Protein AF-A0A7V8DC88-F1 (afdb_monomer_lite)

Secondary structure (DSSP, 8-state):
---------GGG-TT--HHHHHHHHTT-SEEEEE-EEEEETTEEEEEPPPEEETTEEEEEEBS-GGGBSS-EEEEEHHHHHHHHHH-TT-SEEEES-SSTTBSS----EEEEHHHHHHHHHHHT-SS--S-HHHHHHHHHHTT-HHHHHHHHHHHHHHH-GGG--THHHHHHHHTT-HHHHHHHHTT--SHHHHHHHHHHHHHTT-HHHHHHHHHTS-TTSTTHHHHHHHHHHHHHHTT-S--HHHHHHHTTSTTHHHHHHHHHHHHHHHSTT-HHHHHHHHHHHHHHHTSHHHHHHHHHHHHHHHHHHT-HHHHHHHHHHHHHHS--HHHHHHHHHHHHHTT-HHHHHHHHHHHTTT-HHHHHHHHHTS-HHHHHH-PPPP--PPP----PPPPPPPPPP--------------SS------TT-PPP-------------------------------------------PPP---PPPPP----STHHHHHHHHTS-GGGGGG-TTTHHHHHHHHHHHHHHSS---SSHHHHHHHHHHHHHHHHSTT--HHHHHHHHHHHHHHHHHHHHHHH--EEPPPTTS-GGG--EE-TTSS-EE-HHHHHHHHHHH-S-PPTTHHHHHHHHHHHHHH-------HHHHHHTT-PPPHHHHHHHHHHHHHHHHHHHHSTTTTT--SSHHHHHHHHHHHHHH--TTSPPPHHHHHHHHHHHHHHHHHHHHHH--EEEE--S-GGG-EEE-TTS-EE-HHHHHHHHHHH---HHHHHHHHHHHHHHHTT-

pLDDT: mean 80.73, std 23.42, range [22.28, 98.38]

Structure (mmCIF, N/CA/C/O backbone):
data_AF-A0A7V8DC88-F1
#
_entry.id   AF-A0A7V8DC88-F1
#
loop_
_atom_site.group_PDB
_atom_site.id
_atom_site.type_symbol
_atom_site.label_atom_id
_atom_site.label_alt_id
_atom_site.label_comp_id
_atom_site.label_asym_id
_atom_site.label_entity_id
_atom_site.label_seq_id
_atom_site.pdbx_PDB_ins_code
_atom_site.Cartn_x
_atom_site.Cartn_y
_atom_site.Cartn_z
_atom_site.occupancy
_atom_site.B_iso_or_equiv
_atom_site.auth_seq_id
_atom_site.auth_comp_id
_atom_site.auth_asym_id
_atom_site.auth_atom_id
_atom_site.pdbx_PDB_model_num
ATOM 1 N N . MET A 1 1 ? 27.966 -2.471 45.618 1.00 31.70 1 MET A N 1
ATOM 2 C CA . MET A 1 1 ? 27.245 -1.307 45.066 1.00 31.70 1 MET A CA 1
ATOM 3 C C . MET A 1 1 ? 27.473 -1.321 43.570 1.00 31.70 1 MET A C 1
ATOM 5 O O . MET A 1 1 ? 28.496 -0.843 43.103 1.00 31.70 1 MET A O 1
ATOM 9 N N . SER A 1 2 ? 26.599 -2.028 42.861 1.00 25.81 2 SER A N 1
ATOM 10 C CA . SER A 1 2 ? 26.642 -2.151 41.404 1.00 25.81 2 SER A CA 1
ATOM 11 C C . SER A 1 2 ? 26.138 -0.844 40.793 1.00 25.81 2 SER A C 1
ATOM 13 O O . SER A 1 2 ? 25.212 -0.263 41.366 1.00 25.81 2 SER A O 1
ATOM 15 N N . PRO A 1 3 ? 26.730 -0.350 39.694 1.00 32.50 3 PRO A N 1
ATOM 16 C CA . PRO A 1 3 ? 26.262 0.873 39.068 1.00 32.50 3 PRO A CA 1
ATOM 17 C C . PRO A 1 3 ? 24.805 0.669 38.649 1.00 32.50 3 PRO A C 1
ATOM 19 O O . PRO A 1 3 ? 24.464 -0.322 38.001 1.00 32.50 3 PRO A O 1
ATOM 22 N N . SER A 1 4 ? 23.957 1.584 39.111 1.00 29.98 4 SER A N 1
ATOM 23 C CA . SER A 1 4 ? 22.578 1.768 38.678 1.00 29.98 4 SER A CA 1
ATOM 24 C C . SER A 1 4 ? 22.509 1.654 37.161 1.00 29.98 4 SER A C 1
ATOM 26 O O . SER A 1 4 ? 23.287 2.311 36.466 1.00 29.98 4 SER A O 1
ATOM 28 N N . GLY A 1 5 ? 21.622 0.777 36.685 1.00 30.30 5 GLY A N 1
ATOM 29 C CA . GLY A 1 5 ? 21.411 0.512 35.270 1.00 30.30 5 GLY A CA 1
ATOM 30 C C . GLY A 1 5 ? 21.296 1.811 34.489 1.00 30.30 5 GLY A C 1
ATOM 31 O O . GLY A 1 5 ? 20.655 2.755 34.946 1.00 30.30 5 GLY A O 1
ATOM 32 N N . ASN A 1 6 ? 21.967 1.851 33.340 1.00 29.62 6 ASN A N 1
ATOM 33 C CA . ASN A 1 6 ? 21.784 2.903 32.356 1.00 29.62 6 ASN A CA 1
ATOM 34 C C . ASN A 1 6 ? 20.280 3.130 32.182 1.00 29.62 6 ASN A C 1
ATOM 36 O O . ASN A 1 6 ? 19.579 2.199 31.785 1.00 29.62 6 ASN A O 1
ATOM 40 N N . ASP A 1 7 ? 19.814 4.337 32.508 1.00 36.19 7 ASP A N 1
ATOM 41 C CA . ASP A 1 7 ? 18.478 4.824 32.176 1.00 36.19 7 ASP A CA 1
ATOM 42 C C . ASP A 1 7 ? 18.307 4.694 30.662 1.00 36.19 7 ASP A C 1
ATOM 44 O O . ASP A 1 7 ? 18.749 5.527 29.867 1.00 36.19 7 ASP A O 1
ATOM 48 N N . PHE A 1 8 ? 17.739 3.564 30.259 1.00 41.44 8 PHE A N 1
ATOM 49 C CA . PHE A 1 8 ? 17.483 3.220 28.881 1.00 41.44 8 PHE A CA 1
ATOM 50 C C . PHE A 1 8 ? 16.179 3.895 28.498 1.00 41.44 8 PHE A C 1
ATOM 52 O O . PHE A 1 8 ? 15.099 3.501 28.935 1.00 41.44 8 PHE A O 1
ATOM 59 N N . ASN A 1 9 ? 16.294 4.968 27.726 1.00 40.16 9 ASN A N 1
ATOM 60 C CA . ASN A 1 9 ? 15.169 5.822 27.441 1.00 40.16 9 ASN A CA 1
ATOM 61 C C . ASN A 1 9 ? 15.094 6.081 25.923 1.00 40.16 9 ASN A C 1
ATOM 63 O O . ASN A 1 9 ? 15.682 7.031 25.413 1.00 40.16 9 ASN A O 1
ATOM 67 N N . ILE A 1 10 ? 14.310 5.260 25.205 1.00 41.12 10 ILE A N 1
ATOM 68 C CA . ILE A 1 10 ? 13.852 5.545 23.827 1.00 41.12 10 ILE A CA 1
ATOM 69 C C . ILE A 1 10 ? 12.979 6.824 23.745 1.00 41.12 10 ILE A C 1
ATOM 71 O O . ILE A 1 10 ? 12.503 7.195 22.684 1.00 41.12 10 ILE A O 1
ATOM 75 N N . PHE A 1 11 ? 12.755 7.508 24.870 1.00 43.53 11 PHE A N 1
ATOM 76 C CA . PHE A 1 11 ? 11.831 8.620 25.128 1.00 43.53 11 PHE A CA 1
ATOM 77 C C . PHE A 1 11 ? 12.477 9.995 24.935 1.00 43.53 11 PHE A C 1
ATOM 79 O O . PHE A 1 11 ? 11.865 11.014 25.240 1.00 43.53 11 PHE A O 1
ATOM 86 N N . LYS A 1 12 ? 13.669 10.042 24.321 1.00 41.47 12 LYS A N 1
ATOM 87 C CA . LYS A 1 12 ? 14.279 11.264 23.761 1.00 41.47 12 LYS A CA 1
ATOM 88 C C . LYS A 1 12 ? 14.233 11.335 22.225 1.00 41.47 12 LYS A C 1
ATOM 90 O O . LYS A 1 12 ? 14.845 12.220 21.642 1.00 41.47 12 LYS A O 1
ATOM 95 N N . LEU A 1 13 ? 13.531 10.406 21.575 1.00 46.09 13 LEU A N 1
ATOM 96 C CA . LEU A 1 13 ? 13.720 10.052 20.164 1.00 46.09 13 LEU A CA 1
ATOM 97 C C . LEU A 1 13 ? 12.579 10.482 19.224 1.00 46.09 13 LEU A C 1
ATOM 99 O O . LEU A 1 13 ? 12.416 9.892 18.159 1.00 46.09 13 LEU A O 1
ATOM 103 N N . SER A 1 14 ? 11.830 11.546 19.535 1.00 42.53 14 SER A N 1
ATOM 104 C CA . SER A 1 14 ? 10.851 12.118 18.585 1.00 42.53 14 SER A CA 1
ATOM 105 C C . SER A 1 14 ? 11.486 12.625 17.272 1.00 42.53 14 SER A C 1
ATOM 107 O O . SER A 1 14 ? 10.772 12.971 16.335 1.00 42.53 14 SER A O 1
ATOM 109 N N . SER A 1 15 ? 12.823 12.624 17.188 1.00 53.56 15 SER A N 1
ATOM 110 C CA . SER A 1 15 ? 13.642 12.923 16.009 1.00 53.56 15 SER A CA 1
ATOM 111 C C . SER A 1 15 ? 14.766 11.898 15.766 1.00 53.56 15 SER A C 1
ATOM 113 O O . SER A 1 15 ? 15.804 12.260 15.211 1.00 53.56 15 SER A O 1
ATOM 115 N N . ALA A 1 16 ? 14.632 10.661 16.250 1.00 61.78 16 ALA A N 1
ATOM 116 C CA . ALA A 1 16 ? 15.738 9.709 16.206 1.00 61.78 16 ALA A CA 1
ATOM 117 C C . ALA A 1 16 ? 16.031 9.153 14.826 1.00 61.78 16 ALA A C 1
ATOM 119 O O . ALA A 1 16 ? 15.135 8.799 14.057 1.00 61.78 16 ALA A O 1
ATOM 120 N N . SER A 1 17 ? 17.321 9.013 14.562 1.00 82.06 17 SER A N 1
ATOM 121 C CA . SER A 1 17 ? 17.819 8.288 13.404 1.00 82.06 17 SER A CA 1
ATOM 122 C C . SER A 1 17 ? 17.504 6.792 13.513 1.00 82.06 17 SER A C 1
ATOM 124 O O . SER A 1 17 ? 17.359 6.233 14.604 1.00 82.06 17 SER A O 1
ATOM 126 N N . LEU A 1 18 ? 17.437 6.110 12.367 1.00 85.38 18 LEU A N 1
ATOM 127 C CA . LEU A 1 18 ? 17.249 4.658 12.334 1.00 85.38 18 LEU A CA 1
ATOM 128 C C . LEU A 1 18 ? 18.377 3.917 13.075 1.00 85.38 18 LEU A C 1
ATOM 130 O O . LEU A 1 18 ? 18.113 2.910 13.723 1.00 85.38 18 LEU A O 1
ATOM 134 N N . ASP A 1 19 ? 19.604 4.441 13.044 1.00 87.00 19 ASP A N 1
ATOM 135 C CA . ASP A 1 19 ? 20.760 3.891 13.764 1.00 87.00 19 ASP A CA 1
ATOM 136 C C . ASP A 1 19 ? 20.584 3.921 15.290 1.00 87.00 19 ASP A C 1
ATOM 138 O O . ASP A 1 19 ? 20.932 2.955 15.980 1.00 87.00 19 ASP A O 1
ATOM 142 N N . GLU A 1 20 ? 20.007 4.998 15.831 1.00 86.19 20 GLU A N 1
ATOM 143 C CA . GLU A 1 20 ? 19.671 5.091 17.256 1.00 86.19 20 GLU A CA 1
ATOM 144 C C . GLU A 1 20 ? 18.595 4.065 17.623 1.00 86.19 20 GLU A C 1
ATOM 146 O O . GLU A 1 20 ? 18.761 3.327 18.597 1.00 86.19 20 GLU A O 1
ATOM 151 N N . ILE A 1 21 ? 17.546 3.948 16.800 1.00 88.19 21 ILE A N 1
ATOM 152 C CA . ILE A 1 21 ? 16.479 2.955 16.987 1.00 88.19 21 ILE A CA 1
ATOM 153 C C . ILE A 1 21 ? 17.058 1.537 16.958 1.00 88.19 21 ILE A C 1
ATOM 155 O O . ILE A 1 21 ? 16.805 0.760 17.875 1.00 88.19 21 ILE A O 1
ATOM 159 N N . MET A 1 22 ? 17.862 1.188 15.948 1.00 91.38 22 MET A N 1
ATOM 160 C CA . MET A 1 22 ? 18.492 -0.132 15.841 1.00 91.38 22 MET A CA 1
ATOM 161 C C . MET A 1 22 ? 19.349 -0.436 17.070 1.00 91.38 22 MET A C 1
ATOM 163 O O . MET A 1 22 ? 19.208 -1.502 17.671 1.00 91.38 22 MET A O 1
ATOM 167 N N . SER A 1 23 ? 20.181 0.515 17.500 1.00 89.25 23 SER A N 1
ATOM 168 C CA . SER A 1 23 ? 21.060 0.354 18.664 1.00 89.25 23 SER A CA 1
ATOM 169 C C . SER A 1 23 ? 20.289 0.033 19.946 1.00 89.25 23 SER A C 1
ATOM 171 O O . SER A 1 23 ? 20.749 -0.789 20.745 1.00 89.25 23 SER A O 1
ATOM 173 N N . CYS A 1 24 ? 19.093 0.602 20.116 1.00 87.62 24 CYS A N 1
ATOM 174 C CA . CYS A 1 24 ? 18.208 0.293 21.236 1.00 87.62 24 CYS A CA 1
ATOM 175 C C . CYS A 1 24 ? 17.823 -1.195 21.295 1.00 87.62 24 CYS A C 1
ATOM 177 O O . CYS A 1 24 ? 17.783 -1.766 22.385 1.00 87.62 24 CYS A O 1
ATOM 179 N N . PHE A 1 25 ? 17.632 -1.868 20.155 1.00 91.00 25 PHE A N 1
ATOM 180 C CA . PHE A 1 25 ? 17.215 -3.274 20.138 1.00 91.00 25 PHE A CA 1
ATOM 181 C C . PHE A 1 25 ? 18.249 -4.254 20.711 1.00 91.00 25 PHE A C 1
ATOM 183 O O . PHE A 1 25 ? 17.868 -5.352 21.110 1.00 91.00 25 PHE A O 1
ATOM 190 N N . ARG A 1 26 ? 19.530 -3.870 20.851 1.00 89.44 26 ARG A N 1
ATOM 191 C CA . ARG A 1 26 ? 20.527 -4.701 21.563 1.00 89.44 26 ARG A CA 1
ATOM 192 C C . ARG A 1 26 ? 20.244 -4.821 23.060 1.00 89.44 26 ARG A C 1
ATOM 194 O O . ARG A 1 26 ? 20.725 -5.758 23.689 1.00 89.44 26 ARG A O 1
ATOM 201 N N . GLY A 1 27 ? 19.512 -3.862 23.628 1.00 87.44 27 GLY A N 1
ATOM 202 C CA . GLY A 1 27 ? 19.158 -3.841 25.045 1.00 87.44 27 GLY A CA 1
ATOM 203 C C . GLY A 1 27 ? 17.980 -4.747 25.405 1.00 87.44 27 GLY A C 1
ATOM 204 O O . GLY A 1 27 ? 17.777 -5.020 26.586 1.00 87.44 27 GLY A O 1
ATOM 205 N N . PHE A 1 28 ? 17.212 -5.226 24.421 1.00 89.25 28 PHE A N 1
ATOM 206 C CA . PHE A 1 28 ? 16.017 -6.029 24.669 1.00 89.25 28 PHE A CA 1
ATOM 207 C C . PHE A 1 28 ? 16.328 -7.524 24.611 1.00 89.25 28 PHE A C 1
ATOM 209 O O . PHE A 1 28 ? 16.793 -8.040 23.598 1.00 89.25 28 PHE A O 1
ATOM 216 N N . SER A 1 29 ? 16.008 -8.249 25.683 1.00 90.56 29 SER A N 1
ATOM 217 C CA . SER A 1 29 ? 15.997 -9.718 25.667 1.00 90.56 29 SER A CA 1
ATOM 218 C C . SER A 1 29 ? 14.734 -10.275 25.010 1.00 90.56 29 SER A C 1
ATOM 220 O O . SER A 1 29 ? 14.766 -11.332 24.382 1.00 90.56 29 SER A O 1
ATOM 222 N N . SER A 1 30 ? 13.616 -9.565 25.153 1.00 94.12 30 SER A N 1
ATOM 223 C CA . SER A 1 30 ? 12.290 -10.005 24.733 1.00 94.12 30 SER A CA 1
ATOM 224 C C . SER A 1 30 ? 11.387 -8.821 24.406 1.00 94.12 30 SER A C 1
ATOM 226 O O . SER A 1 30 ? 11.588 -7.726 24.924 1.00 94.12 30 SER A O 1
ATOM 228 N N . LEU A 1 31 ? 10.379 -9.064 23.573 1.00 95.06 31 LEU A N 1
ATOM 229 C CA . LEU A 1 31 ? 9.285 -8.145 23.274 1.00 95.06 31 LEU A CA 1
ATOM 230 C C . LEU A 1 31 ? 7.972 -8.758 23.759 1.00 95.06 31 LEU A C 1
ATOM 232 O O . LEU A 1 31 ? 7.800 -9.978 23.728 1.00 95.06 31 LEU A O 1
ATOM 236 N N . SER A 1 32 ? 7.069 -7.903 24.219 1.00 94.81 32 SER A N 1
ATOM 237 C CA . SER A 1 32 ? 5.779 -8.284 24.785 1.00 94.81 32 SER A CA 1
ATOM 238 C C . SER A 1 32 ? 4.652 -7.845 23.860 1.00 94.81 32 SER A C 1
ATOM 240 O O . SER A 1 32 ? 4.670 -6.735 23.336 1.00 94.81 32 SER A O 1
ATOM 242 N N . PHE A 1 33 ? 3.652 -8.694 23.667 1.00 94.56 33 PHE A N 1
ATOM 243 C CA . PHE A 1 33 ? 2.486 -8.394 22.841 1.00 94.56 33 PHE A CA 1
ATOM 244 C C . PHE A 1 33 ? 1.240 -8.390 23.716 1.00 94.56 33 PHE A C 1
ATOM 246 O O . PHE A 1 33 ? 1.012 -9.393 24.391 1.00 94.56 33 PHE A O 1
ATOM 253 N N . PRO A 1 34 ? 0.434 -7.316 23.738 1.00 93.19 34 PRO A N 1
ATOM 254 C CA . PRO A 1 34 ? -0.776 -7.280 24.547 1.00 93.19 34 PRO A CA 1
ATOM 255 C C . PRO A 1 34 ? -1.800 -8.262 23.975 1.00 93.19 34 PRO A C 1
ATOM 257 O O . PRO A 1 34 ? -2.225 -8.137 22.825 1.00 93.19 34 PRO A O 1
ATOM 260 N N . VAL A 1 35 ? -2.189 -9.248 24.779 1.00 94.25 35 VAL A N 1
ATOM 261 C CA . VAL A 1 35 ? -3.088 -10.323 24.357 1.00 94.25 35 VAL A CA 1
ATOM 262 C C . VAL A 1 35 ? -4.452 -10.148 25.008 1.00 94.25 35 VAL A C 1
ATOM 264 O O . VAL A 1 35 ? -4.572 -9.898 26.203 1.00 94.25 35 VAL A O 1
ATOM 267 N N . SER A 1 36 ? -5.502 -10.336 24.217 1.00 93.00 36 SER A N 1
ATOM 268 C CA . SER A 1 36 ? -6.867 -10.521 24.695 1.00 93.00 36 SER A CA 1
ATOM 269 C C . SER A 1 36 ? -7.307 -11.963 24.460 1.00 93.00 36 SER A C 1
ATOM 271 O O . SER A 1 36 ? -7.042 -12.545 23.403 1.00 93.00 36 SER A O 1
ATOM 273 N N . GLU A 1 37 ? -7.958 -12.554 25.459 1.00 94.25 37 GLU A N 1
ATOM 274 C CA . GLU A 1 37 ? -8.509 -13.901 25.339 1.00 94.25 37 GLU A CA 1
ATOM 275 C C . GLU A 1 37 ? -9.789 -13.860 24.498 1.00 94.25 37 GLU A C 1
ATOM 277 O O . GLU A 1 37 ? -10.764 -13.193 24.851 1.00 94.25 37 GLU A O 1
ATOM 282 N N . LYS A 1 38 ? -9.800 -14.609 23.396 1.00 94.12 38 LYS A N 1
ATOM 283 C CA . LYS A 1 38 ? -10.982 -14.858 22.573 1.00 94.12 38 LYS A CA 1
ATOM 284 C C . LYS A 1 38 ? -11.303 -16.347 22.619 1.00 94.12 38 LYS A C 1
ATOM 286 O O . LYS A 1 38 ? -10.454 -17.178 22.317 1.00 94.12 38 LYS A O 1
ATOM 291 N N . LYS A 1 39 ? -12.531 -16.706 22.994 1.00 93.44 39 LYS A N 1
ATOM 292 C CA . LYS A 1 39 ? -12.956 -18.113 23.029 1.00 93.44 39 LYS A CA 1
ATOM 293 C C . LYS A 1 39 ? -13.503 -18.547 21.674 1.00 93.44 39 LYS A C 1
ATOM 295 O O . LYS A 1 39 ? -14.431 -17.927 21.165 1.00 93.44 39 LYS A O 1
ATOM 300 N N . SER A 1 40 ? -12.986 -19.652 21.147 1.00 92.50 40 SER A N 1
ATOM 301 C CA . SER A 1 40 ? -13.525 -20.348 19.976 1.00 92.50 40 SER A CA 1
ATOM 302 C C . SER A 1 40 ? -13.913 -21.765 20.379 1.00 92.50 40 SER A C 1
ATOM 304 O O . SER A 1 40 ? -13.070 -22.533 20.833 1.00 92.50 40 SER A O 1
ATOM 306 N N . ARG A 1 41 ? -15.212 -22.091 20.313 1.00 92.25 41 ARG A N 1
ATOM 307 C CA . ARG A 1 41 ? -15.773 -23.383 20.773 1.00 92.25 41 ARG A CA 1
ATOM 308 C C . ARG A 1 41 ? -15.302 -23.805 22.180 1.00 92.25 41 ARG A C 1
ATOM 310 O O . ARG A 1 41 ? -15.084 -24.976 22.454 1.00 92.25 41 ARG A O 1
ATOM 317 N N . GLY A 1 42 ? -15.128 -22.836 23.080 1.00 89.25 42 GLY A N 1
ATOM 318 C CA . GLY A 1 42 ? -14.659 -23.069 24.452 1.00 89.25 42 GLY A CA 1
ATOM 319 C C . GLY A 1 42 ? -13.137 -23.142 24.622 1.00 89.25 42 GLY A C 1
ATOM 320 O O . GLY A 1 42 ? -12.672 -23.020 25.753 1.00 89.25 42 GLY A O 1
ATOM 321 N N . PHE A 1 43 ? -12.361 -23.246 23.539 1.00 93.94 43 PHE A N 1
ATOM 322 C CA . PHE A 1 43 ? -10.903 -23.127 23.569 1.00 93.94 43 PHE A CA 1
ATOM 323 C C . PHE A 1 43 ? -10.485 -21.652 23.615 1.00 93.94 43 PHE A C 1
ATOM 325 O O . PHE A 1 43 ? -10.993 -20.832 22.847 1.00 93.94 43 PHE A O 1
ATOM 332 N N . ALA A 1 44 ? -9.575 -21.303 24.522 1.00 93.94 44 ALA A N 1
ATOM 333 C CA . ALA A 1 44 ? -9.077 -19.941 24.687 1.00 93.94 44 ALA A CA 1
ATOM 334 C C . ALA A 1 44 ? -7.936 -19.655 23.697 1.00 93.94 44 ALA A C 1
ATOM 336 O O . ALA A 1 44 ? -6.893 -20.303 23.747 1.00 93.94 44 ALA A O 1
ATOM 337 N N . LEU A 1 45 ? -8.128 -18.674 22.815 1.00 95.44 45 LEU A N 1
ATOM 338 C CA . LEU A 1 45 ? -7.119 -18.177 21.883 1.00 95.44 45 LEU A CA 1
ATOM 339 C C . LEU A 1 45 ? -6.606 -16.813 22.345 1.00 95.44 45 LEU A C 1
ATOM 341 O O . LEU A 1 45 ? -7.387 -15.907 22.643 1.00 95.44 45 LEU A O 1
ATOM 345 N N . GLY A 1 46 ? -5.284 -16.659 22.383 1.00 95.00 46 GLY A N 1
ATOM 346 C CA . GLY A 1 46 ? -4.643 -15.383 22.666 1.00 95.00 46 GLY A CA 1
ATOM 347 C C . GLY A 1 46 ? -4.544 -14.552 21.394 1.00 95.00 46 GLY A C 1
ATOM 348 O O . GLY A 1 46 ? -3.764 -14.888 20.507 1.00 95.00 46 GLY A O 1
ATOM 349 N N . THR A 1 47 ? -5.324 -13.480 21.295 1.00 94.25 47 THR A N 1
ATOM 350 C CA . THR A 1 47 ? -5.356 -12.604 20.116 1.00 94.25 47 THR A CA 1
ATOM 351 C C . THR A 1 47 ? -4.762 -11.239 20.433 1.00 94.25 47 THR A C 1
ATOM 353 O O . THR A 1 47 ? -5.066 -10.655 21.476 1.00 94.25 47 THR A O 1
ATOM 356 N N . VAL A 1 48 ? -3.927 -10.718 19.537 1.00 93.50 48 VAL A N 1
ATOM 357 C CA . VAL A 1 48 ? -3.412 -9.348 19.625 1.00 93.50 48 VAL A CA 1
ATOM 358 C C . VAL A 1 48 ? -4.329 -8.458 18.796 1.00 93.50 48 VAL A C 1
ATOM 360 O O . VAL A 1 48 ? -4.508 -8.685 17.601 1.00 93.50 48 VAL A O 1
ATOM 363 N N . GLN A 1 49 ? -4.947 -7.463 19.430 1.00 89.19 49 GLN A N 1
ATOM 364 C CA . GLN A 1 49 ? -5.795 -6.512 18.714 1.00 89.19 49 GLN A CA 1
ATOM 365 C C . GLN A 1 49 ? -4.925 -5.436 18.074 1.00 89.19 49 GLN A C 1
ATOM 367 O O . GLN A 1 49 ? -4.112 -4.815 18.756 1.00 89.19 49 GLN A O 1
ATOM 372 N N . ALA A 1 50 ? -5.099 -5.215 16.771 1.00 89.75 50 ALA A N 1
ATOM 373 C CA . ALA A 1 50 ? -4.436 -4.118 16.081 1.00 89.75 50 ALA A CA 1
ATOM 374 C C . ALA A 1 50 ? -4.873 -2.770 16.676 1.00 89.75 50 ALA A C 1
ATOM 376 O O . ALA A 1 50 ? -6.030 -2.590 17.062 1.00 89.75 50 ALA A O 1
ATOM 377 N N . VAL A 1 51 ? -3.942 -1.824 16.734 1.00 90.50 51 VAL A N 1
ATOM 378 C CA . VAL A 1 51 ? -4.211 -0.430 17.094 1.00 90.50 51 VAL A CA 1
ATOM 379 C C . VAL A 1 51 ? -4.248 0.414 15.833 1.00 90.50 51 VAL A C 1
ATOM 381 O O . VAL A 1 51 ? -3.436 0.222 14.935 1.00 90.50 51 VAL A O 1
ATOM 384 N N . GLU A 1 52 ? -5.177 1.357 15.751 1.00 88.94 52 GLU A N 1
ATOM 385 C CA . GLU A 1 52 ? -5.255 2.270 14.612 1.00 88.94 52 GLU A CA 1
ATOM 386 C C . GLU A 1 52 ? -4.300 3.452 14.819 1.00 88.94 52 GLU A C 1
ATOM 388 O O . GLU A 1 52 ? -4.307 4.082 15.885 1.00 88.94 52 GLU A O 1
ATOM 393 N N . ARG A 1 53 ? -3.461 3.736 13.815 1.00 85.94 53 ARG A N 1
ATOM 394 C CA . ARG A 1 53 ? -2.563 4.901 13.770 1.00 85.94 53 ARG A CA 1
ATOM 395 C C . ARG A 1 53 ? -2.522 5.473 12.368 1.00 85.94 53 ARG A C 1
ATOM 397 O O . ARG A 1 53 ? -2.159 4.769 11.431 1.00 85.94 53 ARG A O 1
ATOM 404 N N . ASP A 1 54 ? -2.859 6.753 12.250 1.00 81.25 54 ASP A N 1
ATOM 405 C CA . ASP A 1 54 ? -2.948 7.461 10.967 1.00 81.25 54 ASP A CA 1
ATOM 406 C C . ASP A 1 54 ? -3.922 6.794 9.973 1.00 81.25 54 ASP A C 1
ATOM 408 O O . ASP A 1 54 ? -3.705 6.837 8.770 1.00 81.25 54 ASP A O 1
ATOM 412 N N . GLY A 1 55 ? -4.978 6.141 10.475 1.00 81.38 55 GLY A N 1
ATOM 413 C CA . GLY A 1 55 ? -5.928 5.371 9.660 1.00 81.38 55 GLY A CA 1
ATOM 414 C C . GLY A 1 55 ? -5.455 3.962 9.278 1.00 81.38 55 GLY A C 1
ATOM 415 O O . GLY A 1 55 ? -6.242 3.189 8.737 1.00 81.38 55 GLY A O 1
ATOM 416 N N . ASP A 1 56 ? -4.212 3.589 9.604 1.00 79.81 56 ASP A N 1
ATOM 417 C CA . ASP A 1 56 ? -3.676 2.256 9.329 1.00 79.81 56 ASP A CA 1
ATOM 418 C C . ASP A 1 56 ? -3.800 1.327 10.548 1.00 79.81 56 ASP A C 1
ATOM 420 O O . ASP A 1 56 ? -3.413 1.709 11.664 1.00 79.81 56 ASP A O 1
ATOM 424 N N . PRO A 1 57 ? -4.226 0.063 10.362 1.00 86.19 57 PRO A N 1
ATOM 425 C CA . PRO A 1 57 ? -4.091 -0.951 11.395 1.00 86.19 57 PRO A CA 1
ATOM 426 C C . PRO A 1 57 ? -2.606 -1.259 11.626 1.00 86.19 57 PRO A C 1
ATOM 428 O O . PRO A 1 57 ? -1.860 -1.608 10.710 1.00 86.19 57 PRO A O 1
ATOM 431 N N . CYS A 1 58 ? -2.178 -1.142 12.876 1.00 89.56 58 CYS A N 1
ATOM 432 C CA . CYS A 1 58 ? -0.810 -1.373 13.306 1.00 89.56 58 CYS A CA 1
ATOM 433 C C . CYS A 1 58 ? -0.754 -2.455 14.384 1.00 89.56 58 CYS A C 1
ATOM 435 O O . CYS A 1 58 ? -1.608 -2.530 15.268 1.00 89.56 58 CYS A O 1
ATOM 437 N N . PHE A 1 59 ? 0.290 -3.278 14.348 1.00 93.12 59 PHE A N 1
ATOM 438 C CA . PHE A 1 59 ? 0.491 -4.330 15.336 1.00 93.12 59 PHE A CA 1
ATOM 439 C C . PHE A 1 59 ? 1.144 -3.752 16.605 1.00 93.12 59 PHE A C 1
ATOM 441 O O . PHE A 1 59 ? 2.264 -3.243 16.511 1.00 93.12 59 PHE A O 1
ATOM 448 N N . PRO A 1 60 ? 0.491 -3.786 17.782 1.00 93.75 60 PRO A N 1
ATOM 449 C CA . PRO A 1 60 ? 1.063 -3.215 18.996 1.00 93.75 60 PRO A CA 1
ATOM 450 C C . PRO A 1 60 ? 2.161 -4.112 19.574 1.00 93.75 60 PRO A C 1
ATOM 452 O O . PRO A 1 60 ? 2.005 -5.329 19.687 1.00 93.75 60 PRO A O 1
ATOM 455 N N . VAL A 1 61 ? 3.260 -3.495 19.997 1.00 94.06 61 VAL A N 1
ATOM 456 C CA . VAL A 1 61 ? 4.413 -4.155 20.617 1.00 94.06 61 VAL A CA 1
ATOM 457 C C . VAL A 1 61 ? 4.806 -3.380 21.863 1.00 94.06 61 VAL A C 1
ATOM 459 O O . VAL A 1 61 ? 4.808 -2.157 21.857 1.00 94.06 61 VAL A O 1
ATOM 462 N N . ILE A 1 62 ? 5.155 -4.070 22.940 1.00 92.62 62 ILE A N 1
ATOM 463 C CA . ILE A 1 62 ? 5.562 -3.475 24.210 1.00 92.62 62 ILE A CA 1
ATOM 464 C C . ILE A 1 62 ? 6.998 -3.911 24.508 1.00 92.62 62 ILE A C 1
ATOM 466 O O . ILE A 1 62 ? 7.318 -5.101 24.491 1.00 92.62 62 ILE A O 1
ATOM 470 N N . THR A 1 63 ? 7.884 -2.951 24.769 1.00 90.00 63 THR A N 1
ATOM 471 C CA . THR A 1 63 ? 9.316 -3.230 24.979 1.00 90.00 63 THR A CA 1
ATOM 472 C C . THR A 1 63 ? 9.644 -3.725 26.388 1.00 90.00 63 THR A C 1
ATOM 474 O O . THR A 1 63 ? 10.675 -4.361 26.576 1.00 90.00 63 THR A O 1
ATOM 477 N N . ASP A 1 64 ? 8.790 -3.441 27.378 1.00 85.38 64 ASP A N 1
ATOM 478 C CA . ASP A 1 64 ? 8.907 -3.943 28.756 1.00 85.38 64 ASP A CA 1
ATOM 479 C C . ASP A 1 64 ? 7.533 -4.419 29.256 1.00 85.38 64 ASP A C 1
ATOM 481 O O . ASP A 1 64 ? 6.568 -3.663 29.294 1.00 85.38 64 ASP A O 1
ATOM 485 N N . GLU A 1 65 ? 7.420 -5.677 29.671 1.00 83.25 65 GLU A N 1
ATOM 486 C CA . GLU A 1 65 ? 6.162 -6.238 30.177 1.00 83.25 65 GLU A CA 1
ATOM 487 C C . GLU A 1 65 ? 5.602 -5.450 31.378 1.00 83.25 65 GLU A C 1
ATOM 489 O O . GLU A 1 65 ? 4.388 -5.369 31.571 1.00 83.25 65 GLU A O 1
ATOM 494 N N . LYS A 1 66 ? 6.464 -4.795 32.171 1.00 86.00 66 LYS A N 1
ATOM 495 C CA . LYS A 1 66 ? 6.046 -4.021 33.353 1.00 86.00 66 LYS A CA 1
ATOM 496 C C . LYS A 1 66 ? 5.140 -2.845 33.006 1.00 86.00 66 LYS A C 1
ATOM 498 O O . LYS A 1 66 ? 4.254 -2.514 33.801 1.00 86.00 66 LYS A O 1
ATOM 503 N N . ILE A 1 67 ? 5.343 -2.240 31.835 1.00 86.31 67 ILE A N 1
ATOM 504 C CA . ILE A 1 67 ? 4.536 -1.107 31.375 1.00 86.31 67 ILE A CA 1
ATOM 505 C C . ILE A 1 67 ? 3.227 -1.558 30.720 1.00 86.31 67 ILE A C 1
ATOM 507 O O . ILE A 1 67 ? 2.351 -0.727 30.509 1.00 86.31 67 ILE A O 1
ATOM 511 N N . ALA A 1 68 ? 3.028 -2.850 30.449 1.00 87.19 68 ALA A N 1
ATOM 512 C CA . ALA A 1 68 ? 1.783 -3.337 29.869 1.00 87.19 68 ALA A CA 1
ATOM 513 C C . ALA A 1 68 ? 0.604 -3.223 30.845 1.00 87.19 68 ALA A C 1
ATOM 515 O O . ALA A 1 68 ? 0.720 -3.534 32.036 1.00 87.19 68 ALA A O 1
ATOM 516 N N . ALA A 1 69 ? -0.557 -2.798 30.344 1.00 87.31 69 ALA A N 1
ATOM 517 C CA . ALA A 1 69 ? -1.784 -2.680 31.133 1.00 87.31 69 ALA A CA 1
ATOM 518 C C . ALA A 1 69 ? -2.504 -4.022 31.360 1.00 87.31 69 ALA A C 1
ATOM 520 O O . ALA A 1 69 ? -3.272 -4.146 32.313 1.00 87.31 69 ALA A O 1
ATOM 521 N N . GLY A 1 70 ? -2.238 -5.025 30.519 1.00 86.62 70 GLY A N 1
ATOM 522 C CA . GLY A 1 70 ? -2.906 -6.327 30.528 1.00 86.62 70 GLY A CA 1
ATOM 523 C C . GLY A 1 70 ? -1.947 -7.508 30.337 1.00 86.62 70 GLY A C 1
ATOM 524 O O . GLY A 1 70 ? -0.728 -7.315 30.331 1.00 86.62 70 GLY A O 1
ATOM 525 N N . PRO A 1 71 ? -2.482 -8.736 30.198 1.00 91.38 71 PRO A N 1
ATOM 526 C CA . PRO A 1 71 ? -1.667 -9.920 29.962 1.00 91.38 71 PRO A CA 1
ATOM 527 C C . PRO A 1 71 ? -0.924 -9.801 28.631 1.00 91.38 71 PRO A C 1
ATOM 529 O O . PRO A 1 71 ? -1.465 -9.305 27.640 1.00 91.38 71 PRO A O 1
ATOM 532 N N . CYS A 1 72 ? 0.324 -10.262 28.621 1.00 92.62 72 CYS A N 1
ATOM 533 C CA . CYS A 1 72 ? 1.184 -10.197 27.451 1.00 92.62 72 CYS A CA 1
ATOM 534 C C . CYS A 1 72 ? 1.732 -11.566 27.066 1.00 92.62 72 CYS A C 1
ATOM 536 O O . CYS A 1 72 ? 1.970 -12.426 27.912 1.00 92.62 72 CYS A O 1
ATOM 538 N N . LEU A 1 73 ? 1.968 -11.738 25.768 1.00 94.06 73 LEU A N 1
ATOM 539 C CA . LEU A 1 73 ? 2.805 -12.799 25.233 1.00 94.06 73 LEU A CA 1
ATOM 540 C C . LEU A 1 73 ? 4.230 -12.263 25.093 1.00 94.06 73 LEU A C 1
ATOM 542 O O . LEU A 1 73 ? 4.464 -11.360 24.293 1.00 94.06 73 LEU A O 1
ATOM 546 N N . THR A 1 74 ? 5.167 -12.818 25.858 1.00 94.38 74 THR A N 1
ATOM 547 C CA . THR A 1 74 ? 6.574 -12.394 25.859 1.00 94.38 74 THR A CA 1
ATOM 548 C C . THR A 1 74 ? 7.417 -13.361 25.031 1.00 94.38 74 THR A C 1
ATOM 550 O O . THR A 1 74 ? 7.425 -14.565 25.284 1.00 94.38 74 THR A O 1
ATOM 553 N N . ILE A 1 75 ? 8.127 -12.841 24.028 1.00 94.56 75 ILE A N 1
ATOM 554 C CA . ILE A 1 75 ? 8.895 -13.624 23.047 1.00 94.56 75 ILE A CA 1
ATOM 555 C C . ILE A 1 75 ? 10.310 -13.040 22.929 1.00 94.56 75 ILE A C 1
ATOM 557 O O . ILE A 1 75 ? 10.449 -11.815 22.977 1.00 94.56 75 ILE A O 1
ATOM 561 N N . PRO A 1 76 ? 11.371 -13.856 22.757 1.00 95.62 76 PRO A N 1
ATOM 562 C CA . PRO A 1 76 ? 12.711 -13.352 22.465 1.00 95.62 76 PRO A CA 1
ATOM 563 C C . PRO A 1 76 ? 12.721 -12.357 21.299 1.00 95.62 76 PRO A C 1
ATOM 565 O O . PRO A 1 76 ? 12.018 -12.544 20.308 1.00 95.62 76 PRO A O 1
ATOM 568 N N . VAL A 1 77 ? 13.530 -11.299 21.403 1.00 94.44 77 VAL A N 1
ATOM 569 C CA . VAL A 1 77 ? 13.468 -10.144 20.484 1.00 94.44 77 VAL A CA 1
ATOM 570 C C . VAL A 1 77 ? 13.574 -10.530 19.001 1.00 94.44 77 VAL A C 1
ATOM 572 O O . VAL A 1 77 ? 12.800 -10.032 18.187 1.00 94.44 77 VAL A O 1
ATOM 575 N N . LYS A 1 78 ? 14.481 -11.449 18.641 1.00 94.00 78 LYS A N 1
ATOM 576 C CA . LYS A 1 78 ? 14.667 -11.888 17.247 1.00 94.00 78 LYS A CA 1
ATOM 577 C C . LYS A 1 78 ? 13.447 -12.636 16.722 1.00 94.00 78 LYS A C 1
ATOM 579 O O . LYS A 1 78 ? 12.943 -12.308 15.651 1.00 94.00 78 LYS A O 1
ATOM 584 N N . ASP A 1 79 ? 12.941 -13.584 17.502 1.00 93.81 79 ASP A N 1
ATOM 585 C CA . ASP A 1 79 ? 11.778 -14.391 17.130 1.00 93.81 79 ASP A CA 1
ATOM 586 C C . ASP A 1 79 ? 10.524 -13.516 17.007 1.00 93.81 79 ASP A C 1
ATOM 588 O O . ASP A 1 79 ? 9.740 -13.669 16.073 1.00 93.81 79 ASP A O 1
ATOM 592 N N . ALA A 1 80 ? 10.368 -12.552 17.918 1.00 94.62 80 ALA A N 1
ATOM 593 C CA . ALA A 1 80 ? 9.282 -11.581 17.916 1.00 94.62 80 ALA A CA 1
ATOM 594 C C . ALA A 1 80 ? 9.298 -10.697 16.661 1.00 94.62 80 ALA A C 1
ATOM 596 O O . ALA A 1 80 ? 8.282 -10.573 15.980 1.00 94.62 80 ALA A O 1
ATOM 597 N N . LEU A 1 81 ? 10.452 -10.108 16.331 1.00 95.00 81 LEU A N 1
ATOM 598 C CA . LEU A 1 81 ? 10.612 -9.266 15.142 1.00 95.00 81 LEU A CA 1
ATOM 599 C C . LEU A 1 81 ? 10.442 -10.064 13.845 1.00 95.00 81 LEU A C 1
ATOM 601 O O . LEU A 1 81 ? 9.843 -9.560 12.898 1.00 95.00 81 LEU A O 1
ATOM 605 N N . SER A 1 82 ? 10.921 -11.310 13.810 1.00 94.50 82 SER A N 1
ATOM 606 C CA . SER A 1 82 ? 10.752 -12.200 12.660 1.00 94.50 82 SER A CA 1
ATOM 607 C C . SER A 1 82 ? 9.273 -12.532 12.437 1.00 94.50 82 SER A C 1
ATOM 609 O O . SER A 1 82 ? 8.750 -12.337 11.342 1.00 94.50 82 SER A O 1
ATOM 611 N N . ARG A 1 83 ? 8.540 -12.914 13.492 1.00 93.94 83 ARG A N 1
ATOM 612 C CA . ARG A 1 83 ? 7.086 -13.149 13.415 1.00 93.94 83 ARG A CA 1
ATOM 613 C C . ARG A 1 83 ? 6.311 -11.900 12.999 1.00 93.94 83 ARG A C 1
ATOM 615 O O . ARG A 1 83 ? 5.420 -11.997 12.161 1.00 93.94 83 ARG A O 1
ATOM 622 N N . LEU A 1 84 ? 6.680 -10.731 13.526 1.00 93.56 84 LEU A N 1
ATOM 623 C CA . LEU A 1 84 ? 6.104 -9.446 13.121 1.00 93.56 84 LEU A CA 1
ATOM 624 C C . LEU A 1 84 ? 6.326 -9.154 11.636 1.00 93.56 84 LEU A C 1
ATOM 626 O O . LEU A 1 84 ? 5.389 -8.754 10.953 1.00 93.56 84 LEU A O 1
ATOM 630 N N . PHE A 1 85 ? 7.538 -9.374 11.124 1.00 94.38 85 PHE A N 1
ATOM 631 C CA . PHE A 1 85 ? 7.860 -9.126 9.720 1.00 94.38 85 PHE A CA 1
ATOM 632 C C . PHE A 1 85 ? 6.959 -9.934 8.770 1.00 94.38 85 PHE A C 1
ATOM 634 O O . PHE A 1 85 ? 6.484 -9.398 7.766 1.00 94.38 85 PHE A O 1
ATOM 641 N N . TYR A 1 86 ? 6.676 -11.195 9.113 1.00 91.56 86 TYR A N 1
ATOM 642 C CA . TYR A 1 86 ? 5.852 -12.099 8.303 1.00 91.56 86 TYR A CA 1
ATOM 643 C C . TYR A 1 86 ? 4.350 -12.075 8.633 1.00 91.56 86 TYR A C 1
ATOM 645 O O . TYR A 1 86 ? 3.568 -12.745 7.953 1.00 91.56 86 TYR A O 1
ATOM 653 N N . ALA A 1 87 ? 3.912 -11.314 9.639 1.00 88.75 87 ALA A N 1
ATOM 654 C CA . ALA A 1 87 ? 2.500 -11.229 9.996 1.00 88.75 87 ALA A CA 1
ATOM 655 C C . ALA A 1 87 ? 1.704 -10.444 8.923 1.00 88.75 87 ALA A C 1
ATOM 657 O O . ALA A 1 87 ? 2.059 -9.302 8.602 1.00 88.75 87 ALA A O 1
ATOM 658 N N . PRO A 1 88 ? 0.603 -11.001 8.372 1.00 76.50 88 PRO A N 1
ATOM 659 C CA . PRO A 1 88 ? -0.215 -10.333 7.355 1.00 76.50 88 PRO A CA 1
ATOM 660 C C . PRO A 1 88 ? -0.772 -8.984 7.819 1.00 76.50 88 PRO A C 1
ATOM 662 O O . PRO A 1 88 ? -0.759 -8.025 7.054 1.00 76.50 88 PRO A O 1
ATOM 665 N N . ALA A 1 89 ? -1.194 -8.905 9.085 1.00 69.88 89 ALA A N 1
ATOM 666 C CA . ALA A 1 89 ? -1.764 -7.705 9.694 1.00 69.88 89 ALA A CA 1
ATOM 667 C C . ALA A 1 89 ? -0.718 -6.631 10.062 1.00 69.88 89 ALA A C 1
ATOM 669 O O . ALA A 1 89 ? -1.081 -5.495 10.347 1.00 69.88 89 ALA A O 1
ATOM 670 N N . ALA A 1 90 ? 0.577 -6.964 10.056 1.00 62.91 90 ALA A N 1
ATOM 671 C CA . ALA A 1 90 ? 1.656 -6.065 10.460 1.00 62.91 90 ALA A CA 1
ATOM 672 C C . ALA A 1 90 ? 2.248 -5.313 9.258 1.00 62.91 90 ALA A C 1
ATOM 674 O O . ALA A 1 90 ? 3.453 -5.368 9.004 1.00 62.91 90 ALA A O 1
ATOM 675 N N . GLY A 1 91 ? 1.406 -4.604 8.496 1.00 74.31 91 GLY A N 1
ATOM 676 C CA . GLY A 1 91 ? 1.915 -3.610 7.540 1.00 74.31 91 GLY A CA 1
ATOM 677 C C . GLY A 1 91 ? 2.834 -2.607 8.250 1.00 74.31 91 GLY A C 1
ATOM 678 O O . GLY A 1 91 ? 3.913 -2.280 7.756 1.00 74.31 91 GLY A O 1
ATOM 679 N N . ASN A 1 92 ? 2.443 -2.241 9.475 1.00 87.94 92 ASN A N 1
ATOM 680 C CA . ASN A 1 92 ? 3.220 -1.463 10.427 1.00 87.94 92 ASN A CA 1
ATOM 681 C C . ASN A 1 92 ? 3.149 -2.103 11.825 1.00 87.94 92 ASN A C 1
ATOM 683 O O . ASN A 1 92 ? 2.117 -2.651 12.218 1.00 87.94 92 ASN A O 1
ATOM 687 N N . ALA A 1 93 ? 4.229 -1.992 12.594 1.00 92.31 93 ALA A N 1
ATOM 688 C CA . ALA A 1 93 ? 4.282 -2.308 14.016 1.00 92.31 93 ALA A CA 1
ATOM 689 C C . ALA A 1 93 ? 4.473 -1.019 14.817 1.00 92.31 93 ALA A C 1
ATOM 691 O O . ALA A 1 93 ? 5.252 -0.148 14.428 1.00 92.31 93 ALA A O 1
ATOM 692 N N . VAL A 1 94 ? 3.771 -0.895 15.936 1.00 92.25 94 VAL A N 1
ATOM 693 C CA . VAL A 1 94 ? 3.826 0.283 16.802 1.00 92.25 94 VAL A CA 1
ATOM 694 C C . VAL A 1 94 ? 4.322 -0.142 18.174 1.00 92.25 94 VAL A C 1
ATOM 696 O O . VAL A 1 94 ? 3.689 -0.947 18.854 1.00 92.25 94 VAL A O 1
ATOM 699 N N . PHE A 1 95 ? 5.473 0.392 18.566 1.00 92.06 95 PHE A N 1
ATOM 700 C CA . PHE A 1 95 ? 6.142 0.087 19.822 1.00 92.06 95 PHE A CA 1
ATOM 701 C C . PHE A 1 95 ? 5.712 1.077 20.901 1.00 92.06 95 PHE A C 1
ATOM 703 O O . PHE A 1 95 ? 5.785 2.285 20.691 1.00 92.06 95 PHE A O 1
ATOM 710 N N . ASN A 1 96 ? 5.302 0.535 22.048 1.00 90.56 96 ASN A N 1
ATOM 711 C CA . ASN A 1 96 ? 4.755 1.232 23.209 1.00 90.56 96 ASN A CA 1
ATOM 712 C C . ASN A 1 96 ? 3.621 2.200 22.830 1.00 90.56 96 ASN A C 1
ATOM 714 O O . ASN A 1 96 ? 3.738 3.396 23.090 1.00 90.56 96 ASN A O 1
ATOM 718 N N . PRO A 1 97 ? 2.540 1.698 22.198 1.00 88.88 97 PRO A N 1
ATOM 719 C CA . PRO A 1 97 ? 1.468 2.546 21.697 1.00 88.88 97 PRO A CA 1
ATOM 720 C C . PRO A 1 97 ? 0.837 3.384 22.810 1.00 88.88 97 PRO A C 1
ATOM 722 O O . PRO A 1 97 ? 0.501 2.855 23.873 1.00 88.88 97 PRO A O 1
ATOM 725 N N . GLU A 1 98 ? 0.594 4.667 22.546 1.00 84.00 98 GLU A N 1
ATOM 726 C CA . GLU A 1 98 ? -0.167 5.504 23.474 1.00 84.00 98 GLU A CA 1
ATOM 727 C C . GLU A 1 98 ? -1.604 4.968 23.631 1.00 84.00 98 GLU A C 1
ATOM 729 O O . GLU A 1 98 ? -2.265 4.580 22.660 1.00 84.00 98 GLU A O 1
ATOM 734 N N . GLY A 1 99 ? -2.116 4.949 24.865 1.00 83.69 99 GLY A N 1
ATOM 735 C CA . GLY A 1 99 ? -3.499 4.568 25.158 1.00 83.69 99 GLY A CA 1
ATOM 736 C C . GLY A 1 99 ? -3.631 3.403 26.146 1.00 83.69 99 GLY A C 1
ATOM 737 O O . GLY A 1 99 ? -2.740 3.178 26.961 1.00 83.69 99 GLY A O 1
ATOM 738 N N . PRO A 1 100 ? -4.755 2.661 26.120 1.00 85.38 100 PRO A N 1
ATOM 739 C CA . PRO A 1 100 ? -5.146 1.761 27.210 1.00 85.38 100 PRO A CA 1
ATOM 740 C C . PRO A 1 100 ? -4.290 0.494 27.326 1.00 85.38 100 PRO A C 1
ATOM 742 O O . PRO A 1 100 ? -4.456 -0.258 28.281 1.00 85.38 100 PRO A O 1
ATOM 745 N N . LEU A 1 101 ? -3.405 0.229 26.360 1.00 85.38 101 LEU A N 1
ATOM 746 C CA . LEU A 1 101 ? -2.542 -0.955 26.353 1.00 85.38 101 LEU A CA 1
ATOM 747 C C . LEU A 1 101 ? -1.298 -0.790 27.236 1.00 85.38 101 LEU A C 1
ATOM 749 O O . LEU A 1 101 ? -0.680 -1.790 27.607 1.00 85.38 101 LEU A O 1
ATOM 753 N N . VAL A 1 102 ? -0.951 0.446 27.604 1.00 86.12 102 VAL A N 1
ATOM 754 C CA . VAL A 1 102 ? 0.243 0.774 28.388 1.00 86.12 102 VAL A CA 1
ATOM 755 C C . VAL A 1 102 ? -0.175 1.554 29.642 1.00 86.12 102 VAL A C 1
ATOM 757 O O . VAL A 1 102 ? -1.003 2.457 29.576 1.00 86.12 102 VAL A O 1
ATOM 760 N N . LYS A 1 103 ? 0.365 1.187 30.810 1.00 84.56 103 LYS A N 1
ATOM 761 C CA . LYS A 1 103 ? 0.072 1.824 32.110 1.00 84.56 103 LYS A CA 1
ATOM 762 C C . LYS A 1 103 ? 0.642 3.234 32.209 1.00 84.56 103 LYS A C 1
ATOM 764 O O . LYS A 1 103 ? 0.043 4.098 32.843 1.00 84.56 103 LYS A O 1
ATOM 769 N N . GLU A 1 104 ? 1.808 3.437 31.611 1.00 77.25 104 GLU A N 1
ATOM 770 C CA . GLU A 1 104 ? 2.540 4.697 31.622 1.00 77.25 104 GLU A CA 1
ATOM 771 C C . GLU A 1 104 ? 2.748 5.145 30.171 1.00 77.25 104 GLU A C 1
ATOM 773 O O . GLU A 1 104 ? 3.356 4.402 29.399 1.00 77.25 104 GLU A O 1
ATOM 778 N N . PRO A 1 105 ? 2.225 6.315 29.760 1.00 62.69 105 PRO A N 1
ATOM 779 C CA . PRO A 1 105 ? 2.381 6.784 28.390 1.00 62.69 105 PRO A CA 1
ATOM 780 C C . PRO A 1 105 ? 3.867 6.995 28.070 1.00 62.69 105 PRO A C 1
ATOM 782 O O . PRO A 1 105 ? 4.576 7.705 28.785 1.00 62.69 105 PRO A O 1
ATOM 785 N N . GLY A 1 106 ? 4.324 6.355 26.994 1.00 65.19 106 GLY A N 1
ATOM 786 C CA . GLY A 1 106 ? 5.675 6.461 26.453 1.00 65.19 106 GLY A CA 1
ATOM 787 C C . GLY A 1 106 ? 5.666 6.935 24.992 1.00 65.19 106 GLY A C 1
ATOM 788 O O . GLY A 1 106 ? 4.606 6.995 24.379 1.00 65.19 106 GLY A O 1
ATOM 789 N N . PRO A 1 107 ? 6.837 7.278 24.431 1.00 68.25 107 PRO A N 1
ATOM 790 C CA . PRO A 1 107 ? 7.031 7.656 23.045 1.00 68.25 107 PRO A CA 1
ATOM 791 C C . PRO A 1 107 ? 6.663 6.468 22.167 1.00 68.25 107 PRO A C 1
ATOM 793 O O . PRO A 1 107 ? 7.170 5.351 22.306 1.00 68.25 107 PRO A O 1
ATOM 796 N N . GLU A 1 108 ? 5.793 6.737 21.225 1.00 83.94 108 GLU A N 1
ATOM 797 C CA . GLU A 1 108 ? 5.394 5.742 20.263 1.00 83.94 108 GLU A CA 1
ATOM 798 C C . GLU A 1 108 ? 6.408 5.685 19.111 1.00 83.94 108 GLU A C 1
ATOM 800 O O . GLU A 1 108 ? 6.816 6.721 18.581 1.00 83.94 108 GLU A O 1
ATOM 805 N N . VAL A 1 109 ? 6.823 4.481 18.704 1.00 87.50 109 VAL A N 1
ATOM 806 C CA . VAL A 1 109 ? 7.678 4.290 17.517 1.00 87.50 109 VAL A CA 1
ATOM 807 C C . VAL A 1 109 ? 6.973 3.385 16.514 1.00 87.50 109 VAL A C 1
ATOM 809 O O . VAL A 1 109 ? 6.731 2.211 16.791 1.00 87.50 109 VAL A O 1
ATOM 812 N N . LYS A 1 110 ? 6.682 3.921 15.324 1.00 90.19 110 LYS A N 1
ATOM 813 C CA . LYS A 1 110 ? 6.082 3.182 14.202 1.00 90.19 110 LYS A CA 1
ATOM 814 C C . LYS A 1 110 ? 7.175 2.654 13.270 1.00 90.19 110 LYS A C 1
ATOM 816 O O . LYS A 1 110 ? 7.945 3.424 12.691 1.00 90.19 110 LYS A O 1
ATOM 821 N N . LEU A 1 111 ? 7.237 1.335 13.114 1.00 91.50 111 LEU A N 1
ATOM 822 C CA . LEU A 1 111 ? 8.177 0.635 12.242 1.00 91.50 111 LEU A CA 1
ATOM 823 C C . LEU A 1 111 ? 7.424 -0.123 11.149 1.00 91.50 111 LEU A C 1
ATOM 825 O O . LEU A 1 111 ? 6.568 -0.956 11.431 1.00 91.50 111 LEU A O 1
ATOM 829 N N . ASP A 1 112 ? 7.778 0.150 9.898 1.00 90.94 112 ASP A N 1
ATOM 830 C CA . ASP A 1 112 ? 7.324 -0.627 8.745 1.00 90.94 112 ASP A CA 1
ATOM 831 C C . ASP A 1 112 ? 8.162 -1.910 8.577 1.00 90.94 112 ASP A C 1
ATOM 833 O O . ASP A 1 112 ? 9.196 -2.107 9.230 1.00 90.94 112 ASP A O 1
ATOM 837 N N . ARG A 1 113 ? 7.742 -2.792 7.662 1.00 91.38 113 ARG A N 1
ATOM 838 C CA . ARG A 1 113 ? 8.456 -4.048 7.369 1.00 91.38 113 ARG A CA 1
ATOM 839 C C . ARG A 1 113 ? 9.915 -3.849 6.950 1.00 91.38 113 ARG A C 1
ATOM 841 O O . ARG A 1 113 ? 10.753 -4.682 7.293 1.00 91.38 113 ARG A O 1
ATOM 848 N N . MET A 1 114 ? 10.242 -2.763 6.246 1.00 91.50 114 MET A N 1
ATOM 849 C CA . MET A 1 114 ? 11.624 -2.485 5.848 1.00 91.50 114 MET A CA 1
ATOM 850 C C . MET A 1 114 ? 12.487 -2.236 7.085 1.00 91.50 114 MET A C 1
ATOM 852 O O . MET A 1 114 ? 13.514 -2.889 7.264 1.00 91.50 114 MET A O 1
ATOM 856 N N . LYS A 1 115 ? 12.038 -1.348 7.977 1.00 93.75 115 LYS A N 1
ATOM 857 C CA . LYS A 1 115 ? 12.737 -1.042 9.231 1.00 93.75 115 LYS A CA 1
ATOM 858 C C . LYS A 1 115 ? 12.855 -2.274 10.126 1.00 93.75 115 LYS A C 1
ATOM 860 O O . LYS A 1 115 ? 13.930 -2.515 10.669 1.00 93.75 115 LYS A O 1
ATOM 865 N N . LEU A 1 116 ? 11.803 -3.093 10.228 1.00 94.75 116 LEU A N 1
ATOM 866 C CA . LEU A 1 116 ? 11.852 -4.366 10.959 1.00 94.75 116 LEU A CA 1
ATOM 867 C C . LEU A 1 116 ? 12.925 -5.308 10.392 1.00 94.75 116 LEU A C 1
ATOM 869 O O . LEU A 1 116 ? 13.715 -5.866 11.154 1.00 94.75 116 LEU A O 1
ATOM 873 N N . SER A 1 117 ? 13.011 -5.440 9.064 1.00 95.75 117 SER A N 1
ATOM 874 C CA . SER A 1 117 ? 14.058 -6.247 8.430 1.00 95.75 117 SER A CA 1
ATOM 875 C C . SER A 1 117 ? 15.463 -5.704 8.685 1.00 95.75 117 SER A C 1
ATOM 877 O O . SER A 1 117 ? 16.388 -6.503 8.827 1.00 95.75 117 SER A O 1
ATOM 879 N N . LEU A 1 118 ? 15.650 -4.382 8.696 1.00 96.19 118 LEU A N 1
ATOM 880 C CA . LEU A 1 118 ? 16.951 -3.772 8.974 1.00 96.19 118 LEU A CA 1
ATOM 881 C C . LEU A 1 118 ? 17.381 -4.036 10.420 1.00 96.19 118 LEU A C 1
ATOM 883 O O . LEU A 1 118 ? 18.528 -4.408 10.654 1.00 96.19 118 LEU A O 1
ATOM 887 N N . ILE A 1 119 ? 16.450 -3.945 11.374 1.00 96.06 119 ILE A N 1
ATOM 888 C CA . ILE A 1 119 ? 16.708 -4.273 12.782 1.00 96.06 119 ILE A CA 1
ATOM 889 C C . ILE A 1 119 ? 17.059 -5.757 12.942 1.00 96.06 119 ILE A C 1
ATOM 891 O O . ILE A 1 119 ? 18.028 -6.074 13.629 1.00 96.06 119 ILE A O 1
ATOM 895 N N . LEU A 1 120 ? 16.330 -6.671 12.289 1.00 96.00 120 LEU A N 1
ATOM 896 C CA . LEU A 1 120 ? 16.667 -8.101 12.285 1.00 96.00 120 LEU A CA 1
ATOM 897 C C . LEU A 1 120 ? 18.100 -8.332 11.783 1.00 96.00 120 LEU A C 1
ATOM 899 O O . LEU A 1 120 ? 18.909 -8.943 12.482 1.00 96.00 120 LEU A O 1
ATOM 903 N N . GLY A 1 121 ? 18.448 -7.757 10.629 1.00 96.94 121 GLY A N 1
ATOM 904 C CA . GLY A 1 121 ? 19.790 -7.876 10.061 1.00 96.94 121 GLY A CA 1
ATOM 905 C C . GLY A 1 121 ? 20.893 -7.260 10.920 1.00 96.94 121 GLY A C 1
ATOM 906 O O . GLY A 1 121 ? 21.994 -7.808 11.012 1.00 96.94 121 GLY A O 1
ATOM 907 N N . PHE A 1 122 ? 20.593 -6.154 11.599 1.00 96.88 122 PHE A N 1
ATOM 908 C CA . PHE A 1 122 ? 21.484 -5.534 12.573 1.00 96.88 122 PHE A CA 1
ATOM 909 C C . PHE A 1 122 ? 21.741 -6.450 13.778 1.00 96.88 122 PHE A C 1
ATOM 911 O O . PHE A 1 122 ? 22.886 -6.596 14.210 1.00 96.88 122 PHE A O 1
ATOM 918 N N . LEU A 1 123 ? 20.707 -7.115 14.303 1.00 95.69 123 LEU A N 1
ATOM 919 C CA . LEU A 1 123 ? 20.848 -8.074 15.404 1.00 95.69 123 LEU A CA 1
ATOM 920 C C . LEU A 1 123 ? 21.593 -9.355 14.982 1.00 95.69 123 LEU A C 1
ATOM 922 O O . LEU A 1 123 ? 22.180 -10.035 15.828 1.00 95.69 123 LEU A O 1
ATOM 926 N N . ASP A 1 124 ? 21.597 -9.687 13.691 1.00 94.94 124 ASP A N 1
ATOM 927 C CA . ASP A 1 124 ? 22.410 -10.762 13.098 1.00 94.94 124 ASP A CA 1
ATOM 928 C C . ASP A 1 124 ? 23.843 -10.324 12.752 1.00 94.94 124 ASP A C 1
ATOM 930 O O . ASP A 1 124 ? 24.697 -11.157 12.439 1.00 94.94 124 ASP A O 1
ATOM 934 N N . THR A 1 125 ? 24.137 -9.027 12.877 1.00 95.44 125 THR A N 1
ATOM 935 C CA . THR A 1 125 ? 25.450 -8.428 12.608 1.00 95.44 125 THR A CA 1
ATOM 936 C C . THR A 1 125 ? 26.006 -7.773 13.881 1.00 95.44 125 THR A C 1
ATOM 938 O O . THR A 1 125 ? 26.064 -6.545 13.994 1.00 95.44 125 THR A O 1
ATOM 941 N N . PRO A 1 126 ? 26.429 -8.567 14.888 1.00 87.94 126 PRO A N 1
ATOM 942 C CA . PRO A 1 126 ? 26.877 -8.029 16.176 1.00 87.94 126 PRO A CA 1
ATOM 943 C C . PRO A 1 126 ? 28.092 -7.102 16.030 1.00 87.94 126 PRO A C 1
ATOM 945 O O . PRO A 1 126 ? 28.194 -6.090 16.732 1.00 87.94 126 PRO A O 1
ATOM 948 N N . GLN A 1 127 ? 28.979 -7.425 15.087 1.00 90.06 127 GLN A N 1
ATOM 949 C CA . GLN A 1 127 ? 30.119 -6.613 14.682 1.00 90.06 127 GLN A CA 1
ATOM 950 C C . GLN A 1 127 ? 30.030 -6.345 13.186 1.00 90.06 127 GLN A C 1
ATOM 952 O O . GLN A 1 127 ? 29.795 -7.261 12.398 1.00 90.06 127 GLN A O 1
ATOM 957 N N . GLU A 1 128 ? 30.206 -5.084 12.809 1.00 89.56 128 GLU A N 1
ATOM 958 C CA . GLU A 1 128 ? 30.183 -4.692 11.408 1.00 89.56 128 GLU A CA 1
ATOM 959 C C . GLU A 1 128 ? 31.447 -5.219 10.700 1.00 89.56 128 GLU A C 1
ATOM 961 O O . GLU A 1 128 ? 32.556 -5.024 11.212 1.00 89.56 128 GLU A O 1
ATOM 966 N N . PRO A 1 129 ? 31.310 -5.916 9.560 1.00 93.75 129 PRO A N 1
ATOM 967 C CA . PRO A 1 129 ? 32.452 -6.471 8.849 1.00 93.75 129 PRO A CA 1
ATOM 968 C C . PRO A 1 129 ? 33.277 -5.369 8.176 1.00 93.75 129 PRO A C 1
ATOM 970 O O . PRO A 1 129 ? 32.742 -4.361 7.721 1.00 93.75 129 PRO A O 1
ATOM 973 N N . ALA A 1 130 ? 34.592 -5.592 8.076 1.00 91.50 130 ALA A N 1
ATOM 974 C CA . ALA A 1 130 ? 35.511 -4.644 7.444 1.00 91.50 130 ALA A CA 1
ATOM 975 C C . ALA A 1 130 ? 35.241 -4.470 5.937 1.00 91.50 130 ALA A C 1
ATOM 977 O O . ALA A 1 130 ? 35.330 -3.358 5.425 1.00 91.50 130 ALA A O 1
ATOM 978 N N . ASP A 1 131 ? 34.893 -5.559 5.242 1.00 93.62 131 ASP A N 1
ATOM 979 C CA . ASP A 1 131 ? 34.456 -5.542 3.842 1.00 93.62 131 ASP A CA 1
ATOM 980 C C . ASP A 1 131 ? 32.940 -5.763 3.774 1.00 93.62 131 ASP A C 1
ATOM 982 O O . ASP A 1 131 ? 32.448 -6.895 3.824 1.00 93.62 131 ASP A O 1
ATOM 986 N N . LEU A 1 132 ? 32.197 -4.656 3.696 1.00 92.31 132 LEU A N 1
ATOM 987 C CA . LEU A 1 132 ? 30.738 -4.676 3.638 1.00 92.31 132 LEU A CA 1
ATOM 988 C C . LEU A 1 132 ? 30.215 -5.338 2.359 1.00 92.31 132 LEU A C 1
ATOM 990 O O . LEU A 1 132 ? 29.232 -6.071 2.427 1.00 92.31 132 LEU A O 1
ATOM 994 N N . HIS A 1 133 ? 30.853 -5.108 1.205 1.00 91.19 133 HIS A N 1
ATOM 995 C CA . HIS A 1 133 ? 30.381 -5.627 -0.085 1.00 91.19 133 HIS A CA 1
ATOM 996 C C . HIS A 1 133 ? 30.486 -7.148 -0.133 1.00 91.19 133 HIS A C 1
ATOM 998 O O . HIS A 1 133 ? 29.511 -7.824 -0.471 1.00 91.19 133 HIS A O 1
ATOM 1004 N N . ALA A 1 134 ? 31.641 -7.695 0.259 1.00 92.44 134 ALA A N 1
ATOM 1005 C CA . ALA A 1 134 ? 31.835 -9.140 0.317 1.00 92.44 134 ALA A CA 1
ATOM 1006 C C . ALA A 1 134 ? 30.906 -9.793 1.351 1.00 92.44 134 ALA A C 1
ATOM 1008 O O . ALA A 1 134 ? 30.308 -10.833 1.073 1.00 92.44 134 ALA A O 1
ATOM 1009 N N . ALA A 1 135 ? 30.732 -9.166 2.519 1.00 95.06 135 ALA A N 1
ATOM 1010 C CA . ALA A 1 135 ? 29.841 -9.680 3.553 1.00 95.06 135 ALA A CA 1
ATOM 1011 C C . ALA A 1 135 ? 28.363 -9.647 3.131 1.00 95.06 135 ALA A C 1
ATOM 1013 O O . ALA A 1 135 ? 27.644 -10.612 3.382 1.00 95.06 135 ALA A O 1
ATOM 1014 N N . ALA A 1 136 ? 27.910 -8.579 2.467 1.00 93.62 136 ALA A N 1
ATOM 1015 C CA . ALA A 1 136 ? 26.540 -8.460 1.972 1.00 93.62 136 ALA A CA 1
ATOM 1016 C C . ALA A 1 136 ? 26.243 -9.506 0.888 1.00 93.62 136 ALA A C 1
ATOM 1018 O O . ALA A 1 136 ? 25.218 -10.187 0.945 1.00 93.62 136 ALA A O 1
ATOM 1019 N N . ALA A 1 137 ? 27.165 -9.684 -0.065 1.00 91.00 137 ALA A N 1
ATOM 1020 C CA . ALA A 1 137 ? 27.054 -10.711 -1.097 1.00 91.00 137 ALA A CA 1
ATOM 1021 C C . ALA A 1 137 ? 27.077 -12.130 -0.502 1.00 91.00 137 ALA A C 1
ATOM 1023 O O . ALA A 1 137 ? 26.281 -12.973 -0.908 1.00 91.00 137 ALA A O 1
ATOM 1024 N N . GLY A 1 138 ? 27.939 -12.381 0.489 1.00 92.56 138 GLY A N 1
ATOM 1025 C CA . GLY A 1 138 ? 28.004 -13.658 1.201 1.00 92.56 138 GLY A CA 1
ATOM 1026 C C . GLY A 1 138 ? 26.735 -13.965 2.000 1.00 92.56 138 GLY A C 1
ATOM 1027 O O . GLY A 1 138 ? 26.235 -15.083 1.935 1.00 92.56 138 GLY A O 1
ATOM 1028 N N . ALA A 1 139 ? 26.172 -12.973 2.698 1.00 94.00 139 ALA A N 1
ATOM 1029 C CA . ALA A 1 139 ? 24.910 -13.118 3.426 1.00 94.00 139 ALA A CA 1
ATOM 1030 C C . ALA A 1 139 ? 23.747 -13.435 2.476 1.00 94.00 139 ALA A C 1
ATOM 1032 O O . ALA A 1 139 ? 22.972 -14.353 2.729 1.00 94.00 139 ALA A O 1
ATOM 1033 N N . LEU A 1 140 ? 23.668 -12.733 1.341 1.00 90.69 140 LEU A N 1
ATOM 1034 C CA . LEU A 1 140 ? 22.699 -13.038 0.290 1.00 90.69 140 LEU A CA 1
ATOM 1035 C C . LEU A 1 140 ? 22.879 -14.471 -0.238 1.00 90.69 140 LEU A C 1
ATOM 1037 O O . LEU A 1 140 ? 21.897 -15.194 -0.375 1.00 90.69 140 LEU A O 1
ATOM 1041 N N . ALA A 1 141 ? 24.119 -14.900 -0.491 1.00 87.94 141 ALA A N 1
ATOM 1042 C CA . ALA A 1 141 ? 24.407 -16.247 -0.980 1.00 87.94 141 ALA A CA 1
ATOM 1043 C C . ALA A 1 141 ? 24.029 -17.355 0.018 1.00 87.94 141 ALA A C 1
ATOM 1045 O O . ALA A 1 141 ? 23.633 -18.451 -0.377 1.00 87.94 141 ALA A O 1
ATOM 1046 N N . ALA A 1 142 ? 24.126 -17.055 1.313 1.00 90.00 142 ALA A N 1
ATOM 1047 C CA . ALA A 1 142 ? 23.742 -17.948 2.397 1.00 90.00 142 ALA A CA 1
ATOM 1048 C C . ALA A 1 142 ? 22.226 -17.969 2.680 1.00 90.00 142 ALA A C 1
ATOM 1050 O O . ALA A 1 142 ? 21.793 -18.742 3.531 1.00 90.00 142 ALA A O 1
ATOM 1051 N N . GLY A 1 143 ? 21.420 -17.142 2.003 1.00 88.25 143 GLY A N 1
ATOM 1052 C CA . GLY A 1 143 ? 19.990 -16.986 2.303 1.00 88.25 143 GLY A CA 1
ATOM 1053 C C . GLY A 1 143 ? 19.706 -16.164 3.569 1.00 88.25 143 GLY A C 1
ATOM 1054 O O . GLY A 1 143 ? 18.583 -16.141 4.064 1.00 88.25 143 GLY A O 1
ATOM 1055 N N . GLU A 1 144 ? 20.704 -15.457 4.109 1.00 93.94 144 GLU A N 1
ATOM 1056 C CA . GLU A 1 144 ? 20.578 -14.594 5.290 1.00 93.94 144 GLU A CA 1
ATOM 1057 C C . GLU A 1 144 ? 20.027 -13.212 4.880 1.00 93.94 144 GLU A C 1
ATOM 1059 O O . GLU A 1 144 ? 20.693 -12.181 5.010 1.00 93.94 144 GLU A O 1
ATOM 1064 N N . PHE A 1 145 ? 18.809 -13.174 4.329 1.00 94.44 145 PHE A N 1
ATOM 1065 C CA . PHE A 1 145 ? 18.288 -11.995 3.622 1.00 94.44 145 PHE A CA 1
ATOM 1066 C C . PHE A 1 145 ? 18.139 -10.743 4.499 1.00 94.44 145 PHE A C 1
ATOM 1068 O O . PHE A 1 145 ? 18.467 -9.646 4.048 1.00 94.44 145 PHE A O 1
ATOM 1075 N N . HIS A 1 146 ? 17.716 -10.873 5.762 1.00 95.94 146 HIS A N 1
ATOM 1076 C CA . HIS A 1 146 ? 17.631 -9.725 6.676 1.00 95.94 146 HIS A CA 1
ATOM 1077 C C . HIS A 1 146 ? 19.012 -9.115 6.951 1.00 95.94 146 HIS A C 1
ATOM 1079 O O . HIS A 1 146 ? 19.184 -7.897 6.887 1.00 95.94 146 HIS A O 1
ATOM 1085 N N . LYS A 1 147 ? 20.022 -9.960 7.184 1.00 96.75 147 LYS A N 1
ATOM 1086 C CA . LYS A 1 147 ? 21.418 -9.545 7.365 1.00 96.75 147 LYS A CA 1
ATOM 1087 C C . LYS A 1 147 ? 21.981 -8.897 6.105 1.00 96.75 147 LYS A C 1
ATOM 1089 O O . LYS A 1 147 ? 22.607 -7.844 6.192 1.00 96.75 147 LYS A O 1
ATOM 1094 N N . ALA A 1 148 ? 21.715 -9.480 4.937 1.00 95.75 148 ALA A N 1
ATOM 1095 C CA . ALA A 1 148 ? 22.093 -8.888 3.659 1.00 95.75 148 ALA A CA 1
ATOM 1096 C C . ALA A 1 148 ? 21.453 -7.501 3.477 1.00 95.75 148 ALA A C 1
ATOM 1098 O O . ALA A 1 148 ? 22.146 -6.567 3.081 1.00 95.75 148 ALA A O 1
ATOM 1099 N N . ASN A 1 149 ? 20.171 -7.342 3.831 1.00 96.12 149 ASN A N 1
ATOM 1100 C CA . ASN A 1 149 ? 19.451 -6.067 3.749 1.00 96.12 149 ASN A CA 1
ATOM 1101 C C . ASN A 1 149 ? 20.136 -4.998 4.607 1.00 96.12 149 ASN A C 1
ATOM 1103 O O . ASN A 1 149 ? 20.486 -3.933 4.106 1.00 96.12 149 ASN A O 1
ATOM 1107 N N . TYR A 1 150 ? 20.430 -5.321 5.869 1.00 96.88 15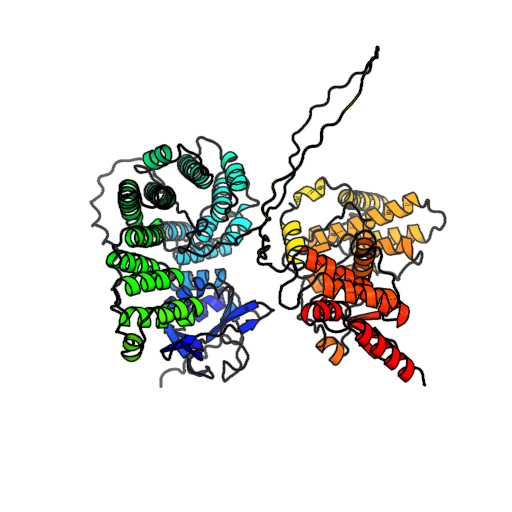0 TYR A N 1
ATOM 1108 C CA . TYR A 1 150 ? 21.171 -4.425 6.756 1.00 96.88 150 TYR A CA 1
ATOM 1109 C C . TYR A 1 150 ? 22.551 -4.050 6.191 1.00 96.88 150 TYR A C 1
ATOM 1111 O O . TYR A 1 150 ? 22.896 -2.872 6.143 1.00 96.88 150 TYR A O 1
ATOM 1119 N N . LEU A 1 151 ? 23.339 -5.013 5.706 1.00 95.88 151 LEU A 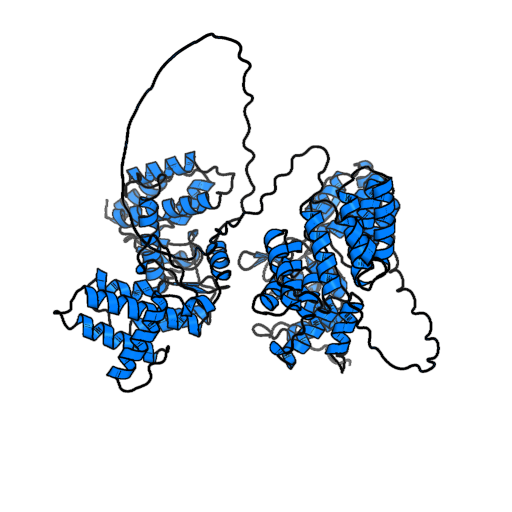N 1
ATOM 1120 C CA . LEU A 1 151 ? 24.673 -4.727 5.167 1.00 95.88 151 LEU A CA 1
ATOM 1121 C C . LEU A 1 151 ? 24.620 -3.858 3.900 1.00 95.88 151 LEU A C 1
ATOM 1123 O O . LEU A 1 151 ? 25.413 -2.926 3.772 1.00 95.88 151 LEU A O 1
ATOM 1127 N N . PHE A 1 152 ? 23.666 -4.097 2.995 1.00 94.44 152 PHE A N 1
ATOM 1128 C CA . PHE A 1 152 ? 23.465 -3.232 1.830 1.00 94.44 152 PHE A CA 1
ATOM 1129 C C . PHE A 1 152 ? 22.958 -1.841 2.204 1.00 94.44 152 PHE A C 1
ATOM 1131 O O . PHE A 1 152 ? 23.388 -0.864 1.594 1.00 94.44 152 PHE A O 1
ATOM 1138 N N . TYR A 1 153 ? 22.112 -1.727 3.227 1.00 93.00 153 TYR A N 1
ATOM 1139 C CA . TYR A 1 153 ? 21.726 -0.437 3.791 1.00 93.00 153 TYR A CA 1
ATOM 1140 C C . TYR A 1 153 ? 22.947 0.342 4.306 1.00 93.00 153 TYR A C 1
ATOM 1142 O O . TYR A 1 153 ? 23.090 1.523 4.004 1.00 93.00 153 TYR A O 1
ATOM 1150 N N . ARG A 1 154 ? 23.896 -0.320 4.982 1.00 93.38 154 ARG A N 1
ATOM 1151 C CA . ARG A 1 154 ? 25.147 0.317 5.439 1.00 93.38 154 ARG A CA 1
ATOM 1152 C C . ARG A 1 154 ? 26.051 0.762 4.292 1.00 93.38 154 ARG A C 1
ATOM 1154 O O . ARG A 1 154 ? 26.665 1.824 4.380 1.00 93.38 154 ARG A O 1
ATOM 1161 N N . ILE A 1 155 ? 26.126 -0.021 3.214 1.00 91.44 155 ILE A N 1
ATOM 1162 C CA . ILE A 1 155 ? 26.821 0.386 1.982 1.00 91.44 155 ILE A CA 1
ATOM 1163 C C . ILE A 1 155 ? 26.147 1.631 1.404 1.00 91.44 155 ILE A C 1
ATOM 1165 O O . ILE A 1 155 ? 26.823 2.612 1.108 1.00 91.44 155 ILE A O 1
ATOM 1169 N N . PHE A 1 156 ? 24.818 1.613 1.296 1.00 88.50 156 PHE A N 1
ATOM 1170 C CA . PHE A 1 156 ? 24.035 2.729 0.778 1.00 88.50 156 PHE A CA 1
ATOM 1171 C C . PHE A 1 156 ? 24.247 4.020 1.579 1.00 88.50 156 PHE A C 1
ATOM 1173 O O . PHE A 1 156 ? 24.490 5.064 0.979 1.00 88.50 156 PHE A O 1
ATOM 1180 N N . GLU A 1 157 ? 24.218 3.956 2.912 1.00 87.88 157 GLU A N 1
ATOM 1181 C CA . GLU A 1 157 ? 24.458 5.127 3.764 1.00 87.88 157 GLU A CA 1
ATOM 1182 C C . GLU A 1 157 ? 25.867 5.713 3.601 1.00 87.88 157 GLU A C 1
ATOM 1184 O O . GLU A 1 157 ? 26.036 6.931 3.647 1.00 87.88 157 GLU A O 1
ATOM 1189 N N . ARG A 1 158 ? 26.889 4.867 3.421 1.00 88.62 158 ARG A N 1
ATOM 1190 C CA . ARG A 1 158 ? 28.295 5.304 3.354 1.00 88.62 158 ARG A CA 1
ATOM 1191 C C . ARG A 1 158 ? 28.725 5.770 1.979 1.00 88.62 158 ARG A C 1
ATOM 1193 O O . ARG A 1 158 ? 29.489 6.723 1.856 1.00 88.62 158 ARG A O 1
ATOM 1200 N N . GLU A 1 159 ? 28.301 5.039 0.962 1.00 86.69 159 GLU A N 1
ATOM 1201 C CA . GLU A 1 159 ? 28.814 5.168 -0.397 1.00 86.69 159 GLU A CA 1
ATOM 1202 C C . GLU A 1 159 ? 27.812 5.849 -1.341 1.00 86.69 159 GLU A C 1
ATOM 1204 O O . GLU A 1 159 ? 28.188 6.256 -2.442 1.00 86.69 159 GLU A O 1
ATOM 1209 N N . GLY A 1 160 ? 26.560 6.020 -0.905 1.00 78.06 160 GLY A N 1
ATOM 1210 C CA . GLY A 1 160 ? 25.487 6.644 -1.672 1.00 78.06 160 GLY A CA 1
ATOM 1211 C C . GLY A 1 160 ? 24.803 5.705 -2.672 1.00 78.06 160 GLY A C 1
ATOM 1212 O O . GLY A 1 160 ? 25.204 4.559 -2.889 1.00 78.06 160 GLY A O 1
ATOM 1213 N N . GLN A 1 161 ? 23.739 6.211 -3.307 1.00 72.50 161 GLN A N 1
ATOM 1214 C CA . GLN A 1 161 ? 22.883 5.432 -4.211 1.00 72.50 161 GLN A CA 1
ATOM 1215 C C . GLN A 1 161 ? 23.628 4.862 -5.422 1.00 72.50 161 GLN A C 1
ATOM 1217 O O . GLN A 1 161 ? 23.371 3.731 -5.827 1.00 72.50 161 GLN A O 1
ATOM 1222 N N . ASP A 1 162 ? 24.587 5.612 -5.959 1.00 69.50 162 ASP A N 1
ATOM 1223 C CA . ASP A 1 162 ? 25.321 5.258 -7.180 1.00 69.50 162 ASP A CA 1
ATOM 1224 C C . ASP A 1 162 ? 26.229 4.030 -7.005 1.00 69.50 162 ASP A C 1
ATOM 1226 O O . ASP A 1 162 ? 26.709 3.450 -7.981 1.00 69.50 162 ASP A O 1
ATOM 1230 N N . LYS A 1 163 ? 26.487 3.639 -5.753 1.00 69.25 163 LYS A N 1
ATOM 1231 C CA . LYS A 1 163 ? 27.290 2.468 -5.382 1.00 69.25 163 LYS A CA 1
ATOM 1232 C C . LYS A 1 163 ? 26.437 1.273 -4.974 1.00 69.25 163 LYS A C 1
ATOM 1234 O O . LYS A 1 163 ? 26.980 0.193 -4.735 1.00 69.25 163 LYS A O 1
ATOM 1239 N N . ILE A 1 164 ? 25.109 1.425 -4.964 1.00 67.38 164 ILE A N 1
ATOM 1240 C CA . ILE A 1 164 ? 24.203 0.297 -4.804 1.00 67.38 164 ILE A CA 1
ATOM 1241 C C . ILE A 1 164 ? 24.360 -0.626 -6.010 1.00 67.38 164 ILE A C 1
ATOM 1243 O O . ILE A 1 164 ? 24.013 -0.298 -7.143 1.00 67.38 164 ILE A O 1
ATOM 1247 N N . THR A 1 165 ? 24.874 -1.822 -5.752 1.00 68.94 165 THR A N 1
ATOM 1248 C CA . THR A 1 165 ? 24.941 -2.878 -6.759 1.00 68.94 165 THR A CA 1
ATOM 1249 C C . THR A 1 165 ? 23.534 -3.379 -7.104 1.00 68.94 165 THR A C 1
ATOM 1251 O O . THR A 1 165 ? 22.608 -3.305 -6.294 1.00 68.94 165 THR A O 1
ATOM 1254 N N . ALA A 1 166 ? 23.372 -4.006 -8.274 1.00 73.25 166 ALA A N 1
ATOM 1255 C CA . ALA A 1 166 ? 22.126 -4.684 -8.656 1.00 73.25 166 ALA A CA 1
ATOM 1256 C C . ALA A 1 166 ? 21.696 -5.818 -7.689 1.00 73.25 166 ALA A C 1
ATOM 1258 O O . ALA A 1 166 ? 20.626 -6.405 -7.865 1.00 73.25 166 ALA A O 1
ATOM 1259 N N . LEU A 1 167 ? 22.516 -6.133 -6.677 1.00 83.69 167 LEU A N 1
ATOM 1260 C CA . LEU A 1 167 ? 22.248 -7.139 -5.654 1.00 83.69 167 LEU A CA 1
ATOM 1261 C C . LEU A 1 167 ? 21.333 -6.632 -4.534 1.00 83.69 167 LEU A C 1
ATOM 1263 O O . LEU A 1 167 ? 20.606 -7.439 -3.962 1.00 83.69 167 LEU A O 1
ATOM 1267 N N . TYR A 1 168 ? 21.314 -5.330 -4.228 1.00 90.62 168 TYR A N 1
ATOM 1268 C CA . TYR A 1 168 ? 20.468 -4.843 -3.134 1.00 90.62 168 TYR A CA 1
ATOM 1269 C C . TYR A 1 168 ? 18.965 -4.943 -3.458 1.00 90.62 168 TYR A C 1
ATOM 1271 O O . TYR A 1 168 ? 18.242 -5.558 -2.673 1.00 90.62 168 TYR A O 1
ATOM 1279 N N . PRO A 1 169 ? 18.471 -4.486 -4.631 1.00 90.88 169 PRO A N 1
ATOM 1280 C CA . PRO A 1 169 ? 17.065 -4.688 -4.999 1.00 90.88 169 PRO A CA 1
ATOM 1281 C C . PRO A 1 169 ? 16.654 -6.161 -4.977 1.00 90.88 169 PRO A C 1
ATOM 1283 O O . PRO A 1 169 ? 15.525 -6.497 -4.644 1.00 90.88 169 PRO A O 1
ATOM 1286 N N . ARG A 1 170 ? 17.598 -7.050 -5.278 1.00 88.25 170 ARG A N 1
ATOM 1287 C CA . ARG A 1 170 ? 17.396 -8.491 -5.247 1.00 88.25 170 ARG A CA 1
ATOM 1288 C C . ARG A 1 170 ? 17.214 -9.025 -3.818 1.00 88.25 170 ARG A C 1
ATOM 1290 O O . ARG A 1 170 ? 16.334 -9.848 -3.617 1.00 88.25 170 ARG A O 1
ATOM 1297 N N . VAL A 1 171 ? 17.945 -8.525 -2.821 1.00 93.12 171 VAL A N 1
ATOM 1298 C CA . VAL A 1 171 ? 17.650 -8.842 -1.407 1.00 93.12 171 VAL A CA 1
ATOM 1299 C C . VAL A 1 171 ? 16.229 -8.419 -1.035 1.00 93.12 171 VAL A C 1
ATOM 1301 O O . VAL A 1 171 ? 15.512 -9.163 -0.372 1.00 93.12 171 VAL A O 1
ATOM 1304 N N . LEU A 1 172 ? 15.801 -7.238 -1.488 1.00 92.94 172 LEU A N 1
ATOM 1305 C CA . LEU A 1 172 ? 14.450 -6.748 -1.225 1.00 92.94 172 LEU A CA 1
ATOM 1306 C C . LEU A 1 172 ? 13.378 -7.625 -1.883 1.00 92.94 172 LEU A C 1
ATOM 1308 O O . LEU A 1 172 ? 12.341 -7.862 -1.270 1.00 92.94 172 LEU A O 1
ATOM 1312 N N . MET A 1 173 ? 13.637 -8.143 -3.086 1.00 91.38 173 MET A N 1
ATOM 1313 C CA . MET A 1 173 ? 12.759 -9.108 -3.757 1.00 91.38 173 MET A CA 1
ATOM 1314 C C . MET A 1 173 ? 12.616 -10.403 -2.941 1.00 91.38 173 MET A C 1
ATOM 1316 O O . MET A 1 173 ? 11.493 -10.845 -2.727 1.00 91.38 173 MET A O 1
ATOM 1320 N N . GLU A 1 174 ? 13.708 -10.960 -2.401 1.00 89.75 174 GLU A N 1
ATOM 1321 C CA . GLU A 1 174 ? 13.630 -12.169 -1.553 1.00 89.75 174 GLU A CA 1
ATOM 1322 C C . GLU A 1 174 ? 12.883 -11.940 -0.235 1.00 89.75 174 GLU A C 1
ATOM 1324 O O . GLU A 1 174 ? 12.230 -12.838 0.288 1.00 89.75 174 GLU A O 1
ATOM 1329 N N . LEU A 1 175 ? 12.924 -10.713 0.283 1.00 91.44 175 LEU A N 1
ATOM 1330 C CA . LEU A 1 175 ? 12.158 -10.288 1.455 1.00 91.44 175 LEU A CA 1
ATOM 1331 C C . LEU A 1 175 ? 10.692 -9.932 1.134 1.00 91.44 175 LEU A C 1
ATOM 1333 O O . LEU A 1 175 ? 9.980 -9.422 2.002 1.00 91.44 175 LEU A O 1
ATOM 1337 N N . GLY A 1 176 ? 10.242 -10.123 -0.110 1.00 89.31 176 GLY A N 1
ATOM 1338 C CA . GLY A 1 176 ? 8.897 -9.758 -0.564 1.00 89.31 176 GLY A CA 1
ATOM 1339 C C . GLY A 1 176 ? 8.642 -8.244 -0.644 1.00 89.31 176 GLY A C 1
ATOM 1340 O O . GLY A 1 176 ? 7.508 -7.812 -0.847 1.00 89.31 176 GLY A O 1
ATOM 1341 N N . GLN A 1 177 ? 9.680 -7.411 -0.513 1.00 89.44 177 GLN A N 1
ATOM 1342 C CA . GLN A 1 177 ? 9.628 -5.943 -0.585 1.00 89.44 177 GLN A CA 1
ATOM 1343 C C . GLN A 1 177 ? 9.718 -5.457 -2.045 1.00 89.44 177 GLN A C 1
ATOM 1345 O O . GLN A 1 177 ? 10.547 -4.616 -2.410 1.00 89.44 177 GLN A O 1
ATOM 1350 N N . HIS A 1 178 ? 8.855 -6.007 -2.907 1.00 89.94 178 HIS A N 1
ATOM 1351 C CA . HIS A 1 178 ? 8.850 -5.763 -4.354 1.00 89.94 178 HIS A CA 1
ATOM 1352 C C . HIS A 1 178 ? 8.685 -4.282 -4.714 1.00 89.94 178 HIS A C 1
ATOM 1354 O O . HIS A 1 178 ? 9.318 -3.799 -5.651 1.00 89.94 178 HIS A O 1
ATOM 1360 N N . ARG A 1 179 ? 7.883 -3.534 -3.943 1.00 87.56 179 ARG A N 1
ATOM 1361 C CA . ARG A 1 179 ? 7.650 -2.099 -4.165 1.00 87.56 179 ARG A CA 1
ATOM 1362 C C . ARG A 1 179 ? 8.937 -1.287 -4.009 1.00 87.56 179 ARG A C 1
ATOM 1364 O O . ARG A 1 179 ? 9.244 -0.437 -4.841 1.00 87.56 179 ARG A O 1
ATOM 1371 N N . GLN A 1 180 ? 9.705 -1.553 -2.959 1.00 87.56 180 GLN A N 1
ATOM 1372 C CA . GLN A 1 180 ? 10.963 -0.866 -2.683 1.00 87.56 180 GLN A CA 1
ATOM 1373 C C . GLN A 1 180 ? 12.030 -1.270 -3.702 1.00 87.56 180 GLN A C 1
ATOM 1375 O O . GLN A 1 180 ? 12.707 -0.398 -4.244 1.00 87.56 180 GLN A O 1
ATOM 1380 N N . ALA A 1 181 ? 12.104 -2.559 -4.052 1.00 90.88 181 ALA A N 1
ATOM 1381 C CA . ALA A 1 181 ? 12.964 -3.033 -5.135 1.00 90.88 181 ALA A CA 1
ATOM 1382 C C . ALA A 1 181 ? 12.640 -2.335 -6.469 1.00 90.88 181 ALA A C 1
ATOM 1384 O O . ALA A 1 181 ? 13.543 -1.854 -7.152 1.00 90.88 181 ALA A O 1
ATOM 1385 N N . TYR A 1 182 ? 11.355 -2.206 -6.815 1.00 91.69 182 TYR A N 1
ATOM 1386 C CA . TYR A 1 182 ? 10.902 -1.513 -8.021 1.00 91.69 182 TYR A CA 1
ATOM 1387 C C . TYR A 1 182 ? 11.353 -0.053 -8.041 1.00 91.69 182 TYR A C 1
ATOM 1389 O O . TYR A 1 182 ? 11.925 0.399 -9.032 1.00 91.69 182 TYR A O 1
ATOM 1397 N N . PHE A 1 183 ? 11.158 0.685 -6.943 1.00 87.19 183 PHE A N 1
ATOM 1398 C CA . PHE A 1 183 ? 11.566 2.089 -6.877 1.00 87.19 183 PHE A CA 1
ATOM 1399 C C . PHE A 1 183 ? 13.068 2.293 -7.064 1.00 87.19 183 PHE A C 1
ATOM 1401 O O . PHE A 1 183 ? 13.463 3.309 -7.628 1.00 87.19 183 PHE A O 1
ATOM 1408 N N . MET A 1 184 ? 13.889 1.328 -6.651 1.00 86.94 184 MET A N 1
ATOM 1409 C CA . MET A 1 184 ? 15.333 1.370 -6.875 1.00 86.94 184 MET A CA 1
ATOM 1410 C C . MET A 1 184 ? 15.731 1.066 -8.323 1.00 86.94 184 MET A C 1
ATOM 1412 O O . MET A 1 184 ? 16.782 1.511 -8.773 1.00 86.94 184 MET A O 1
ATOM 1416 N N . LEU A 1 185 ? 14.920 0.288 -9.043 1.00 89.00 185 LEU A N 1
ATOM 1417 C CA . LEU A 1 185 ? 15.258 -0.239 -10.365 1.00 89.00 185 LEU A CA 1
ATOM 1418 C C . LEU A 1 185 ? 14.622 0.531 -11.525 1.00 89.00 185 LEU A C 1
ATOM 1420 O O . LEU A 1 185 ? 15.190 0.543 -12.613 1.00 89.00 185 LEU A O 1
ATOM 1424 N N . LYS A 1 186 ? 13.453 1.151 -11.323 1.00 89.69 186 LYS A N 1
ATOM 1425 C CA . LYS A 1 186 ? 12.606 1.702 -12.401 1.00 89.69 186 LYS A CA 1
ATOM 1426 C C . LYS A 1 186 ? 13.298 2.745 -13.289 1.00 89.69 186 LYS A C 1
ATOM 1428 O O . LYS A 1 186 ? 12.954 2.871 -14.464 1.00 89.69 186 LYS A O 1
ATOM 1433 N N . ASP A 1 187 ? 14.267 3.467 -12.731 1.00 85.38 187 ASP A N 1
ATOM 1434 C CA . ASP A 1 187 ? 14.999 4.535 -13.416 1.00 85.38 187 ASP A CA 1
ATOM 1435 C C . ASP A 1 187 ? 16.352 4.050 -13.978 1.00 85.38 187 ASP A C 1
ATOM 1437 O O . ASP A 1 187 ? 17.040 4.789 -14.682 1.00 85.38 187 ASP A O 1
ATOM 1441 N N . LEU A 1 188 ? 16.734 2.792 -13.718 1.00 86.94 188 LEU A N 1
ATOM 1442 C CA . LEU A 1 188 ? 17.985 2.204 -14.190 1.00 86.94 188 LEU A CA 1
ATOM 1443 C C . LEU A 1 188 ? 17.809 1.560 -15.571 1.00 86.94 188 LEU A C 1
ATOM 1445 O O . LEU A 1 188 ? 16.957 0.699 -15.794 1.00 86.94 188 LEU A O 1
ATOM 1449 N N . ALA A 1 189 ? 18.673 1.946 -16.509 1.00 89.19 189 ALA A N 1
ATOM 1450 C CA . ALA A 1 189 ? 18.702 1.421 -17.873 1.00 89.19 189 ALA A CA 1
ATOM 1451 C C . ALA A 1 189 ? 19.817 0.375 -18.068 1.00 89.19 189 ALA A C 1
ATOM 1453 O O . ALA A 1 189 ? 20.594 0.463 -19.018 1.00 89.19 189 ALA A O 1
ATOM 1454 N N . THR A 1 190 ? 19.926 -0.593 -17.152 1.00 90.31 190 THR A N 1
ATOM 1455 C CA . THR A 1 190 ? 20.914 -1.684 -17.228 1.00 90.31 190 THR A CA 1
ATOM 1456 C C . THR A 1 190 ? 20.244 -3.040 -17.479 1.00 90.31 190 THR A C 1
ATOM 1458 O O . THR A 1 190 ? 19.105 -3.244 -17.045 1.00 90.31 190 THR A O 1
ATOM 1461 N N . PRO A 1 191 ? 20.928 -4.000 -18.136 1.00 92.00 191 PRO A N 1
ATOM 1462 C CA . PRO A 1 191 ? 20.407 -5.355 -18.329 1.00 92.00 191 PRO A CA 1
ATOM 1463 C C . PRO A 1 191 ? 19.981 -6.037 -17.023 1.00 92.00 191 PRO A C 1
ATOM 1465 O O . PRO A 1 191 ? 18.945 -6.697 -16.977 1.00 92.00 191 PRO A O 1
ATOM 1468 N N . GLU A 1 192 ? 20.744 -5.845 -15.946 1.00 90.88 192 GLU A N 1
ATOM 1469 C CA . GLU A 1 192 ? 20.445 -6.378 -14.617 1.00 90.88 192 GLU A CA 1
ATOM 1470 C C . GLU A 1 192 ? 19.157 -5.778 -14.056 1.00 90.88 192 GLU A C 1
ATOM 1472 O O . GLU A 1 192 ? 18.333 -6.504 -13.495 1.00 90.88 192 GLU A O 1
ATOM 1477 N N . ALA A 1 193 ? 18.964 -4.466 -14.229 1.00 91.19 193 ALA A N 1
ATOM 1478 C CA . ALA A 1 193 ? 17.761 -3.790 -13.773 1.00 91.19 193 ALA A CA 1
ATOM 1479 C C . ALA A 1 193 ? 16.529 -4.264 -14.541 1.00 91.19 193 ALA A C 1
ATOM 1481 O O . ALA A 1 193 ? 15.526 -4.592 -13.916 1.00 91.19 193 ALA A O 1
ATOM 1482 N N . TRP A 1 194 ? 16.612 -4.395 -15.868 1.00 94.31 194 TRP A N 1
ATOM 1483 C CA . TRP A 1 194 ? 15.514 -4.946 -16.667 1.00 94.31 194 TRP A CA 1
ATOM 1484 C C . TRP A 1 194 ? 15.201 -6.393 -16.299 1.00 94.31 194 TRP A C 1
ATOM 1486 O O . TRP A 1 194 ? 14.034 -6.745 -16.173 1.00 94.31 194 TRP A O 1
ATOM 1496 N N . CYS A 1 195 ? 16.220 -7.219 -16.055 1.00 93.69 195 CYS A N 1
ATOM 1497 C CA . CYS A 1 195 ? 16.021 -8.599 -15.623 1.00 93.69 195 CYS A CA 1
ATOM 1498 C C . CYS A 1 195 ? 15.358 -8.685 -14.234 1.00 93.69 195 CYS A C 1
ATOM 1500 O O . CYS A 1 195 ? 14.491 -9.531 -14.022 1.00 93.69 195 CYS A O 1
ATOM 1502 N N . ASN A 1 196 ? 15.735 -7.815 -13.290 1.00 92.88 196 ASN A N 1
ATOM 1503 C CA . ASN A 1 196 ? 15.097 -7.740 -11.972 1.00 92.88 196 ASN A CA 1
ATOM 1504 C C . ASN A 1 196 ? 13.671 -7.166 -12.047 1.00 92.88 196 ASN A C 1
ATOM 1506 O O . ASN A 1 196 ? 12.785 -7.681 -11.376 1.00 92.88 196 ASN A O 1
ATOM 1510 N N . LEU A 1 197 ? 13.425 -6.144 -12.872 1.00 94.06 197 LEU A N 1
ATOM 1511 C CA . LEU A 1 197 ? 12.082 -5.600 -13.104 1.00 94.06 197 LEU A CA 1
ATOM 1512 C C . LEU A 1 197 ? 11.167 -6.648 -13.737 1.00 94.06 197 LEU A C 1
ATOM 1514 O O . LEU A 1 197 ? 10.043 -6.818 -13.281 1.00 94.06 197 LEU A O 1
ATOM 1518 N N . ALA A 1 198 ? 11.664 -7.397 -14.725 1.00 95.50 198 ALA A N 1
ATOM 1519 C CA . ALA A 1 198 ? 10.930 -8.507 -15.324 1.00 95.50 198 ALA A CA 1
ATOM 1520 C C . ALA A 1 198 ? 10.512 -9.543 -14.273 1.00 95.50 198 ALA A C 1
ATOM 1522 O O . ALA A 1 198 ? 9.379 -10.013 -14.283 1.00 95.50 198 ALA A O 1
ATOM 1523 N N . PHE A 1 199 ? 11.411 -9.859 -13.339 1.00 92.38 199 PHE A N 1
ATOM 1524 C CA . PHE A 1 199 ? 11.091 -10.726 -12.214 1.00 92.38 199 PHE A CA 1
ATOM 1525 C C . PHE A 1 199 ? 10.041 -10.109 -11.282 1.00 92.38 199 PHE A C 1
ATOM 1527 O O . PHE A 1 199 ? 9.103 -10.799 -10.913 1.00 92.38 199 PHE A O 1
ATOM 1534 N N . ILE A 1 200 ? 10.156 -8.826 -10.917 1.00 92.69 200 ILE A N 1
ATOM 1535 C CA . ILE A 1 200 ? 9.161 -8.159 -10.059 1.00 92.69 200 ILE A CA 1
ATOM 1536 C C . ILE A 1 200 ? 7.772 -8.241 -10.696 1.00 92.69 200 ILE A C 1
ATOM 1538 O O . ILE A 1 200 ? 6.838 -8.675 -10.036 1.00 92.69 200 ILE A O 1
ATOM 1542 N N . TYR A 1 201 ? 7.649 -7.898 -11.981 1.00 93.50 201 TYR A N 1
ATOM 1543 C CA . TYR A 1 201 ? 6.376 -7.991 -12.696 1.00 93.50 201 TYR A CA 1
ATOM 1544 C C . TYR A 1 201 ? 5.859 -9.430 -12.788 1.00 93.50 201 TYR A C 1
ATOM 1546 O O . TYR A 1 201 ? 4.659 -9.660 -12.652 1.00 93.50 201 TYR A O 1
ATOM 1554 N N . PHE A 1 202 ? 6.752 -10.410 -12.965 1.00 92.06 202 PHE A N 1
ATOM 1555 C CA . PHE A 1 202 ? 6.387 -11.824 -12.909 1.00 92.06 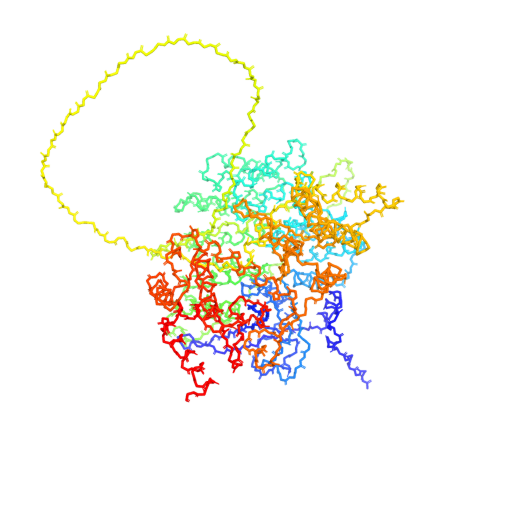202 PHE A CA 1
ATOM 1556 C C . PHE A 1 202 ? 5.802 -12.188 -11.539 1.00 92.06 202 PHE A C 1
ATOM 1558 O O . PHE A 1 202 ? 4.738 -12.801 -11.495 1.00 92.06 202 PHE A O 1
ATOM 1565 N N . GLU A 1 203 ? 6.441 -11.759 -10.447 1.00 85.69 203 GLU A N 1
ATOM 1566 C CA . GLU A 1 203 ? 6.008 -12.034 -9.072 1.00 85.69 203 GLU A CA 1
ATOM 1567 C C . GLU A 1 203 ? 4.755 -11.277 -8.631 1.00 85.69 203 GLU A C 1
ATOM 1569 O O . GLU A 1 203 ? 4.037 -11.723 -7.740 1.00 85.69 203 GLU A O 1
ATOM 1574 N N . THR A 1 204 ? 4.439 -10.158 -9.272 1.00 85.25 204 THR A N 1
ATOM 1575 C CA . THR A 1 204 ? 3.185 -9.435 -9.034 1.00 85.25 204 THR A CA 1
ATOM 1576 C C . THR A 1 204 ? 2.061 -9.866 -9.981 1.00 85.25 204 THR A C 1
ATOM 1578 O O . THR A 1 204 ? 0.960 -9.332 -9.896 1.00 85.25 204 THR A O 1
ATOM 1581 N N . GLY A 1 205 ? 2.312 -10.826 -10.881 1.00 87.19 205 GLY A N 1
ATOM 1582 C CA . GLY A 1 205 ? 1.319 -11.371 -11.815 1.00 87.19 205 GLY A CA 1
ATOM 1583 C C . GLY A 1 205 ? 1.130 -10.583 -13.120 1.00 87.19 205 GLY A C 1
ATOM 1584 O O . GLY A 1 205 ? 0.283 -10.947 -13.936 1.00 87.19 205 GLY A O 1
ATOM 1585 N N . ASP A 1 206 ? 1.932 -9.548 -13.370 1.00 88.94 206 ASP A N 1
ATOM 1586 C CA . ASP A 1 206 ? 1.905 -8.747 -14.598 1.00 88.94 206 ASP A CA 1
ATOM 1587 C C . ASP A 1 206 ? 2.811 -9.368 -15.675 1.00 88.94 206 ASP A C 1
ATOM 1589 O O . ASP A 1 206 ? 3.913 -8.908 -15.993 1.00 88.94 206 ASP A O 1
ATOM 1593 N N . LEU A 1 207 ? 2.342 -10.490 -16.225 1.00 93.69 207 LEU A N 1
ATOM 1594 C CA . LEU A 1 207 ? 3.088 -11.265 -17.219 1.00 93.69 207 LEU A CA 1
ATOM 1595 C C . LEU A 1 207 ? 3.447 -10.462 -18.493 1.00 93.69 207 LEU A C 1
ATOM 1597 O O . LEU A 1 207 ? 4.554 -10.664 -19.003 1.00 93.69 207 LEU A O 1
ATOM 1601 N N . PRO A 1 208 ? 2.582 -9.568 -19.028 1.00 94.06 208 PRO A N 1
ATOM 1602 C CA . PRO A 1 208 ? 2.925 -8.738 -20.183 1.00 94.06 208 PRO A CA 1
ATOM 1603 C C . PRO A 1 208 ? 4.136 -7.831 -19.943 1.00 94.06 208 PRO A C 1
ATOM 1605 O O . PRO A 1 208 ? 5.077 -7.866 -20.740 1.00 94.06 208 PRO A O 1
ATOM 1608 N N . HIS A 1 209 ? 4.164 -7.073 -18.841 1.00 93.12 209 HIS A N 1
ATOM 1609 C CA . HIS A 1 209 ? 5.308 -6.208 -18.538 1.00 93.12 209 HIS A CA 1
ATOM 1610 C C . HIS A 1 209 ? 6.554 -7.020 -18.186 1.00 93.12 209 HIS A C 1
ATOM 1612 O O . HIS A 1 209 ? 7.664 -6.653 -18.578 1.00 93.12 209 HIS A O 1
ATOM 1618 N N . ALA A 1 210 ? 6.391 -8.167 -17.521 1.00 95.56 210 ALA A N 1
ATOM 1619 C CA . ALA A 1 210 ? 7.499 -9.079 -17.275 1.00 95.56 210 ALA A CA 1
ATOM 1620 C C . ALA A 1 210 ? 8.173 -9.519 -18.586 1.00 95.56 210 ALA A C 1
ATOM 1622 O O . ALA A 1 210 ? 9.396 -9.438 -18.715 1.00 95.56 210 ALA A O 1
ATOM 1623 N N . ALA A 1 211 ? 7.380 -9.915 -19.587 1.00 95.56 211 ALA A N 1
ATOM 1624 C CA . ALA A 1 211 ? 7.883 -10.274 -20.910 1.00 95.56 211 ALA A CA 1
ATOM 1625 C C . ALA A 1 211 ? 8.515 -9.077 -21.641 1.00 95.56 211 ALA A C 1
ATOM 1627 O O . ALA A 1 211 ? 9.569 -9.228 -22.262 1.00 95.56 211 ALA A O 1
ATOM 1628 N N . GLU A 1 212 ? 7.911 -7.889 -21.543 1.00 96.06 212 GLU A N 1
ATOM 1629 C CA . GLU A 1 212 ? 8.434 -6.662 -22.151 1.00 96.06 212 GLU A CA 1
ATOM 1630 C C . GLU A 1 212 ? 9.827 -6.309 -21.614 1.00 96.06 212 GLU A C 1
ATOM 1632 O O . GLU A 1 212 ? 10.758 -6.093 -22.393 1.00 96.06 212 GLU A O 1
ATOM 1637 N N . PHE A 1 213 ? 9.998 -6.274 -20.291 1.00 95.31 213 PHE A N 1
ATOM 1638 C CA . PHE A 1 213 ? 11.290 -5.968 -19.681 1.00 95.31 213 PHE A CA 1
ATOM 1639 C C . PHE A 1 213 ? 12.323 -7.059 -19.954 1.00 95.31 213 PHE A C 1
ATOM 1641 O O . PHE A 1 213 ? 13.484 -6.746 -20.222 1.00 95.31 213 PHE A O 1
ATOM 1648 N N . LEU A 1 214 ? 11.911 -8.328 -19.967 1.00 96.00 214 LEU A N 1
ATOM 1649 C CA . LEU A 1 214 ? 12.817 -9.430 -20.268 1.00 96.00 214 LEU A CA 1
ATOM 1650 C C . LEU A 1 214 ? 13.334 -9.378 -21.711 1.00 96.00 214 LEU A C 1
ATOM 1652 O O . LEU A 1 214 ? 14.508 -9.656 -21.952 1.00 96.00 214 LEU A O 1
ATOM 1656 N N . ALA A 1 215 ? 12.494 -8.957 -22.662 1.00 95.81 215 ALA A N 1
ATOM 1657 C CA . ALA A 1 215 ? 12.878 -8.778 -24.062 1.00 95.81 215 ALA A CA 1
ATOM 1658 C C . ALA A 1 215 ? 13.927 -7.670 -24.264 1.00 95.81 215 ALA A C 1
ATOM 1660 O O . ALA A 1 215 ? 14.657 -7.688 -25.256 1.00 95.81 215 ALA A O 1
ATOM 1661 N N . ARG A 1 216 ? 14.037 -6.722 -23.323 1.00 95.88 216 ARG A N 1
ATOM 1662 C CA . ARG A 1 216 ? 15.067 -5.671 -23.348 1.00 95.88 216 ARG A CA 1
ATOM 1663 C C . ARG A 1 216 ? 16.444 -6.187 -22.924 1.00 95.88 216 ARG A C 1
ATOM 1665 O O . ARG A 1 216 ? 17.437 -5.535 -23.231 1.00 95.88 216 ARG A O 1
ATOM 1672 N N . VAL A 1 217 ? 16.530 -7.337 -22.248 1.00 95.25 217 VAL A N 1
ATOM 1673 C CA . VAL A 1 217 ? 17.803 -7.923 -21.794 1.00 95.25 217 VAL A CA 1
ATOM 1674 C C . VAL A 1 217 ? 18.591 -8.463 -23.001 1.00 95.25 217 VAL A C 1
ATOM 1676 O O . VAL A 1 217 ? 18.155 -9.442 -23.625 1.00 95.25 217 VAL A O 1
ATOM 1679 N N . PRO A 1 218 ? 19.758 -7.873 -23.343 1.00 92.62 218 PRO A N 1
ATOM 1680 C CA . PRO A 1 218 ? 20.535 -8.290 -24.507 1.00 92.62 218 PRO A CA 1
ATOM 1681 C C . PRO A 1 218 ? 21.026 -9.736 -24.383 1.00 92.62 218 PRO A C 1
ATOM 1683 O O . PRO A 1 218 ? 21.382 -10.197 -23.296 1.00 92.62 218 PRO A O 1
ATOM 1686 N N . ALA A 1 219 ? 21.068 -10.439 -25.517 1.00 90.94 219 ALA A N 1
ATOM 1687 C CA . ALA A 1 219 ? 21.654 -11.774 -25.589 1.00 90.94 219 ALA A CA 1
ATOM 1688 C C . ALA A 1 219 ? 23.179 -11.723 -25.392 1.00 90.94 219 ALA A C 1
ATOM 1690 O O . ALA A 1 219 ? 23.816 -10.727 -25.742 1.00 90.94 219 ALA A O 1
ATOM 1691 N N . GLY A 1 220 ? 23.762 -12.805 -24.871 1.00 87.62 220 GLY A N 1
ATOM 1692 C CA . GLY A 1 220 ? 25.216 -12.919 -24.684 1.00 87.62 220 GLY A CA 1
ATOM 1693 C C . GLY A 1 220 ? 25.757 -12.136 -23.483 1.00 87.62 220 GLY A C 1
ATOM 1694 O O . GLY A 1 220 ? 26.963 -11.928 -23.369 1.00 87.62 220 GLY A O 1
ATOM 1695 N N . THR A 1 221 ? 24.871 -11.693 -22.589 1.00 89.00 221 THR A N 1
ATOM 1696 C CA . THR A 1 221 ? 25.238 -11.136 -21.281 1.00 89.00 221 THR A CA 1
ATOM 1697 C C . THR A 1 221 ? 25.437 -12.262 -20.263 1.00 89.00 221 THR A C 1
ATOM 1699 O O . THR A 1 221 ? 24.984 -13.386 -20.466 1.00 89.00 221 THR A O 1
ATOM 1702 N N . SER A 1 222 ? 26.038 -11.966 -19.106 1.00 87.75 222 SER A N 1
ATOM 1703 C CA . SER A 1 222 ? 26.100 -12.915 -17.979 1.00 87.75 222 SER A CA 1
ATOM 1704 C C . SER A 1 222 ? 24.727 -13.235 -17.364 1.00 87.75 222 SER A C 1
ATOM 1706 O O . SER A 1 222 ? 24.648 -13.971 -16.387 1.00 87.75 222 SER A O 1
ATOM 1708 N N . LEU A 1 223 ? 23.647 -12.654 -17.897 1.00 90.44 223 LEU A N 1
ATOM 1709 C CA . LEU A 1 223 ? 22.268 -12.864 -17.463 1.00 90.44 223 LEU A CA 1
ATOM 1710 C C . LEU A 1 223 ? 21.528 -13.880 -18.343 1.00 90.44 223 LEU A C 1
ATOM 1712 O O . LEU A 1 223 ? 20.334 -14.073 -18.143 1.00 90.44 223 LEU A O 1
ATOM 1716 N N . GLU A 1 224 ? 22.198 -14.514 -19.309 1.00 90.75 224 GLU A N 1
ATOM 1717 C CA . GLU A 1 224 ? 21.577 -15.423 -20.282 1.00 90.75 224 GLU A CA 1
ATOM 1718 C C . GLU A 1 224 ? 20.827 -16.586 -19.612 1.00 90.75 224 GLU A C 1
ATOM 1720 O O . GLU A 1 224 ? 19.668 -16.848 -19.945 1.00 90.75 224 GLU A O 1
ATOM 1725 N N . ASP A 1 225 ? 21.436 -17.219 -18.605 1.00 90.31 225 ASP A N 1
ATOM 1726 C CA . ASP A 1 225 ? 20.796 -18.292 -17.836 1.00 90.31 225 ASP A CA 1
ATOM 1727 C C . ASP A 1 225 ? 19.542 -17.771 -17.130 1.00 90.31 225 ASP A C 1
ATOM 1729 O O . ASP A 1 225 ? 18.461 -18.349 -17.227 1.00 90.31 225 ASP A O 1
ATOM 1733 N N . ARG A 1 226 ? 19.641 -16.607 -16.482 1.00 89.44 226 ARG A N 1
ATOM 1734 C CA . ARG A 1 226 ? 18.512 -16.008 -15.764 1.00 89.44 226 ARG A CA 1
ATOM 1735 C C . ARG A 1 226 ? 17.388 -15.583 -16.704 1.00 89.44 226 ARG A C 1
ATOM 1737 O O . ARG A 1 226 ? 16.214 -15.771 -16.388 1.00 89.44 226 ARG A O 1
ATOM 1744 N N . ARG A 1 227 ? 17.739 -15.051 -17.873 1.00 94.12 227 ARG A N 1
ATOM 1745 C CA . ARG A 1 227 ? 16.791 -14.715 -18.933 1.00 94.12 227 ARG A CA 1
ATOM 1746 C C . ARG A 1 227 ? 16.070 -15.962 -19.430 1.00 94.12 227 ARG A C 1
ATOM 1748 O O . ARG A 1 227 ? 14.854 -15.923 -19.609 1.00 94.12 227 ARG A O 1
ATOM 1755 N N . THR A 1 228 ? 16.798 -17.062 -19.614 1.00 94.00 228 THR A N 1
ATOM 1756 C CA . THR A 1 228 ? 16.244 -18.358 -20.031 1.00 94.00 228 THR A CA 1
ATOM 1757 C C . THR A 1 228 ? 15.269 -18.898 -18.991 1.00 94.00 228 THR A C 1
ATOM 1759 O O . THR A 1 228 ? 14.143 -19.258 -19.342 1.00 94.00 228 THR A O 1
ATOM 1762 N N . LEU A 1 229 ? 15.650 -18.856 -17.713 1.00 94.38 229 LEU A N 1
ATOM 1763 C CA . LEU A 1 229 ? 14.804 -19.266 -16.596 1.00 94.38 229 LEU A CA 1
ATOM 1764 C C . LEU A 1 229 ? 13.507 -18.454 -16.534 1.00 94.38 229 LEU A C 1
ATOM 1766 O O . LEU A 1 229 ? 12.424 -19.031 -16.604 1.00 94.38 229 LEU A O 1
ATOM 1770 N N . LEU A 1 230 ? 13.600 -17.121 -16.497 1.00 94.50 230 LEU A N 1
ATOM 1771 C CA . LEU A 1 230 ? 12.432 -16.233 -16.488 1.00 94.50 230 LEU A CA 1
ATOM 1772 C C . LEU A 1 230 ? 11.544 -16.431 -17.719 1.00 94.50 230 LEU A C 1
ATOM 1774 O O . LEU A 1 230 ? 10.324 -16.451 -17.597 1.00 94.50 230 LEU A O 1
ATOM 1778 N N . THR A 1 231 ? 12.135 -16.630 -18.899 1.00 95.25 231 THR A N 1
ATOM 1779 C CA . THR A 1 231 ? 11.375 -16.878 -20.132 1.00 95.25 231 THR A CA 1
ATOM 1780 C C . THR A 1 231 ? 10.580 -18.176 -20.032 1.00 95.25 231 THR A C 1
ATOM 1782 O O . THR A 1 231 ? 9.415 -18.222 -20.429 1.00 95.25 231 THR A O 1
ATOM 1785 N N . ALA A 1 232 ? 11.192 -19.240 -19.509 1.00 94.62 232 ALA A N 1
ATOM 1786 C CA . ALA A 1 232 ? 10.524 -20.522 -19.335 1.00 94.62 232 ALA A CA 1
ATOM 1787 C C . ALA A 1 232 ? 9.397 -20.432 -18.294 1.00 94.62 232 ALA A C 1
ATOM 1789 O O . ALA A 1 232 ? 8.289 -20.901 -18.552 1.00 94.62 232 ALA A O 1
ATOM 1790 N N . LEU A 1 233 ? 9.640 -19.761 -17.166 1.00 93.50 233 LEU A N 1
ATOM 1791 C CA . LEU A 1 233 ? 8.634 -19.553 -16.124 1.00 93.50 233 LEU A CA 1
ATOM 1792 C C . LEU A 1 233 ? 7.471 -18.674 -16.603 1.00 93.50 233 LEU A C 1
ATOM 1794 O O . LEU A 1 233 ? 6.318 -19.017 -16.361 1.00 93.50 233 LEU A O 1
ATOM 1798 N N . LEU A 1 234 ? 7.740 -17.601 -17.354 1.00 93.69 234 LEU A N 1
ATOM 1799 C CA . LEU A 1 234 ? 6.703 -16.761 -17.963 1.00 93.69 234 LEU A CA 1
ATOM 1800 C C . LEU A 1 234 ? 5.832 -17.550 -18.941 1.00 93.69 234 LEU A C 1
ATOM 1802 O O . LEU A 1 234 ? 4.606 -17.450 -18.893 1.00 93.69 234 LEU A O 1
ATOM 1806 N N . LYS A 1 235 ? 6.450 -18.371 -19.801 1.00 93.12 235 LYS A N 1
ATOM 1807 C CA . LYS A 1 235 ? 5.716 -19.259 -20.715 1.00 93.12 235 LYS A CA 1
ATOM 1808 C C . LYS A 1 235 ? 4.821 -20.231 -19.954 1.00 93.12 235 LYS A C 1
ATOM 1810 O O . LYS A 1 235 ? 3.678 -20.425 -20.358 1.00 93.12 235 LYS A O 1
ATOM 1815 N N . ALA A 1 236 ? 5.322 -20.804 -18.861 1.00 91.06 236 ALA A N 1
ATOM 1816 C CA . ALA A 1 236 ? 4.546 -21.697 -18.014 1.00 91.06 236 ALA A CA 1
ATOM 1817 C C . ALA A 1 236 ? 3.360 -20.981 -17.346 1.00 91.06 236 ALA A C 1
ATOM 1819 O O . ALA A 1 236 ? 2.239 -21.479 -17.409 1.00 91.06 236 ALA A O 1
ATOM 1820 N N . SER A 1 237 ? 3.575 -19.794 -16.766 1.00 88.00 237 SER A N 1
ATOM 1821 C CA . SER A 1 237 ? 2.511 -18.985 -16.146 1.00 88.00 237 SER A CA 1
ATOM 1822 C C . SER A 1 237 ? 1.440 -18.537 -17.135 1.00 88.00 237 SER A C 1
ATOM 1824 O O . SER A 1 237 ? 0.272 -18.442 -16.773 1.00 88.00 237 SER A O 1
ATOM 1826 N N . ALA A 1 238 ? 1.819 -18.295 -18.391 1.00 87.25 238 ALA A N 1
ATOM 1827 C CA . ALA A 1 238 ? 0.889 -17.960 -19.465 1.00 87.25 238 ALA A CA 1
ATOM 1828 C C . ALA A 1 238 ? 0.121 -19.181 -20.021 1.00 87.25 238 ALA A C 1
ATOM 1830 O O . ALA A 1 238 ? -0.635 -19.035 -20.981 1.00 87.25 238 ALA A O 1
ATOM 1831 N N . GLY A 1 239 ? 0.322 -20.385 -19.468 1.00 86.25 239 GLY A N 1
ATOM 1832 C CA . GLY A 1 239 ? -0.302 -21.623 -19.948 1.00 86.25 239 GLY A CA 1
ATOM 1833 C C . GLY A 1 239 ? 0.250 -22.127 -21.288 1.00 86.25 239 GLY A C 1
ATOM 1834 O O . GLY A 1 239 ? -0.373 -22.965 -21.937 1.00 86.25 239 GLY A O 1
ATOM 1835 N N . GLY A 1 240 ? 1.401 -21.612 -21.729 1.00 85.12 240 GLY A N 1
ATOM 1836 C CA . GLY A 1 240 ? 2.069 -22.061 -22.947 1.00 85.12 240 GLY A CA 1
ATOM 1837 C C . GLY A 1 240 ? 2.724 -23.434 -22.778 1.00 85.12 240 GLY A C 1
ATOM 1838 O O . GLY A 1 240 ? 3.025 -23.860 -21.669 1.00 85.12 240 GLY A O 1
ATOM 1839 N N . SER A 1 241 ? 2.989 -24.132 -23.882 1.00 88.62 241 SER A N 1
ATOM 1840 C CA . SER A 1 241 ? 3.766 -25.381 -23.898 1.00 88.62 241 SER A CA 1
ATOM 1841 C C . SER A 1 241 ? 5.269 -25.127 -24.110 1.00 88.62 241 SER A C 1
ATOM 1843 O O . SER A 1 241 ? 5.684 -24.029 -24.482 1.00 88.62 241 SER A O 1
ATOM 1845 N N . GLY A 1 242 ? 6.107 -26.154 -23.921 1.00 88.19 242 GLY A N 1
ATOM 1846 C CA . GLY A 1 242 ? 7.540 -26.094 -24.264 1.00 88.19 242 GLY A CA 1
ATOM 1847 C C . GLY A 1 242 ? 8.423 -25.324 -23.272 1.00 88.19 242 GLY A C 1
ATOM 1848 O O . GLY A 1 242 ? 9.518 -24.898 -23.627 1.00 88.19 242 GLY A O 1
ATOM 1849 N N . PHE A 1 243 ? 7.958 -25.121 -22.037 1.00 91.06 243 PHE A N 1
ATOM 1850 C CA . PHE A 1 243 ? 8.758 -24.541 -20.950 1.00 91.06 243 PHE A CA 1
ATOM 1851 C C . PHE A 1 243 ? 9.583 -25.585 -20.180 1.00 91.06 243 PHE A C 1
ATOM 1853 O O . PHE A 1 243 ? 10.563 -25.221 -19.536 1.00 91.06 243 PHE A O 1
ATOM 1860 N N . GLN A 1 244 ? 9.204 -26.869 -20.231 1.00 93.00 244 GLN A N 1
ATOM 1861 C CA . GLN A 1 244 ? 9.848 -27.911 -19.425 1.00 93.00 244 GLN A CA 1
ATOM 1862 C C . GLN A 1 244 ? 11.283 -28.191 -19.877 1.00 93.00 244 GLN A C 1
ATOM 1864 O O . GLN A 1 244 ? 12.173 -28.251 -19.037 1.00 93.00 244 GLN A O 1
ATOM 1869 N N . ASP A 1 245 ? 11.522 -28.331 -21.185 1.00 93.81 245 ASP A N 1
ATOM 1870 C CA . ASP A 1 245 ? 12.852 -28.678 -21.704 1.00 93.81 245 ASP A CA 1
ATOM 1871 C C . ASP A 1 245 ? 13.907 -27.603 -21.389 1.00 93.81 245 ASP A C 1
ATOM 1873 O O . ASP A 1 245 ? 14.977 -27.975 -20.904 1.00 93.81 245 ASP A O 1
ATOM 1877 N N . PRO A 1 246 ? 13.624 -26.288 -21.546 1.00 93.75 246 PRO A N 1
ATOM 1878 C CA . PRO A 1 246 ? 14.525 -25.243 -21.065 1.00 93.75 246 PRO A CA 1
ATOM 1879 C C . PRO A 1 246 ? 14.840 -25.352 -19.570 1.00 93.75 246 PRO A C 1
ATOM 1881 O O . PRO A 1 246 ? 16.003 -25.269 -19.196 1.00 93.75 246 PRO A O 1
ATOM 1884 N N . LEU A 1 247 ? 13.838 -25.587 -18.713 1.00 94.44 247 LEU A N 1
ATOM 1885 C CA . LEU A 1 247 ? 14.064 -25.717 -17.268 1.00 94.44 247 LEU A CA 1
ATOM 1886 C C . LEU A 1 247 ? 14.901 -26.956 -16.934 1.00 94.44 247 LEU A C 1
ATOM 1888 O O . LEU A 1 247 ? 15.836 -26.865 -16.143 1.00 94.44 247 LEU A O 1
ATOM 1892 N N . ARG A 1 248 ? 14.623 -28.101 -17.571 1.00 95.25 248 ARG A N 1
ATOM 1893 C CA . ARG A 1 248 ? 15.403 -29.334 -17.382 1.00 95.25 248 ARG A CA 1
ATOM 1894 C C . ARG A 1 248 ? 16.855 -29.164 -17.822 1.00 95.25 248 ARG A C 1
ATOM 1896 O O . ARG A 1 248 ? 17.756 -29.624 -17.125 1.00 95.25 248 ARG A O 1
ATOM 1903 N N . ALA A 1 249 ? 17.090 -28.466 -18.931 1.00 95.12 249 ALA A N 1
ATOM 1904 C CA . ALA A 1 249 ? 18.434 -28.177 -19.424 1.00 95.12 249 ALA A CA 1
ATOM 1905 C C . ALA A 1 249 ? 19.257 -27.299 -18.462 1.00 95.12 249 ALA A C 1
ATOM 1907 O O . ALA A 1 249 ? 20.484 -27.325 -18.522 1.00 95.12 249 ALA A O 1
ATOM 1908 N N . MET A 1 250 ? 18.601 -26.559 -17.561 1.00 94.00 250 MET A N 1
ATOM 1909 C CA . MET A 1 250 ? 19.249 -25.698 -16.567 1.00 94.00 250 MET A CA 1
ATOM 1910 C C . MET A 1 250 ? 19.572 -26.390 -15.235 1.00 94.00 250 MET A C 1
ATOM 1912 O O . MET A 1 250 ? 20.363 -25.860 -14.458 1.00 94.00 250 MET A O 1
ATOM 1916 N N . ILE A 1 251 ? 19.017 -27.577 -14.970 1.00 93.69 251 ILE A N 1
ATOM 1917 C CA . ILE A 1 251 ? 19.275 -28.355 -13.744 1.00 93.69 251 ILE A CA 1
ATOM 1918 C C . ILE A 1 251 ? 20.769 -28.659 -13.496 1.00 93.69 251 ILE A C 1
ATOM 1920 O O . ILE A 1 251 ? 21.169 -28.647 -12.336 1.00 93.69 251 ILE A O 1
ATOM 1924 N N . PRO A 1 252 ? 21.634 -28.922 -14.497 1.00 91.56 252 PRO A N 1
ATOM 1925 C CA . PRO A 1 252 ? 23.066 -29.105 -14.238 1.00 91.56 252 PRO A CA 1
ATOM 1926 C C . PRO A 1 252 ? 23.847 -27.787 -14.055 1.00 91.56 252 PRO A C 1
ATOM 1928 O O . PRO A 1 252 ? 25.059 -27.836 -13.862 1.00 91.56 252 PRO A O 1
ATOM 1931 N N . GLY A 1 253 ? 23.195 -26.624 -14.165 1.00 90.31 253 GLY A N 1
ATOM 1932 C CA . GLY A 1 253 ? 23.838 -25.311 -14.224 1.00 90.31 253 GLY A CA 1
ATOM 1933 C C . GLY A 1 253 ? 23.881 -24.533 -12.899 1.00 90.31 253 GLY A C 1
ATOM 1934 O O . GLY A 1 253 ? 23.497 -25.042 -11.846 1.00 90.31 253 GLY A O 1
ATOM 1935 N N . PRO A 1 254 ? 24.318 -23.260 -12.938 1.00 86.38 254 PRO A N 1
ATOM 1936 C CA . PRO A 1 254 ? 24.428 -22.409 -11.748 1.00 86.38 254 PRO A CA 1
ATOM 1937 C C . PRO A 1 254 ? 23.073 -22.056 -11.117 1.00 86.38 254 PRO A C 1
ATOM 1939 O O . PRO A 1 254 ? 23.025 -21.767 -9.930 1.00 86.38 254 PRO A O 1
ATOM 1942 N N . LEU A 1 255 ? 21.984 -22.117 -11.892 1.00 89.75 255 LEU A N 1
ATOM 1943 C CA . LEU A 1 255 ? 20.606 -21.872 -11.441 1.00 89.75 255 LEU A CA 1
ATOM 1944 C C . LEU A 1 255 ? 19.818 -23.182 -11.239 1.00 89.75 25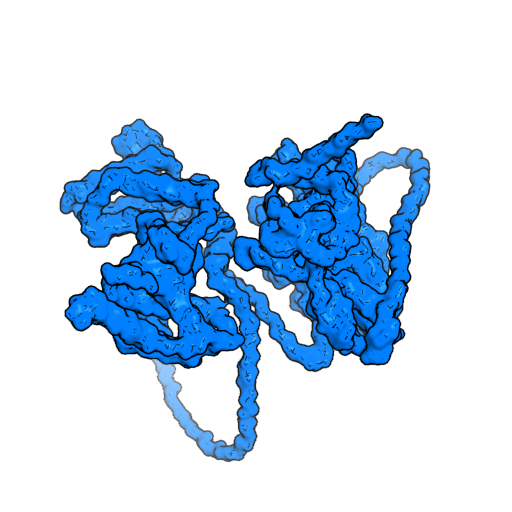5 LEU A C 1
ATOM 1946 O O . LEU A 1 255 ? 18.606 -23.240 -11.466 1.00 89.75 255 LEU A O 1
ATOM 1950 N N . ALA A 1 256 ? 20.520 -24.268 -10.899 1.00 93.06 256 ALA A N 1
ATOM 1951 C CA . ALA A 1 256 ? 19.955 -25.608 -10.773 1.00 93.06 256 ALA A CA 1
ATOM 1952 C C . ALA A 1 256 ? 18.781 -25.679 -9.793 1.00 93.06 256 ALA A C 1
ATOM 1954 O O . ALA A 1 256 ? 17.773 -26.334 -10.071 1.00 93.06 256 ALA A O 1
ATOM 1955 N N . ALA A 1 257 ? 18.917 -25.038 -8.632 1.00 91.75 257 ALA A N 1
ATOM 1956 C CA . ALA A 1 257 ? 17.934 -25.136 -7.562 1.00 91.75 257 ALA A CA 1
ATOM 1957 C C . ALA A 1 257 ? 16.672 -24.342 -7.902 1.00 91.75 257 ALA A C 1
ATOM 1959 O O . ALA A 1 257 ? 15.562 -24.814 -7.685 1.00 91.75 257 ALA A O 1
ATOM 1960 N N . GLU A 1 258 ? 16.842 -23.188 -8.530 1.00 90.00 258 GLU A N 1
ATOM 1961 C CA . GLU A 1 258 ? 15.795 -22.298 -9.000 1.00 90.00 258 GLU A CA 1
ATOM 1962 C C . GLU A 1 258 ? 15.017 -22.928 -10.152 1.00 90.00 258 GLU A C 1
ATOM 1964 O O . GLU A 1 258 ? 13.787 -22.946 -10.136 1.00 90.00 258 GLU A O 1
ATOM 1969 N N . ALA A 1 259 ? 15.726 -23.502 -11.130 1.00 94.38 259 ALA A N 1
ATOM 1970 C CA . ALA A 1 259 ? 15.114 -24.236 -12.230 1.00 94.38 259 ALA A CA 1
ATOM 1971 C C . ALA A 1 259 ? 14.349 -25.466 -11.722 1.00 94.38 259 ALA A C 1
ATOM 1973 O O . ALA A 1 259 ? 13.219 -25.704 -12.151 1.00 94.38 259 ALA A O 1
ATOM 1974 N N . SER A 1 260 ? 14.923 -26.206 -10.765 1.00 95.81 260 SER A N 1
ATOM 1975 C CA . SER A 1 260 ? 14.273 -27.368 -10.143 1.00 95.81 260 SER A CA 1
ATOM 1976 C C . SER A 1 260 ? 13.033 -26.963 -9.347 1.00 95.81 260 SER A C 1
ATOM 1978 O O . SER A 1 260 ? 11.971 -27.553 -9.531 1.00 95.81 260 SER A O 1
ATOM 1980 N N . CYS A 1 261 ? 13.130 -25.928 -8.510 1.00 94.12 261 CYS A N 1
ATOM 1981 C CA . CYS A 1 261 ? 12.010 -25.419 -7.720 1.00 94.12 261 CYS A CA 1
ATOM 1982 C C . CYS A 1 261 ? 10.890 -24.879 -8.622 1.00 94.12 261 CYS A C 1
ATOM 1984 O O . CYS A 1 261 ? 9.718 -25.199 -8.421 1.00 94.12 261 CYS A O 1
ATOM 1986 N N . GLY A 1 262 ? 11.243 -24.114 -9.659 1.00 93.38 262 GLY A N 1
ATOM 1987 C CA . GLY A 1 262 ? 10.298 -23.581 -10.637 1.00 93.38 262 GLY A CA 1
ATOM 1988 C C . GLY A 1 262 ? 9.587 -24.678 -11.432 1.00 93.38 262 GLY A C 1
ATOM 1989 O O . GLY A 1 262 ? 8.360 -24.661 -11.541 1.00 93.38 262 GLY A O 1
ATOM 1990 N N . LEU A 1 263 ? 10.328 -25.673 -11.934 1.00 95.06 263 LEU A N 1
ATOM 1991 C CA . LEU A 1 263 ? 9.749 -26.820 -12.639 1.00 95.06 263 LEU A CA 1
ATOM 1992 C C . LEU A 1 263 ? 8.842 -27.645 -11.718 1.00 95.06 263 LEU A C 1
ATOM 1994 O O . LEU A 1 263 ? 7.730 -27.983 -12.121 1.00 95.06 263 LEU A O 1
ATOM 1998 N N . ALA A 1 264 ? 9.261 -27.899 -10.475 1.00 95.62 264 ALA A N 1
ATOM 1999 C CA . ALA A 1 264 ? 8.439 -28.587 -9.482 1.00 95.62 264 ALA A CA 1
ATOM 2000 C C . ALA A 1 264 ? 7.108 -27.860 -9.233 1.00 95.62 264 ALA A C 1
ATOM 2002 O O . ALA A 1 264 ? 6.051 -28.489 -9.241 1.00 95.62 264 ALA A O 1
ATOM 2003 N N . ALA A 1 265 ? 7.139 -26.532 -9.078 1.00 93.81 265 ALA A N 1
ATOM 2004 C CA . ALA A 1 265 ? 5.940 -25.725 -8.856 1.00 93.81 265 ALA A CA 1
ATOM 2005 C C . ALA A 1 265 ? 4.986 -25.737 -10.061 1.00 93.81 265 ALA A C 1
ATOM 2007 O O . ALA A 1 265 ? 3.766 -25.636 -9.905 1.00 93.81 265 ALA A O 1
ATOM 2008 N N . ILE A 1 266 ? 5.519 -25.842 -11.281 1.00 93.12 266 ILE A N 1
ATOM 2009 C CA . ILE A 1 266 ? 4.698 -25.957 -12.488 1.00 93.12 266 ILE A CA 1
ATOM 2010 C C . ILE A 1 266 ? 4.090 -27.357 -12.604 1.00 93.12 266 ILE A C 1
ATOM 2012 O O . ILE A 1 266 ? 2.894 -27.466 -12.867 1.00 93.12 266 ILE A O 1
ATOM 2016 N N . LEU A 1 267 ? 4.875 -28.416 -12.388 1.00 92.62 267 LEU A N 1
ATOM 2017 C CA . LEU A 1 267 ? 4.389 -29.799 -12.433 1.00 92.62 267 LEU A CA 1
ATOM 2018 C C . LEU A 1 267 ? 3.279 -30.035 -11.403 1.00 92.62 267 LEU A C 1
ATOM 2020 O O . LEU A 1 267 ? 2.227 -30.557 -11.763 1.00 92.62 267 LEU A O 1
ATOM 2024 N N . TYR A 1 268 ? 3.468 -29.552 -10.170 1.00 93.19 268 TYR A N 1
ATOM 2025 C CA . TYR A 1 268 ? 2.462 -29.635 -9.108 1.00 93.19 268 TYR A CA 1
ATOM 2026 C C . TYR A 1 268 ? 1.110 -29.031 -9.530 1.00 93.19 268 TYR A C 1
ATOM 2028 O O . TYR A 1 268 ? 0.070 -29.651 -9.333 1.00 93.19 268 TYR A O 1
ATOM 2036 N N . ARG A 1 269 ? 1.115 -27.860 -10.182 1.00 89.00 269 ARG A N 1
ATOM 2037 C CA . ARG A 1 269 ? -0.120 -27.141 -10.552 1.00 89.00 269 ARG A CA 1
ATOM 2038 C C . ARG A 1 269 ? -0.748 -27.578 -11.871 1.00 89.00 269 ARG A C 1
ATOM 2040 O O . ARG A 1 269 ? -1.956 -27.458 -12.040 1.00 89.00 269 ARG A O 1
ATOM 2047 N N . SER A 1 270 ? 0.064 -28.003 -12.836 1.00 86.50 270 SER A N 1
ATOM 2048 C CA . SER A 1 270 ? -0.407 -28.315 -14.195 1.00 86.50 270 SER A CA 1
ATOM 2049 C C . SER A 1 270 ? -0.972 -29.726 -14.338 1.00 86.50 270 SER A C 1
ATOM 2051 O O . SER A 1 270 ? -1.717 -29.978 -15.283 1.00 86.50 270 SER A O 1
ATOM 2053 N N . ALA A 1 271 ? -0.663 -30.627 -13.403 1.00 80.88 271 ALA A N 1
ATOM 2054 C CA . ALA A 1 271 ? -1.112 -32.013 -13.448 1.00 80.88 271 ALA A CA 1
ATOM 2055 C C . ALA A 1 271 ? -1.664 -32.490 -12.086 1.00 80.88 271 ALA A C 1
ATOM 2057 O O . ALA A 1 271 ? -1.147 -33.452 -11.511 1.00 80.88 271 ALA A O 1
ATOM 2058 N N . PRO A 1 272 ? -2.719 -31.840 -11.545 1.00 76.50 272 PRO A N 1
ATOM 2059 C CA . PRO A 1 272 ? -3.308 -32.253 -10.277 1.00 76.50 272 PRO A CA 1
ATOM 2060 C C . PRO A 1 272 ? -3.849 -33.685 -10.398 1.00 76.50 272 PRO A C 1
ATOM 2062 O O . PRO A 1 272 ? -4.744 -33.965 -11.194 1.00 76.50 272 PRO A O 1
ATOM 2065 N N . GLY A 1 273 ? -3.280 -34.600 -9.612 1.00 78.88 273 GLY A N 1
ATOM 2066 C CA . GLY A 1 273 ? -3.640 -36.022 -9.608 1.00 78.88 273 GLY A CA 1
ATOM 2067 C C . GLY A 1 273 ? -2.807 -36.921 -10.530 1.00 78.88 273 GLY A C 1
ATOM 2068 O O . GLY A 1 273 ? -2.955 -38.142 -10.454 1.00 78.88 273 GLY A O 1
ATOM 2069 N N . ASP A 1 274 ? -1.900 -36.376 -11.348 1.00 90.88 274 ASP A N 1
ATOM 2070 C CA . ASP A 1 274 ? -0.904 -37.192 -12.051 1.00 90.88 274 ASP A CA 1
ATOM 2071 C C . ASP A 1 274 ? 0.232 -37.559 -11.092 1.00 90.88 274 ASP A C 1
ATOM 2073 O O . ASP A 1 274 ? 1.118 -36.760 -10.781 1.00 90.88 274 ASP A O 1
ATOM 2077 N N . ARG A 1 275 ? 0.212 -38.807 -10.622 1.00 91.12 275 ARG A N 1
ATOM 2078 C CA . ARG A 1 275 ? 1.202 -39.310 -9.669 1.00 91.12 275 ARG A CA 1
ATOM 2079 C C . ARG A 1 275 ? 2.631 -39.249 -10.211 1.00 91.12 275 ARG A C 1
ATOM 2081 O O . ARG A 1 275 ? 3.540 -38.987 -9.434 1.00 91.12 275 ARG A O 1
ATOM 2088 N N . VAL A 1 276 ? 2.834 -39.451 -11.515 1.00 92.75 276 VAL A N 1
ATOM 2089 C CA . VAL A 1 276 ? 4.177 -39.423 -12.115 1.00 92.75 276 VAL A CA 1
ATOM 2090 C C . VAL A 1 276 ? 4.732 -38.000 -12.088 1.00 92.75 276 VAL A C 1
ATOM 2092 O O . VAL A 1 276 ? 5.870 -37.793 -11.667 1.00 92.75 276 VAL A O 1
ATOM 2095 N N . ALA A 1 277 ? 3.910 -37.016 -12.459 1.00 92.38 277 ALA A N 1
ATOM 2096 C CA . ALA A 1 277 ? 4.287 -35.605 -12.403 1.00 92.38 277 ALA A CA 1
ATOM 2097 C C . ALA A 1 277 ? 4.538 -35.128 -10.961 1.00 92.38 277 ALA A C 1
ATOM 2099 O O . ALA A 1 277 ? 5.489 -34.386 -10.715 1.00 92.38 277 ALA A O 1
ATOM 2100 N N . LEU A 1 278 ? 3.727 -35.580 -9.997 1.00 93.25 278 LEU A N 1
ATOM 2101 C CA . LEU A 1 278 ? 3.907 -35.258 -8.577 1.00 93.25 278 LEU A CA 1
ATOM 2102 C C . LEU A 1 278 ? 5.167 -35.903 -7.978 1.00 93.25 278 LEU A C 1
ATOM 2104 O O . LEU A 1 278 ? 5.855 -35.262 -7.181 1.00 93.25 278 LEU A O 1
ATOM 2108 N N . ASP A 1 279 ? 5.508 -37.132 -8.373 1.00 94.56 279 ASP A N 1
ATOM 2109 C CA . ASP A 1 279 ? 6.751 -37.790 -7.959 1.00 94.56 279 ASP A CA 1
ATOM 2110 C C . ASP A 1 279 ? 7.988 -37.059 -8.524 1.00 94.56 279 ASP A C 1
ATOM 2112 O O . ASP A 1 279 ? 8.954 -36.839 -7.787 1.00 94.56 279 ASP A O 1
ATOM 2116 N N . GLU A 1 280 ? 7.948 -36.617 -9.789 1.00 95.31 280 GLU A N 1
ATOM 2117 C CA . GLU A 1 280 ? 8.998 -35.769 -10.384 1.00 95.31 280 GLU A CA 1
ATOM 2118 C C . GLU A 1 280 ? 9.105 -34.425 -9.644 1.00 95.31 280 GLU A C 1
ATOM 2120 O O . GLU A 1 280 ? 10.199 -34.034 -9.227 1.00 95.31 280 GLU A O 1
ATOM 2125 N N . ALA A 1 281 ? 7.975 -33.748 -9.404 1.00 95.69 281 ALA A N 1
ATOM 2126 C CA . ALA A 1 281 ? 7.928 -32.485 -8.669 1.00 95.69 281 ALA A CA 1
ATOM 2127 C C . ALA A 1 281 ? 8.526 -32.620 -7.260 1.00 95.69 281 ALA A C 1
ATOM 2129 O O . ALA A 1 281 ? 9.305 -31.767 -6.833 1.00 95.69 281 ALA A O 1
ATOM 2130 N N . ARG A 1 282 ? 8.222 -33.716 -6.552 1.00 96.19 282 ARG A N 1
ATOM 2131 C CA . ARG A 1 282 ? 8.789 -34.012 -5.230 1.00 96.19 282 ARG A CA 1
ATOM 2132 C C . ARG A 1 282 ? 10.309 -34.157 -5.287 1.00 96.19 282 ARG A C 1
ATOM 2134 O O . ARG A 1 282 ? 10.999 -33.586 -4.442 1.00 96.19 282 ARG A O 1
ATOM 2141 N N . THR A 1 283 ? 10.847 -34.903 -6.253 1.00 96.56 283 THR A N 1
ATOM 2142 C CA . THR A 1 283 ? 12.304 -35.081 -6.395 1.00 96.56 283 THR A CA 1
ATOM 2143 C C . THR A 1 283 ? 13.001 -33.755 -6.696 1.00 96.56 283 THR A C 1
ATOM 2145 O O . THR A 1 283 ? 14.004 -33.432 -6.060 1.00 96.56 283 THR A O 1
ATOM 2148 N N . LEU A 1 284 ? 12.442 -32.955 -7.606 1.00 96.88 284 LEU A N 1
ATOM 2149 C CA . LEU A 1 284 ? 12.981 -31.642 -7.965 1.00 96.88 284 LEU A CA 1
ATOM 2150 C C . LEU A 1 284 ? 12.949 -30.660 -6.785 1.00 96.88 284 LEU A C 1
ATOM 2152 O O . LEU A 1 284 ? 13.956 -30.013 -6.496 1.00 96.88 284 LEU A O 1
ATOM 2156 N N . ALA A 1 285 ? 11.833 -30.585 -6.056 1.00 96.44 285 ALA A N 1
ATOM 2157 C CA . ALA A 1 285 ? 11.725 -29.725 -4.881 1.00 96.44 285 ALA A CA 1
ATOM 2158 C C . ALA A 1 285 ? 12.642 -30.195 -3.735 1.00 96.44 285 ALA A C 1
ATOM 2160 O O . ALA A 1 285 ? 13.229 -29.368 -3.046 1.00 96.44 285 ALA A O 1
ATOM 2161 N N . SER A 1 286 ? 12.858 -31.505 -3.571 1.00 96.44 286 SER A N 1
ATOM 2162 C CA . SER A 1 286 ? 13.826 -32.041 -2.595 1.00 96.44 286 SER A CA 1
ATOM 2163 C C . SER A 1 286 ? 15.261 -31.637 -2.930 1.00 96.44 286 SER A C 1
ATOM 2165 O O . SER A 1 286 ? 16.019 -31.258 -2.040 1.00 96.44 286 SER A O 1
ATOM 2167 N N . ALA A 1 287 ? 15.632 -31.679 -4.213 1.00 94.50 287 ALA A N 1
ATOM 2168 C CA . ALA A 1 287 ? 16.946 -31.235 -4.667 1.00 94.50 287 ALA A CA 1
ATOM 2169 C C . ALA A 1 287 ? 17.140 -29.723 -4.467 1.00 94.50 287 ALA A C 1
ATOM 2171 O O . ALA A 1 287 ? 18.206 -29.299 -4.021 1.00 94.50 287 ALA A O 1
ATOM 2172 N N . ALA A 1 288 ? 16.106 -28.920 -4.742 1.00 94.81 288 ALA A N 1
ATOM 2173 C CA . ALA A 1 288 ? 16.132 -27.483 -4.490 1.00 94.81 288 ALA A CA 1
ATOM 2174 C C . ALA A 1 288 ? 16.278 -27.175 -2.991 1.00 94.81 288 ALA A C 1
ATOM 2176 O O . ALA A 1 288 ? 17.146 -26.397 -2.613 1.00 94.81 288 ALA A O 1
ATOM 2177 N N . ALA A 1 289 ? 15.535 -27.869 -2.121 1.00 95.12 289 ALA A N 1
ATOM 2178 C CA . ALA A 1 289 ? 15.558 -27.641 -0.675 1.00 95.12 289 ALA A CA 1
ATOM 2179 C C . ALA A 1 289 ? 16.945 -27.803 -0.020 1.00 95.12 289 ALA A C 1
ATOM 2181 O O . ALA A 1 289 ? 17.177 -27.284 1.069 1.00 95.12 289 ALA A O 1
ATOM 2182 N N . ALA A 1 290 ? 17.883 -28.491 -0.682 1.00 92.75 290 ALA A N 1
ATOM 2183 C CA . ALA A 1 290 ? 19.263 -28.628 -0.226 1.00 92.75 290 ALA A CA 1
ATOM 2184 C C . ALA A 1 290 ? 20.103 -27.341 -0.374 1.00 92.75 290 ALA A C 1
ATOM 2186 O O . ALA A 1 290 ? 21.220 -27.282 0.147 1.00 92.75 290 ALA A O 1
ATOM 2187 N N . ARG A 1 291 ? 19.616 -26.319 -1.092 1.00 90.69 291 ARG A N 1
ATOM 2188 C CA . ARG A 1 291 ? 20.305 -25.033 -1.265 1.00 90.69 291 ARG A CA 1
ATOM 2189 C C . ARG A 1 291 ? 19.689 -23.961 -0.357 1.00 90.69 291 ARG A C 1
ATOM 2191 O O . ARG A 1 291 ? 18.481 -23.764 -0.424 1.00 90.69 291 ARG A O 1
ATOM 2198 N N . PRO A 1 292 ? 20.493 -23.217 0.430 1.00 85.75 292 PRO A N 1
ATOM 2199 C CA . PRO A 1 292 ? 19.975 -22.241 1.392 1.00 85.75 292 PRO A CA 1
ATOM 2200 C C . PRO A 1 292 ? 19.014 -21.193 0.814 1.00 85.75 292 PRO A C 1
ATOM 2202 O O . PRO A 1 292 ? 17.983 -20.941 1.428 1.00 85.75 292 PRO A O 1
ATOM 2205 N N . GLY A 1 293 ? 19.301 -20.632 -0.368 1.00 81.69 293 GLY A N 1
ATOM 2206 C CA . GLY A 1 293 ? 18.437 -19.615 -0.986 1.00 81.69 293 GLY A CA 1
ATOM 2207 C C . GLY A 1 293 ? 17.016 -20.120 -1.278 1.00 81.69 293 GLY A C 1
ATOM 2208 O O . GLY A 1 293 ? 16.030 -19.503 -0.876 1.00 81.69 293 GLY A O 1
ATOM 2209 N N . THR A 1 294 ? 16.908 -21.303 -1.889 1.00 87.88 294 THR A N 1
ATOM 2210 C CA . THR A 1 294 ? 15.618 -21.888 -2.301 1.00 87.88 294 THR A CA 1
ATOM 2211 C C . THR A 1 294 ? 14.954 -22.705 -1.190 1.00 87.88 294 THR A C 1
ATOM 2213 O O . THR A 1 294 ? 13.788 -23.083 -1.329 1.00 87.88 294 THR A O 1
ATOM 2216 N N . ALA A 1 295 ? 15.659 -22.986 -0.084 1.00 91.88 295 ALA A N 1
ATOM 2217 C CA . ALA A 1 295 ? 15.240 -23.928 0.956 1.00 91.88 295 ALA A CA 1
ATOM 2218 C C . ALA A 1 295 ? 13.831 -23.652 1.481 1.00 91.88 295 ALA A C 1
ATOM 2220 O O . ALA A 1 295 ? 12.986 -24.547 1.495 1.00 91.88 295 ALA A O 1
ATOM 2221 N N . PHE A 1 296 ? 13.551 -22.403 1.853 1.00 91.44 296 PHE A N 1
ATOM 2222 C CA . PHE A 1 296 ? 12.241 -21.988 2.349 1.00 91.44 296 PHE A CA 1
ATOM 2223 C C . PHE A 1 296 ? 11.106 -22.334 1.370 1.00 91.44 296 PHE A C 1
ATOM 2225 O O . PHE A 1 296 ? 10.120 -22.981 1.737 1.00 91.44 296 PHE A O 1
ATOM 2232 N N . LYS A 1 297 ? 11.263 -21.936 0.104 1.00 89.00 297 LYS A N 1
ATOM 2233 C CA . LYS A 1 297 ? 10.232 -22.075 -0.932 1.00 89.00 297 LYS A CA 1
ATOM 2234 C C . LYS A 1 297 ? 10.057 -23.536 -1.335 1.00 89.00 297 LYS A C 1
ATOM 2236 O O . LYS A 1 297 ? 8.934 -24.030 -1.422 1.00 89.00 297 LYS A O 1
ATOM 2241 N N . ALA A 1 298 ? 11.169 -24.247 -1.497 1.00 95.31 298 ALA A N 1
ATOM 2242 C CA . ALA A 1 298 ? 11.186 -25.660 -1.829 1.00 95.31 298 ALA A CA 1
ATOM 2243 C C . ALA A 1 298 ? 10.551 -26.522 -0.724 1.00 95.31 298 ALA A C 1
ATOM 2245 O O . ALA A 1 298 ? 9.764 -27.412 -1.033 1.00 95.31 298 ALA A O 1
ATOM 2246 N N . LEU A 1 299 ? 10.809 -26.229 0.557 1.00 97.25 299 LEU A N 1
ATOM 2247 C CA . LEU A 1 299 ? 10.161 -26.910 1.685 1.00 97.25 299 LEU A CA 1
ATOM 2248 C C . LEU A 1 299 ? 8.655 -26.622 1.745 1.00 97.25 299 LEU A C 1
ATOM 2250 O O . LEU A 1 299 ? 7.861 -27.545 1.929 1.00 97.25 299 LEU A O 1
ATOM 2254 N N . SER A 1 300 ? 8.241 -25.372 1.523 1.00 96.62 300 SER A N 1
ATOM 2255 C CA . SER A 1 300 ? 6.819 -25.011 1.439 1.00 96.62 300 SER A CA 1
ATOM 2256 C C . SER A 1 300 ? 6.091 -25.772 0.317 1.00 96.62 300 SER A C 1
ATOM 2258 O O . SER A 1 300 ? 5.005 -26.335 0.520 1.00 96.62 300 SER A O 1
ATOM 2260 N N . LEU A 1 301 ? 6.726 -25.865 -0.856 1.00 96.19 301 LEU A N 1
ATOM 2261 C CA . LEU A 1 301 ? 6.222 -26.620 -1.999 1.00 96.19 301 LEU A CA 1
ATOM 2262 C C . LEU A 1 301 ? 6.191 -28.130 -1.721 1.00 96.19 301 LEU A C 1
ATOM 2264 O O . LEU A 1 301 ? 5.185 -28.775 -2.008 1.00 96.19 301 LEU A O 1
ATOM 2268 N N . LEU A 1 302 ? 7.242 -28.693 -1.118 1.00 96.81 302 LEU A N 1
ATOM 2269 C CA . LEU A 1 302 ? 7.279 -30.098 -0.701 1.00 96.81 302 LEU A CA 1
ATOM 2270 C C . LEU A 1 302 ? 6.154 -30.433 0.270 1.00 96.81 302 LEU A C 1
ATOM 2272 O O . LEU A 1 302 ? 5.556 -31.498 0.145 1.00 96.81 302 LEU A O 1
ATOM 2276 N N . GLY A 1 303 ? 5.853 -29.540 1.215 1.00 96.88 303 GLY A N 1
ATOM 2277 C CA . GLY A 1 303 ? 4.705 -29.693 2.104 1.00 96.88 303 GLY A CA 1
ATOM 2278 C C . GLY A 1 303 ? 3.405 -29.861 1.317 1.00 96.88 303 GLY A C 1
ATOM 2279 O O . GLY A 1 303 ? 2.679 -30.829 1.522 1.00 96.88 303 GLY A O 1
ATOM 2280 N N . SER A 1 304 ? 3.179 -28.992 0.329 1.00 95.88 304 SER A N 1
ATOM 2281 C CA . SER A 1 304 ? 1.982 -29.017 -0.526 1.00 95.88 304 SER A CA 1
ATOM 2282 C C . SER A 1 304 ? 1.903 -30.282 -1.389 1.00 95.88 304 SER A C 1
ATOM 2284 O O . SER A 1 304 ? 0.880 -30.966 -1.399 1.00 95.88 304 SER A O 1
ATOM 2286 N N . ILE A 1 305 ? 3.012 -30.661 -2.037 1.00 95.00 305 ILE A N 1
ATOM 2287 C CA . ILE A 1 305 ? 3.098 -31.887 -2.843 1.00 95.00 305 ILE A CA 1
ATOM 2288 C C . ILE A 1 305 ? 2.799 -33.114 -1.975 1.00 95.00 305 ILE A C 1
ATOM 2290 O O . ILE A 1 305 ? 1.944 -33.924 -2.326 1.00 95.00 305 ILE A O 1
ATOM 2294 N N . LYS A 1 306 ? 3.450 -33.252 -0.815 1.00 95.56 306 LYS A N 1
ATOM 2295 C CA . LYS A 1 306 ? 3.252 -34.411 0.068 1.00 95.56 306 LYS A CA 1
ATOM 2296 C C . LYS A 1 306 ? 1.851 -34.456 0.664 1.00 95.56 306 LYS A C 1
ATOM 2298 O O . LYS A 1 306 ? 1.271 -35.534 0.753 1.00 95.56 306 LYS A O 1
ATOM 2303 N N . PHE A 1 307 ? 1.268 -33.304 0.988 1.00 95.12 307 PHE A N 1
ATOM 2304 C CA . PHE A 1 307 ? -0.122 -33.231 1.424 1.00 95.12 307 PHE A CA 1
ATOM 2305 C C . PHE A 1 307 ? -1.072 -33.746 0.334 1.00 95.12 307 PHE A C 1
ATOM 2307 O O . PHE A 1 307 ? -1.939 -34.568 0.622 1.00 95.12 307 PHE A O 1
ATOM 2314 N N . SER A 1 308 ? -0.863 -33.341 -0.926 1.00 92.00 308 SER A N 1
ATOM 2315 C CA . SER A 1 308 ? -1.664 -33.815 -2.067 1.00 92.00 308 SER A CA 1
ATOM 2316 C C . SER A 1 308 ? -1.528 -35.323 -2.325 1.00 92.00 308 SER A C 1
ATOM 2318 O O . SER A 1 308 ? -2.477 -35.964 -2.773 1.00 92.00 308 SER A O 1
ATOM 2320 N N . LEU A 1 309 ? -0.370 -35.902 -1.990 1.00 92.50 309 LEU A N 1
ATOM 2321 C CA . LEU A 1 309 ? -0.098 -37.340 -2.081 1.00 92.50 309 LEU A CA 1
ATOM 2322 C C . LEU A 1 309 ? -0.640 -38.142 -0.882 1.00 92.50 309 LEU A C 1
ATOM 2324 O O . LEU A 1 309 ? -0.624 -39.371 -0.923 1.00 92.50 309 LEU A O 1
ATOM 2328 N N . GLY A 1 310 ? -1.139 -37.474 0.164 1.00 94.06 310 GLY A N 1
ATOM 2329 C CA . GLY A 1 310 ? -1.623 -38.105 1.397 1.00 94.06 310 GLY A CA 1
ATOM 2330 C C . GLY A 1 310 ? -0.538 -38.386 2.444 1.00 94.06 310 GLY A C 1
ATOM 2331 O O . GLY A 1 310 ? -0.837 -38.942 3.502 1.00 94.06 310 GLY A O 1
ATOM 2332 N N . ASP A 1 311 ? 0.704 -37.959 2.206 1.00 96.50 311 ASP A N 1
ATOM 2333 C CA . ASP A 1 311 ? 1.838 -38.105 3.124 1.00 96.50 311 ASP A CA 1
ATOM 2334 C C . ASP A 1 311 ? 1.827 -36.979 4.180 1.00 96.50 311 ASP A C 1
ATOM 2336 O O . ASP A 1 311 ? 2.751 -36.169 4.294 1.00 96.50 311 ASP A O 1
ATOM 2340 N N . PHE A 1 312 ? 0.745 -36.898 4.965 1.00 97.50 312 PHE A N 1
ATOM 2341 C CA . PHE A 1 312 ? 0.466 -35.764 5.859 1.00 97.50 312 PHE A CA 1
ATOM 2342 C C . PHE A 1 312 ? 1.552 -35.515 6.913 1.00 97.50 312 PHE A C 1
ATOM 2344 O O . PHE A 1 312 ? 1.811 -34.368 7.268 1.00 97.50 312 PHE A O 1
ATOM 2351 N N . ARG A 1 313 ? 2.209 -36.570 7.415 1.00 97.75 313 ARG A N 1
ATOM 2352 C CA . ARG A 1 313 ? 3.278 -36.431 8.417 1.00 97.75 313 ARG A CA 1
ATOM 2353 C C . ARG A 1 313 ? 4.490 -35.710 7.845 1.00 97.75 313 ARG A C 1
ATOM 2355 O O . ARG A 1 313 ? 4.981 -34.763 8.446 1.00 97.75 313 ARG A O 1
ATOM 2362 N N . GLU A 1 314 ? 4.936 -36.123 6.667 1.00 97.12 314 GLU A N 1
ATOM 2363 C CA . GLU A 1 314 ? 6.056 -35.461 6.014 1.00 97.12 314 GLU A CA 1
ATOM 2364 C C . GLU A 1 314 ? 5.670 -34.064 5.512 1.00 97.12 314 GLU A C 1
ATOM 2366 O O . GLU A 1 314 ? 6.528 -33.183 5.460 1.00 97.12 314 GLU A O 1
ATOM 2371 N N . ALA A 1 315 ? 4.404 -33.843 5.139 1.00 97.25 315 ALA A N 1
ATOM 2372 C CA . ALA A 1 315 ? 3.902 -32.520 4.778 1.00 97.25 315 ALA A CA 1
ATOM 2373 C C . ALA A 1 315 ? 4.015 -31.527 5.946 1.00 97.25 315 ALA A C 1
ATOM 2375 O O . ALA A 1 315 ? 4.577 -30.445 5.775 1.00 97.25 315 ALA A O 1
ATOM 2376 N N . GLU A 1 316 ? 3.549 -31.932 7.134 1.00 97.56 316 GLU A N 1
ATOM 2377 C CA . GLU A 1 316 ? 3.690 -31.171 8.380 1.00 97.56 316 GLU A CA 1
ATOM 2378 C C . GLU A 1 316 ? 5.153 -30.830 8.663 1.00 97.56 316 GLU A C 1
ATOM 2380 O O . GLU A 1 316 ? 5.475 -29.666 8.884 1.00 97.56 316 GLU A O 1
ATOM 2385 N N . GLU A 1 317 ? 6.048 -31.814 8.579 1.00 97.31 317 GLU A N 1
ATOM 2386 C CA . GLU A 1 317 ? 7.474 -31.611 8.843 1.00 97.31 317 GLU A CA 1
ATOM 2387 C C . GLU A 1 317 ? 8.107 -30.599 7.883 1.00 97.31 317 GLU A C 1
ATOM 2389 O O . GLU A 1 317 ? 8.852 -29.723 8.321 1.00 97.31 317 GLU A O 1
ATOM 2394 N N . ASN A 1 318 ? 7.785 -30.655 6.584 1.00 97.75 318 ASN A N 1
ATOM 2395 C CA . ASN A 1 318 ? 8.330 -29.688 5.626 1.00 97.75 318 ASN A CA 1
ATOM 2396 C C . ASN A 1 318 ? 7.785 -28.275 5.867 1.00 97.75 318 ASN A C 1
ATOM 2398 O O . ASN A 1 318 ? 8.558 -27.322 5.795 1.00 97.75 318 ASN A O 1
ATOM 2402 N N . TRP A 1 319 ? 6.498 -28.115 6.194 1.00 97.69 319 TRP A N 1
ATOM 2403 C CA . TRP A 1 319 ? 5.945 -26.798 6.529 1.00 97.69 319 TRP A CA 1
ATOM 2404 C C . TRP A 1 319 ? 6.475 -26.252 7.855 1.00 97.69 319 TRP A C 1
ATOM 2406 O O . TRP A 1 319 ? 6.758 -25.059 7.936 1.00 97.69 319 TRP A O 1
ATOM 2416 N N . THR A 1 320 ? 6.688 -27.098 8.864 1.00 96.25 320 THR A N 1
ATOM 2417 C CA . THR A 1 320 ? 7.330 -26.706 10.127 1.00 96.25 320 THR A CA 1
ATOM 2418 C C . THR A 1 320 ? 8.792 -26.299 9.902 1.00 96.25 320 THR A C 1
ATOM 2420 O O . THR A 1 320 ? 9.228 -25.276 10.430 1.00 96.25 320 THR A O 1
ATOM 2423 N N . ASN A 1 321 ? 9.537 -27.021 9.058 1.00 96.06 321 ASN A N 1
ATOM 2424 C CA . ASN A 1 321 ? 10.901 -26.640 8.678 1.00 96.06 321 ASN A CA 1
ATOM 2425 C C . ASN A 1 321 ? 10.929 -25.338 7.859 1.00 96.06 321 ASN A C 1
ATOM 2427 O O . ASN A 1 321 ? 11.784 -24.489 8.094 1.00 96.06 321 ASN A O 1
ATOM 2431 N N . ALA A 1 322 ? 9.975 -25.136 6.945 1.00 95.50 322 ALA A N 1
ATOM 2432 C CA . ALA A 1 322 ? 9.831 -23.874 6.220 1.00 95.50 322 ALA A CA 1
ATOM 2433 C C . ALA A 1 322 ? 9.496 -22.711 7.174 1.00 95.50 322 ALA A C 1
ATOM 2435 O O . ALA A 1 322 ? 10.084 -21.638 7.061 1.00 95.50 322 ALA A O 1
ATOM 2436 N N . PHE A 1 323 ? 8.616 -22.935 8.155 1.00 94.75 323 PHE A N 1
ATOM 2437 C CA . PHE A 1 323 ? 8.264 -21.949 9.180 1.00 94.75 323 PHE A CA 1
ATOM 2438 C C . PHE A 1 323 ? 9.468 -21.557 10.048 1.00 94.75 323 PHE A C 1
ATOM 2440 O O . PHE A 1 323 ? 9.589 -20.402 10.446 1.00 94.75 323 PHE A O 1
ATOM 2447 N N . ALA A 1 324 ? 10.386 -22.491 10.315 1.00 93.19 324 ALA A N 1
ATOM 2448 C CA . ALA A 1 324 ? 11.622 -22.198 11.037 1.00 93.19 324 ALA A CA 1
ATOM 2449 C C . ALA A 1 324 ? 12.574 -21.273 10.252 1.00 93.19 324 ALA A C 1
ATOM 2451 O O . ALA A 1 324 ? 13.339 -20.535 10.868 1.00 93.19 324 ALA A O 1
ATOM 2452 N N . LEU A 1 325 ? 12.520 -21.295 8.914 1.00 91.06 325 LEU A N 1
ATOM 2453 C CA . LEU A 1 325 ? 13.303 -20.399 8.054 1.00 91.06 325 LEU A CA 1
ATOM 2454 C C . LEU A 1 325 ? 12.635 -19.028 7.894 1.00 91.06 325 LEU A C 1
ATOM 2456 O O . LEU A 1 325 ? 13.307 -18.002 7.966 1.00 91.06 325 LEU A O 1
ATOM 2460 N N . ALA A 1 326 ? 11.316 -19.006 7.705 1.00 92.06 326 ALA A N 1
ATOM 2461 C CA . ALA A 1 326 ? 10.522 -17.784 7.670 1.00 92.06 326 ALA A CA 1
ATOM 2462 C C . ALA A 1 326 ? 9.156 -18.033 8.335 1.00 92.06 326 ALA A C 1
ATOM 2464 O O . ALA A 1 326 ? 8.336 -18.770 7.773 1.00 92.06 326 ALA A O 1
ATOM 2465 N N . PRO A 1 327 ? 8.885 -17.435 9.514 1.00 93.62 327 PRO A N 1
ATOM 2466 C CA . PRO A 1 327 ? 7.719 -17.748 10.341 1.00 93.62 327 PRO A CA 1
ATOM 2467 C C . PRO A 1 327 ? 6.416 -17.136 9.806 1.00 93.62 327 PRO A C 1
ATOM 2469 O O . PRO A 1 327 ? 5.741 -16.353 10.475 1.00 93.62 327 PRO A O 1
ATOM 2472 N N . MET A 1 328 ? 6.037 -17.509 8.584 1.00 92.81 328 MET A N 1
ATOM 2473 C CA . MET A 1 328 ? 4.780 -17.114 7.962 1.00 92.81 328 MET A CA 1
ATOM 2474 C C . MET A 1 328 ? 3.591 -17.832 8.619 1.00 92.81 328 MET A C 1
ATOM 2476 O O . MET A 1 328 ? 3.559 -19.067 8.613 1.00 92.81 328 MET A O 1
ATOM 2480 N N . PRO A 1 329 ? 2.559 -17.105 9.093 1.00 93.31 329 PRO A N 1
ATOM 2481 C CA . PRO A 1 329 ? 1.358 -17.700 9.691 1.00 93.31 329 PRO A CA 1
ATOM 2482 C C . PRO A 1 329 ? 0.692 -18.781 8.825 1.00 93.31 329 PRO A C 1
ATOM 2484 O O . PRO A 1 329 ? 0.268 -19.817 9.335 1.00 93.31 329 PRO A O 1
ATOM 2487 N N . ALA A 1 330 ? 0.693 -18.601 7.500 1.00 93.12 330 ALA A N 1
ATOM 2488 C CA . ALA A 1 330 ? 0.129 -19.564 6.553 1.00 93.12 330 ALA A CA 1
ATOM 2489 C C . ALA A 1 330 ? 0.803 -20.950 6.606 1.00 93.12 330 ALA A C 1
ATOM 2491 O O . ALA A 1 330 ? 0.130 -21.964 6.441 1.00 93.12 330 ALA A O 1
ATOM 2492 N N . LEU A 1 331 ? 2.112 -21.025 6.869 1.00 95.62 331 LEU A N 1
ATOM 2493 C CA . LEU A 1 331 ? 2.818 -22.309 6.967 1.00 95.62 331 LEU A CA 1
ATOM 2494 C C . LEU A 1 331 ? 2.426 -23.071 8.226 1.00 95.62 331 LEU A C 1
ATOM 2496 O O . LEU A 1 331 ? 2.233 -24.284 8.180 1.00 95.62 331 LEU A O 1
ATOM 2500 N N . LEU A 1 332 ? 2.249 -22.353 9.336 1.00 94.94 332 LEU A N 1
ATOM 2501 C CA . LEU A 1 332 ? 1.769 -22.943 10.577 1.00 94.94 332 LEU A CA 1
ATOM 2502 C C . LEU A 1 332 ? 0.310 -23.406 10.449 1.00 94.94 332 LEU A C 1
ATOM 2504 O O . LEU A 1 332 ? -0.036 -24.476 10.948 1.00 94.94 332 LEU A O 1
ATOM 2508 N N . ALA A 1 333 ? -0.525 -22.652 9.728 1.00 95.75 333 ALA A N 1
ATOM 2509 C CA . ALA A 1 333 ? -1.886 -23.064 9.393 1.00 95.75 333 ALA A CA 1
ATOM 2510 C C . ALA A 1 333 ? -1.905 -24.345 8.538 1.00 95.75 333 ALA A C 1
ATOM 2512 O O . ALA A 1 333 ? -2.642 -25.282 8.849 1.00 95.75 333 ALA A O 1
ATOM 2513 N N . ASN A 1 334 ? -1.047 -24.432 7.517 1.00 96.62 334 ASN A N 1
ATOM 2514 C CA . ASN A 1 334 ? -0.917 -25.623 6.674 1.00 96.62 334 ASN A CA 1
ATOM 2515 C C . ASN A 1 334 ? -0.417 -26.841 7.471 1.00 96.62 334 ASN A C 1
ATOM 2517 O O . ASN A 1 334 ? -0.988 -27.928 7.366 1.00 96.62 334 ASN A O 1
ATOM 2521 N N . ALA A 1 335 ? 0.589 -26.659 8.334 1.00 96.94 335 ALA A N 1
ATOM 2522 C CA . ALA A 1 335 ? 1.033 -27.694 9.269 1.00 96.94 335 ALA A CA 1
ATOM 2523 C C . ALA A 1 335 ? -0.120 -28.156 10.183 1.00 96.94 335 ALA A C 1
ATOM 2525 O O . ALA A 1 335 ? -0.337 -29.356 10.353 1.00 96.94 335 ALA A O 1
ATOM 2526 N N . GLY A 1 336 ? -0.933 -27.222 10.689 1.00 96.88 336 GLY A N 1
ATOM 2527 C CA . GLY A 1 336 ? -2.162 -27.521 11.429 1.00 96.88 336 GLY A CA 1
ATOM 2528 C C . GLY A 1 336 ? -3.168 -28.359 10.628 1.00 96.88 336 GLY A C 1
ATOM 2529 O O . GLY A 1 336 ? -3.719 -29.324 11.155 1.00 96.88 336 GLY A O 1
ATOM 2530 N N . ALA A 1 337 ? -3.366 -28.062 9.341 1.00 96.31 337 ALA A N 1
ATOM 2531 C CA . ALA A 1 337 ? -4.241 -28.836 8.455 1.00 96.31 337 ALA A CA 1
ATOM 2532 C C . ALA A 1 337 ? -3.744 -30.278 8.225 1.00 96.31 337 ALA A C 1
ATOM 2534 O O . ALA A 1 337 ? -4.539 -31.227 8.216 1.00 96.31 337 ALA A O 1
ATOM 2535 N N . ALA A 1 338 ? -2.428 -30.475 8.106 1.00 97.38 338 ALA A N 1
ATOM 2536 C CA . ALA A 1 338 ? -1.829 -31.811 8.084 1.00 97.38 338 ALA A CA 1
ATOM 2537 C C . ALA A 1 338 ? -2.066 -32.571 9.398 1.00 97.38 338 ALA A C 1
ATOM 2539 O O . ALA A 1 338 ? -2.462 -33.738 9.373 1.00 97.38 338 ALA A O 1
ATOM 2540 N N . LEU A 1 339 ? -1.917 -31.906 10.546 1.00 97.38 339 LEU A N 1
ATOM 2541 C CA . LEU A 1 339 ? -2.171 -32.501 11.863 1.00 97.38 339 LEU A CA 1
ATOM 2542 C C . LEU A 1 339 ? -3.643 -32.888 12.073 1.00 97.38 339 LEU A C 1
ATOM 2544 O O . LEU A 1 339 ? -3.915 -33.930 12.673 1.00 97.38 339 LEU A O 1
ATOM 2548 N N . ILE A 1 340 ? -4.589 -32.111 11.533 1.00 96.75 340 ILE A N 1
ATOM 2549 C CA . ILE A 1 340 ? -6.019 -32.469 11.510 1.00 96.75 340 ILE A CA 1
ATOM 2550 C C . ILE A 1 340 ? -6.219 -33.782 10.746 1.00 96.75 340 ILE A C 1
ATOM 2552 O O . ILE A 1 340 ? -6.904 -34.683 11.234 1.00 96.75 340 ILE A O 1
ATOM 2556 N N . SER A 1 341 ? -5.576 -33.918 9.584 1.00 97.06 341 SER A N 1
ATOM 2557 C CA . SER A 1 341 ? -5.660 -35.125 8.748 1.00 97.06 341 SER A CA 1
ATOM 2558 C C . SER A 1 341 ? -5.050 -36.354 9.440 1.00 97.06 341 SER A C 1
ATOM 2560 O O . SER A 1 341 ? -5.557 -37.466 9.295 1.00 97.06 341 SER A O 1
ATOM 2562 N N . LEU A 1 342 ? -4.022 -36.148 10.271 1.00 96.75 342 LEU A N 1
ATOM 2563 C CA . LEU A 1 342 ? -3.413 -37.172 11.131 1.00 96.75 342 LEU A CA 1
ATOM 2564 C C . LEU A 1 342 ? -4.206 -37.465 12.416 1.00 96.75 342 LEU A C 1
ATOM 2566 O O . LEU A 1 342 ? -3.853 -38.390 13.146 1.00 96.75 342 LEU A O 1
ATOM 2570 N N . ARG A 1 343 ? -5.269 -36.701 12.703 1.00 96.88 343 ARG A N 1
ATOM 2571 C CA . ARG A 1 343 ? -6.045 -36.749 13.958 1.00 96.88 343 ARG A CA 1
ATOM 2572 C C . ARG A 1 343 ? -5.213 -36.446 15.213 1.00 96.88 343 ARG A C 1
ATOM 2574 O O . ARG A 1 343 ? -5.594 -36.823 16.321 1.00 96.88 343 ARG A O 1
ATOM 2581 N N . SER A 1 344 ? -4.107 -35.717 15.065 1.00 96.50 344 SER A N 1
ATOM 2582 C CA . SER A 1 344 ? -3.249 -35.259 16.168 1.00 96.50 344 SER A CA 1
ATOM 2583 C C . SER A 1 344 ? -3.795 -33.970 16.791 1.00 96.50 344 SER A C 1
ATOM 2585 O O . SER A 1 344 ? -3.124 -32.940 16.827 1.00 96.50 344 SER A O 1
ATOM 2587 N N . TYR A 1 345 ? -5.039 -33.998 17.270 1.00 96.19 345 TYR A N 1
ATOM 2588 C CA . TYR A 1 345 ? -5.786 -32.794 17.655 1.00 96.19 345 TYR A CA 1
ATOM 2589 C C . TYR A 1 345 ? -5.133 -31.956 18.764 1.00 96.19 345 TYR A C 1
ATOM 2591 O O . TYR A 1 345 ? -5.211 -30.732 18.724 1.00 96.19 345 TYR A O 1
ATOM 2599 N N . GLY A 1 346 ? -4.428 -32.582 19.711 1.00 95.06 346 GLY A N 1
ATOM 2600 C CA . GLY A 1 346 ? -3.673 -31.843 20.727 1.00 95.06 346 GLY A CA 1
ATOM 2601 C C . GLY A 1 346 ? -2.565 -30.968 20.124 1.00 95.06 346 GLY A C 1
ATOM 2602 O O . GLY A 1 346 ? -2.339 -29.855 20.596 1.00 95.06 346 GLY A O 1
ATOM 2603 N N . GLU A 1 347 ? -1.907 -31.432 19.056 1.00 95.56 347 GLU A N 1
ATOM 2604 C CA . GLU A 1 347 ? -0.897 -30.654 18.326 1.00 95.56 347 GLU A CA 1
ATOM 2605 C C . GLU A 1 347 ? -1.548 -29.564 17.457 1.00 95.56 347 GLU A C 1
ATOM 2607 O O . GLU A 1 347 ? -0.999 -28.471 17.341 1.00 95.56 347 GLU A O 1
ATOM 2612 N N . VAL A 1 348 ? -2.752 -29.812 16.918 1.00 96.88 348 VAL A N 1
ATOM 2613 C CA . VAL A 1 348 ? -3.552 -28.795 16.202 1.00 96.88 348 VAL A CA 1
ATOM 2614 C C . VAL A 1 348 ? -3.885 -27.621 17.121 1.00 96.88 348 VAL A C 1
ATOM 2616 O O . VAL A 1 348 ? -3.700 -26.470 16.735 1.00 96.88 348 VAL A O 1
ATOM 2619 N N . LEU A 1 349 ? -4.337 -27.894 18.349 1.00 96.44 349 LEU A N 1
ATOM 2620 C CA . LEU A 1 349 ? -4.651 -26.854 19.334 1.00 96.44 349 LEU A CA 1
ATOM 2621 C C . LEU A 1 349 ? -3.404 -26.060 19.748 1.00 96.44 349 LEU A C 1
ATOM 2623 O O . LEU A 1 349 ? -3.483 -24.845 19.923 1.00 96.44 349 LEU A O 1
ATOM 2627 N N . ALA A 1 350 ? -2.243 -26.716 19.850 1.00 94.94 350 ALA A N 1
ATOM 2628 C CA . ALA A 1 350 ? -0.973 -26.034 20.093 1.00 94.94 350 ALA A CA 1
ATOM 2629 C C . ALA A 1 350 ? -0.569 -25.127 18.916 1.00 94.94 350 ALA A C 1
ATOM 2631 O O . ALA A 1 350 ? -0.151 -23.992 19.135 1.00 94.94 350 ALA A O 1
ATOM 2632 N N . ALA A 1 351 ? -0.737 -25.592 17.672 1.00 94.94 351 ALA A N 1
ATOM 2633 C CA . ALA A 1 351 ? -0.502 -24.780 16.479 1.00 94.94 351 ALA A CA 1
ATOM 2634 C C . ALA A 1 351 ? -1.471 -23.589 16.400 1.00 94.94 351 ALA A C 1
ATOM 2636 O O . ALA A 1 351 ? -1.042 -22.479 16.103 1.00 94.94 351 ALA A O 1
ATOM 2637 N N . ALA A 1 352 ? -2.751 -23.788 16.732 1.00 96.62 352 ALA A N 1
ATOM 2638 C CA . ALA A 1 352 ? -3.746 -22.719 16.776 1.00 96.62 352 ALA A CA 1
ATOM 2639 C C . ALA A 1 352 ? -3.409 -21.655 17.833 1.00 96.62 352 ALA A C 1
ATOM 2641 O O . ALA A 1 352 ? -3.520 -20.466 17.551 1.00 96.62 352 ALA A O 1
ATOM 2642 N N . ALA A 1 353 ? -2.949 -22.060 19.020 1.00 95.38 353 ALA A N 1
ATOM 2643 C CA . ALA A 1 353 ? -2.518 -21.131 20.064 1.00 95.38 353 ALA A CA 1
ATOM 2644 C C . ALA A 1 353 ? -1.252 -20.338 19.678 1.00 95.38 353 ALA A C 1
ATOM 2646 O O . ALA A 1 353 ? -1.141 -19.162 20.007 1.00 95.38 353 ALA A O 1
ATOM 2647 N N . ASP A 1 354 ? -0.308 -20.959 18.963 1.00 94.06 354 ASP A N 1
ATOM 2648 C CA . ASP A 1 354 ? 0.901 -20.290 18.453 1.00 94.06 354 ASP A CA 1
ATOM 2649 C C . ASP A 1 354 ? 0.590 -19.346 17.270 1.00 94.06 354 ASP A C 1
ATOM 2651 O O . ASP A 1 354 ? 1.253 -18.324 17.082 1.00 94.06 354 ASP A O 1
ATOM 2655 N N . LEU A 1 355 ? -0.455 -19.661 16.498 1.00 94.75 355 LEU A N 1
ATOM 2656 C CA . LEU A 1 355 ? -0.935 -18.885 15.354 1.00 94.75 355 LEU A CA 1
ATOM 2657 C C . LEU A 1 355 ? -1.816 -17.694 15.758 1.00 94.75 355 LEU A C 1
ATOM 2659 O O . LEU A 1 355 ? -1.753 -16.647 15.114 1.00 94.75 355 LEU A O 1
ATOM 2663 N N . SER A 1 356 ? -2.616 -17.827 16.821 1.00 95.50 356 SER A N 1
ATOM 2664 C CA . SER A 1 356 ? -3.667 -16.861 17.173 1.00 95.50 356 SER A CA 1
ATOM 2665 C C . SER A 1 356 ? -3.219 -15.415 17.414 1.00 95.50 356 SER A C 1
ATOM 2667 O O . SER A 1 356 ? -4.013 -14.522 17.110 1.00 95.50 356 SER A O 1
ATOM 2669 N N . PRO A 1 357 ? -1.994 -15.124 17.901 1.00 94.50 357 PRO A N 1
ATOM 2670 C CA . PRO A 1 357 ? -1.529 -13.745 18.013 1.00 94.50 357 PRO A CA 1
ATOM 2671 C C . PRO A 1 357 ? -1.335 -13.077 16.646 1.00 94.50 357 PRO A C 1
ATOM 2673 O O . PRO A 1 357 ? -1.503 -11.869 16.538 1.00 94.50 357 PRO A O 1
ATOM 2676 N N . TRP A 1 358 ? -0.994 -13.851 15.612 1.00 93.44 358 TRP A N 1
ATOM 2677 C CA . TRP A 1 358 ? -0.537 -13.354 14.306 1.00 93.44 358 TRP A CA 1
ATOM 2678 C C . TRP A 1 358 ? -1.610 -13.447 13.221 1.00 93.44 358 TRP A C 1
ATOM 2680 O O . TRP A 1 358 ? -1.632 -12.625 12.307 1.00 93.44 358 TRP A O 1
ATOM 2690 N N . ASP A 1 359 ? -2.479 -14.455 13.320 1.00 93.25 359 ASP A N 1
ATOM 2691 C CA . ASP A 1 359 ? -3.601 -14.703 12.417 1.00 93.25 359 ASP A CA 1
ATOM 2692 C C . ASP A 1 359 ? -4.738 -15.414 13.175 1.00 93.25 359 ASP A C 1
ATOM 2694 O O . ASP A 1 359 ? -4.880 -16.642 13.172 1.00 93.25 359 ASP A O 1
ATOM 2698 N N . ALA A 1 360 ? -5.546 -14.618 13.879 1.00 93.12 360 ALA A N 1
ATOM 2699 C CA . ALA A 1 360 ? -6.657 -15.123 14.684 1.00 93.12 360 ALA A CA 1
ATOM 2700 C C . ALA A 1 360 ? -7.695 -15.888 13.844 1.00 93.12 360 ALA A C 1
ATOM 2702 O O . ALA A 1 360 ? -8.256 -16.876 14.316 1.00 93.12 360 ALA A O 1
ATOM 2703 N N . ALA A 1 361 ? -7.925 -15.468 12.596 1.00 93.25 361 ALA A N 1
ATOM 2704 C CA . ALA A 1 361 ? -8.899 -16.101 11.712 1.00 93.25 361 ALA A CA 1
ATOM 2705 C C . ALA A 1 361 ? -8.457 -17.517 11.318 1.00 93.25 361 ALA A C 1
ATOM 2707 O O . ALA A 1 361 ? -9.239 -18.465 11.429 1.00 93.25 361 ALA A O 1
ATOM 2708 N N . ALA A 1 362 ? -7.193 -17.690 10.923 1.00 93.94 362 ALA A N 1
ATOM 2709 C CA . ALA A 1 362 ? -6.654 -19.010 10.612 1.00 93.94 362 ALA A CA 1
ATOM 2710 C C . ALA A 1 362 ? -6.608 -19.920 11.855 1.00 93.94 362 ALA A C 1
ATOM 2712 O O . ALA A 1 362 ? -6.959 -21.100 11.769 1.00 93.94 362 ALA A O 1
ATOM 2713 N N . ALA A 1 363 ? -6.258 -19.375 13.026 1.00 96.25 363 ALA A N 1
ATOM 2714 C CA . ALA A 1 363 ? -6.292 -20.115 14.289 1.00 96.25 363 ALA A CA 1
ATOM 2715 C C . ALA A 1 363 ? -7.707 -20.605 14.648 1.00 96.25 363 ALA A C 1
ATOM 2717 O O . ALA A 1 363 ? -7.888 -21.761 15.034 1.00 96.25 363 ALA A O 1
ATOM 2718 N N . GLU A 1 364 ? -8.728 -19.764 14.472 1.00 96.00 364 GLU A N 1
ATOM 2719 C CA . GLU A 1 364 ? -10.133 -20.143 14.669 1.00 96.00 364 GLU A CA 1
ATOM 2720 C C . GLU A 1 364 ? -10.589 -21.223 13.689 1.00 96.00 364 GLU A C 1
ATOM 2722 O O . GLU A 1 364 ? -11.325 -22.132 14.085 1.00 96.00 364 GLU A O 1
ATOM 2727 N N . GLY A 1 365 ? -10.123 -21.160 12.439 1.00 96.12 365 GLY A N 1
ATOM 2728 C CA . GLY A 1 365 ? -10.347 -22.203 11.441 1.00 96.12 365 GLY A CA 1
ATOM 2729 C C . GLY A 1 365 ? -9.807 -23.561 11.892 1.00 96.12 365 GLY A C 1
ATOM 2730 O O . GLY A 1 365 ? -10.524 -24.560 11.814 1.00 96.12 365 GLY A O 1
ATOM 2731 N N . LEU A 1 366 ? -8.588 -23.594 12.448 1.00 96.94 366 LEU A N 1
ATOM 2732 C CA . LEU A 1 366 ? -7.997 -24.819 12.998 1.00 96.94 366 LEU A CA 1
ATOM 2733 C C . LEU A 1 366 ? -8.814 -25.372 14.170 1.00 96.94 366 LEU A C 1
ATOM 2735 O O . LEU A 1 366 ? -9.162 -26.549 14.155 1.00 96.94 366 LEU A O 1
ATOM 2739 N N . VAL A 1 367 ? -9.171 -24.536 15.152 1.00 97.25 367 VAL A N 1
ATOM 2740 C CA . VAL A 1 367 ? -9.987 -24.962 16.308 1.00 97.25 367 VAL A CA 1
ATOM 2741 C C . VAL A 1 367 ? -11.351 -25.487 15.860 1.00 97.25 367 VAL A C 1
ATOM 2743 O O . VAL A 1 367 ? -11.840 -26.489 16.377 1.00 97.25 367 VAL A O 1
ATOM 2746 N N . SER A 1 368 ? -11.961 -24.848 14.861 1.00 96.06 368 SER A N 1
ATOM 2747 C CA . SER A 1 368 ? -13.272 -25.248 14.342 1.00 96.06 368 SER A CA 1
ATOM 2748 C C . SER A 1 368 ? -13.264 -26.642 13.714 1.00 96.06 368 SER A C 1
ATOM 2750 O O . SER A 1 368 ? -14.290 -27.317 13.749 1.00 96.06 368 SER A O 1
ATOM 2752 N N . ALA A 1 369 ? -12.118 -27.097 13.204 1.00 95.44 369 ALA A N 1
ATOM 2753 C CA . ALA A 1 369 ? -11.944 -28.430 12.635 1.00 95.44 369 ALA A CA 1
ATOM 2754 C C . ALA A 1 369 ? -11.653 -29.527 13.683 1.00 95.44 369 ALA A C 1
ATOM 2756 O O . ALA A 1 369 ? -11.608 -30.708 13.332 1.00 95.44 369 ALA A O 1
ATOM 2757 N N . VAL A 1 370 ? -11.464 -29.169 14.959 1.00 96.44 370 VAL A N 1
ATOM 2758 C CA . VAL A 1 370 ? -11.214 -30.126 16.047 1.00 96.44 370 VAL A CA 1
ATOM 2759 C C . VAL A 1 370 ? -12.544 -30.627 16.650 1.00 96.44 370 VAL A C 1
ATOM 2761 O O . VAL A 1 370 ? -13.461 -29.830 16.876 1.00 96.44 370 VAL A O 1
ATOM 2764 N N . PRO A 1 371 ? -12.694 -31.939 16.916 1.00 95.44 371 PRO A N 1
ATOM 2765 C CA . PRO A 1 371 ? -13.830 -32.491 17.665 1.00 95.44 371 PRO A CA 1
ATOM 2766 C C . PRO A 1 371 ? -13.940 -31.954 19.108 1.00 95.44 371 PRO A C 1
ATOM 2768 O O . PRO A 1 371 ? -12.925 -31.694 19.751 1.00 95.44 371 PRO A O 1
ATOM 2771 N N . ASP A 1 372 ? -15.159 -31.811 19.647 1.00 94.00 372 ASP A N 1
ATOM 2772 C CA . ASP A 1 372 ? -15.389 -31.211 20.981 1.00 94.00 372 ASP A CA 1
ATOM 2773 C C . ASP A 1 372 ? -14.721 -31.988 22.131 1.00 94.00 372 ASP A C 1
ATOM 2775 O O . ASP A 1 372 ? -14.233 -31.392 23.092 1.00 94.00 372 ASP A O 1
ATOM 2779 N N . ASP A 1 373 ? -14.662 -33.318 22.033 1.00 93.19 373 ASP A N 1
ATOM 2780 C CA . ASP A 1 373 ? -13.997 -34.190 23.005 1.00 93.19 373 ASP A CA 1
ATOM 2781 C C . ASP A 1 373 ? -12.482 -33.951 23.046 1.00 93.19 373 ASP A C 1
ATOM 2783 O O . ASP A 1 373 ? -11.883 -33.915 24.122 1.00 93.19 373 ASP A O 1
ATOM 2787 N N . ALA A 1 374 ? -11.869 -33.702 21.887 1.00 92.12 374 ALA A N 1
ATOM 2788 C CA . ALA A 1 374 ? -10.458 -33.350 21.794 1.00 92.12 374 ALA A CA 1
ATOM 2789 C C . ALA A 1 374 ? -10.173 -31.920 22.289 1.00 92.12 374 ALA A C 1
ATOM 2791 O O . ALA A 1 374 ? -9.126 -31.687 22.891 1.00 92.12 374 ALA A O 1
ATOM 2792 N N . ILE A 1 375 ? -11.106 -30.975 22.107 1.00 91.56 375 ILE A N 1
ATOM 2793 C CA . ILE A 1 375 ? -11.002 -29.625 22.693 1.00 91.56 375 ILE A CA 1
ATOM 2794 C C . ILE A 1 375 ? -10.988 -29.707 24.224 1.00 91.56 375 ILE A C 1
ATOM 2796 O O . ILE A 1 375 ? -10.163 -29.055 24.867 1.00 91.56 375 ILE A O 1
ATOM 2800 N N . ALA A 1 376 ? -11.851 -30.542 24.810 1.00 89.06 376 ALA A N 1
ATOM 2801 C CA . ALA A 1 376 ? -11.908 -30.746 26.257 1.00 89.06 376 ALA A CA 1
ATOM 2802 C C . ALA A 1 376 ? -10.630 -31.389 26.831 1.00 89.06 376 ALA A C 1
ATOM 2804 O O . ALA A 1 376 ? -10.281 -31.126 27.982 1.00 89.06 376 ALA A O 1
ATOM 2805 N N . ALA A 1 377 ? -9.918 -32.198 26.038 1.00 87.06 377 ALA A N 1
ATOM 2806 C CA . ALA A 1 377 ? -8.645 -32.808 26.430 1.00 87.06 377 ALA A CA 1
ATOM 2807 C C . ALA A 1 377 ? -7.471 -31.806 26.482 1.00 87.06 377 ALA A C 1
ATOM 2809 O O . ALA A 1 377 ? -6.480 -32.064 27.166 1.00 87.06 377 ALA A O 1
ATOM 2810 N N . GLY A 1 378 ? -7.593 -30.654 25.813 1.00 84.75 378 GLY A N 1
ATOM 2811 C CA . GLY A 1 378 ? -6.592 -29.587 25.813 1.00 84.75 378 GLY A CA 1
ATOM 2812 C C . GLY A 1 378 ? -5.406 -29.813 24.857 1.00 84.75 378 GLY A C 1
ATOM 2813 O O . GLY A 1 378 ? -5.332 -30.825 24.156 1.00 84.75 378 GLY A O 1
ATOM 2814 N N . PRO A 1 379 ? -4.475 -28.842 24.780 1.00 85.25 379 PRO A N 1
ATOM 2815 C CA . PRO A 1 379 ? -3.351 -28.893 23.850 1.00 85.25 379 PRO A CA 1
ATOM 2816 C C . PRO A 1 379 ? -2.276 -29.887 24.313 1.00 85.25 379 PRO A C 1
ATOM 2818 O O . PRO A 1 379 ? -1.972 -29.996 25.501 1.00 85.25 379 PRO A O 1
ATOM 2821 N N . ALA A 1 380 ? -1.648 -30.576 23.359 1.00 77.94 380 ALA A N 1
ATOM 2822 C CA . ALA A 1 380 ? -0.463 -31.390 23.615 1.00 77.94 380 ALA A CA 1
ATOM 2823 C C . ALA A 1 380 ? 0.800 -30.509 23.587 1.00 77.94 380 ALA A C 1
ATOM 2825 O O . ALA A 1 380 ? 0.851 -29.543 22.821 1.00 77.94 380 ALA A O 1
ATOM 2826 N N . PRO A 1 381 ? 1.849 -30.824 24.372 1.00 69.19 381 PRO A N 1
ATOM 2827 C CA . PRO A 1 381 ? 3.125 -30.134 24.244 1.00 69.19 381 PRO A CA 1
ATOM 2828 C C . PRO A 1 381 ? 3.677 -30.351 22.834 1.00 69.19 381 PRO A C 1
ATOM 2830 O O . PRO A 1 381 ? 3.853 -31.488 22.389 1.00 69.19 381 PRO A O 1
ATOM 2833 N N . ARG A 1 382 ? 3.955 -29.255 22.122 1.00 61.66 382 ARG A N 1
ATOM 2834 C CA . ARG A 1 382 ? 4.545 -29.328 20.786 1.00 61.66 382 ARG A CA 1
ATOM 2835 C C . ARG A 1 382 ? 5.943 -29.928 20.910 1.00 61.66 382 ARG A C 1
ATOM 2837 O O . ARG A 1 382 ? 6.772 -29.417 21.663 1.00 61.66 382 ARG A O 1
ATOM 2844 N N . LYS A 1 383 ? 6.220 -30.996 20.158 1.00 58.81 383 LYS A N 1
ATOM 2845 C CA . LYS A 1 383 ? 7.596 -31.452 19.943 1.00 58.81 383 LYS A CA 1
ATOM 2846 C C . LYS A 1 383 ? 8.284 -30.372 19.119 1.00 58.81 383 LYS A C 1
ATOM 2848 O O . LYS A 1 383 ? 8.088 -30.299 17.911 1.00 58.81 383 LYS A O 1
ATOM 2853 N N . THR A 1 384 ? 9.019 -29.481 19.770 1.00 47.81 384 THR A N 1
ATOM 2854 C CA . THR A 1 3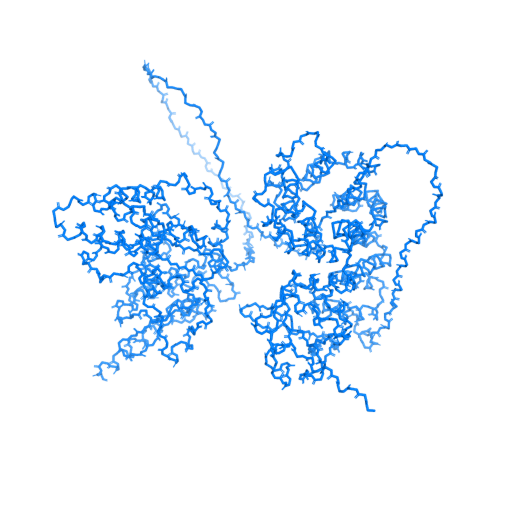84 ? 9.877 -28.537 19.061 1.00 47.81 384 THR A CA 1
ATOM 2855 C C . THR A 1 384 ? 10.905 -29.353 18.288 1.00 47.81 384 THR A C 1
ATOM 2857 O O . THR A 1 384 ? 11.716 -30.071 18.875 1.00 47.81 384 THR A O 1
ATOM 2860 N N . ALA A 1 385 ? 10.834 -29.301 16.957 1.00 39.91 385 ALA A N 1
ATOM 2861 C CA . ALA A 1 385 ? 11.915 -29.795 16.126 1.00 39.91 385 ALA A CA 1
ATOM 2862 C C . ALA A 1 385 ? 13.166 -29.004 16.523 1.00 39.91 385 ALA A C 1
ATOM 2864 O O . ALA A 1 385 ? 13.167 -27.772 16.484 1.00 39.91 385 ALA A O 1
ATOM 2865 N N . ALA A 1 386 ? 14.205 -29.702 16.983 1.00 30.75 386 ALA A N 1
ATOM 2866 C CA . ALA A 1 386 ? 15.509 -29.081 17.144 1.00 30.75 386 ALA A CA 1
ATOM 2867 C C . ALA A 1 386 ? 15.898 -28.472 15.786 1.00 30.75 386 ALA A C 1
ATOM 2869 O O . ALA A 1 386 ? 15.649 -29.121 14.765 1.00 30.75 386 ALA A O 1
ATOM 2870 N N . PRO A 1 387 ? 16.471 -27.255 15.743 1.00 30.56 387 PRO A N 1
ATOM 2871 C CA . PRO A 1 387 ? 16.922 -26.681 14.485 1.00 30.56 387 PRO A CA 1
ATOM 2872 C C . PRO A 1 387 ? 17.826 -27.703 13.800 1.00 30.56 387 PRO A C 1
ATOM 2874 O O . PRO A 1 387 ? 18.774 -28.202 14.415 1.00 30.56 387 PRO A O 1
ATOM 2877 N N . ALA A 1 388 ? 17.492 -28.068 12.559 1.00 31.47 388 ALA A N 1
ATOM 2878 C CA . ALA A 1 388 ? 18.357 -28.905 11.750 1.00 31.47 388 ALA A CA 1
ATOM 2879 C C . ALA A 1 388 ? 19.730 -28.228 11.736 1.00 31.47 388 ALA A C 1
ATOM 2881 O O . ALA A 1 388 ? 19.858 -27.084 11.300 1.00 31.47 388 ALA A O 1
ATOM 2882 N N . ALA A 1 389 ? 20.738 -28.895 12.300 1.00 25.69 389 ALA A N 1
ATOM 2883 C CA . ALA A 1 389 ? 22.103 -28.414 12.231 1.00 25.69 389 ALA A CA 1
ATOM 2884 C C . ALA A 1 389 ? 22.419 -28.139 10.757 1.00 25.69 389 ALA A C 1
ATOM 2886 O O . ALA A 1 389 ? 22.197 -29.020 9.920 1.00 25.69 389 ALA A O 1
ATOM 2887 N N . SER A 1 390 ? 22.919 -26.937 10.445 1.00 27.42 390 SER A N 1
ATOM 2888 C CA . SER A 1 390 ? 23.520 -26.664 9.139 1.00 27.42 390 SER A CA 1
ATOM 2889 C C . SER A 1 390 ? 24.394 -27.858 8.755 1.00 27.42 390 SER A C 1
ATOM 2891 O O . SER A 1 390 ? 25.161 -28.316 9.613 1.00 27.42 390 SER A O 1
ATOM 2893 N N . PRO A 1 391 ? 24.301 -28.391 7.524 1.00 28.27 391 PRO A N 1
ATOM 2894 C CA . PRO A 1 391 ? 25.193 -29.456 7.102 1.00 28.27 391 PRO A CA 1
ATOM 2895 C C . PRO A 1 391 ? 26.623 -28.967 7.329 1.00 28.27 391 PRO A C 1
ATOM 2897 O O . PRO A 1 391 ? 27.043 -27.953 6.770 1.00 28.27 391 PRO A O 1
ATOM 2900 N N . ALA A 1 392 ? 27.326 -29.636 8.244 1.00 25.72 392 ALA A N 1
ATOM 2901 C CA . ALA A 1 392 ? 28.677 -29.278 8.626 1.00 25.72 392 ALA A CA 1
ATOM 2902 C C . ALA A 1 392 ? 29.529 -29.198 7.357 1.00 25.72 392 ALA A C 1
ATOM 2904 O O . ALA A 1 392 ? 29.603 -30.162 6.592 1.00 25.72 392 ALA A O 1
ATOM 2905 N N . ALA A 1 393 ? 30.145 -28.036 7.134 1.00 28.75 393 ALA A N 1
ATOM 2906 C CA . ALA A 1 393 ? 31.113 -27.851 6.072 1.00 28.75 393 ALA A CA 1
ATOM 2907 C C . ALA A 1 393 ? 32.155 -28.975 6.161 1.00 28.75 393 ALA A C 1
ATOM 2909 O O . ALA A 1 393 ? 32.821 -29.146 7.187 1.00 28.75 393 ALA A O 1
ATOM 2910 N N . ALA A 1 394 ? 32.267 -29.768 5.096 1.00 27.52 394 ALA A N 1
ATOM 2911 C CA . ALA A 1 394 ? 33.348 -30.730 4.963 1.00 27.52 394 ALA A CA 1
ATOM 2912 C C . ALA A 1 394 ? 34.698 -29.994 5.117 1.00 27.52 394 ALA A C 1
ATOM 2914 O O . ALA A 1 394 ? 34.829 -28.859 4.649 1.00 27.52 394 ALA A O 1
ATOM 2915 N N . PRO A 1 395 ? 35.706 -30.602 5.768 1.00 26.88 395 PRO A N 1
ATOM 2916 C CA . PRO A 1 395 ? 36.985 -29.943 5.998 1.00 26.88 395 PRO A CA 1
ATOM 2917 C C . PRO A 1 395 ? 37.669 -29.591 4.665 1.00 26.88 395 PRO A C 1
ATOM 2919 O O . PRO A 1 395 ? 37.554 -30.352 3.696 1.00 26.88 395 PRO A O 1
ATOM 2922 N N . PRO A 1 396 ? 38.403 -28.464 4.598 1.00 28.69 396 PRO A N 1
ATOM 2923 C CA . PRO A 1 396 ? 39.018 -28.003 3.365 1.00 28.69 396 PRO A CA 1
ATOM 2924 C C . PRO A 1 396 ? 40.085 -29.007 2.928 1.00 28.69 396 PRO A C 1
ATOM 2926 O O . PRO A 1 396 ? 41.073 -29.241 3.627 1.00 28.69 396 PRO A O 1
ATOM 2929 N N . ARG A 1 397 ? 39.895 -29.611 1.750 1.00 27.30 397 ARG A N 1
ATOM 2930 C CA . ARG A 1 397 ? 40.980 -30.315 1.067 1.00 27.30 397 ARG A CA 1
ATOM 2931 C C . ARG A 1 397 ? 42.014 -29.277 0.643 1.00 27.30 397 ARG A C 1
ATOM 2933 O O . ARG A 1 397 ? 41.690 -28.282 0.002 1.00 27.30 397 ARG A O 1
ATOM 2940 N N . THR A 1 398 ? 43.250 -29.520 1.053 1.00 26.28 398 THR A N 1
ATOM 2941 C CA . THR A 1 398 ? 44.438 -28.726 0.758 1.00 26.28 398 THR A CA 1
ATOM 2942 C C . THR A 1 398 ? 44.547 -28.399 -0.729 1.00 26.28 398 THR A C 1
ATOM 2944 O O . THR A 1 398 ? 44.546 -29.278 -1.590 1.00 26.28 398 THR A O 1
ATOM 2947 N N . ALA A 1 399 ? 44.656 -27.101 -1.008 1.00 27.77 399 ALA A N 1
ATOM 2948 C CA . ALA A 1 399 ? 44.897 -26.548 -2.326 1.00 27.77 399 ALA A CA 1
ATOM 2949 C C . ALA A 1 399 ? 46.210 -27.088 -2.908 1.00 27.77 399 ALA A C 1
ATOM 2951 O O . ALA A 1 399 ? 47.284 -26.890 -2.339 1.00 27.77 399 ALA A O 1
ATOM 2952 N N . THR A 1 400 ? 46.123 -27.719 -4.078 1.00 26.97 400 THR A N 1
ATOM 2953 C CA . THR A 1 400 ? 47.241 -27.748 -5.024 1.00 26.97 400 THR A CA 1
ATOM 2954 C C . THR A 1 400 ? 46.900 -26.732 -6.106 1.00 26.97 400 THR A C 1
ATOM 2956 O O . THR A 1 400 ? 45.808 -26.763 -6.666 1.00 26.97 400 THR A O 1
ATOM 2959 N N . GLN A 1 401 ? 47.805 -25.780 -6.314 1.00 33.50 401 GLN A N 1
ATOM 2960 C CA . GLN A 1 401 ? 47.680 -24.663 -7.246 1.00 33.50 401 GLN A CA 1
ATOM 2961 C C . GLN A 1 401 ? 47.351 -25.130 -8.672 1.00 33.50 401 GLN A C 1
ATOM 2963 O O . GLN A 1 401 ? 48.100 -25.910 -9.254 1.00 33.50 401 GLN A O 1
ATOM 2968 N N . ALA A 1 402 ? 46.302 -24.558 -9.261 1.00 25.47 402 ALA A N 1
ATOM 2969 C CA . ALA A 1 402 ? 46.188 -24.366 -10.701 1.00 25.47 402 ALA A CA 1
ATOM 2970 C C . ALA A 1 402 ? 45.390 -23.082 -10.968 1.00 25.47 402 ALA A C 1
ATOM 2972 O O . ALA A 1 402 ? 44.395 -22.792 -10.308 1.00 25.47 402 ALA A O 1
ATOM 2973 N N . ALA A 1 403 ? 45.922 -22.274 -11.875 1.00 24.70 403 ALA A N 1
ATOM 2974 C CA . ALA A 1 403 ? 45.531 -20.907 -12.159 1.00 24.70 403 ALA A CA 1
ATOM 2975 C C . ALA A 1 403 ? 44.215 -20.787 -12.947 1.00 24.70 403 ALA A C 1
ATOM 2977 O O . ALA A 1 403 ? 43.943 -21.602 -13.820 1.00 24.70 403 ALA A O 1
ATOM 2978 N N . GLY A 1 404 ? 43.511 -19.672 -12.720 1.00 26.83 404 GLY A N 1
ATOM 2979 C CA . GLY A 1 404 ? 42.703 -18.987 -13.734 1.00 26.83 404 GLY A CA 1
ATOM 2980 C C . GLY A 1 404 ? 41.271 -19.485 -13.935 1.00 26.83 404 GLY A C 1
ATOM 2981 O O . GLY A 1 404 ? 41.062 -20.479 -14.609 1.00 26.83 404 GLY A O 1
ATOM 2982 N N . PHE A 1 405 ? 40.325 -18.711 -13.390 1.00 23.17 405 PHE A N 1
ATOM 2983 C CA . PHE A 1 405 ? 38.982 -18.326 -13.872 1.00 23.17 405 PHE A CA 1
ATOM 2984 C C . PHE A 1 405 ? 38.053 -18.205 -12.657 1.00 23.17 405 PHE A C 1
ATOM 2986 O O . PHE A 1 405 ? 37.686 -19.189 -12.028 1.00 23.17 405 PHE A O 1
ATOM 2993 N N . GLY A 1 406 ? 37.732 -16.965 -12.279 1.00 25.59 406 GLY A N 1
ATOM 2994 C CA . GLY A 1 406 ? 36.766 -16.686 -11.222 1.00 25.59 406 GLY A CA 1
ATOM 2995 C C . GLY A 1 406 ? 35.351 -16.922 -11.736 1.00 25.59 406 GLY A C 1
ATOM 2996 O O . GLY A 1 406 ? 34.791 -16.047 -12.395 1.00 25.59 406 GLY A O 1
ATOM 2997 N N . GLU A 1 407 ? 34.786 -18.089 -11.444 1.00 26.67 407 GLU A N 1
ATOM 2998 C CA . GLU A 1 407 ? 33.352 -18.338 -11.579 1.00 26.67 407 GLU A CA 1
ATOM 2999 C C . GLU A 1 407 ? 32.616 -17.609 -10.450 1.00 26.67 407 GLU A C 1
ATOM 3001 O O . GLU A 1 407 ? 32.815 -17.868 -9.264 1.00 26.67 407 GLU A O 1
ATOM 3006 N N . LYS A 1 408 ? 31.795 -16.630 -10.833 1.00 30.61 408 LYS A N 1
ATOM 3007 C CA . LYS A 1 408 ? 30.859 -15.954 -9.938 1.00 30.61 408 LYS A CA 1
ATOM 3008 C C . LYS A 1 408 ? 29.641 -16.859 -9.774 1.00 30.61 408 LYS A C 1
ATOM 3010 O O . LYS A 1 408 ? 28.840 -16.970 -10.700 1.00 30.61 408 LYS A O 1
ATOM 3015 N N . GLU A 1 409 ? 29.498 -17.481 -8.609 1.00 30.20 409 GLU A N 1
ATOM 3016 C CA . GLU A 1 409 ? 28.253 -18.144 -8.224 1.00 30.20 409 GLU A CA 1
ATOM 3017 C C . GLU A 1 409 ? 27.119 -17.111 -8.155 1.00 30.20 409 GLU A C 1
ATOM 3019 O O . GLU A 1 409 ? 27.236 -16.033 -7.568 1.00 30.20 409 GLU A O 1
ATOM 3024 N N . SER A 1 410 ? 26.023 -17.434 -8.831 1.00 33.19 410 SER A N 1
ATOM 3025 C CA . SER A 1 410 ? 24.857 -16.585 -9.034 1.00 33.19 410 SER A CA 1
ATOM 3026 C C . SER A 1 410 ? 23.705 -17.187 -8.235 1.00 33.19 410 SER A C 1
ATOM 3028 O O . SER A 1 410 ? 23.262 -18.280 -8.557 1.00 33.19 410 SER A O 1
ATOM 3030 N N . VAL A 1 411 ? 23.223 -16.487 -7.207 1.00 32.53 411 VAL A N 1
ATOM 3031 C CA . VAL A 1 411 ? 22.300 -17.054 -6.204 1.00 32.53 411 VAL A CA 1
ATOM 3032 C C . VAL A 1 411 ? 20.852 -16.614 -6.441 1.00 32.53 411 VAL A C 1
ATOM 3034 O O . VAL A 1 411 ? 20.352 -15.910 -5.595 1.00 32.53 411 VAL A O 1
ATOM 3037 N N . PHE A 1 412 ? 20.220 -16.909 -7.593 1.00 32.91 412 PHE A N 1
ATOM 3038 C CA . PHE A 1 412 ? 18.794 -16.708 -8.011 1.00 32.91 412 PHE A CA 1
ATOM 3039 C C . PHE A 1 412 ? 17.686 -17.184 -7.034 1.00 32.91 412 PHE A C 1
ATOM 3041 O O . PHE A 1 412 ? 17.902 -18.213 -6.427 1.00 32.91 412 PHE A O 1
ATOM 3048 N N . ASP A 1 413 ? 16.488 -16.580 -6.933 1.00 40.78 413 ASP A N 1
ATOM 3049 C CA . ASP A 1 413 ? 15.332 -17.232 -6.276 1.00 40.78 413 ASP A CA 1
ATOM 3050 C C . ASP A 1 413 ? 13.962 -16.662 -6.727 1.00 40.78 413 ASP A C 1
ATOM 3052 O O . ASP A 1 413 ? 13.887 -15.489 -7.064 1.00 40.78 413 ASP A O 1
ATOM 3056 N N . TYR A 1 414 ? 12.892 -17.490 -6.783 1.00 35.16 414 TYR A N 1
ATOM 3057 C CA . TYR A 1 414 ? 11.555 -17.233 -7.407 1.00 35.16 414 TYR A CA 1
ATOM 3058 C C . TYR A 1 414 ? 10.371 -17.566 -6.468 1.00 35.16 414 TYR A C 1
ATOM 3060 O O . TYR A 1 414 ? 10.483 -18.567 -5.778 1.00 35.16 414 TYR A O 1
ATOM 3068 N N . PHE A 1 415 ? 9.254 -16.813 -6.522 1.00 36.34 415 PHE A N 1
ATOM 3069 C CA . PHE A 1 415 ? 7.864 -16.998 -6.003 1.00 36.34 415 PHE A CA 1
ATOM 3070 C C . PHE A 1 415 ? 7.333 -16.168 -4.796 1.00 36.34 415 PHE A C 1
ATOM 3072 O O . PHE A 1 415 ? 7.685 -16.445 -3.652 1.00 36.34 415 PHE A O 1
ATOM 3079 N N . ASP A 1 416 ? 6.335 -15.310 -5.080 1.00 32.06 416 ASP A N 1
ATOM 3080 C CA . ASP A 1 416 ? 5.086 -14.968 -4.358 1.00 32.06 416 ASP A CA 1
ATOM 3081 C C . ASP A 1 416 ? 3.879 -14.692 -5.332 1.00 32.06 416 ASP A C 1
ATOM 3083 O O . ASP A 1 416 ? 2.758 -14.448 -4.888 1.00 32.06 416 ASP A O 1
ATOM 3087 N N . ALA A 1 417 ? 4.028 -14.832 -6.667 1.00 29.69 417 ALA A N 1
ATOM 3088 C CA . ALA A 1 417 ? 2.956 -14.610 -7.677 1.00 29.69 417 ALA A CA 1
ATOM 3089 C C . ALA A 1 417 ? 1.845 -15.673 -7.776 1.00 29.69 417 ALA A C 1
ATOM 3091 O O . ALA A 1 417 ? 0.939 -15.572 -8.606 1.00 29.69 417 ALA A O 1
ATOM 3092 N N . MET A 1 418 ? 1.944 -16.778 -7.043 1.00 33.12 418 MET A N 1
ATOM 3093 C CA . MET A 1 418 ? 1.331 -18.039 -7.486 1.00 33.12 418 MET A CA 1
ATOM 3094 C C . MET A 1 418 ? 0.406 -18.651 -6.424 1.00 33.12 418 MET A C 1
ATOM 3096 O O . MET A 1 418 ? 0.313 -19.872 -6.297 1.00 33.12 418 MET A O 1
ATOM 3100 N N . LYS A 1 419 ? -0.325 -17.799 -5.690 1.00 32.62 419 LYS A N 1
ATOM 3101 C CA . LYS A 1 419 ? -1.454 -18.195 -4.831 1.00 32.62 419 LYS A CA 1
ATOM 3102 C C . LYS A 1 419 ? -2.761 -18.265 -5.628 1.00 32.62 419 LYS A C 1
ATOM 3104 O O . LYS A 1 419 ? -3.393 -17.246 -5.889 1.00 32.62 419 LYS A O 1
ATOM 3109 N N . LYS A 1 420 ? -3.190 -19.489 -5.950 1.00 27.92 420 LYS A N 1
ATOM 3110 C CA . LYS A 1 420 ? -4.602 -19.914 -6.026 1.00 27.92 420 LYS A CA 1
ATOM 3111 C C . LYS A 1 420 ? -4.660 -21.443 -6.148 1.00 27.92 420 LYS A C 1
ATOM 3113 O O . LYS A 1 420 ? -4.379 -21.973 -7.215 1.00 27.92 420 LYS A O 1
ATOM 3118 N N . GLU A 1 421 ? -5.087 -22.130 -5.090 1.00 27.44 421 GLU A N 1
ATOM 3119 C CA . GLU A 1 421 ? -5.761 -23.434 -5.187 1.00 27.44 421 GLU A CA 1
ATOM 3120 C C . GLU A 1 421 ? -7.075 -23.378 -4.380 1.00 27.44 421 GLU A C 1
ATOM 3122 O O . GLU A 1 421 ? -7.119 -22.712 -3.342 1.00 27.44 421 GLU A O 1
ATOM 3127 N N . PRO A 1 422 ? -8.169 -23.996 -4.868 1.00 29.30 422 PRO A N 1
ATOM 3128 C CA . PRO A 1 422 ? -9.483 -23.956 -4.233 1.00 29.30 422 PRO A CA 1
ATOM 3129 C C . PRO A 1 422 ? -9.687 -25.105 -3.229 1.00 29.30 422 PRO A C 1
ATOM 3131 O O . PRO A 1 422 ? -9.211 -26.219 -3.434 1.00 29.30 422 PRO A O 1
ATOM 3134 N N . ALA A 1 423 ? -10.513 -24.874 -2.205 1.00 27.17 423 ALA A N 1
ATOM 3135 C CA . ALA A 1 423 ? -11.225 -25.954 -1.520 1.00 27.17 423 ALA A CA 1
ATOM 3136 C C . ALA A 1 423 ? -12.332 -26.519 -2.444 1.00 27.17 423 ALA A C 1
ATOM 3138 O O . ALA A 1 423 ? -12.939 -25.750 -3.202 1.00 27.17 423 ALA A O 1
ATOM 3139 N N . PRO A 1 424 ? -12.647 -27.829 -2.406 1.00 29.39 424 PRO A N 1
ATOM 3140 C CA . PRO A 1 424 ? -13.718 -28.387 -3.222 1.00 29.39 424 PRO A CA 1
ATOM 3141 C C . PRO A 1 424 ? -15.067 -27.856 -2.721 1.00 29.39 424 PRO A C 1
ATOM 3143 O O . PRO A 1 424 ? -15.517 -28.198 -1.631 1.00 29.39 424 PRO A O 1
ATOM 3146 N N . GLY A 1 425 ? -15.717 -27.015 -3.530 1.00 35.34 425 GLY A N 1
ATOM 3147 C CA . GLY A 1 425 ? -17.090 -26.567 -3.280 1.00 35.34 425 GLY A CA 1
ATOM 3148 C C . GLY A 1 425 ? -17.261 -25.155 -2.711 1.00 35.34 425 GLY A C 1
ATOM 3149 O O . GLY A 1 425 ? -18.118 -24.950 -1.864 1.00 35.34 425 GLY A O 1
ATOM 3150 N N . ALA A 1 426 ? -16.523 -24.160 -3.203 1.00 28.08 426 ALA A N 1
ATOM 3151 C CA . ALA A 1 426 ? -16.947 -22.755 -3.174 1.00 28.08 426 ALA A CA 1
ATOM 3152 C C . ALA A 1 426 ? -16.243 -21.994 -4.307 1.00 28.08 426 ALA A C 1
ATOM 3154 O O . ALA A 1 426 ? -15.048 -22.158 -4.532 1.00 28.08 426 ALA A O 1
ATOM 3155 N N . ALA A 1 427 ? -16.993 -21.207 -5.077 1.00 24.16 427 ALA A N 1
ATOM 3156 C CA . ALA A 1 427 ? -16.463 -20.517 -6.249 1.00 24.16 427 ALA A CA 1
ATOM 3157 C C . ALA A 1 427 ? -15.568 -19.325 -5.847 1.00 24.16 427 ALA A C 1
ATOM 3159 O O . ALA A 1 427 ? -16.027 -18.489 -5.067 1.00 24.16 427 ALA A O 1
ATOM 3160 N N . PRO A 1 428 ? -14.353 -19.193 -6.404 1.00 27.98 428 PRO A N 1
ATOM 3161 C CA . PRO A 1 428 ? -13.459 -18.082 -6.096 1.00 27.98 428 PRO A CA 1
ATOM 3162 C C . PRO A 1 428 ? -13.815 -16.820 -6.902 1.00 27.98 428 PRO A C 1
ATOM 3164 O O . PRO A 1 428 ? -13.863 -16.858 -8.132 1.00 27.98 428 PRO A O 1
ATOM 3167 N N . SER A 1 429 ? -13.997 -15.686 -6.220 1.00 24.14 429 SER A N 1
ATOM 3168 C CA . SER A 1 429 ? -13.868 -14.341 -6.794 1.00 24.14 429 SER A CA 1
ATOM 3169 C C . SER A 1 429 ? -12.450 -13.835 -6.540 1.00 24.14 429 SER A C 1
ATOM 3171 O O . SER A 1 429 ? -12.021 -13.756 -5.397 1.00 24.14 429 SER A O 1
ATOM 3173 N N . ALA A 1 430 ? -11.709 -13.503 -7.594 1.00 26.31 430 ALA A N 1
ATOM 3174 C CA . ALA A 1 430 ? -10.614 -12.545 -7.479 1.00 26.31 430 ALA A CA 1
ATOM 3175 C C . ALA A 1 430 ? -10.593 -11.713 -8.758 1.00 26.31 430 ALA A C 1
ATOM 3177 O O . ALA A 1 430 ? -10.497 -12.287 -9.845 1.00 26.31 430 ALA A O 1
ATOM 3178 N N . SER A 1 431 ? -10.683 -10.399 -8.598 1.00 22.28 431 SER A N 1
ATOM 3179 C CA . SER A 1 431 ? -10.308 -9.411 -9.600 1.00 22.28 431 SER A CA 1
ATOM 3180 C C . SER A 1 431 ? -9.203 -8.574 -8.974 1.00 22.28 431 SER A C 1
ATOM 3182 O O . SER A 1 431 ? -9.410 -7.990 -7.918 1.00 22.28 431 SER A O 1
ATOM 3184 N N . LEU A 1 432 ? -8.040 -8.562 -9.614 1.00 25.39 432 LEU A N 1
ATOM 3185 C CA . LEU A 1 432 ? -7.106 -7.448 -9.558 1.00 25.39 432 LEU A CA 1
ATOM 3186 C C . LEU A 1 432 ? -7.147 -6.824 -10.952 1.00 25.39 432 LEU A C 1
ATOM 3188 O O . LEU A 1 432 ? -7.264 -7.525 -11.964 1.00 25.39 432 LEU A O 1
ATOM 3192 N N . GLU A 1 433 ? -7.219 -5.507 -10.944 1.00 25.08 433 GLU A N 1
ATOM 3193 C CA . GLU A 1 433 ? -7.764 -4.657 -11.985 1.00 25.08 433 GLU A CA 1
ATOM 3194 C C . GLU A 1 433 ? -6.831 -4.536 -13.192 1.00 25.08 433 GLU A C 1
ATOM 3196 O O . GLU A 1 433 ? -5.606 -4.506 -13.089 1.00 25.08 433 GLU A O 1
ATOM 3201 N N . ARG A 1 434 ? -7.447 -4.505 -14.377 1.00 25.05 434 ARG A N 1
ATOM 3202 C CA . ARG A 1 434 ? -6.788 -4.221 -15.651 1.00 25.05 434 ARG A CA 1
ATOM 3203 C C . ARG A 1 434 ? -6.510 -2.723 -15.727 1.00 25.05 434 ARG A C 1
ATOM 3205 O O . ARG A 1 434 ? -7.455 -1.946 -15.788 1.00 25.05 434 ARG A O 1
ATOM 3212 N N . ALA A 1 435 ? -5.244 -2.338 -15.832 1.00 24.20 435 ALA A N 1
ATOM 3213 C CA . ALA A 1 435 ? -4.871 -1.058 -16.416 1.00 24.20 435 ALA A CA 1
ATOM 3214 C C . ALA A 1 435 ? -4.726 -1.231 -17.938 1.00 24.20 435 ALA A C 1
ATOM 3216 O O . ALA A 1 435 ? -3.857 -1.963 -18.418 1.00 24.20 435 ALA A O 1
ATOM 3217 N N . ASP A 1 436 ? -5.604 -0.571 -18.691 1.00 24.75 436 ASP A N 1
ATOM 3218 C CA . ASP A 1 436 ? -5.508 -0.415 -20.140 1.00 24.75 436 ASP A CA 1
ATOM 3219 C C . ASP A 1 436 ? -4.315 0.488 -20.498 1.00 24.75 436 ASP A C 1
ATOM 3221 O O . ASP A 1 436 ? -4.273 1.657 -20.113 1.00 24.75 436 ASP A O 1
ATOM 3225 N N . ILE A 1 437 ? -3.373 -0.012 -21.309 1.00 26.98 437 ILE A N 1
ATOM 3226 C CA . ILE A 1 437 ? -2.451 0.841 -22.070 1.00 26.98 437 ILE A CA 1
ATOM 3227 C C . ILE A 1 437 ? -2.615 0.556 -23.560 1.00 26.98 437 ILE A C 1
ATOM 3229 O O . ILE A 1 437 ? -2.237 -0.480 -24.106 1.00 26.98 437 ILE A O 1
ATOM 3233 N N . SER A 1 438 ? -3.213 1.565 -24.184 1.00 24.86 438 SER A N 1
ATOM 3234 C CA . SER A 1 438 ? -3.426 1.782 -25.604 1.00 24.86 438 SER A CA 1
ATOM 3235 C C . SER A 1 438 ? -2.150 1.608 -26.433 1.00 24.86 438 SER A C 1
ATOM 3237 O O . SER A 1 438 ? -1.134 2.277 -26.236 1.00 24.86 438 SER A O 1
ATOM 3239 N N . SER A 1 439 ? -2.238 0.723 -27.421 1.00 25.75 439 SER A N 1
ATOM 3240 C CA . SER A 1 439 ? -1.252 0.506 -28.470 1.00 25.75 439 SER A CA 1
ATOM 3241 C C . SER A 1 439 ? -1.274 1.641 -29.501 1.00 25.75 439 SER A C 1
ATOM 3243 O O . SER A 1 439 ? -2.291 1.853 -30.166 1.00 25.75 439 SER A O 1
ATOM 3245 N N . ARG A 1 440 ? -0.134 2.298 -29.749 1.00 25.00 440 ARG A N 1
ATOM 3246 C CA . ARG A 1 440 ? 0.067 3.069 -30.988 1.00 25.00 440 ARG A CA 1
ATOM 3247 C C . ARG A 1 440 ? 1.432 2.764 -31.605 1.00 25.00 440 ARG A C 1
ATOM 3249 O O . ARG A 1 440 ? 2.463 3.245 -31.150 1.00 25.00 440 ARG A O 1
ATOM 3256 N N . ALA A 1 441 ? 1.411 1.940 -32.651 1.00 27.64 441 ALA A N 1
ATOM 3257 C CA . ALA A 1 441 ? 2.540 1.697 -33.546 1.00 27.64 441 ALA A CA 1
ATOM 3258 C C . ALA A 1 441 ? 2.732 2.879 -34.528 1.00 27.64 441 ALA A C 1
ATOM 3260 O O . ALA A 1 441 ? 1.764 3.586 -34.829 1.00 27.64 441 ALA A O 1
ATOM 3261 N N . PRO A 1 442 ? 3.952 3.107 -35.051 1.00 27.38 442 PRO A N 1
ATOM 3262 C CA . PRO A 1 442 ? 4.264 4.256 -35.895 1.00 27.38 442 PRO A CA 1
ATOM 3263 C C . PRO A 1 442 ? 3.839 4.010 -37.350 1.00 27.38 442 PRO A C 1
ATOM 3265 O O . PRO A 1 442 ? 4.200 3.000 -37.950 1.00 27.38 442 PRO A O 1
ATOM 3268 N N . THR A 1 443 ? 3.108 4.952 -37.951 1.00 26.91 443 THR A N 1
ATOM 3269 C CA . THR A 1 443 ? 2.807 4.935 -39.392 1.00 26.91 443 THR A CA 1
ATOM 3270 C C . THR A 1 443 ? 3.660 5.976 -40.113 1.00 26.91 443 THR A C 1
ATOM 3272 O O . THR A 1 443 ? 3.575 7.175 -39.853 1.00 26.91 443 THR A O 1
ATOM 3275 N N . VAL A 1 444 ? 4.501 5.490 -41.023 1.00 27.77 444 VAL A N 1
ATOM 3276 C CA . VAL A 1 444 ? 5.342 6.273 -41.934 1.00 27.77 444 VAL A CA 1
ATOM 3277 C C . VAL A 1 444 ? 4.460 7.020 -42.939 1.00 27.77 444 VAL A C 1
ATOM 3279 O O . VAL A 1 444 ? 3.586 6.436 -43.575 1.00 27.77 444 VAL A O 1
ATOM 3282 N N . SER A 1 445 ? 4.711 8.319 -43.106 1.00 27.28 445 SER A N 1
ATOM 3283 C CA . SER A 1 445 ? 4.079 9.154 -44.131 1.00 27.28 445 SER A CA 1
ATOM 3284 C C . SER A 1 445 ? 4.706 8.929 -45.511 1.00 27.28 445 SER A C 1
ATOM 3286 O O . SER A 1 445 ? 5.910 9.118 -45.678 1.00 27.28 445 SER A O 1
ATOM 3288 N N . ARG A 1 446 ? 3.883 8.676 -46.538 1.00 25.50 446 ARG A N 1
ATOM 3289 C CA . ARG A 1 446 ? 4.159 9.166 -47.898 1.00 25.50 446 ARG A CA 1
ATOM 3290 C C . ARG A 1 446 ? 2.856 9.543 -48.610 1.00 25.50 446 ARG A C 1
ATOM 3292 O O . ARG A 1 446 ? 1.895 8.787 -48.638 1.00 25.50 446 ARG A O 1
ATOM 3299 N N . ARG A 1 447 ? 2.858 10.765 -49.133 1.00 27.81 447 ARG A N 1
ATOM 3300 C CA . ARG A 1 447 ? 1.764 11.541 -49.731 1.00 27.81 447 ARG A CA 1
ATOM 3301 C C . ARG A 1 447 ? 1.873 11.470 -51.258 1.00 27.81 447 ARG A C 1
ATOM 3303 O O . ARG A 1 447 ? 2.985 11.668 -51.729 1.00 27.81 447 ARG A O 1
ATOM 3310 N N . THR A 1 448 ? 0.764 11.267 -51.984 1.00 27.92 448 THR A N 1
ATOM 3311 C CA . THR A 1 448 ? 0.287 12.080 -53.140 1.00 27.92 448 THR A CA 1
ATOM 3312 C C . THR A 1 448 ? -1.040 11.539 -53.710 1.00 27.92 448 THR A C 1
ATOM 3314 O O . THR A 1 448 ? -1.425 10.412 -53.436 1.00 27.92 448 THR A O 1
ATOM 3317 N N . GLN A 1 449 ? -1.751 12.414 -54.424 1.00 30.95 449 GLN A N 1
ATOM 3318 C CA . GLN A 1 449 ? -3.212 12.579 -54.555 1.00 30.95 449 GLN A CA 1
ATOM 3319 C C . GLN A 1 449 ? -3.739 12.121 -55.973 1.00 30.95 449 GLN A C 1
ATOM 3321 O O . GLN A 1 449 ? -2.974 11.435 -56.643 1.00 30.95 449 GLN A O 1
ATOM 3326 N N . PRO A 1 450 ? -4.985 12.419 -56.450 1.00 44.53 450 PRO A N 1
ATOM 3327 C CA . PRO A 1 450 ? -5.983 11.506 -57.092 1.00 44.53 450 PRO A CA 1
ATOM 3328 C C . PRO A 1 450 ? -6.206 11.820 -58.623 1.00 44.53 450 PRO A C 1
ATOM 3330 O O . PRO A 1 450 ? -5.253 12.384 -59.164 1.00 44.53 450 PRO A O 1
ATOM 3333 N N . PRO A 1 451 ? -7.349 11.599 -59.370 1.00 45.81 451 PRO A N 1
ATOM 3334 C CA . PRO A 1 451 ? -8.733 11.092 -59.103 1.00 45.81 451 PRO A CA 1
ATOM 3335 C C . PRO A 1 451 ? -9.348 10.147 -60.231 1.00 45.81 451 PRO A C 1
ATOM 3337 O O . PRO A 1 451 ? -8.577 9.348 -60.748 1.00 45.81 451 PRO A O 1
ATOM 3340 N N . PRO A 1 452 ? -10.675 10.129 -60.595 1.00 51.00 452 PRO A N 1
ATOM 3341 C CA . PRO A 1 452 ? -11.685 9.041 -60.411 1.00 51.00 452 PRO A CA 1
ATOM 3342 C C . PRO A 1 452 ? -12.338 8.591 -61.774 1.00 51.00 452 PRO A C 1
ATOM 3344 O O . PRO A 1 452 ? -11.637 8.718 -62.777 1.00 51.00 452 PRO A O 1
ATOM 3347 N N . PRO A 1 453 ? -13.646 8.221 -61.958 1.00 50.41 453 PRO A N 1
ATOM 3348 C CA . PRO A 1 453 ? -14.720 7.604 -61.133 1.00 50.41 453 PRO A CA 1
ATOM 3349 C C . PRO A 1 453 ? -15.425 6.379 -61.815 1.00 50.41 453 PRO A C 1
ATOM 3351 O O . PRO A 1 453 ? -15.194 6.120 -62.991 1.00 50.41 453 PRO A O 1
ATOM 3354 N N . ALA A 1 454 ? -16.346 5.687 -61.113 1.00 29.28 454 ALA A N 1
ATOM 3355 C CA . ALA A 1 454 ? -17.676 5.253 -61.618 1.00 29.28 454 ALA A CA 1
ATOM 3356 C C . ALA A 1 454 ? -18.459 4.410 -60.574 1.00 29.28 454 ALA A C 1
ATOM 3358 O O . ALA A 1 454 ? -18.013 3.340 -60.168 1.00 29.28 454 ALA A O 1
ATOM 3359 N N . GLU A 1 455 ? -19.641 4.892 -60.174 1.00 29.61 455 GLU A N 1
ATOM 3360 C CA . GLU A 1 455 ? -20.766 4.102 -59.620 1.00 29.61 455 GLU A CA 1
ATOM 3361 C C . GLU A 1 455 ? -21.550 3.424 -60.787 1.00 29.61 455 GLU A C 1
ATOM 3363 O O . GLU A 1 455 ? -21.136 3.634 -61.932 1.00 29.61 455 GLU A O 1
ATOM 3368 N N . PRO A 1 456 ? -22.709 2.724 -60.627 1.00 46.06 456 PRO A N 1
ATOM 3369 C CA . PRO A 1 456 ? -23.497 2.334 -59.436 1.00 46.06 456 PRO A CA 1
ATOM 3370 C C . PRO A 1 456 ? -24.062 0.880 -59.499 1.00 46.06 456 PRO A C 1
ATOM 3372 O O . PRO A 1 456 ? -23.775 0.132 -60.428 1.00 46.06 456 PRO A O 1
ATOM 3375 N N . SER A 1 457 ? -24.924 0.521 -58.526 1.00 28.09 457 SER A N 1
ATOM 3376 C CA . SER A 1 457 ? -26.117 -0.374 -58.619 1.00 28.09 457 SER A CA 1
ATOM 3377 C C . SER A 1 457 ? -26.164 -1.389 -57.459 1.00 28.09 457 SER A C 1
ATOM 3379 O O . SER A 1 457 ? -25.375 -2.322 -57.414 1.00 28.09 457 SER A O 1
ATOM 3381 N N . ALA A 1 458 ? -26.916 -1.142 -56.381 1.00 27.91 458 ALA A N 1
ATOM 3382 C CA . ALA A 1 458 ? -28.366 -1.348 -56.199 1.00 27.91 458 ALA A CA 1
ATOM 3383 C C . ALA A 1 458 ? -28.797 -2.828 -56.095 1.00 27.91 458 ALA A C 1
ATOM 3385 O O . ALA A 1 458 ? -28.705 -3.555 -57.078 1.00 27.91 458 ALA A O 1
ATOM 3386 N N . ALA A 1 459 ? -29.312 -3.225 -54.917 1.00 28.27 459 ALA A N 1
ATOM 3387 C CA . ALA A 1 459 ? -30.608 -3.905 -54.711 1.00 28.27 459 ALA A CA 1
ATOM 3388 C C . ALA A 1 459 ? -30.735 -4.518 -53.290 1.00 28.27 459 ALA A C 1
ATOM 3390 O O . ALA A 1 459 ? -30.034 -5.453 -52.919 1.00 28.27 459 ALA A O 1
ATOM 3391 N N . THR A 1 460 ? -31.675 -3.987 -52.508 1.00 30.92 460 THR A N 1
ATOM 3392 C CA . THR A 1 460 ? -32.455 -4.653 -51.430 1.00 30.92 460 THR A CA 1
ATOM 3393 C C . THR A 1 460 ? -33.617 -5.455 -52.094 1.00 30.92 460 THR A C 1
ATOM 3395 O O . THR A 1 460 ? -33.699 -5.372 -53.322 1.00 30.92 460 THR A O 1
ATOM 3398 N N . PRO A 1 461 ? -34.614 -6.108 -51.427 1.00 48.78 461 PRO A N 1
ATOM 3399 C CA . PRO A 1 461 ? -34.842 -6.501 -50.013 1.00 48.78 461 PRO A CA 1
ATOM 3400 C C . PRO A 1 461 ? -35.543 -7.895 -49.795 1.00 48.78 461 PRO A C 1
ATOM 3402 O O . PRO A 1 461 ? -35.825 -8.608 -50.750 1.00 48.78 461 PRO A O 1
ATOM 3405 N N . ALA A 1 462 ? -35.944 -8.168 -48.528 1.00 29.94 462 ALA A N 1
ATOM 3406 C CA . ALA A 1 462 ? -37.166 -8.894 -48.069 1.00 29.94 462 ALA A CA 1
ATOM 3407 C C . ALA A 1 462 ? -37.222 -10.448 -48.192 1.00 29.94 462 ALA A C 1
ATOM 3409 O O . ALA A 1 462 ? -36.675 -11.010 -49.123 1.00 29.94 462 ALA A O 1
ATOM 3410 N N . ALA A 1 463 ? -37.889 -11.251 -47.342 1.00 28.52 463 ALA A N 1
ATOM 3411 C CA . ALA A 1 463 ? -38.742 -11.060 -46.160 1.00 28.52 463 ALA A CA 1
ATOM 3412 C C . ALA A 1 463 ? -39.003 -12.412 -45.426 1.00 28.52 463 ALA A C 1
ATOM 3414 O O . ALA A 1 463 ? -38.908 -13.471 -46.032 1.00 28.52 463 ALA A O 1
ATOM 3415 N N . ALA A 1 464 ? -39.410 -12.297 -44.151 1.00 27.84 464 ALA A N 1
ATOM 3416 C CA . ALA A 1 464 ? -40.451 -13.036 -43.406 1.00 27.84 464 ALA A CA 1
ATOM 3417 C C . ALA A 1 464 ? -40.501 -14.584 -43.331 1.00 27.84 464 ALA A C 1
ATOM 3419 O O . ALA A 1 464 ? -40.589 -15.291 -44.327 1.00 27.84 464 ALA A O 1
ATOM 3420 N N . GLY A 1 465 ? -40.686 -15.080 -42.098 1.00 26.27 465 GLY A N 1
ATOM 3421 C CA . GLY A 1 465 ? -41.247 -16.406 -41.819 1.00 26.27 465 GLY A CA 1
ATOM 3422 C C . GLY A 1 465 ? -41.286 -16.743 -40.326 1.00 26.27 465 GLY A C 1
ATOM 3423 O O . GLY A 1 465 ? -40.288 -17.176 -39.766 1.00 26.27 465 GLY A O 1
ATOM 3424 N N . ALA A 1 466 ? -42.440 -16.528 -39.691 1.00 25.94 466 ALA A N 1
ATOM 3425 C CA . ALA A 1 466 ? -42.745 -16.868 -38.302 1.00 25.94 466 ALA A CA 1
ATOM 3426 C C . ALA A 1 466 ? -43.132 -18.353 -38.129 1.00 25.94 466 ALA A C 1
ATOM 3428 O O . ALA A 1 466 ? -43.723 -18.945 -39.030 1.00 25.94 466 ALA A O 1
ATOM 3429 N N . GLY A 1 467 ? -42.892 -18.920 -36.942 1.00 25.94 467 GLY A N 1
ATOM 3430 C CA . GLY A 1 467 ? -43.426 -20.221 -36.521 1.00 25.94 467 GLY A CA 1
ATOM 3431 C C . GLY A 1 467 ? -42.942 -20.605 -35.120 1.00 25.94 467 GLY A C 1
ATOM 3432 O O . GLY A 1 467 ? -41.747 -20.611 -34.864 1.00 25.94 467 GLY A O 1
ATOM 3433 N N . ALA A 1 468 ? -43.881 -20.845 -34.211 1.00 27.22 468 ALA A N 1
ATOM 3434 C CA . ALA A 1 468 ? -43.742 -20.744 -32.762 1.00 27.22 468 ALA A CA 1
ATOM 3435 C C . ALA A 1 468 ? -43.359 -22.042 -32.012 1.00 27.22 468 ALA A C 1
ATOM 3437 O O . ALA A 1 468 ? -43.506 -23.143 -32.533 1.00 27.22 468 ALA A O 1
ATOM 3438 N N . ALA A 1 469 ? -43.033 -21.833 -30.726 1.00 27.12 469 ALA A N 1
ATOM 3439 C CA . ALA A 1 469 ? -43.225 -22.709 -29.559 1.00 27.12 469 ALA A CA 1
ATOM 3440 C C . ALA A 1 469 ? -42.211 -23.841 -29.282 1.00 27.12 469 ALA A C 1
ATOM 3442 O O . ALA A 1 469 ? -42.341 -24.958 -29.772 1.00 27.12 469 ALA A O 1
ATOM 3443 N N . ASN A 1 470 ? -41.272 -23.563 -28.366 1.00 29.52 470 ASN A N 1
ATOM 3444 C CA . ASN A 1 470 ? -41.148 -24.287 -27.089 1.00 29.52 470 ASN A CA 1
ATOM 3445 C C . ASN A 1 470 ? -40.122 -23.586 -26.174 1.00 29.52 470 ASN A C 1
ATOM 3447 O O . ASN A 1 470 ? -38.916 -23.672 -26.395 1.00 29.52 470 ASN A O 1
ATOM 3451 N N . GLU A 1 471 ? -40.621 -22.888 -25.150 1.00 27.72 471 GLU A N 1
ATOM 3452 C CA . GLU A 1 471 ? -39.837 -22.393 -24.010 1.00 27.72 471 GLU A CA 1
ATOM 3453 C C . GLU A 1 471 ? -39.487 -23.542 -23.054 1.00 27.72 471 GLU A C 1
ATOM 3455 O O . GLU A 1 471 ? -40.325 -24.401 -22.768 1.00 27.72 471 GLU A O 1
ATOM 3460 N N . PRO A 1 472 ? -38.282 -23.493 -22.469 1.00 28.30 472 PRO A N 1
ATOM 3461 C CA . PRO A 1 472 ? -38.191 -23.539 -21.016 1.00 28.30 472 PRO A CA 1
ATOM 3462 C C . PRO A 1 472 ? -37.422 -22.332 -20.448 1.00 28.30 472 PRO A C 1
ATOM 3464 O O . PRO A 1 472 ? -36.546 -21.751 -21.086 1.00 28.30 472 PRO A O 1
ATOM 3467 N N . ALA A 1 473 ? -37.813 -21.963 -19.230 1.00 28.16 473 ALA A N 1
ATOM 3468 C CA . ALA A 1 473 ? -37.446 -20.764 -18.480 1.00 28.16 473 ALA A CA 1
ATOM 3469 C C . ALA A 1 473 ? -35.928 -20.515 -18.305 1.00 28.16 473 ALA A C 1
ATOM 3471 O O . ALA A 1 473 ? -35.181 -21.466 -18.066 1.00 28.16 473 ALA A O 1
ATOM 3472 N N . PRO A 1 474 ? -35.462 -19.246 -18.299 1.00 30.97 474 PRO A N 1
ATOM 3473 C CA . PRO A 1 474 ? -34.112 -18.915 -17.868 1.00 30.97 474 PRO A CA 1
ATOM 3474 C C . PRO A 1 474 ? -34.058 -18.724 -16.344 1.00 30.97 474 PRO A C 1
ATOM 3476 O O . PRO A 1 474 ? -34.699 -17.839 -15.775 1.00 30.97 474 PRO A O 1
ATOM 3479 N N . GLU A 1 475 ? -33.252 -19.555 -15.685 1.00 27.28 475 GLU A N 1
ATOM 3480 C CA . GLU A 1 475 ? -32.843 -19.385 -14.293 1.00 27.28 475 GLU A CA 1
ATOM 3481 C C . GLU A 1 475 ? -32.151 -18.031 -14.072 1.00 27.28 475 GLU A C 1
ATOM 3483 O O . GLU A 1 475 ? -31.269 -17.601 -14.823 1.00 27.28 475 GLU A O 1
ATOM 3488 N N . ALA A 1 476 ? -32.553 -17.364 -12.992 1.00 29.89 476 ALA A N 1
ATOM 3489 C CA . ALA A 1 476 ? -32.021 -16.092 -12.541 1.00 29.89 476 ALA A CA 1
ATOM 3490 C C . ALA A 1 476 ? -30.517 -16.187 -12.222 1.00 29.89 476 ALA A C 1
ATOM 3492 O O . ALA A 1 476 ? -30.103 -16.745 -11.203 1.00 29.89 476 ALA A O 1
ATOM 3493 N N . LYS A 1 477 ? -29.686 -15.565 -13.066 1.00 27.25 477 LYS A N 1
ATOM 3494 C CA . LYS A 1 477 ? -28.274 -15.296 -12.770 1.00 27.25 477 LYS A CA 1
ATOM 3495 C C . LYS A 1 477 ? -28.178 -14.253 -11.653 1.00 27.25 477 LYS A C 1
ATOM 3497 O O . LYS A 1 477 ? -28.268 -13.052 -11.893 1.00 27.25 477 LYS A O 1
ATOM 3502 N N . ARG A 1 478 ? -27.970 -14.720 -10.420 1.00 27.55 478 ARG A N 1
ATOM 3503 C CA . ARG A 1 478 ? -27.472 -13.904 -9.302 1.00 27.55 478 ARG A CA 1
ATOM 3504 C C . ARG A 1 478 ? -26.094 -13.345 -9.670 1.00 27.55 478 ARG A C 1
ATOM 3506 O O . ARG A 1 478 ? -25.120 -14.094 -9.731 1.00 27.55 478 ARG A O 1
ATOM 3513 N N . ALA A 1 479 ? -26.025 -12.036 -9.897 1.00 29.19 479 ALA A N 1
ATOM 3514 C CA . ALA A 1 479 ? -24.778 -11.291 -9.984 1.00 29.19 479 ALA A CA 1
ATOM 3515 C C . ALA A 1 479 ? -24.041 -11.391 -8.637 1.00 29.19 479 ALA A C 1
ATOM 3517 O O . ALA A 1 479 ? -24.566 -10.973 -7.604 1.00 29.19 479 ALA A O 1
ATOM 3518 N N . ARG A 1 480 ? -22.854 -12.007 -8.644 1.00 26.70 480 ARG A N 1
ATOM 3519 C CA . ARG A 1 480 ? -21.934 -12.015 -7.504 1.00 26.70 480 ARG A CA 1
ATOM 3520 C C . ARG A 1 480 ? -21.174 -10.694 -7.498 1.00 26.70 480 ARG A C 1
ATOM 3522 O O . ARG A 1 480 ? -20.525 -10.352 -8.480 1.00 26.70 480 ARG A O 1
ATOM 3529 N N . SER A 1 481 ? -21.321 -9.979 -6.393 1.00 31.56 481 SER A N 1
ATOM 3530 C CA . SER A 1 481 ? -20.605 -8.764 -6.023 1.00 31.56 481 SER A CA 1
ATOM 3531 C C . SER A 1 481 ? -19.097 -9.010 -6.008 1.00 31.56 481 SER A C 1
ATOM 3533 O O . SER A 1 481 ? -18.623 -9.876 -5.273 1.00 31.56 481 SER A O 1
ATOM 3535 N N . SER A 1 482 ? -18.365 -8.257 -6.826 1.00 32.53 482 SER A N 1
ATOM 3536 C CA . SER A 1 482 ? -16.918 -8.095 -6.728 1.00 32.53 482 SER A CA 1
ATOM 3537 C C . SER A 1 482 ? -16.581 -7.280 -5.480 1.00 32.53 482 SER A C 1
ATOM 3539 O O . SER A 1 482 ? -17.183 -6.236 -5.239 1.00 32.53 482 SER A O 1
ATOM 3541 N N . GLU A 1 483 ? -15.644 -7.803 -4.698 1.00 26.56 483 GLU A N 1
ATOM 3542 C CA . GLU A 1 483 ? -14.969 -7.144 -3.581 1.00 26.56 483 GLU A CA 1
ATOM 3543 C C . GLU A 1 483 ? -14.343 -5.827 -4.053 1.00 26.56 483 GLU A C 1
ATOM 3545 O O . GLU A 1 483 ? -13.689 -5.781 -5.092 1.00 26.56 483 GLU A O 1
ATOM 3550 N N . VAL A 1 484 ? -14.611 -4.759 -3.309 1.00 28.97 484 VAL A N 1
ATOM 3551 C CA . VAL A 1 484 ? -14.252 -3.378 -3.627 1.00 28.97 484 VAL A CA 1
ATOM 3552 C C . VAL A 1 484 ? -13.095 -2.963 -2.724 1.00 28.97 484 VAL A C 1
ATOM 3554 O O . VAL A 1 484 ? -13.235 -2.999 -1.500 1.00 28.97 484 VAL A O 1
ATOM 3557 N N . GLN A 1 485 ? -11.988 -2.537 -3.331 1.00 25.41 485 GLN A N 1
ATOM 3558 C CA . GLN A 1 485 ? -10.982 -1.688 -2.694 1.00 25.41 485 GLN A CA 1
ATOM 3559 C C . GLN A 1 485 ? -11.397 -0.216 -2.851 1.00 25.41 485 GLN A C 1
ATOM 3561 O O . GLN A 1 485 ? -12.061 0.159 -3.817 1.00 25.41 485 GLN A O 1
ATOM 3566 N N . PHE A 1 486 ? -11.103 0.588 -1.830 1.00 27.47 486 PHE A N 1
ATOM 3567 C CA . PHE A 1 486 ? -11.451 2.004 -1.777 1.00 27.47 486 PHE A CA 1
ATOM 3568 C C . PHE A 1 486 ? -10.486 2.820 -2.639 1.00 27.47 486 PHE A C 1
ATOM 3570 O O . PHE A 1 486 ? -9.301 2.871 -2.323 1.00 27.47 486 PHE A O 1
ATOM 3577 N N . GLU A 1 487 ? -11.026 3.523 -3.632 1.00 31.17 487 GLU A N 1
ATOM 3578 C CA . GLU A 1 487 ? -10.308 4.554 -4.380 1.00 31.17 487 GLU A CA 1
ATOM 3579 C C . GLU A 1 487 ? -10.351 5.890 -3.613 1.00 31.17 487 GLU A C 1
ATOM 3581 O O . GLU A 1 487 ? -11.265 6.704 -3.787 1.00 31.17 487 GLU A O 1
ATOM 3586 N N . ASP A 1 488 ? -9.401 6.095 -2.694 1.00 36.00 488 ASP A N 1
ATOM 3587 C CA . ASP A 1 488 ? -9.028 7.435 -2.211 1.00 36.00 488 ASP A CA 1
ATOM 3588 C C . ASP A 1 488 ? -8.233 8.146 -3.329 1.00 36.00 488 ASP A C 1
ATOM 3590 O O . ASP A 1 488 ? -7.863 7.522 -4.321 1.00 36.00 488 ASP A O 1
ATOM 3594 N N . TYR A 1 489 ? -7.888 9.431 -3.203 1.00 41.50 489 TYR A N 1
ATOM 3595 C CA . TYR A 1 489 ? -7.004 10.108 -4.171 1.00 41.50 489 TYR A CA 1
ATOM 3596 C C . TYR A 1 489 ? -5.723 9.312 -4.495 1.00 41.50 489 TYR A C 1
ATOM 3598 O O . TYR A 1 489 ? -5.096 9.576 -5.521 1.00 41.50 489 TYR A O 1
ATOM 3606 N N . GLY A 1 490 ? -5.358 8.351 -3.635 1.00 41.38 490 GLY A N 1
ATOM 3607 C CA . GLY A 1 490 ? -4.646 7.106 -3.936 1.00 41.38 490 GLY A CA 1
ATOM 3608 C C . GLY A 1 490 ? -4.499 6.745 -5.416 1.00 41.38 490 GLY A C 1
ATOM 3609 O O . GLY A 1 490 ? -3.383 6.887 -5.907 1.00 41.38 490 GLY A O 1
ATOM 3610 N N . GLU A 1 491 ? -5.535 6.334 -6.169 1.00 39.03 491 GLU A N 1
ATOM 3611 C CA . GLU A 1 491 ? -5.289 5.914 -7.569 1.00 39.03 491 GLU A CA 1
ATOM 3612 C C . GLU A 1 491 ? -5.001 7.071 -8.524 1.00 39.03 491 GLU A C 1
ATOM 3614 O O . GLU A 1 491 ? -4.289 6.880 -9.509 1.00 39.03 491 GLU A O 1
ATOM 3619 N N . LEU A 1 492 ? -5.455 8.297 -8.241 1.00 42.72 492 LEU A N 1
ATOM 3620 C CA . LEU A 1 492 ? -4.985 9.480 -8.975 1.00 42.72 492 LEU A CA 1
ATOM 3621 C C . LEU A 1 492 ? -3.504 9.752 -8.669 1.00 42.72 492 LEU A C 1
ATOM 3623 O O . LEU A 1 492 ? -2.768 10.119 -9.582 1.00 42.72 492 LEU A O 1
ATOM 3627 N N . PHE A 1 493 ? -3.040 9.512 -7.437 1.00 41.59 493 PHE A N 1
ATOM 3628 C CA . PHE A 1 493 ? -1.631 9.571 -7.035 1.00 41.59 493 PHE A CA 1
ATOM 3629 C C . PHE A 1 493 ? -0.804 8.391 -7.581 1.00 41.59 493 PHE A C 1
ATOM 3631 O O . PHE A 1 493 ? 0.368 8.588 -7.900 1.00 41.59 493 PHE A O 1
ATOM 3638 N N . GLU A 1 494 ? -1.377 7.196 -7.747 1.00 39.53 494 GLU A N 1
ATOM 3639 C CA . GLU A 1 494 ? -0.710 6.011 -8.310 1.00 39.53 494 GLU A CA 1
ATOM 3640 C C . GLU A 1 494 ? -0.626 6.069 -9.841 1.00 39.53 494 GLU A C 1
ATOM 3642 O O . GLU A 1 494 ? 0.453 5.859 -10.405 1.00 39.53 494 GLU A O 1
ATOM 3647 N N . ALA A 1 495 ? -1.698 6.489 -10.522 1.00 39.56 495 ALA A N 1
ATOM 3648 C CA . ALA A 1 495 ? -1.671 6.829 -11.944 1.00 39.56 495 ALA A CA 1
ATOM 3649 C C . ALA A 1 495 ? -0.739 8.024 -12.206 1.00 39.56 495 ALA A C 1
ATOM 3651 O O . ALA A 1 495 ? 0.035 8.025 -13.170 1.00 39.56 495 ALA A O 1
ATOM 3652 N N . ALA A 1 496 ? -0.729 9.015 -11.304 1.00 38.25 496 ALA A N 1
ATOM 3653 C CA . ALA A 1 496 ? 0.244 10.094 -11.341 1.00 38.25 496 ALA A CA 1
ATOM 3654 C C . ALA A 1 496 ? 1.662 9.586 -11.117 1.00 38.25 496 ALA A C 1
ATOM 3656 O O . ALA A 1 496 ? 2.532 10.120 -11.788 1.00 38.25 496 ALA A O 1
ATOM 3657 N N . ALA A 1 497 ? 1.916 8.590 -10.253 1.00 41.06 497 ALA A N 1
ATOM 3658 C CA . ALA A 1 497 ? 3.238 8.021 -9.952 1.00 41.06 497 ALA A CA 1
ATOM 3659 C C . ALA A 1 497 ? 3.867 7.246 -11.128 1.00 41.06 497 ALA A C 1
ATOM 3661 O O . ALA A 1 497 ? 5.095 7.098 -11.174 1.00 41.06 497 ALA A O 1
ATOM 3662 N N . ALA A 1 498 ? 3.054 6.815 -12.098 1.00 37.25 498 ALA A N 1
ATOM 3663 C CA . ALA A 1 498 ? 3.482 6.070 -13.282 1.00 37.25 498 ALA A CA 1
ATOM 3664 C C . ALA A 1 498 ? 4.088 6.940 -14.410 1.00 37.25 498 ALA A C 1
ATOM 3666 O O . ALA A 1 498 ? 4.808 6.420 -15.264 1.00 37.25 498 ALA A O 1
ATOM 3667 N N . SER A 1 499 ? 3.868 8.262 -14.426 1.00 37.91 499 SER A N 1
ATOM 3668 C CA . SER A 1 499 ? 4.432 9.154 -15.459 1.00 37.91 499 SER A CA 1
ATOM 3669 C C . SER A 1 499 ? 5.882 9.576 -15.149 1.00 37.91 499 SER A C 1
ATOM 3671 O O . SER A 1 499 ? 6.250 9.848 -14.006 1.00 37.91 499 SER A O 1
ATOM 3673 N N . LYS A 1 500 ? 6.770 9.588 -16.152 1.00 44.84 500 LYS A N 1
ATOM 3674 C CA . LYS A 1 500 ? 8.200 9.916 -15.968 1.00 44.84 500 LYS A CA 1
ATOM 3675 C C . LYS A 1 500 ? 8.436 11.437 -15.967 1.00 44.84 500 LYS A C 1
ATOM 3677 O O . LYS A 1 500 ? 7.837 12.122 -16.794 1.00 44.84 500 LYS A O 1
ATOM 3682 N N . PRO A 1 501 ? 9.373 11.971 -15.157 1.00 44.69 501 PRO A N 1
ATOM 3683 C CA . PRO A 1 501 ? 9.760 13.389 -15.200 1.00 44.69 501 PRO A CA 1
ATOM 3684 C C . PRO A 1 501 ? 10.316 13.845 -16.568 1.00 44.69 501 PRO A C 1
ATOM 3686 O O . PRO A 1 501 ? 10.210 15.024 -16.901 1.00 44.69 501 PRO A O 1
ATOM 3689 N N . ASP A 1 502 ? 10.811 12.926 -17.407 1.00 42.75 502 ASP A N 1
ATOM 3690 C CA . ASP A 1 502 ? 11.287 13.223 -18.771 1.00 42.75 502 ASP A CA 1
ATOM 3691 C C . ASP A 1 502 ? 10.190 13.692 -19.748 1.00 42.75 502 ASP A C 1
ATOM 3693 O O . ASP A 1 502 ? 10.504 14.288 -20.781 1.00 42.75 502 ASP A O 1
ATOM 3697 N N . GLN A 1 503 ? 8.900 13.497 -19.436 1.00 46.50 503 GLN A N 1
ATOM 3698 C CA . GLN A 1 503 ? 7.803 14.012 -20.269 1.00 46.50 503 GLN A CA 1
ATOM 3699 C C . GLN A 1 503 ? 7.689 15.545 -20.242 1.00 46.50 503 GLN A C 1
ATOM 3701 O O . GLN A 1 503 ? 7.134 16.122 -21.174 1.00 46.50 503 GLN A O 1
ATOM 3706 N N . ALA A 1 504 ? 8.274 16.226 -19.249 1.00 47.34 504 ALA A N 1
ATOM 3707 C CA . ALA A 1 504 ? 8.203 17.684 -19.130 1.00 47.34 504 ALA A CA 1
ATOM 3708 C C . ALA A 1 504 ? 8.886 18.434 -20.291 1.00 47.34 504 ALA A C 1
ATOM 3710 O O . ALA A 1 504 ? 8.473 19.539 -20.630 1.00 47.34 504 ALA A O 1
ATOM 3711 N N . ARG A 1 505 ? 9.897 17.836 -20.943 1.00 45.91 505 ARG A N 1
ATOM 3712 C CA . ARG A 1 505 ? 10.583 18.446 -22.104 1.00 45.91 505 ARG A CA 1
ATOM 3713 C C . ARG A 1 505 ? 9.773 18.358 -23.404 1.00 45.91 505 ARG A C 1
ATOM 3715 O O . ARG A 1 505 ? 9.986 19.163 -24.306 1.00 45.91 505 ARG A O 1
ATOM 3722 N N . GLY A 1 506 ? 8.841 17.407 -23.496 1.00 55.66 506 GLY A N 1
ATOM 3723 C CA . GLY A 1 506 ? 7.899 17.270 -24.615 1.00 55.66 506 GLY A CA 1
ATOM 3724 C C . GLY A 1 506 ? 6.539 17.925 -24.359 1.00 55.66 506 GLY A C 1
ATOM 3725 O O . GLY A 1 506 ? 5.646 17.822 -25.193 1.00 55.66 506 GLY A O 1
ATOM 3726 N N . ASP A 1 507 ? 6.366 18.566 -23.205 1.00 75.25 507 ASP A N 1
ATOM 3727 C CA . ASP A 1 507 ? 5.099 19.133 -22.777 1.00 75.25 507 ASP A CA 1
ATOM 3728 C C . ASP A 1 507 ? 4.963 20.590 -23.246 1.00 75.25 507 ASP A C 1
ATOM 3730 O O . ASP A 1 507 ? 5.590 21.504 -22.705 1.00 75.25 507 ASP A O 1
ATOM 3734 N N . ASP A 1 508 ? 4.098 20.820 -24.236 1.00 85.94 508 ASP A N 1
ATOM 3735 C CA . ASP A 1 508 ? 3.817 22.148 -24.791 1.00 85.94 508 ASP A CA 1
ATOM 3736 C C . ASP A 1 508 ? 3.370 23.176 -23.745 1.00 85.94 508 ASP A C 1
ATOM 373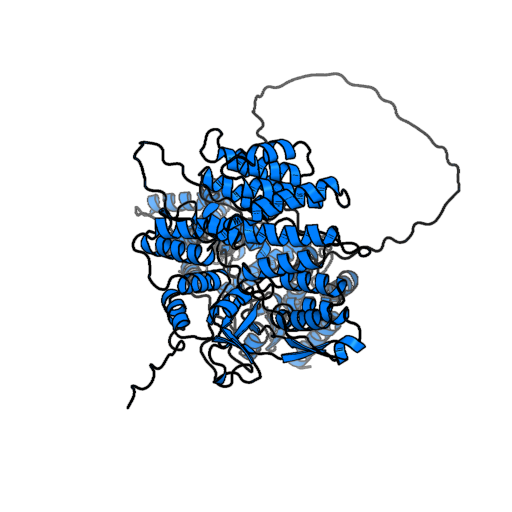8 O O . ASP A 1 508 ? 3.672 24.362 -23.892 1.00 85.94 508 ASP A O 1
ATOM 3742 N N . PHE A 1 509 ? 2.677 22.755 -22.681 1.00 92.00 509 PHE A N 1
ATOM 3743 C CA . PHE A 1 509 ? 2.269 23.661 -21.610 1.00 92.00 509 PHE A CA 1
ATOM 3744 C C . PHE A 1 509 ? 3.467 24.057 -20.747 1.00 92.00 509 PHE A C 1
ATOM 3746 O O . PHE A 1 509 ? 3.706 25.245 -20.551 1.00 92.00 509 PHE A O 1
ATOM 3753 N N . MET A 1 510 ? 4.261 23.089 -20.284 1.00 90.69 510 MET A N 1
ATOM 3754 C CA . MET A 1 510 ? 5.414 23.365 -19.414 1.00 90.69 510 MET A CA 1
ATOM 3755 C C . MET A 1 510 ? 6.523 24.113 -20.159 1.00 90.69 510 MET A C 1
ATOM 3757 O O . MET A 1 510 ? 7.172 24.986 -19.587 1.00 90.69 510 MET A O 1
ATOM 3761 N N . ASN A 1 511 ? 6.670 23.889 -21.467 1.00 91.81 511 ASN A N 1
ATOM 3762 C CA . ASN A 1 511 ? 7.584 24.651 -22.318 1.00 91.81 511 ASN A CA 1
ATOM 3763 C C . ASN A 1 511 ? 7.262 26.160 -22.358 1.00 91.81 511 ASN A C 1
ATOM 3765 O O . ASN A 1 511 ? 8.156 26.970 -22.617 1.00 91.81 511 ASN A O 1
ATOM 3769 N N . ARG A 1 512 ? 6.022 26.575 -22.051 1.00 94.88 512 ARG A N 1
ATOM 3770 C CA . ARG A 1 512 ? 5.662 27.999 -21.907 1.00 94.88 512 ARG A CA 1
ATOM 3771 C C . ARG A 1 512 ? 6.364 28.654 -20.718 1.00 94.88 512 ARG A C 1
ATOM 3773 O O . ARG A 1 512 ? 6.697 29.831 -20.805 1.00 94.88 512 ARG A O 1
ATOM 3780 N N . ALA A 1 513 ? 6.647 27.898 -19.654 1.00 95.62 513 ALA A N 1
ATOM 3781 C CA . ALA A 1 513 ? 7.393 28.385 -18.495 1.00 95.62 513 ALA A CA 1
ATOM 3782 C C . ALA A 1 513 ? 8.801 28.849 -18.893 1.00 95.62 513 ALA A C 1
ATOM 3784 O O . ALA A 1 513 ? 9.224 29.944 -18.529 1.00 95.62 513 ALA A O 1
ATOM 3785 N N . LEU A 1 514 ? 9.496 28.033 -19.694 1.00 94.62 514 LEU A N 1
ATOM 3786 C CA . LEU A 1 514 ? 10.843 28.323 -20.189 1.00 94.62 514 LEU A CA 1
ATOM 3787 C C . LEU A 1 514 ? 10.841 29.521 -21.144 1.00 94.62 514 LEU A C 1
ATOM 3789 O O . LEU A 1 514 ? 11.677 30.408 -21.008 1.00 94.62 514 LEU A O 1
ATOM 3793 N N . ARG A 1 515 ? 9.866 29.595 -22.061 1.00 95.94 515 ARG A N 1
ATOM 3794 C CA . ARG A 1 515 ? 9.724 30.746 -22.973 1.00 95.94 515 ARG A CA 1
ATOM 3795 C C . ARG A 1 515 ? 9.453 32.046 -22.218 1.00 95.94 515 ARG A C 1
ATOM 3797 O O . ARG A 1 515 ? 10.034 33.072 -22.558 1.00 95.94 515 ARG A O 1
ATOM 3804 N N . LEU A 1 516 ? 8.597 32.004 -21.194 1.00 96.50 516 LEU A N 1
ATOM 3805 C CA . LEU A 1 516 ? 8.325 33.169 -20.355 1.00 96.50 516 LEU A CA 1
ATOM 3806 C C . LEU A 1 516 ? 9.566 33.596 -19.574 1.00 96.50 516 LEU A C 1
ATOM 3808 O O . LEU A 1 516 ? 9.860 34.786 -19.534 1.00 96.50 516 LEU A O 1
ATOM 3812 N N . ALA A 1 517 ? 10.301 32.643 -18.994 1.00 95.94 517 ALA A N 1
ATOM 3813 C CA . ALA A 1 517 ? 11.554 32.935 -18.310 1.00 95.94 517 ALA A CA 1
ATOM 3814 C C . ALA A 1 517 ? 12.533 33.645 -19.257 1.00 95.94 517 ALA A C 1
ATOM 3816 O O . ALA A 1 517 ? 12.955 34.751 -18.945 1.00 95.94 517 ALA A O 1
ATOM 3817 N N . SER A 1 518 ? 12.794 33.094 -20.449 1.00 95.69 518 SER A N 1
ATOM 3818 C CA . SER A 1 518 ? 13.681 33.718 -21.443 1.00 95.69 518 SER A CA 1
ATOM 3819 C C . SER A 1 518 ? 13.209 35.108 -21.887 1.00 95.69 518 SER A C 1
ATOM 3821 O O . SER A 1 518 ? 14.014 36.030 -21.961 1.00 95.69 518 SER A O 1
ATOM 3823 N N . SER A 1 519 ? 11.906 35.301 -22.112 1.00 96.31 519 SER A N 1
ATOM 3824 C CA . SER A 1 519 ? 11.353 36.622 -22.446 1.00 96.31 519 SER A CA 1
ATOM 3825 C C . SER A 1 519 ? 11.565 37.640 -21.320 1.00 96.31 519 SER A C 1
ATOM 3827 O O . SER A 1 519 ? 11.913 38.788 -21.584 1.00 96.31 519 SER A O 1
ATOM 3829 N N . LEU A 1 520 ? 11.404 37.234 -20.059 1.00 95.75 520 LEU A N 1
ATOM 3830 C CA . LEU A 1 520 ? 11.679 38.098 -18.911 1.00 95.75 520 LEU A CA 1
ATOM 3831 C C . LEU A 1 520 ? 13.181 38.360 -18.726 1.00 95.75 520 LEU A C 1
ATOM 3833 O O . LEU A 1 520 ? 13.554 39.444 -18.279 1.00 95.75 520 LEU A O 1
ATOM 3837 N N . GLU A 1 521 ? 14.051 37.412 -19.081 1.00 95.81 521 GLU A N 1
ATOM 3838 C CA . GLU A 1 521 ? 15.507 37.610 -19.072 1.00 95.81 521 GLU A CA 1
ATOM 3839 C C . GLU A 1 521 ? 15.936 38.686 -20.070 1.00 95.81 521 GLU A C 1
ATOM 3841 O O . GLU A 1 521 ? 16.730 39.566 -19.728 1.00 95.81 521 GLU A O 1
ATOM 3846 N N . GLU A 1 522 ? 15.366 38.655 -21.276 1.00 95.56 522 GLU A N 1
ATOM 3847 C CA . GLU A 1 522 ? 15.582 39.671 -22.309 1.00 95.56 522 GLU A CA 1
ATOM 3848 C C . GLU A 1 522 ? 15.063 41.049 -21.870 1.00 95.56 522 GLU A C 1
ATOM 3850 O O . GLU A 1 522 ? 15.747 42.055 -22.058 1.00 95.56 522 GLU A O 1
ATOM 3855 N N . GLU A 1 523 ? 13.887 41.107 -21.235 1.00 93.50 523 GLU A N 1
ATOM 3856 C CA . GLU A 1 523 ? 13.276 42.363 -20.776 1.00 93.50 523 GLU A CA 1
ATOM 3857 C C . GLU A 1 523 ? 13.993 42.989 -19.570 1.00 93.50 523 GLU A C 1
ATOM 3859 O O . GLU A 1 523 ? 14.110 44.213 -19.478 1.00 93.50 523 GLU A O 1
ATOM 3864 N N . THR A 1 524 ? 14.458 42.171 -18.623 1.00 92.12 524 THR A N 1
ATOM 3865 C CA . THR A 1 524 ? 15.045 42.648 -17.357 1.00 92.12 524 THR A CA 1
ATOM 3866 C C . THR A 1 524 ? 16.572 42.728 -17.381 1.00 92.12 524 THR A C 1
ATOM 3868 O O . THR A 1 524 ? 17.167 43.360 -16.502 1.00 92.12 524 THR A O 1
ATOM 3871 N N . GLY A 1 525 ? 17.224 42.084 -18.356 1.00 92.88 525 GLY A N 1
ATOM 3872 C CA . GLY A 1 525 ? 18.682 41.977 -18.448 1.00 92.88 525 GLY A CA 1
ATOM 3873 C C . GLY A 1 525 ? 19.312 41.132 -17.334 1.00 92.88 525 GLY A C 1
ATOM 3874 O O . GLY A 1 525 ? 20.496 41.290 -17.030 1.00 92.88 525 GLY A O 1
ATOM 3875 N N . ARG A 1 526 ? 18.530 40.273 -16.669 1.00 94.50 526 ARG A N 1
ATOM 3876 C CA . ARG A 1 526 ? 18.962 39.413 -15.555 1.00 94.50 526 ARG A CA 1
ATOM 3877 C C . ARG A 1 526 ? 18.414 38.006 -15.745 1.00 94.50 526 ARG A C 1
ATOM 3879 O O . ARG A 1 526 ? 17.343 37.847 -16.306 1.00 94.50 526 ARG A O 1
ATOM 3886 N N . LYS A 1 527 ? 19.123 36.997 -15.230 1.00 94.00 527 LYS A N 1
ATOM 3887 C CA . LYS A 1 527 ? 18.649 35.605 -15.258 1.00 94.00 527 LYS A CA 1
ATOM 3888 C C . LYS A 1 527 ? 17.393 35.428 -14.407 1.00 94.00 527 LYS A C 1
ATOM 3890 O O . LYS A 1 527 ? 17.364 35.894 -13.266 1.00 94.00 527 LYS A O 1
ATOM 3895 N N . ILE A 1 528 ? 16.407 34.712 -14.938 1.00 96.12 528 ILE A N 1
ATOM 3896 C CA . ILE A 1 528 ? 15.136 34.432 -14.272 1.00 96.12 528 ILE A CA 1
ATOM 3897 C C . ILE A 1 528 ? 15.139 32.968 -13.853 1.00 96.12 528 ILE A C 1
ATOM 3899 O O . ILE A 1 528 ? 14.971 32.056 -14.659 1.00 96.12 528 ILE A O 1
ATOM 3903 N N . TYR A 1 529 ? 15.348 32.744 -12.560 1.00 92.69 529 TYR A N 1
ATOM 3904 C CA . TYR A 1 529 ? 15.318 31.409 -11.977 1.00 92.69 529 TYR A CA 1
ATOM 3905 C C . TYR A 1 529 ? 13.889 31.017 -11.603 1.00 92.69 529 TYR A C 1
ATOM 3907 O O . TYR A 1 529 ? 13.075 31.865 -11.239 1.00 92.69 529 TYR A O 1
ATOM 3915 N N . PHE A 1 530 ? 13.600 29.717 -11.609 1.00 93.75 530 PHE A N 1
ATOM 3916 C CA . PHE A 1 530 ? 12.377 29.160 -11.027 1.00 93.75 530 PHE A CA 1
ATOM 3917 C C . PHE A 1 530 ? 12.467 29.194 -9.493 1.00 93.75 530 PHE A C 1
ATOM 3919 O O . PHE A 1 530 ? 12.667 28.181 -8.825 1.00 93.75 530 PHE A O 1
ATOM 3926 N N . SER A 1 531 ? 12.378 30.401 -8.939 1.00 93.75 531 SER A N 1
ATOM 3927 C CA . SER A 1 531 ? 12.474 30.723 -7.516 1.00 93.75 531 SER A CA 1
ATOM 3928 C C . SER A 1 531 ? 11.396 31.736 -7.118 1.00 93.75 531 SER A C 1
ATOM 3930 O O . SER A 1 531 ? 10.632 32.215 -7.957 1.00 93.75 531 SER A O 1
ATOM 3932 N N . VAL A 1 532 ? 11.340 32.099 -5.833 1.00 92.94 532 VAL A N 1
ATOM 3933 C CA . VAL A 1 532 ? 10.416 33.133 -5.336 1.00 92.94 532 VAL A CA 1
ATOM 3934 C C . VAL A 1 532 ? 10.703 34.499 -5.976 1.00 92.94 532 VAL A C 1
ATOM 3936 O O . VAL A 1 532 ? 9.771 35.246 -6.285 1.00 92.94 532 VAL A O 1
ATOM 3939 N N . GLU A 1 533 ? 11.974 34.820 -6.248 1.00 93.69 533 GLU A N 1
ATOM 3940 C CA . GLU A 1 533 ? 12.326 36.027 -7.004 1.00 93.69 533 GLU A CA 1
ATOM 3941 C C . GLU A 1 533 ? 11.774 35.968 -8.434 1.00 93.69 533 GLU A C 1
ATOM 3943 O O . GLU A 1 533 ? 11.191 36.942 -8.906 1.00 93.69 533 GLU A O 1
ATOM 3948 N N . GLY A 1 534 ? 11.874 34.812 -9.100 1.00 95.31 534 GLY A N 1
ATOM 3949 C CA . GLY A 1 534 ? 11.286 34.607 -10.426 1.00 95.31 534 GLY A CA 1
ATOM 3950 C C . GLY A 1 534 ? 9.764 34.753 -10.438 1.00 95.31 534 GLY A C 1
ATOM 3951 O O . GLY A 1 534 ? 9.223 35.439 -11.303 1.00 95.31 534 GLY A O 1
ATOM 3952 N N . ILE A 1 535 ? 9.068 34.198 -9.437 1.00 96.25 535 ILE A N 1
ATOM 3953 C CA . ILE A 1 535 ? 7.614 34.377 -9.260 1.00 96.25 535 ILE A CA 1
ATOM 3954 C C . ILE A 1 535 ? 7.261 35.863 -9.125 1.00 96.25 535 ILE A C 1
ATOM 3956 O O . ILE A 1 535 ? 6.264 36.313 -9.686 1.00 96.25 535 ILE A O 1
ATOM 3960 N N . THR A 1 536 ? 8.094 36.641 -8.432 1.00 95.94 536 THR A N 1
ATOM 3961 C CA . THR A 1 536 ? 7.886 38.085 -8.270 1.00 95.94 536 THR A CA 1
ATOM 3962 C C . THR A 1 536 ? 7.982 38.828 -9.608 1.00 95.94 536 THR A C 1
ATOM 3964 O O . THR A 1 536 ? 7.174 39.718 -9.871 1.00 95.94 536 THR A O 1
ATOM 3967 N N . GLU A 1 537 ? 8.923 38.462 -10.485 1.00 96.31 537 GLU A N 1
ATOM 3968 C CA . GLU A 1 537 ? 9.021 39.046 -11.833 1.00 96.31 537 GLU A CA 1
ATOM 3969 C C . GLU A 1 537 ? 7.847 38.632 -12.736 1.00 96.31 537 GLU A C 1
ATOM 3971 O O . GLU A 1 537 ? 7.278 39.471 -13.438 1.00 96.31 537 GLU A O 1
ATOM 3976 N N . VAL A 1 538 ? 7.406 37.373 -12.652 1.00 95.81 538 VAL A N 1
ATOM 3977 C CA . VAL A 1 538 ? 6.196 36.894 -13.344 1.00 95.81 538 VAL A CA 1
ATOM 3978 C C . VAL A 1 538 ? 4.953 37.654 -12.875 1.00 95.81 538 VAL A C 1
ATOM 3980 O O . VAL A 1 538 ? 4.140 38.083 -13.696 1.00 95.81 538 VAL A O 1
ATOM 3983 N N . GLU A 1 539 ? 4.811 37.884 -11.569 1.00 94.81 539 GLU A N 1
ATOM 3984 C CA . GLU A 1 539 ? 3.699 38.658 -11.019 1.00 94.81 539 GLU A CA 1
ATOM 3985 C C . GLU A 1 539 ? 3.723 40.110 -11.518 1.00 94.81 539 GLU A C 1
ATOM 3987 O O . GLU A 1 539 ? 2.694 40.626 -11.957 1.00 94.81 539 GLU A O 1
ATOM 3992 N N . LYS A 1 540 ? 4.891 40.769 -11.530 1.00 93.62 540 LYS A N 1
ATOM 3993 C CA . LYS A 1 540 ? 5.033 42.123 -12.096 1.00 93.62 540 LYS A CA 1
ATOM 3994 C C . LYS A 1 540 ? 4.584 42.168 -13.553 1.00 93.62 540 LYS A C 1
ATOM 3996 O O . LYS A 1 540 ? 3.836 43.074 -13.923 1.00 93.62 540 LYS A O 1
ATOM 4001 N N . LYS A 1 541 ? 4.995 41.187 -14.364 1.00 92.75 541 LYS A N 1
ATOM 4002 C CA . LYS A 1 541 ? 4.591 41.079 -15.770 1.00 92.75 541 LYS A CA 1
ATOM 4003 C C . LYS A 1 541 ? 3.077 40.948 -15.911 1.00 92.75 541 LYS A C 1
ATOM 4005 O O . LYS A 1 541 ? 2.483 41.719 -16.659 1.00 92.75 541 LYS A O 1
ATOM 4010 N N . LEU A 1 542 ? 2.448 40.045 -15.152 1.00 91.19 542 LEU A N 1
ATOM 4011 C CA . LEU A 1 542 ? 0.990 39.885 -15.135 1.00 91.19 542 LEU A CA 1
ATOM 4012 C C . LEU A 1 542 ? 0.286 41.197 -14.776 1.00 91.19 542 LEU A C 1
ATOM 4014 O O . LEU A 1 542 ? -0.605 41.640 -15.495 1.00 91.19 542 LEU A O 1
ATOM 4018 N N . ARG A 1 543 ? 0.718 41.864 -13.702 1.00 89.56 543 ARG A N 1
ATOM 4019 C CA . ARG A 1 543 ? 0.121 43.134 -13.272 1.00 89.56 543 ARG A CA 1
ATOM 4020 C C . ARG A 1 543 ? 0.241 44.210 -14.349 1.00 89.56 543 ARG A C 1
ATOM 4022 O O . ARG A 1 543 ? -0.739 44.891 -14.625 1.00 89.56 543 ARG A O 1
ATOM 4029 N N . LEU A 1 544 ? 1.404 44.346 -14.988 1.00 88.69 544 LEU A N 1
ATOM 4030 C CA . LEU A 1 544 ? 1.602 45.311 -16.074 1.00 88.69 544 LEU A CA 1
ATOM 4031 C C . LEU A 1 544 ? 0.701 45.030 -17.280 1.00 88.69 544 LEU A C 1
ATOM 4033 O O . LEU A 1 544 ? 0.194 45.980 -17.874 1.00 88.69 544 LEU A O 1
ATOM 4037 N N . THR A 1 545 ? 0.479 43.761 -17.629 1.00 87.25 545 THR A N 1
ATOM 4038 C CA . THR A 1 545 ? -0.427 43.392 -18.726 1.00 87.25 545 THR A CA 1
ATOM 4039 C C . THR A 1 545 ? -1.876 43.758 -18.417 1.00 87.25 545 THR A C 1
ATOM 4041 O O . THR A 1 545 ? -2.578 44.247 -19.290 1.00 87.25 545 THR A O 1
ATOM 4044 N N . PHE A 1 546 ? -2.318 43.573 -17.174 1.00 83.75 546 PHE A N 1
ATOM 4045 C CA . PHE A 1 546 ? -3.703 43.828 -16.766 1.00 83.75 546 PHE A CA 1
ATOM 4046 C C . PHE A 1 546 ? -3.995 45.287 -16.385 1.00 83.75 546 PHE A C 1
ATOM 4048 O O . PHE A 1 546 ? -5.153 45.687 -16.386 1.00 83.75 546 PHE A O 1
ATOM 4055 N N . ILE A 1 547 ? -2.972 46.095 -16.082 1.00 83.31 547 ILE A N 1
ATOM 4056 C CA . ILE A 1 547 ? -3.112 47.555 -15.909 1.00 83.31 547 ILE A CA 1
ATOM 4057 C C . ILE A 1 547 ? -3.255 48.260 -17.268 1.00 83.31 547 ILE A C 1
ATOM 4059 O O . ILE A 1 547 ? -3.901 49.299 -17.367 1.00 83.31 547 ILE A O 1
ATOM 4063 N N . LYS A 1 548 ? -2.643 47.716 -18.325 1.00 76.12 548 LYS A N 1
ATOM 4064 C CA . LYS A 1 548 ? -2.753 48.248 -19.686 1.00 76.12 548 LYS A CA 1
ATOM 4065 C C . LYS A 1 548 ? -4.066 47.751 -20.306 1.00 76.12 548 LYS A C 1
ATOM 4067 O O . LYS A 1 548 ? -4.086 46.717 -20.962 1.00 76.12 548 LYS A O 1
ATOM 4072 N N . GLU A 1 549 ? -5.162 48.480 -20.089 1.00 57.97 549 GLU A N 1
ATOM 4073 C CA . GLU A 1 549 ? -6.535 48.120 -20.514 1.00 57.97 549 GLU A CA 1
ATOM 4074 C C . GLU A 1 549 ? -6.742 47.926 -22.040 1.00 57.97 549 GLU A C 1
ATOM 4076 O O . GLU A 1 549 ? -7.822 47.523 -22.463 1.00 57.97 549 GLU A O 1
ATOM 4081 N N . GLU A 1 550 ? -5.723 48.144 -22.879 1.00 59.28 550 GLU A N 1
ATOM 4082 C CA . GLU A 1 550 ? -5.784 48.023 -24.349 1.00 59.28 550 GLU A CA 1
ATOM 4083 C C . GLU A 1 550 ? -5.246 46.682 -24.901 1.00 59.28 550 GLU A C 1
ATOM 4085 O O . GLU A 1 550 ? -5.036 46.535 -26.106 1.00 59.28 550 GLU A O 1
ATOM 4090 N N . GLY A 1 551 ? -4.994 45.689 -24.041 1.00 62.41 551 GLY A N 1
ATOM 4091 C CA . GLY A 1 551 ? -4.428 44.398 -24.447 1.00 62.41 551 GLY A CA 1
ATOM 4092 C C . GLY A 1 551 ? -5.371 43.530 -25.293 1.00 62.41 551 GLY A C 1
ATOM 4093 O O . GLY A 1 551 ? -6.552 43.369 -24.984 1.00 62.41 551 GLY A O 1
ATOM 4094 N N . ASN A 1 552 ? -4.828 42.903 -26.340 1.00 77.81 552 ASN A N 1
ATOM 4095 C CA . ASN A 1 552 ? -5.517 41.868 -27.109 1.00 77.81 552 ASN A CA 1
ATOM 4096 C C . ASN A 1 552 ? -5.871 40.678 -26.182 1.00 77.81 552 ASN A C 1
ATOM 4098 O O . ASN A 1 552 ? -4.964 40.091 -25.589 1.00 77.81 552 ASN A O 1
ATOM 4102 N N . PRO A 1 553 ? -7.149 40.260 -26.067 1.00 78.12 553 PRO A N 1
ATOM 4103 C CA . PRO A 1 553 ? -7.563 39.190 -25.152 1.00 78.12 553 PRO A CA 1
ATOM 4104 C C . PRO A 1 553 ? -6.855 37.847 -25.404 1.00 78.12 553 PRO A C 1
ATOM 4106 O O . PRO A 1 553 ? -6.687 37.054 -24.472 1.00 78.12 553 PRO A O 1
ATOM 4109 N N . GLY A 1 554 ? -6.395 37.597 -26.636 1.00 81.81 554 GLY A N 1
ATOM 4110 C CA . GLY A 1 554 ? -5.565 36.433 -26.955 1.00 81.81 554 GLY A CA 1
ATOM 4111 C C . GLY A 1 554 ? -4.189 36.486 -26.282 1.00 81.81 554 GLY A C 1
ATOM 4112 O O . GLY A 1 554 ? -3.763 35.510 -25.671 1.00 81.81 554 GLY A O 1
ATOM 4113 N N . GLU A 1 555 ? -3.529 37.644 -26.307 1.00 84.25 555 GLU A N 1
ATOM 4114 C CA . GLU A 1 555 ? -2.223 37.855 -25.664 1.00 84.25 555 GLU A CA 1
ATOM 4115 C C . GLU A 1 555 ? -2.333 37.791 -24.138 1.00 84.25 555 GLU A C 1
ATOM 4117 O O . GLU A 1 555 ? -1.485 37.193 -23.473 1.00 84.25 555 GLU A O 1
ATOM 4122 N N . THR A 1 556 ? -3.421 38.332 -23.581 1.00 85.56 556 THR A N 1
ATOM 4123 C CA . THR A 1 556 ? -3.732 38.242 -22.149 1.00 85.56 556 THR A CA 1
ATOM 4124 C C . THR A 1 556 ? -3.909 36.789 -21.695 1.00 85.56 556 THR A C 1
ATOM 4126 O O . THR A 1 556 ? -3.418 36.396 -20.638 1.00 85.56 556 THR A O 1
ATOM 4129 N N . THR A 1 557 ? -4.563 35.957 -22.505 1.00 87.69 557 THR A N 1
ATOM 4130 C CA . THR A 1 557 ? -4.733 34.527 -22.198 1.00 87.69 557 THR A CA 1
ATOM 4131 C C . THR A 1 557 ? -3.401 33.776 -22.288 1.00 87.69 557 THR A C 1
ATOM 4133 O O . THR A 1 557 ? -3.072 32.974 -21.413 1.00 87.69 557 THR A O 1
ATOM 4136 N N . GLU A 1 558 ? -2.588 34.077 -23.300 1.00 90.25 558 GLU A N 1
ATOM 4137 C CA . GLU A 1 558 ? -1.273 33.462 -23.495 1.00 90.25 558 GLU A CA 1
ATOM 4138 C C . GLU A 1 558 ? -0.292 33.786 -22.356 1.00 90.25 558 GLU A C 1
ATOM 4140 O O . GLU A 1 558 ? 0.425 32.892 -21.890 1.00 90.25 558 GLU A O 1
ATOM 4145 N N . ILE A 1 559 ? -0.287 35.025 -21.842 1.00 92.00 559 ILE A N 1
ATOM 4146 C CA . ILE A 1 559 ? 0.556 35.376 -20.689 1.00 92.00 559 ILE A CA 1
ATOM 4147 C C . ILE A 1 559 ? 0.090 34.675 -19.408 1.00 92.00 559 ILE A C 1
ATOM 4149 O O . ILE A 1 559 ? 0.926 34.236 -18.622 1.00 92.00 559 ILE A O 1
ATOM 4153 N N . ILE A 1 560 ? -1.222 34.499 -19.214 1.00 92.19 560 ILE A N 1
ATOM 4154 C CA . ILE A 1 560 ? -1.783 33.770 -18.066 1.00 92.19 560 ILE A CA 1
ATOM 4155 C C . ILE A 1 560 ? -1.380 32.305 -18.109 1.00 92.19 560 ILE A C 1
ATOM 4157 O O . ILE A 1 560 ? -0.892 31.782 -17.110 1.00 92.19 560 ILE A O 1
ATOM 4161 N N . LEU A 1 561 ? -1.525 31.657 -19.267 1.00 93.62 561 LEU A N 1
ATOM 4162 C CA . LEU A 1 561 ? -1.089 30.276 -19.466 1.00 93.62 561 LEU A CA 1
ATOM 4163 C C . LEU A 1 561 ? 0.410 30.122 -19.206 1.00 93.62 561 LEU A C 1
ATOM 4165 O O . LEU A 1 561 ? 0.831 29.169 -18.557 1.00 93.62 561 LEU A O 1
ATOM 4169 N N . SER A 1 562 ? 1.214 31.076 -19.671 1.00 95.69 562 SER A N 1
ATOM 4170 C CA . SER A 1 562 ? 2.666 31.039 -19.494 1.00 95.69 562 SER A CA 1
ATOM 4171 C C . SER A 1 562 ? 3.082 31.264 -18.037 1.00 95.69 562 SER A C 1
ATOM 4173 O O . SER A 1 562 ? 3.973 30.579 -17.538 1.00 95.69 562 SER A O 1
ATOM 4175 N N . ALA A 1 563 ? 2.406 32.162 -17.318 1.00 95.62 563 ALA A N 1
ATOM 4176 C CA . ALA A 1 563 ? 2.644 32.393 -15.897 1.00 95.62 563 ALA A CA 1
ATOM 4177 C C . ALA A 1 563 ? 2.153 31.226 -15.022 1.00 95.62 563 ALA A C 1
ATOM 4179 O O . ALA A 1 563 ? 2.829 30.837 -14.071 1.00 95.62 563 ALA A O 1
ATOM 4180 N N . ALA A 1 564 ? 1.017 30.617 -15.370 1.00 95.94 564 ALA A N 1
ATOM 4181 C CA . ALA A 1 564 ? 0.533 29.395 -14.737 1.00 95.94 564 ALA A CA 1
ATOM 4182 C C . ALA A 1 564 ? 1.495 28.216 -14.954 1.00 95.94 564 ALA A C 1
ATOM 4184 O O . ALA A 1 564 ? 1.767 27.459 -14.018 1.00 95.94 564 ALA A O 1
ATOM 4185 N N . ALA A 1 565 ? 2.044 28.084 -16.165 1.00 96.25 565 ALA A N 1
ATOM 4186 C CA . ALA A 1 565 ? 3.081 27.107 -16.467 1.00 96.25 565 ALA A CA 1
ATOM 4187 C C . ALA A 1 565 ? 4.348 27.371 -15.645 1.00 96.25 565 ALA A C 1
ATOM 4189 O O . ALA A 1 565 ? 4.892 26.433 -15.074 1.00 96.25 565 ALA A O 1
ATOM 4190 N N . PHE A 1 566 ? 4.781 28.631 -15.509 1.00 97.31 566 PHE A N 1
ATOM 4191 C CA . PHE A 1 566 ? 5.925 28.996 -14.665 1.00 97.31 566 PHE A CA 1
ATOM 4192 C C . PHE A 1 566 ? 5.721 28.578 -13.206 1.00 97.31 566 PHE A C 1
ATOM 4194 O O . PHE A 1 566 ? 6.601 27.958 -12.611 1.00 97.31 566 PHE A O 1
ATOM 4201 N N . LEU A 1 567 ? 4.546 28.867 -12.641 1.00 96.25 567 LEU A N 1
ATOM 4202 C CA . LEU A 1 567 ? 4.212 28.492 -11.268 1.00 96.25 567 LEU A CA 1
ATOM 4203 C C . LEU A 1 567 ? 4.154 26.969 -11.087 1.00 96.25 567 LEU A C 1
ATOM 4205 O O . LEU A 1 567 ? 4.667 26.443 -10.104 1.00 96.25 567 LEU A O 1
ATOM 4209 N N . SER A 1 568 ? 3.583 26.250 -12.055 1.00 95.75 568 SER A N 1
ATOM 4210 C CA . SER A 1 568 ? 3.532 24.782 -12.036 1.00 95.75 568 SER A CA 1
ATOM 4211 C C . SER A 1 568 ? 4.933 24.168 -12.159 1.00 95.75 568 SER A C 1
ATOM 4213 O O . SER A 1 568 ? 5.272 23.253 -11.412 1.00 95.75 568 SER A O 1
ATOM 4215 N N . TYR A 1 569 ? 5.778 24.720 -13.038 1.00 95.50 569 TYR A N 1
ATOM 4216 C CA . TYR A 1 569 ? 7.172 24.306 -13.224 1.00 95.50 569 TYR A CA 1
ATOM 4217 C C . TYR A 1 569 ? 8.009 24.546 -11.967 1.00 95.50 569 TYR A C 1
ATOM 4219 O O . TYR A 1 569 ? 8.788 23.681 -11.578 1.00 95.50 569 TYR A O 1
ATOM 4227 N N . PHE A 1 570 ? 7.799 25.673 -11.278 1.00 95.56 570 PHE A N 1
ATOM 4228 C CA . PHE A 1 570 ? 8.429 25.952 -9.987 1.00 95.56 570 PHE A CA 1
ATOM 4229 C C . PHE A 1 570 ? 8.175 24.826 -8.973 1.00 95.56 570 PHE A C 1
ATOM 4231 O O . PHE A 1 570 ? 9.125 24.317 -8.374 1.00 95.56 570 PHE A O 1
ATOM 4238 N N . PHE A 1 571 ? 6.921 24.391 -8.806 1.00 94.62 571 PHE A N 1
ATOM 4239 C CA . PHE A 1 571 ? 6.607 23.301 -7.877 1.00 94.62 571 PHE A CA 1
ATOM 4240 C C . PHE A 1 571 ? 7.130 21.945 -8.351 1.00 94.62 571 PHE A C 1
ATOM 4242 O O . PHE A 1 571 ? 7.615 21.152 -7.541 1.00 94.62 571 PHE A O 1
ATOM 4249 N N . GLN A 1 572 ? 7.060 21.681 -9.655 1.00 92.62 572 GLN A N 1
ATOM 4250 C CA . GLN A 1 572 ? 7.551 20.440 -10.241 1.00 92.62 572 GLN A CA 1
ATOM 4251 C C . GLN A 1 572 ? 9.065 20.275 -10.063 1.00 92.62 572 GLN A C 1
ATOM 4253 O O . GLN A 1 572 ? 9.522 19.218 -9.628 1.00 92.62 572 GLN A O 1
ATOM 4258 N N . GLU A 1 573 ? 9.851 21.314 -10.338 1.00 91.00 573 GLU A N 1
ATOM 4259 C CA . GLU A 1 573 ? 11.306 21.256 -10.181 1.00 91.00 573 GLU A CA 1
ATOM 4260 C C . GLU A 1 573 ? 11.722 21.182 -8.713 1.00 91.00 573 GLU A C 1
ATOM 4262 O O . GLU A 1 573 ? 12.575 20.373 -8.347 1.00 91.00 573 GLU A O 1
ATOM 4267 N N . ARG A 1 574 ? 11.110 22.008 -7.856 1.00 91.19 574 ARG A N 1
ATOM 4268 C CA . ARG A 1 574 ? 11.550 22.169 -6.465 1.00 91.19 574 ARG A CA 1
ATOM 4269 C C . ARG A 1 574 ? 11.050 21.066 -5.534 1.00 91.19 574 ARG A C 1
ATOM 4271 O O . ARG A 1 574 ? 11.773 20.700 -4.611 1.00 91.19 574 ARG A O 1
ATOM 4278 N N . TYR A 1 575 ? 9.850 20.534 -5.771 1.00 89.94 575 TYR A N 1
ATOM 4279 C CA . TYR A 1 575 ? 9.202 19.558 -4.880 1.00 89.94 575 TYR A CA 1
ATOM 4280 C C . TYR A 1 575 ? 8.793 18.263 -5.576 1.00 89.94 575 TYR A C 1
ATOM 4282 O O . TYR A 1 575 ? 8.097 17.449 -4.979 1.00 89.94 575 TYR A O 1
ATOM 4290 N N . ARG A 1 576 ? 9.204 18.056 -6.836 1.00 90.88 576 ARG A N 1
ATOM 4291 C CA . ARG A 1 576 ? 8.820 16.874 -7.633 1.00 90.88 576 ARG A CA 1
ATOM 4292 C C . ARG A 1 576 ? 7.305 16.699 -7.757 1.00 90.88 576 ARG A C 1
ATOM 4294 O O . ARG A 1 576 ? 6.818 15.585 -7.956 1.00 90.88 576 ARG A O 1
ATOM 4301 N N . ALA A 1 577 ? 6.576 17.807 -7.659 1.00 89.44 577 ALA A N 1
ATOM 4302 C CA . ALA A 1 577 ? 5.142 17.824 -7.846 1.00 89.44 577 ALA A CA 1
ATOM 4303 C C . ALA A 1 577 ? 4.768 17.475 -9.291 1.00 89.44 577 ALA A C 1
ATOM 4305 O O . ALA A 1 577 ? 5.543 17.704 -10.222 1.00 89.44 577 ALA A O 1
ATOM 4306 N N . ARG A 1 578 ? 3.571 16.928 -9.483 1.00 88.12 578 ARG A N 1
ATOM 4307 C CA . ARG A 1 578 ? 3.058 16.506 -10.787 1.00 88.12 578 ARG A CA 1
ATOM 4308 C C . ARG A 1 578 ? 1.771 17.246 -11.090 1.00 88.12 578 ARG A C 1
ATOM 4310 O O . ARG A 1 578 ? 0.863 17.270 -10.268 1.00 88.12 578 ARG A O 1
ATOM 4317 N N . LEU A 1 579 ? 1.701 17.846 -12.272 1.00 92.69 579 LEU A N 1
ATOM 4318 C CA . LEU A 1 579 ? 0.493 18.487 -12.775 1.00 92.69 579 LEU A CA 1
ATOM 4319 C C . LEU A 1 579 ? -0.354 17.445 -13.514 1.00 92.69 579 LEU A C 1
ATOM 4321 O O . LEU A 1 579 ? 0.112 16.861 -14.494 1.00 92.69 579 LEU A O 1
ATOM 4325 N N . LEU A 1 580 ? -1.586 17.215 -13.066 1.00 90.62 580 LEU A N 1
ATOM 4326 C CA . LEU A 1 580 ? -2.515 16.294 -13.718 1.00 90.62 580 LEU A CA 1
ATOM 4327 C C . LEU A 1 580 ? -3.370 17.061 -14.713 1.00 90.62 580 LEU A C 1
ATOM 4329 O O . LEU A 1 580 ? -4.083 17.994 -14.350 1.00 90.62 580 LEU A O 1
ATOM 4333 N N . LYS A 1 581 ? -3.286 16.670 -15.983 1.00 89.62 581 LYS A N 1
ATOM 4334 C CA . LYS A 1 581 ? -4.002 17.339 -17.063 1.00 89.62 581 LYS A CA 1
ATOM 4335 C C . LYS A 1 581 ? -5.216 16.539 -17.469 1.00 89.62 581 LYS A C 1
ATOM 4337 O O . LYS A 1 581 ? -5.100 15.391 -17.888 1.00 89.62 581 LYS A O 1
ATOM 4342 N N . PHE A 1 582 ? -6.362 17.188 -17.413 1.00 83.00 582 PHE A N 1
ATOM 4343 C CA . PHE A 1 582 ? -7.614 16.643 -17.905 1.00 83.00 582 PHE A CA 1
ATOM 4344 C C . PHE A 1 582 ? -7.833 17.157 -19.325 1.00 83.00 582 PHE A C 1
ATOM 4346 O O . PHE A 1 582 ? -7.893 18.367 -19.532 1.00 83.00 582 PHE A O 1
ATOM 4353 N N . ALA A 1 583 ? -7.906 16.249 -20.301 1.00 77.12 583 ALA A N 1
ATOM 4354 C CA . ALA A 1 583 ? -8.064 16.610 -21.712 1.00 77.12 583 ALA A CA 1
ATOM 4355 C C . ALA A 1 583 ? -9.403 17.317 -21.990 1.00 77.12 583 ALA A C 1
ATOM 4357 O O . ALA A 1 583 ? -9.464 18.196 -22.845 1.00 77.12 583 ALA A O 1
ATOM 4358 N N . ASP A 1 584 ? -10.438 16.965 -21.225 1.00 76.81 584 ASP A N 1
ATOM 4359 C CA . ASP A 1 584 ? -11.801 17.483 -21.382 1.00 76.81 584 ASP A CA 1
ATOM 4360 C C . ASP A 1 584 ? -12.079 18.739 -20.539 1.00 76.81 584 ASP A C 1
ATOM 4362 O O . ASP A 1 584 ? -13.208 19.229 -20.506 1.00 76.81 584 ASP A O 1
ATOM 4366 N N . PHE A 1 585 ? -11.064 19.273 -19.851 1.00 83.56 585 PHE A N 1
ATOM 4367 C CA . PHE A 1 585 ? -11.190 20.473 -19.030 1.00 83.56 585 PHE A CA 1
ATOM 4368 C C . PHE A 1 585 ? -10.135 21.515 -19.366 1.00 83.56 585 PHE A C 1
ATOM 4370 O O . PHE A 1 585 ? -8.986 21.216 -19.695 1.00 83.56 585 PHE A O 1
ATOM 4377 N N . ASP A 1 586 ? -10.533 22.770 -19.182 1.00 88.56 586 ASP A N 1
ATOM 4378 C CA . ASP A 1 586 ? -9.615 23.893 -19.245 1.00 88.56 586 ASP A CA 1
ATOM 4379 C C . ASP A 1 586 ? -8.496 23.770 -18.192 1.00 88.56 586 ASP A C 1
ATOM 4381 O O . ASP A 1 586 ? -8.719 23.245 -17.093 1.00 88.56 586 ASP A O 1
ATOM 4385 N N . PRO A 1 587 ? -7.316 24.364 -18.454 1.00 91.75 587 PRO A N 1
ATOM 4386 C CA . PRO A 1 587 ? -6.159 24.259 -17.571 1.00 91.75 587 PRO A CA 1
ATOM 4387 C C . PRO A 1 587 ? -6.378 24.701 -16.122 1.00 91.75 587 PRO A C 1
ATOM 4389 O O . PRO A 1 587 ? -5.665 24.245 -15.233 1.00 91.75 587 PRO A O 1
ATOM 4392 N N . TRP A 1 588 ? -7.349 25.579 -15.851 1.00 93.25 588 TRP A N 1
ATOM 4393 C CA . TRP A 1 588 ? -7.638 26.037 -14.488 1.00 93.25 588 TRP A CA 1
ATOM 4394 C C . TRP A 1 588 ? -8.031 24.898 -13.544 1.00 93.25 588 TRP A C 1
ATOM 4396 O O . TRP A 1 588 ? -7.816 25.020 -12.342 1.00 93.25 588 TRP A O 1
ATOM 4406 N N . ALA A 1 589 ? -8.591 23.809 -14.073 1.00 90.25 589 ALA A N 1
ATOM 4407 C CA . ALA A 1 589 ? -9.029 22.666 -13.283 1.00 90.25 589 ALA A CA 1
ATOM 4408 C C . ALA A 1 589 ? -7.918 21.631 -13.057 1.00 90.25 589 ALA A C 1
ATOM 4410 O O . ALA A 1 589 ? -8.173 20.624 -12.406 1.00 90.25 589 ALA A O 1
ATOM 4411 N N . TRP A 1 590 ? -6.711 21.836 -13.592 1.00 93.75 590 TRP A N 1
ATOM 4412 C CA . TRP A 1 590 ? -5.609 20.881 -13.472 1.00 93.75 590 TRP A CA 1
ATOM 4413 C C . TRP A 1 590 ? -4.974 20.950 -12.073 1.00 93.75 590 TRP A C 1
ATOM 4415 O O . TRP A 1 590 ? -4.365 21.975 -11.734 1.00 93.75 590 TRP A O 1
ATOM 4425 N N . PRO A 1 591 ? -5.101 19.896 -11.244 1.00 94.38 591 PRO A N 1
ATOM 4426 C CA . PRO A 1 591 ? -4.502 19.868 -9.925 1.00 94.38 591 PRO A CA 1
ATOM 4427 C C . PRO A 1 591 ? -3.013 19.555 -10.031 1.00 94.38 591 PRO A C 1
ATOM 4429 O O . PRO A 1 591 ? -2.549 18.825 -10.910 1.00 94.38 591 PRO A O 1
ATOM 4432 N N . LEU A 1 592 ? -2.267 20.087 -9.079 1.00 94.06 592 LEU A N 1
ATOM 4433 C CA . LEU A 1 592 ? -0.892 19.727 -8.810 1.00 94.06 592 LEU A CA 1
ATOM 4434 C C . LEU A 1 592 ? -0.856 18.879 -7.540 1.00 94.06 592 LEU A C 1
ATOM 4436 O O . LEU A 1 592 ? -1.373 19.277 -6.496 1.00 94.06 592 LEU A O 1
ATOM 4440 N N . VAL A 1 593 ? -0.249 17.705 -7.664 1.00 91.75 593 VAL A N 1
ATOM 4441 C CA . VAL A 1 593 ? -0.204 16.668 -6.634 1.00 91.75 593 VAL A CA 1
ATOM 4442 C C . VAL A 1 593 ? 1.240 16.326 -6.287 1.00 91.75 593 VAL A C 1
ATOM 4444 O O . VAL A 1 593 ? 2.113 16.345 -7.161 1.00 91.75 593 VAL A O 1
ATOM 4447 N N . LEU A 1 594 ? 1.519 16.005 -5.024 1.00 85.50 594 LEU A N 1
ATOM 4448 C CA . LEU A 1 594 ? 2.837 15.519 -4.609 1.00 85.50 594 LEU A CA 1
ATOM 4449 C C . LEU A 1 594 ? 2.802 14.012 -4.348 1.00 85.50 594 LEU A C 1
ATOM 4451 O O . LEU A 1 594 ? 2.061 13.566 -3.476 1.00 85.50 594 LEU A O 1
ATOM 4455 N N . PRO A 1 595 ? 3.618 13.209 -5.053 1.00 76.00 595 PRO A N 1
ATOM 4456 C CA . PRO A 1 595 ? 3.680 11.776 -4.795 1.00 76.00 595 PRO A CA 1
ATOM 4457 C C . PRO A 1 595 ? 4.067 11.480 -3.338 1.00 76.00 595 PRO A C 1
ATOM 4459 O O . PRO A 1 595 ? 5.111 11.934 -2.871 1.00 76.00 595 PRO A O 1
ATOM 4462 N N . GLY A 1 596 ? 3.251 10.687 -2.640 1.00 73.94 596 GLY A N 1
ATOM 4463 C CA . GLY A 1 596 ? 3.510 10.268 -1.257 1.00 73.94 596 GLY A CA 1
ATOM 4464 C C . GLY A 1 596 ? 3.094 11.270 -0.175 1.00 73.94 596 GLY A C 1
ATOM 4465 O O . GLY A 1 596 ? 3.416 11.046 0.989 1.00 73.94 596 GLY A O 1
ATOM 4466 N N . GLN A 1 597 ? 2.391 12.350 -0.530 1.00 80.69 597 GLN A N 1
ATOM 4467 C CA . GLN A 1 597 ? 1.781 13.281 0.421 1.00 80.69 597 GLN A CA 1
ATOM 4468 C C . GLN A 1 597 ? 0.308 13.511 0.064 1.00 80.69 597 GLN A C 1
ATOM 4470 O O . GLN A 1 597 ? -0.019 13.661 -1.111 1.00 80.69 597 GLN A O 1
ATOM 4475 N N . ASP A 1 598 ? -0.561 13.622 1.070 1.00 80.12 598 ASP A N 1
ATOM 4476 C CA . ASP A 1 598 ? -1.959 14.052 0.902 1.00 80.12 598 ASP A CA 1
ATOM 4477 C C . ASP A 1 598 ? -2.036 15.584 0.738 1.00 80.12 598 ASP A C 1
ATOM 4479 O O . ASP A 1 598 ? -2.582 16.322 1.560 1.00 80.12 598 ASP A O 1
ATOM 4483 N N . PHE A 1 599 ? -1.362 16.092 -0.298 1.00 87.06 599 PHE A N 1
ATOM 4484 C CA . PHE A 1 599 ? -1.345 17.509 -0.644 1.00 87.06 599 PHE A CA 1
ATOM 4485 C C . PHE A 1 599 ? -1.725 17.701 -2.110 1.00 87.06 599 PHE A C 1
ATOM 4487 O O . PHE A 1 599 ? -1.055 17.218 -3.030 1.00 87.06 599 PHE A O 1
ATOM 4494 N N . LEU A 1 600 ? -2.805 18.454 -2.306 1.00 90.88 600 LEU A N 1
ATOM 4495 C CA . LEU A 1 600 ? -3.372 18.796 -3.601 1.00 90.88 600 LEU A CA 1
ATOM 4496 C C . LEU A 1 600 ? -3.652 20.293 -3.648 1.00 90.88 600 LEU A C 1
ATOM 4498 O O . LEU A 1 600 ? -4.244 20.854 -2.721 1.00 90.88 600 LEU A O 1
ATOM 4502 N N . THR A 1 601 ? -3.238 20.926 -4.744 1.00 95.06 601 THR A N 1
ATOM 4503 C CA . THR A 1 601 ? -3.401 22.366 -4.941 1.00 95.06 601 THR A CA 1
ATOM 4504 C C . THR A 1 601 ? -3.583 22.741 -6.415 1.00 95.06 601 THR A C 1
ATOM 4506 O O . THR A 1 601 ? -3.233 21.959 -7.294 1.00 95.06 601 THR A O 1
ATOM 4509 N N . TYR A 1 602 ? -4.122 23.927 -6.723 1.00 96.06 602 TYR A N 1
ATOM 4510 C CA . TYR A 1 602 ? -4.458 24.338 -8.098 1.00 96.06 602 TYR A CA 1
ATOM 4511 C C . TYR A 1 602 ? -3.665 25.579 -8.555 1.00 96.06 602 TYR A C 1
ATOM 4513 O O . TYR A 1 602 ? -4.213 26.687 -8.616 1.00 96.06 602 TYR A O 1
ATOM 4521 N N . PRO A 1 603 ? -2.378 25.438 -8.934 1.00 94.94 603 PRO A N 1
ATOM 4522 C CA . PRO A 1 603 ? -1.525 26.577 -9.283 1.00 94.94 603 PRO A CA 1
ATOM 4523 C C . PRO A 1 603 ? -2.013 27.318 -10.530 1.00 94.94 603 PRO A C 1
ATOM 4525 O O . PRO A 1 603 ? -1.929 28.544 -10.592 1.00 94.94 603 PRO A O 1
ATOM 4528 N N . VAL A 1 604 ? -2.570 26.604 -11.514 1.00 94.88 604 VAL A N 1
ATOM 4529 C CA . VAL A 1 604 ? -3.089 27.231 -12.737 1.00 94.88 604 VAL A CA 1
ATOM 4530 C C . VAL A 1 604 ? -4.275 28.136 -12.420 1.00 94.88 604 VAL A C 1
ATOM 4532 O O . VAL A 1 604 ? -4.333 29.267 -12.906 1.00 94.88 604 VAL A O 1
ATOM 4535 N N . GLN A 1 605 ? -5.176 27.690 -11.540 1.00 94.44 605 GLN A N 1
ATOM 4536 C CA . GLN A 1 605 ? -6.331 28.475 -11.119 1.00 94.44 605 GLN A CA 1
ATOM 4537 C C . GLN A 1 605 ? -5.924 29.818 -10.501 1.00 94.44 605 GLN A C 1
ATOM 4539 O O . GLN A 1 605 ? -6.565 30.829 -10.788 1.00 94.44 605 GLN A O 1
ATOM 4544 N N . ARG A 1 606 ? -4.827 29.870 -9.732 1.00 93.62 606 ARG A N 1
ATOM 4545 C CA . ARG A 1 606 ? -4.362 31.103 -9.066 1.00 93.62 606 ARG A CA 1
ATOM 4546 C C . ARG A 1 606 ? -4.049 32.238 -10.026 1.00 93.62 606 ARG A C 1
ATOM 4548 O O . ARG A 1 606 ? -4.264 33.400 -9.688 1.00 93.62 606 ARG A O 1
ATOM 4555 N N . VAL A 1 607 ? -3.572 31.910 -11.221 1.00 93.19 607 VAL A N 1
ATOM 4556 C CA . VAL A 1 607 ? -3.343 32.894 -12.282 1.00 93.19 607 VAL A CA 1
ATOM 4557 C C . VAL A 1 607 ? -4.609 33.084 -13.119 1.00 93.19 607 VAL A C 1
ATOM 4559 O O . VAL A 1 607 ? -4.959 34.207 -13.478 1.00 93.19 607 VAL A O 1
ATOM 4562 N N . TRP A 1 608 ? -5.338 31.998 -13.383 1.00 92.00 608 TRP A N 1
ATOM 4563 C CA . TRP A 1 608 ? -6.545 31.999 -14.208 1.00 92.00 608 TRP A CA 1
ATOM 4564 C C . TRP A 1 608 ? -7.664 32.899 -13.677 1.00 92.00 608 TRP A C 1
ATOM 4566 O O . TRP A 1 608 ? -8.437 33.448 -14.460 1.00 92.00 608 TRP A O 1
ATOM 4576 N N . ARG A 1 609 ? -7.734 33.114 -12.358 1.00 89.38 609 ARG A N 1
ATOM 4577 C CA . ARG A 1 609 ? -8.696 34.041 -11.737 1.00 89.38 609 ARG A CA 1
ATOM 4578 C C . ARG A 1 609 ? -8.678 35.445 -12.339 1.00 89.38 609 ARG A C 1
ATOM 4580 O O . ARG A 1 609 ? -9.716 36.097 -12.353 1.00 89.38 609 ARG A O 1
ATOM 4587 N N . LEU A 1 610 ? -7.552 35.884 -12.901 1.00 87.81 610 LEU A N 1
ATOM 4588 C CA . LEU A 1 610 ? -7.462 37.168 -13.599 1.00 87.81 610 LEU A CA 1
ATOM 4589 C C . LEU A 1 610 ? -8.377 37.254 -14.826 1.00 87.81 610 LEU A C 1
ATOM 4591 O O . LEU A 1 610 ? -8.851 38.337 -15.162 1.00 87.81 610 LEU A O 1
ATOM 4595 N N . ILE A 1 611 ? -8.669 36.118 -15.466 1.00 85.69 611 ILE A N 1
ATOM 4596 C CA . ILE A 1 611 ? -9.635 36.030 -16.566 1.00 85.69 611 ILE A CA 1
ATOM 4597 C C . ILE A 1 611 ? -11.063 36.207 -16.040 1.00 85.69 611 ILE A C 1
ATOM 4599 O O . ILE A 1 611 ? -11.867 36.897 -16.666 1.00 85.69 611 ILE A O 1
ATOM 4603 N N . TRP A 1 612 ? -11.383 35.578 -14.905 1.00 85.25 612 TRP A N 1
ATOM 4604 C CA . TRP A 1 612 ? -12.736 35.562 -14.343 1.00 85.25 612 TRP A CA 1
ATOM 4605 C C . TRP A 1 612 ? -13.110 36.877 -13.673 1.00 85.25 612 TRP A C 1
ATOM 4607 O O . TRP A 1 612 ? -14.129 37.474 -14.010 1.00 85.25 612 TRP A O 1
ATOM 4617 N N . ASP A 1 613 ? -12.285 37.315 -12.727 1.00 80.88 613 ASP A N 1
ATOM 4618 C CA . ASP A 1 613 ? -12.656 38.376 -11.799 1.00 80.88 613 ASP A CA 1
ATOM 4619 C C . ASP A 1 613 ? -12.317 39.760 -12.372 1.00 80.88 613 ASP A C 1
ATOM 4621 O O . ASP A 1 613 ? -12.835 40.758 -11.873 1.00 80.88 613 ASP A O 1
ATOM 4625 N N . ARG A 1 614 ? -11.435 39.834 -13.392 1.00 70.12 614 ARG A N 1
ATOM 4626 C CA . ARG A 1 614 ? -10.852 41.049 -14.021 1.00 70.12 614 ARG A CA 1
ATOM 4627 C C . ARG A 1 614 ? -10.300 42.104 -13.053 1.00 70.12 614 ARG A C 1
ATOM 4629 O O . ARG A 1 614 ? -9.833 43.159 -13.469 1.00 70.12 614 ARG A O 1
ATOM 4636 N N . THR A 1 615 ? -10.331 41.820 -11.762 1.00 77.56 615 THR A N 1
ATOM 4637 C CA . THR A 1 615 ? -9.750 42.611 -10.695 1.00 77.56 615 THR A CA 1
ATOM 4638 C C . THR A 1 615 ? -8.338 42.109 -10.471 1.00 77.56 615 THR A C 1
ATOM 4640 O O . THR A 1 615 ? -8.068 40.915 -10.573 1.00 77.56 615 THR A O 1
ATOM 4643 N N . LEU A 1 616 ? -7.419 43.032 -10.202 1.00 81.75 616 LEU A N 1
ATOM 4644 C CA . LEU A 1 616 ? -6.050 42.702 -9.836 1.00 81.75 616 LEU A CA 1
ATOM 4645 C C . LEU A 1 616 ? -5.995 42.430 -8.329 1.00 81.75 616 LEU A C 1
ATOM 4647 O O . LEU A 1 616 ? -6.208 43.368 -7.557 1.00 81.75 616 LEU A O 1
ATOM 4651 N N . PRO A 1 617 ? -5.689 41.198 -7.886 1.00 85.75 617 PRO A N 1
ATOM 4652 C CA . PRO A 1 617 ? -5.433 40.947 -6.480 1.00 85.75 617 PRO A CA 1
ATOM 4653 C C . PRO A 1 617 ? -4.226 41.739 -5.940 1.00 85.75 617 PRO A C 1
ATOM 4655 O O . PRO A 1 617 ? -3.491 42.440 -6.650 1.00 85.75 617 PRO A O 1
ATOM 4658 N N . GLU A 1 618 ? -4.033 41.660 -4.629 1.00 87.62 618 GLU A N 1
ATOM 4659 C CA . GLU A 1 618 ? -2.985 42.394 -3.916 1.00 87.62 618 GLU A CA 1
ATOM 4660 C C . GLU A 1 618 ? -1.562 41.985 -4.343 1.00 87.62 618 GLU A C 1
ATOM 4662 O O . GLU A 1 618 ? -1.322 40.804 -4.597 1.00 87.62 618 GLU A O 1
ATOM 4667 N N . PRO A 1 619 ? -0.588 42.915 -4.361 1.00 91.19 619 PRO A N 1
ATOM 4668 C CA . PRO A 1 619 ? 0.810 42.577 -4.625 1.00 91.19 619 PRO A CA 1
ATOM 4669 C C . PRO A 1 619 ? 1.333 41.440 -3.731 1.00 91.19 619 PRO A C 1
ATOM 4671 O O . PRO A 1 619 ? 1.051 41.390 -2.533 1.00 91.19 619 PRO A O 1
ATOM 4674 N N . GLY A 1 620 ? 2.121 40.543 -4.316 1.00 92.25 620 GLY A N 1
ATOM 4675 C CA . GLY A 1 620 ? 2.708 39.375 -3.671 1.00 92.25 620 GLY A CA 1
ATOM 4676 C C . GLY A 1 620 ? 1.751 38.196 -3.507 1.00 92.25 620 GLY A C 1
ATOM 4677 O O . GLY A 1 620 ? 2.061 37.289 -2.735 1.00 92.25 620 GLY A O 1
ATOM 4678 N N . TRP A 1 621 ? 0.582 38.178 -4.160 1.00 93.94 621 TRP A N 1
ATOM 4679 C CA . TRP A 1 621 ? -0.360 37.064 -4.005 1.00 93.94 621 TRP A CA 1
ATOM 4680 C C . TRP A 1 621 ? 0.239 35.729 -4.468 1.00 93.94 621 TRP A C 1
ATOM 4682 O O . TRP A 1 621 ? 0.013 34.716 -3.809 1.00 93.94 621 TRP A O 1
ATOM 4692 N N . LEU A 1 622 ? 1.028 35.711 -5.554 1.00 94.94 622 LEU A N 1
ATOM 4693 C CA . LEU A 1 622 ? 1.616 34.463 -6.059 1.00 94.94 622 LEU A CA 1
ATOM 4694 C C . LEU A 1 622 ? 2.713 33.976 -5.121 1.00 94.94 622 LEU A C 1
ATOM 4696 O O . LEU A 1 622 ? 2.824 32.782 -4.859 1.00 94.94 622 LEU A O 1
ATOM 4700 N N . THR A 1 623 ? 3.475 34.913 -4.563 1.00 95.12 623 THR A N 1
ATOM 4701 C CA . THR A 1 623 ? 4.493 34.626 -3.555 1.00 95.12 623 THR A CA 1
ATOM 4702 C C . THR A 1 623 ? 3.874 34.093 -2.264 1.00 95.12 623 THR A C 1
ATOM 4704 O O . THR A 1 623 ? 4.360 33.095 -1.740 1.00 95.12 623 THR A O 1
ATOM 4707 N N . ARG A 1 624 ? 2.780 34.690 -1.767 1.00 95.56 624 ARG A N 1
ATOM 4708 C CA . ARG A 1 624 ? 2.066 34.201 -0.572 1.00 95.56 624 ARG A CA 1
ATOM 4709 C C . ARG A 1 624 ? 1.501 32.798 -0.785 1.00 95.56 624 ARG A C 1
ATOM 4711 O O . ARG A 1 624 ? 1.660 31.946 0.084 1.00 95.56 624 ARG A O 1
ATOM 4718 N N . TYR A 1 625 ? 0.909 32.544 -1.951 1.00 96.06 625 TYR A N 1
ATOM 4719 C CA . TYR A 1 625 ? 0.457 31.209 -2.334 1.00 96.06 625 TYR A CA 1
ATOM 4720 C C . TYR A 1 625 ? 1.621 30.206 -2.377 1.00 96.06 625 TYR A C 1
ATOM 4722 O O . TYR A 1 625 ? 1.530 29.137 -1.778 1.00 96.06 625 TYR A O 1
ATOM 4730 N N . ALA A 1 626 ? 2.739 30.566 -3.017 1.00 95.56 626 ALA A N 1
ATOM 4731 C CA . ALA A 1 626 ? 3.915 29.705 -3.103 1.00 95.56 626 ALA A CA 1
ATOM 4732 C C . ALA A 1 626 ? 4.517 29.385 -1.730 1.00 95.56 626 ALA A C 1
ATOM 4734 O O . ALA A 1 626 ? 4.863 28.237 -1.471 1.00 95.56 626 ALA A O 1
ATOM 4735 N N . GLN A 1 627 ? 4.588 30.374 -0.838 1.00 94.88 627 GLN A N 1
ATOM 4736 C CA . GLN A 1 627 ? 5.058 30.201 0.537 1.00 94.88 627 GLN A CA 1
ATOM 4737 C C . GLN A 1 627 ? 4.128 29.306 1.356 1.00 94.88 627 GLN A C 1
ATOM 4739 O O . GLN A 1 627 ? 4.607 28.452 2.100 1.00 94.88 627 GLN A O 1
ATOM 4744 N N . TRP A 1 628 ? 2.810 29.476 1.212 1.00 94.50 628 TRP A N 1
ATOM 4745 C CA . TRP A 1 628 ? 1.840 28.597 1.857 1.00 94.50 628 TRP A CA 1
ATOM 4746 C C . TRP A 1 628 ? 2.011 27.153 1.375 1.00 94.50 628 TRP A C 1
ATOM 4748 O O . TRP A 1 628 ? 2.229 26.267 2.199 1.00 94.50 628 TRP A O 1
ATOM 4758 N N . ALA A 1 629 ? 2.006 26.921 0.062 1.00 93.62 629 ALA A N 1
ATOM 4759 C CA . ALA A 1 629 ? 2.182 25.584 -0.494 1.00 93.62 629 ALA A CA 1
ATOM 4760 C C . ALA A 1 629 ? 3.528 24.971 -0.067 1.00 93.62 629 ALA A C 1
ATOM 4762 O O . ALA A 1 629 ? 3.571 23.837 0.388 1.00 93.62 629 ALA A O 1
ATOM 4763 N N . GLU A 1 630 ? 4.624 25.733 -0.106 1.00 92.81 630 GLU A N 1
ATOM 4764 C CA . GLU A 1 630 ? 5.930 25.290 0.398 1.00 92.81 630 GLU A CA 1
ATOM 4765 C C . GLU A 1 630 ? 5.889 24.894 1.882 1.00 92.81 630 GLU A C 1
ATOM 4767 O O . GLU A 1 630 ? 6.515 23.903 2.264 1.00 92.81 630 GLU A O 1
ATOM 4772 N N . SER A 1 631 ? 5.165 25.644 2.719 1.00 91.62 631 SER A N 1
ATOM 4773 C CA . SER A 1 631 ? 5.032 25.333 4.146 1.00 91.62 631 SER A CA 1
ATOM 4774 C C . SER A 1 631 ? 4.266 24.031 4.391 1.00 91.62 631 SER A C 1
ATOM 4776 O O . SER A 1 631 ? 4.697 23.226 5.214 1.00 91.62 631 SER A O 1
ATOM 4778 N N . GLU A 1 632 ? 3.202 23.790 3.623 1.00 90.25 632 GLU A N 1
ATOM 4779 C CA . GLU A 1 632 ? 2.400 22.562 3.680 1.00 90.25 632 GLU A CA 1
ATOM 4780 C C . GLU A 1 632 ? 3.208 21.345 3.218 1.00 90.25 632 GLU A C 1
ATOM 4782 O O . GLU A 1 632 ? 3.183 20.300 3.862 1.00 90.25 632 GLU A O 1
ATOM 4787 N N . ILE A 1 633 ? 3.992 21.506 2.149 1.00 89.88 633 ILE A N 1
ATOM 4788 C CA . ILE A 1 633 ? 4.828 20.445 1.574 1.00 89.88 633 ILE A CA 1
ATOM 4789 C C . ILE A 1 633 ? 5.971 20.044 2.519 1.00 89.88 633 ILE A C 1
ATOM 4791 O O . ILE A 1 633 ? 6.319 18.866 2.630 1.00 89.88 633 ILE A O 1
ATOM 4795 N N . ARG A 1 634 ? 6.614 21.026 3.166 1.00 87.62 634 ARG A N 1
ATOM 4796 C CA . ARG A 1 634 ? 7.787 20.789 4.028 1.00 87.62 634 ARG A CA 1
ATOM 4797 C C . ARG A 1 634 ? 7.423 20.242 5.397 1.00 87.62 634 ARG A C 1
ATOM 4799 O O . ARG A 1 634 ? 8.178 19.443 5.944 1.00 87.62 634 ARG A O 1
ATOM 4806 N N . SER A 1 635 ? 6.306 20.701 5.941 1.00 80.56 635 SER A N 1
ATOM 4807 C CA . SER A 1 635 ? 5.881 20.377 7.295 1.00 80.56 635 SER A CA 1
ATOM 4808 C C . SER A 1 635 ? 4.396 20.027 7.286 1.00 80.56 635 SER A C 1
ATOM 4810 O O . SER A 1 635 ? 3.593 20.833 7.765 1.00 80.56 635 SER A O 1
ATOM 4812 N N . PRO A 1 636 ? 4.015 18.844 6.760 1.00 76.69 636 PRO A N 1
ATOM 4813 C CA . PRO A 1 636 ? 2.640 18.370 6.814 1.00 76.69 636 PRO A CA 1
ATOM 4814 C C . PRO A 1 636 ? 2.258 18.149 8.281 1.00 76.69 636 PRO A C 1
ATOM 4816 O O . PRO A 1 636 ? 2.541 17.121 8.889 1.00 76.69 636 PRO A O 1
ATOM 4819 N N . SER A 1 637 ? 1.697 19.183 8.901 1.00 69.00 637 SER A N 1
ATOM 4820 C CA . SER A 1 637 ? 1.256 19.126 10.290 1.00 69.00 637 SER A CA 1
ATOM 4821 C C . SER A 1 637 ? -0.033 18.314 10.387 1.00 69.00 637 SER A C 1
ATOM 4823 O O . SER A 1 637 ? -0.890 18.430 9.512 1.00 69.00 637 SER A O 1
ATOM 4825 N N . ALA A 1 638 ? -0.208 17.550 11.466 1.00 76.31 638 ALA A N 1
ATOM 4826 C CA . ALA A 1 638 ? -1.496 16.947 11.794 1.00 76.31 638 ALA A CA 1
ATOM 4827 C C . ALA A 1 638 ? -2.518 18.068 12.051 1.00 76.31 638 ALA A C 1
ATOM 4829 O O . ALA A 1 638 ? -2.561 18.670 13.128 1.00 76.31 638 ALA A O 1
ATOM 4830 N N . LYS A 1 639 ? -3.297 18.415 11.024 1.00 84.75 639 LYS A N 1
ATOM 4831 C CA . LYS A 1 639 ? -4.300 19.475 11.112 1.00 84.75 639 LYS A CA 1
ATOM 4832 C C . LYS A 1 639 ? -5.521 18.977 11.868 1.00 84.75 639 LYS A C 1
ATOM 4834 O O . LYS A 1 639 ? -5.882 17.807 11.813 1.00 84.75 639 LYS A O 1
ATOM 4839 N N . VAL A 1 640 ? -6.191 19.893 12.558 1.00 89.12 640 VAL A N 1
ATOM 4840 C CA . VAL A 1 640 ? -7.516 19.610 13.113 1.00 89.12 640 VAL A CA 1
ATOM 4841 C C . VAL A 1 640 ? -8.513 19.611 11.953 1.00 89.12 640 VAL A C 1
ATOM 4843 O O . VAL A 1 640 ? -8.639 20.624 11.264 1.00 89.12 640 VAL A O 1
ATOM 4846 N N . THR A 1 641 ? -9.228 18.505 11.760 1.00 91.62 641 THR A N 1
ATOM 4847 C CA . THR A 1 641 ? -10.155 18.295 10.636 1.00 91.62 641 THR A CA 1
ATOM 4848 C C . THR A 1 641 ? -11.568 17.946 11.120 1.00 91.62 641 THR A C 1
ATOM 4850 O O . THR A 1 641 ? -11.815 17.747 12.318 1.00 91.62 641 THR A O 1
ATOM 4853 N N . GLY A 1 642 ? -12.531 17.915 10.195 1.00 92.06 642 GLY A N 1
ATOM 4854 C CA . GLY A 1 642 ? -13.861 17.350 10.430 1.00 92.06 642 GLY A CA 1
ATOM 4855 C C . GLY A 1 642 ? -14.646 17.985 11.585 1.00 92.06 642 GLY A C 1
ATOM 4856 O O . GLY A 1 642 ? -14.662 19.202 11.792 1.00 92.06 642 GLY A O 1
ATOM 4857 N N . ALA A 1 643 ? -15.333 17.137 12.355 1.00 91.31 643 ALA A N 1
ATOM 4858 C CA . ALA A 1 643 ? -16.147 17.569 13.490 1.00 91.31 643 ALA A CA 1
ATOM 4859 C C . ALA A 1 643 ? -15.323 18.281 14.572 1.00 91.31 643 ALA A C 1
ATOM 4861 O O . ALA A 1 643 ? -15.820 19.212 15.207 1.00 91.31 643 ALA A O 1
ATOM 4862 N N . ASP A 1 644 ? -14.068 17.883 14.774 1.00 94.12 644 ASP A N 1
ATOM 4863 C CA . ASP A 1 644 ? -13.211 18.496 15.784 1.00 94.12 644 ASP A CA 1
ATOM 4864 C C . ASP A 1 644 ? -12.738 19.887 15.365 1.00 94.12 644 ASP A C 1
ATOM 4866 O O . ASP A 1 644 ? -12.683 20.784 16.211 1.00 94.12 644 ASP A O 1
ATOM 4870 N N . ALA A 1 645 ? -12.515 20.118 14.068 1.00 93.06 645 ALA A N 1
ATOM 4871 C CA . ALA A 1 645 ? -12.256 21.456 13.545 1.00 93.06 645 ALA A CA 1
ATOM 4872 C C . ALA A 1 645 ? -13.447 22.382 13.792 1.00 93.06 645 ALA A C 1
ATOM 4874 O O . ALA A 1 645 ? -13.275 23.490 14.297 1.00 93.06 645 ALA A O 1
ATOM 4875 N N . VAL A 1 646 ? -14.665 21.900 13.533 1.00 93.56 646 VAL A N 1
ATOM 4876 C CA . VAL A 1 646 ? -15.896 22.655 13.794 1.00 93.56 646 VAL A CA 1
ATOM 4877 C C . VAL A 1 646 ? -16.072 22.954 15.285 1.00 93.56 646 VAL A C 1
ATOM 4879 O O . VAL A 1 646 ? -16.321 24.106 15.649 1.00 93.56 646 VAL A O 1
ATOM 4882 N N . LYS A 1 647 ? -15.883 21.963 16.170 1.00 94.81 647 LYS A N 1
ATOM 4883 C CA . LYS A 1 647 ? -15.958 22.159 17.633 1.00 94.81 647 LYS A CA 1
ATOM 4884 C C . LYS A 1 647 ? -14.951 23.202 18.116 1.00 94.81 647 LYS A C 1
ATOM 4886 O O . LYS A 1 647 ? -15.291 24.049 18.939 1.00 94.81 647 LYS A O 1
ATOM 4891 N N . ARG A 1 648 ? -13.725 23.160 17.585 1.00 94.75 648 ARG A N 1
ATOM 4892 C CA . ARG A 1 648 ? -12.646 24.106 17.908 1.00 94.75 648 ARG A CA 1
ATOM 4893 C C . ARG A 1 648 ? -12.724 25.413 17.107 1.00 94.75 648 ARG A C 1
ATOM 4895 O O . ARG A 1 648 ? -11.912 26.302 17.338 1.00 94.75 648 ARG A O 1
ATOM 4902 N N . ARG A 1 649 ? -13.700 25.550 16.198 1.00 93.31 649 ARG A N 1
ATOM 4903 C CA . ARG A 1 649 ? -13.879 26.685 15.272 1.00 93.31 649 ARG A CA 1
ATOM 4904 C C . ARG A 1 649 ? -12.620 26.994 14.449 1.00 93.31 649 ARG A C 1
ATOM 4906 O O . ARG A 1 649 ? -12.319 28.156 14.174 1.00 93.31 649 ARG A O 1
ATOM 4913 N N . VAL A 1 650 ? -11.882 25.950 14.079 1.00 95.50 650 VAL A N 1
ATOM 4914 C CA . VAL A 1 650 ? -10.664 26.032 13.273 1.00 95.50 650 VAL A CA 1
ATOM 4915 C C . VAL A 1 650 ? -11.049 26.097 11.801 1.00 95.50 650 VAL A C 1
ATOM 4917 O O . VAL A 1 650 ? -11.569 25.138 11.231 1.00 95.50 650 VAL A O 1
ATOM 4920 N N . ARG A 1 651 ? -10.759 27.239 11.180 1.00 95.88 651 ARG A N 1
ATOM 4921 C CA . ARG A 1 651 ? -10.931 27.446 9.742 1.00 95.88 651 ARG A CA 1
ATOM 4922 C C . ARG A 1 651 ? -9.680 26.979 8.996 1.00 95.88 651 ARG A C 1
ATOM 4924 O O . ARG A 1 651 ? -8.574 27.262 9.455 1.00 95.88 651 ARG A O 1
ATOM 4931 N N . SER A 1 652 ? -9.854 26.343 7.839 1.00 95.12 652 SER A N 1
ATOM 4932 C CA . SER A 1 652 ? -8.732 26.039 6.943 1.00 95.12 652 SER A CA 1
ATOM 4933 C C . SER A 1 652 ? -8.074 27.312 6.418 1.00 95.12 652 SER A C 1
ATOM 4935 O O . SER A 1 652 ? -8.679 28.391 6.383 1.00 95.12 652 SER A O 1
ATOM 4937 N N . HIS A 1 653 ? -6.825 27.174 5.976 1.00 95.12 653 HIS A N 1
ATOM 4938 C CA . HIS A 1 653 ? -6.096 28.265 5.342 1.00 95.12 653 HIS A CA 1
ATOM 4939 C C . HIS A 1 653 ? -6.866 28.808 4.114 1.00 95.12 653 HIS A C 1
ATOM 4941 O O . HIS A 1 653 ? -7.459 28.012 3.380 1.00 95.12 653 HIS A O 1
ATOM 4947 N N . PRO A 1 654 ? -6.864 30.130 3.835 1.00 94.94 654 PRO A N 1
ATOM 4948 C CA . PRO A 1 654 ? -7.597 30.703 2.698 1.00 94.94 654 PRO A CA 1
ATOM 4949 C C . PRO A 1 654 ? -7.257 30.074 1.339 1.00 94.94 654 PRO A C 1
ATOM 4951 O O . PRO A 1 654 ? -8.141 29.876 0.507 1.00 94.94 654 PRO A O 1
ATOM 4954 N N . GLU A 1 655 ? -5.992 29.711 1.131 1.00 94.81 655 GLU A N 1
ATOM 4955 C CA . GLU A 1 655 ? -5.562 29.027 -0.094 1.00 94.81 655 GLU A CA 1
ATOM 4956 C C . GLU A 1 655 ? -6.143 27.611 -0.195 1.00 94.81 655 GLU A C 1
ATOM 4958 O O . GLU A 1 655 ? -6.630 27.228 -1.254 1.00 94.81 655 GLU A O 1
ATOM 4963 N N . ARG A 1 656 ? -6.215 26.870 0.919 1.00 94.56 656 ARG A N 1
ATOM 4964 C CA . ARG A 1 656 ? -6.858 25.549 0.955 1.00 94.56 656 ARG A CA 1
ATOM 4965 C C . ARG A 1 656 ? -8.356 25.634 0.660 1.00 94.56 656 ARG A C 1
ATOM 4967 O O . ARG A 1 656 ? -8.899 24.778 -0.031 1.00 94.56 656 ARG A O 1
ATOM 4974 N N . LEU A 1 657 ? -9.024 26.679 1.150 1.00 95.75 657 LEU A N 1
ATOM 4975 C CA . LEU A 1 657 ? -10.430 26.931 0.822 1.00 95.75 657 LEU A CA 1
ATOM 4976 C C . LEU A 1 657 ? -10.612 27.262 -0.663 1.00 95.75 657 LEU A C 1
ATOM 4978 O O . LEU A 1 657 ? -11.557 26.781 -1.276 1.00 95.75 657 LEU A O 1
ATOM 4982 N N . THR A 1 658 ? -9.682 28.016 -1.254 1.00 94.50 658 THR A N 1
ATOM 4983 C CA . THR A 1 658 ? -9.690 28.307 -2.698 1.00 94.50 658 THR A CA 1
ATOM 4984 C C . THR A 1 658 ? -9.490 27.032 -3.526 1.00 94.50 658 THR A C 1
ATOM 4986 O O . THR A 1 658 ? -10.126 26.870 -4.570 1.00 94.50 658 THR A O 1
ATOM 4989 N N . ASP A 1 659 ? -8.648 26.102 -3.064 1.00 95.19 659 ASP A N 1
ATOM 4990 C CA . ASP A 1 659 ? -8.496 24.787 -3.698 1.00 95.19 659 ASP A CA 1
ATOM 4991 C C . ASP A 1 659 ? -9.795 23.977 -3.623 1.00 95.19 659 ASP A C 1
ATOM 4993 O O . ASP A 1 659 ? -10.262 23.489 -4.650 1.00 95.19 659 ASP A O 1
ATOM 4997 N N . ALA A 1 660 ? -10.448 23.932 -2.458 1.00 94.88 660 ALA A N 1
ATOM 4998 C CA . ALA A 1 660 ? -11.736 23.256 -2.295 1.00 94.88 660 ALA A CA 1
ATOM 4999 C C . ALA A 1 660 ? -12.860 23.881 -3.145 1.00 94.88 660 ALA A C 1
ATOM 5001 O O . ALA A 1 660 ? -13.702 23.171 -3.691 1.00 94.88 660 ALA A O 1
ATOM 5002 N N . GLU A 1 661 ? -12.881 25.207 -3.300 1.00 95.31 661 GLU A N 1
ATOM 5003 C CA . GLU A 1 661 ? -13.814 25.904 -4.196 1.00 95.31 661 GLU A CA 1
ATOM 5004 C C . GLU A 1 661 ? -13.561 25.562 -5.668 1.00 95.31 661 GLU A C 1
ATOM 5006 O O . GLU A 1 661 ? -14.508 25.339 -6.429 1.00 95.31 661 GLU A O 1
ATOM 5011 N N . THR A 1 662 ? -12.289 25.501 -6.066 1.00 95.00 662 THR A N 1
ATOM 5012 C CA . THR A 1 662 ? -11.873 25.138 -7.427 1.00 95.00 662 THR A CA 1
ATOM 5013 C C . THR A 1 662 ? -12.293 23.713 -7.750 1.00 95.00 662 THR A C 1
ATOM 5015 O O . THR A 1 662 ? -12.924 23.461 -8.776 1.00 95.00 662 THR A O 1
ATOM 5018 N N . GLU A 1 663 ? -12.012 22.799 -6.833 1.00 93.50 663 GLU A N 1
ATOM 5019 C CA . GLU A 1 663 ? -12.391 21.403 -6.938 1.00 93.50 663 GLU A CA 1
ATOM 5020 C C . GLU A 1 663 ? -13.909 21.223 -6.960 1.00 93.50 663 GLU A C 1
ATOM 5022 O O . GLU A 1 663 ? -14.444 20.518 -7.814 1.00 93.50 663 GLU A O 1
ATOM 5027 N N . HIS A 1 664 ? -14.630 21.932 -6.089 1.00 95.69 664 HIS A N 1
ATOM 5028 C CA . HIS A 1 664 ? -16.085 21.918 -6.098 1.00 95.69 664 HIS A CA 1
ATOM 5029 C C . HIS A 1 664 ? -16.646 22.365 -7.447 1.00 95.69 664 HIS A C 1
ATOM 5031 O O . HIS A 1 664 ? -17.530 21.706 -7.990 1.00 95.69 664 HIS A O 1
ATOM 5037 N N . ARG A 1 665 ? -16.111 23.446 -8.022 1.00 94.19 665 ARG A N 1
ATOM 5038 C CA . ARG A 1 665 ? -16.524 23.916 -9.347 1.00 94.19 665 ARG A CA 1
ATOM 5039 C C . ARG A 1 665 ? -16.225 22.884 -10.434 1.00 94.19 665 ARG A C 1
ATOM 5041 O O . ARG A 1 665 ? -17.078 22.658 -11.288 1.00 94.19 665 ARG A O 1
ATOM 5048 N N . HIS A 1 666 ? -15.046 22.268 -10.398 1.00 91.88 666 HIS A N 1
ATOM 5049 C CA . HIS A 1 666 ? -14.652 21.216 -11.332 1.00 91.88 666 HIS A CA 1
ATOM 5050 C C . HIS A 1 666 ? -15.630 20.032 -11.278 1.00 91.88 666 HIS A C 1
ATOM 5052 O O . HIS A 1 666 ? -16.203 19.664 -12.303 1.00 91.88 666 HIS A O 1
ATOM 5058 N N . ILE A 1 667 ? -15.905 19.503 -10.085 1.00 92.62 667 ILE A N 1
ATOM 5059 C CA . ILE A 1 667 ? -16.783 18.340 -9.909 1.00 92.62 667 ILE A CA 1
ATOM 5060 C C . ILE A 1 667 ? -18.228 18.659 -10.290 1.00 92.62 667 ILE A C 1
ATOM 5062 O O . ILE A 1 667 ? -18.901 17.811 -10.861 1.00 92.62 667 ILE A O 1
ATOM 5066 N N . VAL A 1 668 ? -18.721 19.872 -10.034 1.00 93.75 668 VAL A N 1
ATOM 5067 C CA . VAL A 1 668 ? -20.075 20.267 -10.461 1.00 93.75 668 VAL A CA 1
ATOM 5068 C C . VAL A 1 668 ? -20.193 20.317 -11.987 1.00 93.75 668 VAL A C 1
ATOM 5070 O O . VAL A 1 668 ? -21.218 19.906 -12.528 1.00 93.75 668 VAL A O 1
ATOM 5073 N N . ILE A 1 669 ? -19.156 20.783 -12.693 1.00 88.81 669 ILE A N 1
ATOM 5074 C CA . ILE A 1 669 ? -19.133 20.758 -14.164 1.00 88.81 669 ILE A CA 1
ATOM 5075 C C . ILE A 1 669 ? -19.104 19.314 -14.665 1.00 88.81 669 ILE A C 1
ATOM 5077 O O . ILE A 1 669 ? -19.884 18.973 -15.549 1.00 88.81 669 ILE A O 1
ATOM 5081 N N . LEU A 1 670 ? -18.271 18.458 -14.067 1.00 87.88 670 LEU A N 1
ATOM 5082 C CA . LEU A 1 670 ? -18.246 17.029 -14.381 1.00 87.88 670 LEU A CA 1
ATOM 5083 C C . LEU A 1 670 ? -19.618 16.382 -14.132 1.00 87.88 670 LEU A C 1
ATOM 5085 O O . LEU A 1 670 ? -20.149 15.688 -14.988 1.00 87.88 670 LEU A O 1
ATOM 5089 N N . ALA A 1 671 ? -20.258 16.669 -13.000 1.00 90.69 671 ALA A N 1
ATOM 5090 C CA . ALA A 1 671 ? -21.577 16.137 -12.676 1.00 90.69 671 ALA A CA 1
ATOM 5091 C C . ALA A 1 671 ? -22.660 16.575 -13.683 1.00 90.69 671 ALA A C 1
ATOM 5093 O O . ALA A 1 671 ? -23.650 15.869 -13.878 1.00 90.69 671 ALA A O 1
ATOM 5094 N N . ALA A 1 672 ? -22.487 17.712 -14.358 1.00 89.38 672 ALA A N 1
ATOM 5095 C CA . ALA A 1 672 ? -23.400 18.149 -15.409 1.00 89.38 672 ALA A CA 1
ATOM 5096 C C . ALA A 1 672 ? -23.250 17.350 -16.718 1.00 89.38 672 ALA A C 1
ATOM 5098 O O . ALA A 1 672 ? -24.175 17.359 -17.529 1.00 89.38 672 ALA A O 1
ATOM 5099 N N . THR A 1 673 ? -22.123 16.661 -16.936 1.00 84.81 673 THR A N 1
ATOM 5100 C CA . THR A 1 673 ? -21.882 15.849 -18.143 1.00 84.81 673 THR A CA 1
ATOM 5101 C C . THR A 1 673 ? -22.226 14.371 -17.958 1.00 84.81 673 THR A C 1
ATOM 5103 O O . THR A 1 673 ? -22.405 13.661 -18.947 1.00 84.81 673 THR A O 1
ATOM 5106 N N . LEU A 1 674 ? -22.366 13.902 -16.714 1.00 87.25 674 LEU A N 1
ATOM 5107 C CA . LEU A 1 674 ? -22.715 12.515 -16.406 1.00 87.25 674 LEU A CA 1
ATOM 5108 C C . LEU A 1 674 ? -24.221 12.266 -16.550 1.00 87.25 674 LEU A C 1
ATOM 5110 O O . LEU A 1 674 ? -25.055 13.044 -16.078 1.00 87.25 674 LEU A O 1
ATOM 5114 N N . SER A 1 675 ? -24.587 11.136 -17.150 1.00 91.81 675 SER A N 1
ATOM 5115 C CA . SER A 1 675 ? -25.992 10.758 -17.365 1.00 91.81 675 SER A CA 1
ATOM 5116 C C . SER A 1 675 ? -26.769 10.579 -16.054 1.00 91.81 675 SER A C 1
ATOM 5118 O O . SER A 1 675 ? -27.966 10.835 -15.980 1.00 91.81 675 SER A O 1
ATOM 5120 N N . GLU A 1 676 ? -26.066 10.194 -14.996 1.00 92.38 676 GLU A N 1
ATOM 5121 C CA . GLU A 1 676 ? -26.587 9.882 -13.675 1.00 92.38 676 GLU A CA 1
ATOM 5122 C C . GLU A 1 676 ? -26.948 11.134 -12.873 1.00 92.38 676 GLU A C 1
ATOM 5124 O O . GLU A 1 676 ? -27.814 11.074 -12.000 1.00 92.38 676 GLU A O 1
ATOM 5129 N N . THR A 1 677 ? -26.281 12.258 -13.150 1.00 93.25 677 THR A N 1
ATOM 5130 C CA . THR A 1 677 ? -26.373 13.479 -12.336 1.00 93.25 677 THR A CA 1
ATOM 5131 C C . THR A 1 677 ? -26.806 14.722 -13.107 1.00 93.25 677 THR A C 1
ATOM 5133 O O . THR A 1 677 ? -27.277 15.673 -12.485 1.00 93.25 677 THR A O 1
ATOM 5136 N N . SER A 1 678 ? -26.721 14.716 -14.439 1.00 92.00 678 SER A N 1
ATOM 5137 C CA . SER A 1 678 ? -27.037 15.866 -15.304 1.00 92.00 678 SER A CA 1
ATOM 5138 C C . SER A 1 678 ? -28.465 16.406 -15.152 1.00 92.00 678 SER A C 1
ATOM 5140 O O . SER A 1 678 ? -28.690 17.607 -15.292 1.00 92.00 678 SER A O 1
ATOM 5142 N N . GLU A 1 679 ? -29.439 15.561 -14.803 1.00 93.12 679 GLU A N 1
ATOM 5143 C CA . GLU A 1 679 ? -30.835 15.976 -14.601 1.00 93.12 679 GLU A CA 1
ATOM 5144 C C . GLU A 1 679 ? -31.140 16.503 -13.185 1.00 93.12 679 GLU A C 1
ATOM 5146 O O . GLU A 1 679 ? -32.289 16.831 -12.857 1.00 93.12 679 GLU A O 1
ATOM 5151 N N . ILE A 1 680 ? -30.149 16.556 -12.294 1.00 95.62 680 ILE A N 1
ATOM 5152 C CA . ILE A 1 680 ? -30.353 16.966 -10.904 1.00 95.62 680 ILE A CA 1
ATOM 5153 C C . ILE A 1 680 ? -30.241 18.485 -10.797 1.00 95.62 680 ILE A C 1
ATOM 5155 O O . ILE A 1 680 ? -29.164 19.073 -10.820 1.00 95.62 680 ILE A O 1
ATOM 5159 N N . ALA A 1 681 ? -31.390 19.139 -10.637 1.00 93.75 681 ALA A N 1
ATOM 5160 C CA . ALA A 1 681 ? -31.452 20.584 -10.468 1.00 93.75 681 ALA A CA 1
ATOM 5161 C C . ALA A 1 681 ? -30.847 21.038 -9.126 1.00 93.75 681 ALA A C 1
ATOM 5163 O O . ALA A 1 681 ? -31.142 20.460 -8.083 1.00 93.75 681 ALA A O 1
ATOM 5164 N N . ILE A 1 682 ? -30.115 22.157 -9.113 1.00 96.19 682 ILE A N 1
ATOM 5165 C CA . ILE A 1 682 ? -29.620 22.796 -7.877 1.00 96.19 682 ILE A CA 1
ATOM 5166 C C . ILE A 1 682 ? -30.776 23.511 -7.149 1.00 96.19 682 ILE A C 1
ATOM 5168 O O . ILE A 1 682 ? -30.965 24.729 -7.264 1.00 96.19 682 ILE A O 1
ATOM 5172 N N . SER A 1 683 ? -31.617 22.727 -6.472 1.00 95.50 683 SER A N 1
ATOM 5173 C CA . SER A 1 683 ? -32.768 23.157 -5.667 1.00 95.50 683 SER A CA 1
ATOM 5174 C C . SER A 1 683 ? -33.247 22.026 -4.743 1.00 95.50 683 SER A C 1
ATOM 5176 O O . SER A 1 683 ? -32.777 20.893 -4.852 1.00 95.50 683 SER A O 1
ATOM 5178 N N . ARG A 1 684 ? -34.253 22.286 -3.895 1.00 95.88 684 ARG A N 1
ATOM 5179 C CA . ARG A 1 684 ? -34.895 21.267 -3.040 1.00 95.88 684 ARG A CA 1
ATOM 5180 C C . ARG A 1 684 ? -35.362 20.013 -3.799 1.00 95.88 684 ARG A C 1
ATOM 5182 O O . ARG A 1 684 ? -35.224 18.910 -3.280 1.00 95.88 684 ARG A O 1
ATOM 5189 N N . THR A 1 685 ? -35.877 20.139 -5.027 1.00 95.94 685 THR A N 1
ATOM 5190 C CA . THR A 1 685 ? -36.274 18.961 -5.832 1.00 95.94 685 THR A CA 1
ATOM 5191 C C . THR A 1 685 ? -35.071 18.106 -6.229 1.00 95.94 685 THR A C 1
ATOM 5193 O O . THR A 1 685 ? -35.186 16.885 -6.306 1.00 95.94 685 THR A O 1
ATOM 5196 N N . GLY A 1 686 ? -33.903 18.728 -6.408 1.00 96.31 686 GLY A N 1
ATOM 5197 C CA . GLY A 1 686 ? -32.633 18.035 -6.582 1.00 96.31 686 GLY A CA 1
ATOM 5198 C C . GLY A 1 686 ? -32.241 17.217 -5.361 1.00 96.31 686 GLY A C 1
ATOM 5199 O O . GLY A 1 686 ? -31.830 16.078 -5.525 1.00 96.31 686 GLY A O 1
ATOM 5200 N N . VAL A 1 687 ? -32.449 17.730 -4.143 1.00 97.62 687 VAL A N 1
ATOM 5201 C CA . VAL A 1 687 ? -32.183 16.975 -2.900 1.00 97.62 687 VAL A CA 1
ATOM 5202 C C . VAL A 1 687 ? -32.989 15.678 -2.864 1.00 97.62 687 VAL A C 1
ATOM 5204 O O . VAL A 1 687 ? -32.438 14.618 -2.576 1.00 97.62 687 VAL A O 1
ATOM 5207 N N . ALA A 1 688 ? -34.277 15.747 -3.212 1.00 95.94 688 ALA A N 1
ATOM 5208 C CA . ALA A 1 688 ? -35.132 14.566 -3.288 1.00 95.94 688 ALA A CA 1
ATOM 5209 C C . ALA A 1 688 ? -34.637 13.568 -4.351 1.00 95.94 688 ALA A C 1
ATOM 5211 O O . ALA A 1 688 ? -34.557 12.374 -4.073 1.00 95.94 688 ALA A O 1
ATOM 5212 N N . ARG A 1 689 ? -34.240 14.057 -5.538 1.00 96.94 689 ARG A N 1
ATOM 5213 C CA . ARG A 1 689 ? -33.666 13.220 -6.608 1.00 96.94 689 ARG A CA 1
ATOM 5214 C C . ARG A 1 689 ? -32.355 12.559 -6.192 1.00 96.94 689 ARG A C 1
ATOM 5216 O O . ARG A 1 689 ? -32.185 11.374 -6.449 1.00 96.94 689 ARG A O 1
ATOM 5223 N N . ILE A 1 690 ? -31.466 13.285 -5.512 1.00 97.75 690 ILE A N 1
ATOM 5224 C CA . ILE A 1 690 ? -30.228 12.726 -4.953 1.00 97.75 690 ILE A CA 1
ATOM 5225 C C . ILE A 1 690 ? -30.579 11.630 -3.943 1.00 97.75 690 ILE A C 1
ATOM 5227 O O . ILE A 1 690 ? -30.096 10.513 -4.068 1.00 97.75 690 ILE A O 1
ATOM 5231 N N . GLY A 1 691 ? -31.465 11.907 -2.980 1.00 96.38 691 GLY A N 1
ATOM 5232 C CA . GLY A 1 691 ? -31.883 10.922 -1.979 1.00 96.38 691 GLY A CA 1
ATOM 5233 C C . GLY A 1 691 ? -32.496 9.656 -2.590 1.00 96.38 691 GLY A C 1
ATOM 5234 O O . GLY A 1 691 ? -32.203 8.552 -2.136 1.00 96.38 691 GLY A O 1
ATOM 5235 N N . GLN A 1 692 ? -33.304 9.799 -3.644 1.00 96.19 692 GLN A N 1
ATOM 5236 C CA . GLN A 1 692 ? -33.856 8.670 -4.394 1.00 96.19 692 GLN A CA 1
ATOM 5237 C C . GLN A 1 692 ? -32.759 7.885 -5.124 1.00 96.19 692 GLN A C 1
ATOM 5239 O O . GLN A 1 692 ? -32.670 6.671 -4.955 1.00 96.19 692 GLN A O 1
ATOM 5244 N N . ALA A 1 693 ? -31.888 8.568 -5.869 1.00 95.50 693 ALA A N 1
ATOM 5245 C CA . ALA A 1 693 ? -30.793 7.932 -6.594 1.00 95.50 693 ALA A CA 1
ATOM 5246 C C . ALA A 1 693 ? -29.838 7.182 -5.652 1.00 95.50 693 ALA A C 1
ATOM 5248 O O . ALA A 1 693 ? -29.366 6.098 -5.993 1.00 95.50 693 ALA A O 1
ATOM 5249 N N . LEU A 1 694 ? -29.599 7.716 -4.448 1.00 95.81 694 LEU A N 1
ATOM 5250 C CA . LEU A 1 694 ? -28.808 7.043 -3.422 1.00 95.81 694 LEU A CA 1
ATOM 5251 C C . LEU A 1 694 ? -29.453 5.726 -2.980 1.00 95.81 694 LEU A C 1
ATOM 5253 O O . LEU A 1 694 ? -28.780 4.701 -2.975 1.00 95.81 694 LEU A O 1
ATOM 5257 N N . LYS A 1 695 ? -30.758 5.735 -2.684 1.00 94.06 695 LYS A N 1
ATOM 5258 C CA . LYS A 1 695 ? -31.514 4.533 -2.286 1.00 94.06 695 LYS A CA 1
ATOM 5259 C C . LYS A 1 695 ? -31.590 3.482 -3.399 1.00 94.06 695 LYS A C 1
ATOM 5261 O O . LYS A 1 695 ? -31.618 2.289 -3.114 1.00 94.06 695 LYS A O 1
ATOM 5266 N N . GLU A 1 696 ? -31.657 3.916 -4.655 1.00 93.75 696 GLU A N 1
ATOM 5267 C CA . GLU A 1 696 ? -31.745 3.021 -5.813 1.00 93.75 696 GLU A CA 1
ATOM 5268 C C . GLU A 1 696 ? -30.399 2.377 -6.164 1.00 93.75 696 GLU A C 1
ATOM 5270 O O . GLU A 1 696 ? -30.356 1.204 -6.542 1.00 93.75 696 GLU A O 1
ATOM 5275 N N . ARG A 1 697 ? -29.303 3.138 -6.063 1.00 91.75 697 ARG A N 1
ATOM 5276 C CA . ARG A 1 697 ? -27.991 2.743 -6.599 1.00 91.75 697 ARG A CA 1
ATOM 5277 C C . ARG A 1 697 ? -27.013 2.244 -5.542 1.00 91.75 697 ARG A C 1
ATOM 5279 O O . ARG A 1 697 ? -26.111 1.486 -5.888 1.00 91.75 697 ARG A O 1
ATOM 5286 N N . PHE A 1 698 ? -27.186 2.631 -4.281 1.00 92.50 698 PHE A N 1
ATOM 5287 C CA . PHE A 1 698 ? -26.280 2.265 -3.195 1.00 92.50 698 PHE A CA 1
ATOM 5288 C C . PHE A 1 698 ? -27.024 1.458 -2.140 1.00 92.50 698 PHE A C 1
ATOM 5290 O O . PHE A 1 698 ? -28.143 1.785 -1.746 1.00 92.50 698 PHE A O 1
ATOM 5297 N N . LYS A 1 699 ? -26.397 0.367 -1.699 1.00 87.50 699 LYS A N 1
ATOM 5298 C CA . LYS A 1 699 ? -26.940 -0.504 -0.659 1.00 87.50 699 LYS A CA 1
ATOM 5299 C C . LYS A 1 699 ? -26.112 -0.330 0.615 1.00 87.50 699 LYS A C 1
ATOM 5301 O O . LYS A 1 699 ? -24.898 -0.468 0.516 1.00 87.50 699 LYS A O 1
ATOM 5306 N N . PRO A 1 700 ? -26.746 -0.111 1.782 1.00 82.25 700 PRO A N 1
ATOM 5307 C CA . PRO A 1 700 ? -26.079 0.053 3.077 1.00 82.25 700 PRO A CA 1
ATOM 5308 C C . PRO A 1 700 ? -24.956 -0.947 3.374 1.00 82.25 700 PRO A C 1
ATOM 5310 O O . PRO A 1 700 ? -23.890 -0.564 3.844 1.00 82.25 700 PRO A O 1
ATOM 5313 N N . ASP A 1 701 ? -25.183 -2.219 3.047 1.00 78.44 701 ASP A N 1
ATOM 5314 C CA . ASP A 1 701 ? -24.282 -3.320 3.403 1.00 78.44 701 ASP A CA 1
ATOM 5315 C C . ASP A 1 701 ? -23.226 -3.629 2.328 1.00 78.44 701 ASP A C 1
ATOM 5317 O O . ASP A 1 701 ? -22.452 -4.575 2.479 1.00 78.44 701 ASP A O 1
ATOM 5321 N N . ILE A 1 702 ? -23.213 -2.887 1.213 1.00 79.50 702 ILE A N 1
ATOM 5322 C CA . ILE A 1 702 ? -22.291 -3.123 0.098 1.00 79.50 702 ILE A CA 1
ATOM 5323 C C . ILE A 1 702 ? -21.426 -1.875 -0.104 1.00 79.50 702 ILE A C 1
ATOM 5325 O O . ILE A 1 702 ? -21.973 -0.814 -0.416 1.00 79.50 702 ILE A O 1
ATOM 5329 N N . PRO A 1 703 ? -20.090 -1.978 0.023 1.00 79.44 703 PRO A N 1
ATOM 5330 C CA . PRO A 1 703 ? -19.214 -0.846 -0.240 1.00 79.44 703 PRO A CA 1
ATOM 5331 C C . PRO A 1 703 ? -19.377 -0.358 -1.697 1.00 79.44 703 PRO A C 1
ATOM 5333 O O . PRO A 1 703 ? -19.475 -1.186 -2.609 1.00 79.44 703 PRO A O 1
ATOM 5336 N N . PRO A 1 704 ? -19.426 0.966 -1.944 1.00 84.75 704 PRO A N 1
ATOM 5337 C CA . PRO A 1 704 ? -19.506 1.520 -3.297 1.00 84.75 704 PRO A CA 1
ATOM 5338 C C . PRO A 1 704 ? -18.280 1.144 -4.130 1.00 84.75 704 PRO A C 1
ATOM 5340 O O . PRO A 1 704 ? -17.170 1.253 -3.632 1.00 84.75 704 PRO A O 1
ATOM 5343 N N . THR A 1 705 ? -18.450 0.778 -5.402 1.00 87.62 705 THR A N 1
ATOM 5344 C CA . THR A 1 705 ? -17.324 0.591 -6.343 1.00 87.62 705 THR A CA 1
ATOM 5345 C C . THR A 1 705 ? -16.530 1.892 -6.550 1.00 87.62 705 THR A C 1
ATOM 5347 O O . THR A 1 705 ? -17.013 2.957 -6.175 1.00 87.62 705 THR A O 1
ATOM 5350 N N . SER A 1 706 ? -15.363 1.841 -7.210 1.00 75.75 706 SER A N 1
ATOM 5351 C CA . SER A 1 706 ? -14.613 3.033 -7.674 1.00 75.75 706 SER A CA 1
ATOM 5352 C C . SER A 1 706 ? -15.529 4.095 -8.313 1.00 75.75 706 SER A C 1
ATOM 5354 O O . SER A 1 706 ? -15.631 5.233 -7.845 1.00 75.75 706 SER A O 1
ATOM 5356 N N . ASP A 1 707 ? -16.287 3.698 -9.340 1.00 81.38 707 ASP A N 1
ATOM 5357 C CA . ASP A 1 707 ? -17.246 4.580 -10.013 1.00 81.38 707 ASP A CA 1
ATOM 5358 C C . ASP A 1 707 ? -18.386 5.008 -9.083 1.00 81.38 707 ASP A C 1
ATOM 5360 O O . ASP A 1 707 ? -18.875 6.136 -9.154 1.00 81.38 707 ASP A O 1
ATOM 5364 N N . GLY A 1 708 ? -18.781 4.125 -8.162 1.00 89.25 708 GLY A N 1
ATOM 5365 C CA . GLY A 1 708 ? -19.723 4.432 -7.096 1.00 89.25 708 GLY A CA 1
ATOM 5366 C C . GLY A 1 708 ? -19.236 5.574 -6.203 1.00 89.25 708 GLY A C 1
ATOM 5367 O O . GLY A 1 708 ? -20.009 6.491 -5.933 1.00 89.25 708 GLY A O 1
ATOM 5368 N N . TRP A 1 709 ? -17.967 5.576 -5.794 1.00 88.81 709 TRP A N 1
ATOM 5369 C CA . TRP A 1 709 ? -17.357 6.654 -5.009 1.00 88.81 709 TRP A CA 1
ATOM 5370 C C . TRP A 1 709 ? -17.276 7.966 -5.786 1.00 88.81 709 TRP A C 1
ATOM 5372 O O . TRP A 1 709 ? -17.677 9.009 -5.261 1.00 88.81 709 TRP A O 1
ATOM 5382 N N . LYS A 1 710 ? -16.858 7.920 -7.057 1.00 88.12 710 LYS A N 1
ATOM 5383 C CA . LYS A 1 710 ? -16.852 9.091 -7.956 1.00 88.12 710 LYS A CA 1
ATOM 5384 C C . LYS A 1 710 ? -18.249 9.704 -8.067 1.00 88.12 710 LYS A C 1
ATOM 5386 O O . LYS A 1 710 ? -18.420 10.921 -7.953 1.00 88.12 710 LYS A O 1
ATOM 5391 N N . LEU A 1 711 ? -19.264 8.855 -8.207 1.00 93.06 711 LEU A N 1
ATOM 5392 C CA . LEU A 1 711 ? -20.658 9.269 -8.284 1.00 93.06 711 LEU A CA 1
ATOM 5393 C C . LEU A 1 711 ? -21.183 9.820 -6.942 1.00 93.06 711 LEU A C 1
ATOM 5395 O O . LEU A 1 711 ? -21.853 10.853 -6.931 1.00 93.06 711 LEU A O 1
ATOM 5399 N N . LEU A 1 712 ? -20.843 9.200 -5.804 1.00 94.62 712 LEU A N 1
ATOM 5400 C CA . LEU A 1 712 ? -21.168 9.722 -4.466 1.00 94.62 712 LEU A CA 1
ATOM 5401 C C . LEU A 1 712 ? -20.561 11.100 -4.233 1.00 94.62 712 LEU A C 1
ATOM 5403 O O . LEU A 1 712 ? -21.229 11.986 -3.696 1.00 94.62 712 LEU A O 1
ATOM 5407 N N . ARG A 1 713 ? -19.320 11.305 -4.667 1.00 94.75 713 ARG A N 1
ATOM 5408 C CA . ARG A 1 713 ? -18.657 12.602 -4.590 1.00 94.75 713 ARG A CA 1
ATOM 5409 C C . ARG A 1 713 ? -19.362 13.637 -5.467 1.00 94.75 713 ARG A C 1
ATOM 5411 O O . ARG A 1 713 ? -19.643 14.734 -4.986 1.00 94.75 713 ARG A O 1
ATOM 5418 N N . CYS A 1 714 ? -19.773 13.279 -6.687 1.00 95.69 714 CYS A N 1
ATOM 5419 C CA . CYS A 1 714 ? -20.609 14.144 -7.530 1.00 95.69 714 CYS A CA 1
ATOM 5420 C C . CYS A 1 714 ? -21.921 14.539 -6.828 1.00 95.69 714 CYS A C 1
ATOM 5422 O O . CYS A 1 714 ? -22.243 15.727 -6.757 1.00 95.69 714 CYS A O 1
ATOM 5424 N N . TYR A 1 715 ? -22.644 13.585 -6.227 1.00 97.94 715 TYR A N 1
ATOM 5425 C CA . TYR A 1 715 ? -23.836 13.884 -5.421 1.00 97.94 715 TYR A CA 1
ATOM 5426 C C . TYR A 1 715 ? -23.522 14.784 -4.216 1.00 97.94 715 TYR A C 1
ATOM 5428 O O . TYR A 1 715 ? -24.289 15.701 -3.921 1.00 97.94 715 TYR A O 1
ATOM 5436 N N . GLY A 1 716 ? -22.387 14.563 -3.549 1.00 97.56 716 GLY A N 1
ATOM 5437 C CA . GLY A 1 716 ? -21.859 15.389 -2.461 1.00 97.56 716 GLY A CA 1
ATOM 5438 C C . GLY A 1 716 ? -21.677 16.848 -2.858 1.00 97.56 716 GLY A C 1
ATOM 5439 O O . GLY A 1 716 ? -22.176 17.745 -2.174 1.00 97.56 716 GLY A O 1
ATOM 5440 N N . HIS A 1 717 ? -21.019 17.095 -3.989 1.00 98.00 717 HIS A N 1
ATOM 5441 C CA . HIS A 1 717 ? -20.807 18.446 -4.499 1.00 98.00 717 HIS A CA 1
ATOM 5442 C C . HIS A 1 717 ? -22.095 19.080 -5.035 1.00 98.00 717 HIS A C 1
ATOM 5444 O O . HIS A 1 717 ? -22.325 20.253 -4.758 1.00 98.00 717 HIS A O 1
ATOM 5450 N N . LEU A 1 718 ? -22.990 18.330 -5.688 1.00 98.06 718 LEU A N 1
ATOM 5451 C CA . LEU A 1 718 ? -24.315 18.844 -6.061 1.00 98.06 718 LEU A CA 1
ATOM 5452 C C . LEU A 1 718 ? -25.131 19.253 -4.831 1.00 98.06 718 LEU A C 1
ATOM 5454 O O . LEU A 1 718 ? -25.727 20.332 -4.807 1.00 98.06 718 LEU A O 1
ATOM 5458 N N . PHE A 1 719 ? -25.118 18.432 -3.779 1.00 98.38 719 PHE A N 1
ATOM 5459 C CA . PHE A 1 719 ? -25.770 18.767 -2.519 1.00 98.38 719 PHE A CA 1
ATOM 5460 C C . PHE A 1 719 ? -25.133 20.002 -1.875 1.00 98.38 719 PHE A C 1
ATOM 5462 O O . PHE A 1 719 ? -25.851 20.923 -1.489 1.00 98.38 719 PHE A O 1
ATOM 5469 N N . ALA A 1 720 ? -23.800 20.095 -1.849 1.00 98.25 720 ALA A N 1
ATOM 5470 C CA . ALA A 1 720 ? -23.101 21.298 -1.403 1.00 98.25 720 ALA A CA 1
ATOM 5471 C C . ALA A 1 720 ? -23.530 22.542 -2.201 1.00 98.25 720 ALA A C 1
ATOM 5473 O O . ALA A 1 720 ? -23.797 23.573 -1.590 1.00 98.25 720 ALA A O 1
ATOM 5474 N N . SER A 1 721 ? -23.681 22.459 -3.530 1.00 98.25 721 SER A N 1
ATOM 5475 C CA . SER A 1 721 ? -24.152 23.583 -4.355 1.00 98.25 721 SER A CA 1
ATOM 5476 C C . SER A 1 721 ? -25.566 24.026 -3.980 1.00 98.25 721 SER A C 1
ATOM 5478 O O . SER A 1 721 ? -25.845 25.225 -3.960 1.00 98.25 721 SER A O 1
ATOM 5480 N N . ILE A 1 722 ? -26.451 23.082 -3.640 1.00 98.19 722 ILE A N 1
ATOM 5481 C CA . ILE A 1 722 ? -27.799 23.389 -3.143 1.00 98.19 722 ILE A CA 1
ATOM 5482 C C . ILE A 1 722 ? -27.704 24.150 -1.816 1.00 98.19 722 ILE A C 1
ATOM 5484 O O . ILE A 1 722 ? -28.317 25.205 -1.674 1.00 98.19 722 ILE A O 1
ATOM 5488 N N . LEU A 1 723 ? -26.889 23.678 -0.867 1.00 98.12 723 LEU A N 1
ATOM 5489 C CA . LEU A 1 723 ? -26.706 24.348 0.426 1.00 98.12 723 LEU A CA 1
ATOM 5490 C C . LEU A 1 723 ? -26.046 25.731 0.278 1.00 98.12 723 LEU A C 1
ATOM 5492 O O . LEU A 1 723 ? -26.442 26.685 0.946 1.00 98.12 723 LEU A O 1
ATOM 5496 N N . ILE A 1 724 ? -25.063 25.877 -0.611 1.00 97.81 724 ILE A N 1
ATOM 5497 C CA . ILE A 1 724 ? -24.423 27.165 -0.912 1.00 97.81 724 ILE A CA 1
ATOM 5498 C C . ILE A 1 724 ? -25.462 28.144 -1.473 1.00 97.81 724 ILE A C 1
ATOM 5500 O O . ILE A 1 724 ? -25.563 29.272 -0.991 1.00 97.81 724 ILE A O 1
ATOM 5504 N N . LYS A 1 725 ? -26.284 27.713 -2.436 1.00 97.38 725 LYS A N 1
ATOM 5505 C CA . LYS A 1 725 ? -27.320 28.547 -3.057 1.00 97.38 725 LYS A CA 1
ATOM 5506 C C . LYS A 1 725 ? -28.436 28.925 -2.079 1.00 97.38 725 LYS A C 1
ATOM 5508 O O . LYS A 1 725 ? -28.760 30.104 -1.936 1.00 97.38 725 LYS A O 1
ATOM 5513 N N . ASP A 1 726 ? -29.016 27.942 -1.402 1.00 96.69 726 ASP A N 1
ATOM 5514 C CA . ASP A 1 726 ? -30.239 28.129 -0.618 1.00 96.69 726 ASP A CA 1
ATOM 5515 C C . ASP A 1 726 ? -29.946 28.686 0.784 1.00 96.69 726 ASP A C 1
ATOM 5517 O O . ASP A 1 726 ? -30.732 29.467 1.337 1.00 96.69 726 ASP A O 1
ATOM 5521 N N . PHE A 1 727 ? -28.798 28.329 1.365 1.00 97.19 727 PHE A N 1
ATOM 5522 C CA . PHE A 1 727 ? -28.419 28.679 2.737 1.00 97.19 727 PHE A CA 1
ATOM 5523 C C . PHE A 1 727 ? -27.231 29.637 2.834 1.00 97.19 727 PHE A C 1
ATOM 5525 O O . PHE A 1 727 ? -26.872 30.028 3.944 1.00 97.19 727 PHE A O 1
ATOM 5532 N N . LYS A 1 728 ? -26.660 30.074 1.701 1.00 96.88 728 LYS A N 1
ATOM 5533 C CA . LYS A 1 728 ? -25.454 30.922 1.662 1.00 96.88 728 LYS A CA 1
ATOM 5534 C C . LYS A 1 728 ? -24.290 30.287 2.429 1.00 96.88 728 LYS A C 1
ATOM 5536 O O . LYS A 1 728 ? -23.567 30.974 3.149 1.00 96.88 728 LYS A O 1
ATOM 5541 N N . GLY A 1 729 ? -24.158 28.962 2.327 1.00 96.50 729 GLY A N 1
ATOM 5542 C CA . GLY A 1 729 ? -23.043 28.232 2.921 1.00 96.50 729 GLY A CA 1
ATOM 5543 C C . GLY A 1 729 ? -21.710 28.662 2.324 1.00 96.50 729 GLY A C 1
ATOM 5544 O O . GLY A 1 729 ? -21.610 28.881 1.121 1.00 96.50 729 GLY A O 1
ATOM 5545 N N . ALA A 1 730 ? -20.691 28.768 3.170 1.00 97.19 730 ALA A N 1
ATOM 5546 C CA . ALA A 1 730 ? -19.313 29.012 2.759 1.00 97.19 730 ALA A CA 1
ATOM 5547 C C . ALA A 1 730 ? -18.407 27.918 3.326 1.00 97.19 730 ALA A C 1
ATOM 5549 O O . ALA A 1 730 ? -18.585 27.517 4.480 1.00 97.19 730 ALA A O 1
ATOM 5550 N N . TRP A 1 731 ? -17.433 27.447 2.543 1.00 97.56 731 TRP A N 1
ATOM 5551 C CA . TRP A 1 731 ? -16.452 26.472 3.022 1.00 97.56 731 TRP A CA 1
ATOM 5552 C C . TRP A 1 731 ? -15.707 27.009 4.249 1.00 97.56 731 TRP A C 1
ATOM 5554 O O . TRP A 1 731 ? -15.264 28.162 4.287 1.00 97.56 731 TRP A O 1
ATOM 5564 N N . HIS A 1 732 ? -15.614 26.175 5.284 1.00 96.88 732 HIS A N 1
ATOM 5565 C CA . HIS A 1 732 ? -15.045 26.540 6.577 1.00 96.88 732 HIS A CA 1
ATOM 5566 C C . HIS A 1 732 ? -13.781 25.750 6.900 1.00 96.88 732 HIS A C 1
ATOM 5568 O O . HIS A 1 732 ? -12.731 26.353 7.119 1.00 96.88 732 HIS A O 1
ATOM 5574 N N . ASN A 1 733 ? -13.876 24.423 6.927 1.00 97.06 733 ASN A N 1
ATOM 5575 C CA . ASN A 1 733 ? -12.733 23.537 7.098 1.00 97.06 733 ASN A CA 1
ATOM 5576 C C . ASN A 1 733 ? -12.796 22.430 6.042 1.00 97.06 733 ASN A C 1
ATOM 5578 O O . ASN A 1 733 ? -13.817 21.748 5.949 1.00 97.06 733 ASN A O 1
ATOM 5582 N N . THR A 1 734 ? -11.741 22.313 5.242 1.00 95.25 734 THR A N 1
ATOM 5583 C CA . THR A 1 734 ? -11.569 21.365 4.128 1.00 95.25 734 THR A CA 1
ATOM 5584 C C . THR A 1 734 ? -10.193 20.688 4.198 1.00 95.25 734 THR A C 1
ATOM 5586 O O . THR A 1 734 ? -9.627 20.256 3.190 1.00 95.25 734 THR A O 1
ATOM 5589 N N . ASP A 1 735 ? -9.606 20.655 5.397 1.00 91.12 735 ASP A N 1
ATOM 5590 C CA . ASP A 1 735 ? -8.404 19.878 5.682 1.00 91.12 735 ASP A CA 1
ATOM 5591 C C . ASP A 1 735 ? -8.802 18.413 5.948 1.00 91.12 735 ASP A C 1
ATOM 5593 O O . ASP A 1 735 ? -9.846 18.146 6.549 1.00 91.12 735 ASP A O 1
ATOM 5597 N N . GLY A 1 736 ? -7.960 17.467 5.521 1.00 87.00 736 GLY A N 1
ATOM 5598 C CA . GLY A 1 736 ? -8.239 16.029 5.590 1.00 87.00 736 GLY A CA 1
ATOM 5599 C C . GLY A 1 736 ? -9.234 15.547 4.533 1.00 87.00 736 GLY A C 1
ATOM 5600 O O . GLY A 1 736 ? -9.457 16.211 3.517 1.00 87.00 736 GLY A O 1
ATOM 5601 N N . SER A 1 737 ? -9.840 14.387 4.796 1.00 87.94 737 SER A N 1
ATOM 5602 C CA . SER A 1 737 ? -10.693 13.692 3.833 1.00 87.94 737 SER A CA 1
ATOM 5603 C C . SER A 1 737 ? -11.974 14.458 3.492 1.00 87.94 737 SER A C 1
ATOM 5605 O O . SER A 1 737 ? -12.585 15.119 4.338 1.00 87.94 737 SER A O 1
ATOM 5607 N N . ASP A 1 738 ? -12.418 14.307 2.245 1.00 85.38 738 ASP A N 1
ATOM 5608 C CA . ASP A 1 738 ? -13.600 14.948 1.655 1.00 85.38 738 ASP A CA 1
ATOM 5609 C C . ASP A 1 738 ? -14.866 14.837 2.528 1.00 85.38 738 ASP A C 1
ATOM 5611 O O . ASP A 1 738 ? -15.663 15.772 2.635 1.00 85.38 738 ASP A O 1
ATOM 5615 N N . GLY A 1 739 ? -15.050 13.702 3.212 1.00 88.94 739 GLY A N 1
ATOM 5616 C CA . GLY A 1 739 ? -16.185 13.481 4.116 1.00 88.94 739 GLY A CA 1
ATOM 5617 C C . GLY A 1 739 ? -16.208 14.424 5.329 1.00 88.94 739 GLY A C 1
ATOM 5618 O O . GLY A 1 739 ? -17.281 14.718 5.859 1.00 88.94 739 GLY A O 1
ATOM 5619 N N . GLY A 1 740 ? -15.042 14.924 5.746 1.00 91.50 740 GLY A N 1
ATOM 5620 C CA . GLY A 1 740 ? -14.867 15.878 6.841 1.00 91.50 740 GLY A CA 1
ATOM 5621 C C . GLY A 1 740 ? -15.028 17.344 6.434 1.00 91.50 740 GLY A C 1
ATOM 5622 O O . GLY A 1 740 ? -14.975 18.220 7.301 1.00 91.50 740 GLY A O 1
ATOM 5623 N N . TRP A 1 741 ? -15.247 17.641 5.152 1.00 96.06 741 TRP A N 1
ATOM 5624 C CA . TRP A 1 741 ? -15.349 19.020 4.689 1.00 96.06 741 TRP A CA 1
ATOM 5625 C C . TRP A 1 741 ? -16.636 19.677 5.170 1.00 96.06 741 TRP A C 1
ATOM 5627 O O . TRP A 1 741 ? -17.727 19.118 5.053 1.00 96.06 741 TRP A O 1
ATOM 5637 N N . SER A 1 742 ? -16.510 20.894 5.692 1.00 97.50 742 SER A N 1
ATOM 5638 C CA . SER A 1 742 ? -17.601 21.611 6.344 1.00 97.50 742 SER A CA 1
ATOM 5639 C C . SER A 1 742 ? -17.936 22.931 5.658 1.00 97.50 742 SER A C 1
ATOM 5641 O O . SER A 1 742 ? -17.064 23.744 5.343 1.00 97.50 742 SER A O 1
ATOM 5643 N N . LEU A 1 743 ? -19.233 23.173 5.493 1.00 97.62 743 LEU A N 1
ATOM 5644 C CA . LEU A 1 743 ? -19.820 24.472 5.197 1.00 97.62 743 LEU A CA 1
ATOM 5645 C C . LEU A 1 743 ? -20.271 25.132 6.498 1.00 97.62 743 LEU A C 1
ATOM 5647 O O . LEU A 1 743 ? -20.831 24.471 7.369 1.00 97.62 743 LEU A O 1
ATOM 5651 N N . ARG A 1 744 ? -20.090 26.447 6.601 1.00 97.38 744 ARG A N 1
ATOM 5652 C CA . ARG A 1 744 ? -20.673 27.288 7.650 1.00 97.38 744 ARG A CA 1
ATOM 5653 C C . ARG A 1 744 ? -21.790 28.141 7.061 1.00 97.38 744 ARG A C 1
ATOM 5655 O O . ARG A 1 744 ? -21.583 28.827 6.061 1.00 97.38 744 ARG A O 1
ATOM 5662 N N . PHE A 1 745 ? -22.949 28.132 7.711 1.00 97.31 745 PHE A N 1
ATOM 5663 C CA . PHE A 1 745 ? -24.084 28.987 7.366 1.00 97.31 745 PHE A CA 1
ATOM 5664 C C . PHE A 1 745 ? -24.058 30.315 8.144 1.00 97.31 745 PHE A C 1
ATOM 5666 O O . PHE A 1 745 ? -23.404 30.404 9.190 1.00 97.31 745 PHE A O 1
ATOM 5673 N N . PRO A 1 746 ? -24.794 31.352 7.691 1.00 96.38 746 PRO A N 1
ATOM 5674 C CA . PRO A 1 746 ? -24.837 32.657 8.359 1.00 96.38 746 PRO A CA 1
ATOM 5675 C C . PRO A 1 746 ? -25.274 32.616 9.831 1.00 96.38 746 PRO A C 1
ATOM 5677 O O . PRO A 1 746 ? -24.828 33.441 10.622 1.00 96.38 746 PRO A O 1
ATOM 5680 N N . TRP A 1 747 ? -26.096 31.637 10.219 1.00 94.31 747 TRP A N 1
ATOM 5681 C CA . TRP A 1 747 ? -26.543 31.438 11.603 1.00 94.31 747 TRP A CA 1
ATOM 5682 C C . TRP A 1 747 ? -25.621 30.528 12.431 1.00 94.31 747 TRP A C 1
ATOM 5684 O O . TRP A 1 747 ? -25.996 30.071 13.505 1.00 94.31 747 TRP A O 1
ATOM 5694 N N . ASN A 1 748 ? -24.391 30.296 11.960 1.00 92.81 748 ASN A N 1
ATOM 5695 C CA . ASN A 1 748 ? -23.349 29.507 12.627 1.00 92.81 748 ASN A CA 1
ATOM 5696 C C . ASN A 1 748 ? -23.635 28.005 12.786 1.00 92.81 748 ASN A C 1
ATOM 5698 O O . ASN A 1 748 ? -22.925 27.339 13.541 1.00 92.81 748 ASN A O 1
ATOM 5702 N N . THR A 1 749 ? -24.599 27.453 12.048 1.00 94.88 749 THR A N 1
ATOM 5703 C CA . THR A 1 749 ? -24.692 26.000 11.846 1.00 94.88 749 THR A CA 1
ATOM 5704 C C . THR A 1 749 ? -23.623 25.548 10.851 1.00 94.88 749 THR A C 1
ATOM 5706 O O . THR A 1 749 ? -23.319 26.251 9.881 1.00 94.88 749 THR A O 1
ATOM 5709 N N . TYR A 1 750 ? -23.066 24.362 11.096 1.00 96.38 750 TYR A N 1
ATOM 5710 C CA . TYR A 1 750 ? -22.124 23.703 10.202 1.00 96.38 750 TYR A CA 1
ATOM 5711 C C . TYR A 1 750 ? -22.770 22.480 9.559 1.00 96.38 750 TYR A C 1
ATOM 5713 O O . TYR A 1 750 ? -23.496 21.735 10.217 1.00 96.38 750 TYR A O 1
ATOM 5721 N N . SER A 1 751 ? -22.488 22.262 8.280 1.00 96.81 751 SER A N 1
ATOM 5722 C CA . SER A 1 751 ? -22.946 21.092 7.534 1.00 96.81 751 SER A CA 1
ATOM 5723 C C . SER A 1 751 ? -21.766 20.416 6.855 1.00 96.81 751 SER A C 1
ATOM 5725 O O . SER A 1 751 ? -20.884 21.098 6.343 1.00 96.81 751 SER A O 1
ATOM 5727 N N . PHE A 1 752 ? -21.768 19.086 6.841 1.00 97.56 752 PHE A N 1
ATOM 5728 C CA . PHE A 1 752 ? -20.775 18.265 6.153 1.00 97.56 752 PHE A CA 1
ATOM 5729 C C . PHE A 1 752 ? -21.436 17.658 4.912 1.00 97.56 752 PHE A C 1
ATOM 5731 O O . PHE A 1 752 ? -21.967 16.552 5.004 1.00 97.56 752 PHE A O 1
ATOM 5738 N N . PRO A 1 753 ? -21.522 18.378 3.778 1.00 96.81 753 PRO A N 1
ATOM 5739 C CA . PRO A 1 753 ? -22.358 17.958 2.654 1.00 96.81 753 PRO A CA 1
ATOM 5740 C C . PRO A 1 753 ? -21.953 16.597 2.081 1.00 96.81 753 PRO A C 1
ATOM 5742 O O . PRO A 1 753 ? -22.811 15.736 1.901 1.00 96.81 753 PRO A O 1
ATOM 5745 N N . LEU A 1 754 ? -20.656 16.374 1.855 1.00 96.62 754 LEU A N 1
ATOM 5746 C CA . LEU A 1 754 ? -20.143 15.117 1.308 1.00 96.62 754 LEU A CA 1
ATOM 5747 C C . LEU A 1 754 ? -20.303 13.982 2.323 1.00 96.62 754 LEU A C 1
ATOM 5749 O O . LEU A 1 754 ? -20.911 12.960 2.012 1.00 96.62 754 LEU A O 1
ATOM 5753 N N . GLY A 1 755 ? -19.881 14.204 3.572 1.00 95.44 755 GLY A N 1
ATOM 5754 C CA . GLY A 1 755 ? -20.083 13.242 4.658 1.00 95.44 755 GLY A CA 1
ATOM 5755 C C . GLY A 1 755 ? -21.557 12.880 4.872 1.00 95.44 755 GLY A C 1
ATOM 5756 O O . GLY A 1 755 ? -21.876 11.726 5.152 1.00 95.44 755 GLY A O 1
ATOM 5757 N N . LYS A 1 756 ? -22.485 13.827 4.674 1.00 97.00 756 LYS A N 1
ATOM 5758 C CA . LYS A 1 756 ? -23.925 13.562 4.756 1.00 97.00 756 LYS A CA 1
ATOM 5759 C C . LYS A 1 756 ? -24.409 12.678 3.611 1.00 97.00 756 LYS A C 1
ATOM 5761 O O . LYS A 1 756 ? -25.220 11.790 3.870 1.00 97.00 756 LYS A O 1
ATOM 5766 N N . ILE A 1 757 ? -23.925 12.878 2.386 1.00 97.44 757 ILE A N 1
ATOM 5767 C CA . ILE A 1 757 ? -24.225 11.985 1.258 1.00 97.44 757 ILE A CA 1
ATOM 5768 C C . ILE A 1 757 ? -23.682 10.582 1.521 1.00 97.44 757 ILE A C 1
ATOM 5770 O O . ILE A 1 757 ? -24.438 9.622 1.393 1.00 97.44 757 ILE A O 1
ATOM 5774 N N . TYR A 1 758 ? -22.434 10.458 1.981 1.00 94.69 758 TYR A N 1
ATOM 5775 C CA . TYR A 1 758 ? -21.829 9.160 2.300 1.00 94.69 758 TYR A CA 1
ATOM 5776 C C . TYR A 1 758 ? -22.610 8.434 3.397 1.00 94.69 758 TYR A C 1
ATOM 5778 O O . TYR A 1 758 ? -22.950 7.264 3.244 1.00 94.69 758 TYR A O 1
ATOM 5786 N N . LYS A 1 759 ? -22.991 9.152 4.460 1.00 93.94 759 LYS A N 1
ATOM 5787 C CA . LYS A 1 759 ? -23.839 8.608 5.525 1.00 93.94 759 LYS A CA 1
ATOM 5788 C C . LYS A 1 759 ? -25.212 8.190 5.004 1.00 93.94 759 LYS A C 1
ATOM 5790 O O . LYS A 1 759 ? -25.710 7.141 5.370 1.00 93.94 759 LYS A O 1
ATOM 5795 N N . THR A 1 760 ? -25.827 8.994 4.142 1.00 94.56 760 THR A N 1
ATOM 5796 C CA . THR A 1 760 ? -27.147 8.680 3.575 1.00 94.56 760 THR A CA 1
ATOM 5797 C C . THR A 1 760 ? -27.087 7.430 2.697 1.00 94.56 760 THR A C 1
ATOM 5799 O O . THR A 1 760 ? -27.973 6.585 2.780 1.00 94.56 760 THR A O 1
ATOM 5802 N N . ALA A 1 761 ? -26.022 7.270 1.910 1.00 93.00 761 ALA A N 1
ATOM 5803 C CA . ALA A 1 761 ? -25.790 6.067 1.117 1.00 93.00 761 ALA A CA 1
ATOM 5804 C C . ALA A 1 761 ? -25.588 4.818 1.993 1.00 93.00 761 ALA A C 1
ATOM 5806 O O . ALA A 1 761 ? -26.085 3.749 1.646 1.00 93.00 761 ALA A O 1
ATOM 5807 N N . SER A 1 762 ? -24.900 4.951 3.136 1.00 90.62 762 SER A N 1
ATOM 5808 C CA . SER A 1 762 ? -24.602 3.822 4.024 1.00 90.62 762 SER A CA 1
ATOM 5809 C C . SER A 1 762 ? -25.706 3.485 5.025 1.00 90.62 762 SER A C 1
ATOM 5811 O O . SER A 1 762 ? -25.816 2.335 5.422 1.00 90.62 762 SER A O 1
ATOM 5813 N N . THR A 1 763 ? -26.537 4.440 5.451 1.00 89.50 763 THR A N 1
ATOM 5814 C CA . THR A 1 763 ? -27.586 4.197 6.462 1.00 89.50 763 THR A CA 1
ATOM 5815 C C . THR A 1 763 ? -29.004 4.262 5.907 1.00 89.50 763 THR A C 1
ATOM 5817 O O . THR A 1 763 ? -29.949 3.892 6.602 1.00 89.50 763 THR A O 1
ATOM 5820 N N . GLY A 1 764 ? -29.184 4.743 4.674 1.00 86.25 764 GLY A N 1
ATOM 5821 C CA . GLY A 1 764 ? -30.502 4.963 4.077 1.00 86.25 764 GLY A CA 1
ATOM 5822 C C . GLY A 1 764 ? -31.288 6.123 4.701 1.00 86.25 764 GLY A C 1
ATOM 5823 O O . GLY A 1 764 ? -32.498 6.218 4.482 1.00 86.25 764 GLY A O 1
ATOM 5824 N N . GLU A 1 765 ? -30.625 6.993 5.477 1.00 91.00 765 GLU A N 1
ATOM 5825 C CA . GLU A 1 765 ? -31.227 8.196 6.067 1.00 91.00 765 GLU A CA 1
ATOM 5826 C C . GLU A 1 765 ? -31.948 9.057 5.017 1.00 91.00 765 GLU A C 1
ATOM 5828 O O . GLU A 1 765 ? -31.553 9.129 3.855 1.00 91.00 765 GLU A O 1
ATOM 5833 N N . ASP A 1 766 ? -33.008 9.760 5.419 1.00 92.69 766 ASP A N 1
ATOM 5834 C CA . ASP A 1 766 ? -33.697 10.659 4.499 1.00 92.69 766 ASP A CA 1
ATOM 5835 C C . ASP A 1 766 ? -32.932 11.987 4.346 1.00 92.69 766 ASP A C 1
ATOM 5837 O O . ASP A 1 766 ? -32.834 12.806 5.269 1.00 92.69 766 ASP A O 1
ATOM 5841 N N . LEU A 1 767 ? -32.361 12.198 3.156 1.00 96.31 767 LEU A N 1
ATOM 5842 C CA . LEU A 1 767 ? -31.634 13.420 2.818 1.00 96.31 767 LEU A CA 1
ATOM 5843 C C . LEU A 1 767 ? -32.555 14.649 2.763 1.00 96.31 767 LEU A C 1
ATOM 5845 O O . LEU A 1 767 ? -32.127 15.747 3.128 1.00 96.31 767 LEU A O 1
ATOM 5849 N N . LEU A 1 768 ? -33.808 14.477 2.329 1.00 96.50 768 LEU A N 1
ATOM 5850 C CA . LEU A 1 768 ? -34.774 15.569 2.241 1.00 96.50 768 LEU A CA 1
ATOM 5851 C C . LEU A 1 768 ? -35.201 16.020 3.639 1.00 96.50 768 LEU A C 1
ATOM 5853 O O . LEU A 1 768 ? -35.244 17.219 3.896 1.00 96.50 768 LEU A O 1
ATOM 5857 N N . GLU A 1 769 ? -35.405 15.078 4.565 1.00 96.75 769 GLU A N 1
ATOM 5858 C CA . GLU A 1 769 ? -35.692 15.398 5.970 1.00 96.75 769 GLU A CA 1
ATOM 5859 C C . GLU A 1 769 ? -34.550 16.211 6.605 1.00 96.75 769 GLU A C 1
ATOM 5861 O O . GLU A 1 769 ? -34.784 17.180 7.327 1.00 96.75 769 GLU A O 1
ATOM 5866 N N . TYR A 1 770 ? -33.294 15.860 6.309 1.00 97.31 770 TYR A N 1
ATOM 5867 C CA . TYR A 1 770 ? -32.141 16.636 6.771 1.00 97.31 770 TYR A CA 1
ATOM 5868 C C . TYR A 1 770 ? -32.129 18.065 6.205 1.00 97.31 770 TYR A C 1
ATOM 5870 O O . TYR A 1 770 ? -31.883 19.018 6.946 1.00 97.31 770 TYR A O 1
ATOM 5878 N N . TYR A 1 771 ? -32.417 18.234 4.912 1.00 97.88 771 TYR A N 1
ATOM 5879 C CA . TYR A 1 771 ? -32.512 19.556 4.285 1.00 97.88 771 TYR A CA 1
ATOM 5880 C C . TYR A 1 771 ? -33.662 20.397 4.864 1.00 97.88 771 TYR A C 1
ATOM 5882 O O . TYR A 1 771 ? -33.496 21.594 5.117 1.00 97.88 771 TYR A O 1
ATOM 5890 N N . ASP A 1 772 ? -34.818 19.782 5.108 1.00 97.19 772 ASP A N 1
ATOM 5891 C CA . ASP A 1 772 ? -35.974 20.463 5.687 1.00 97.19 772 ASP A CA 1
ATOM 5892 C C . ASP A 1 772 ? -35.670 20.921 7.127 1.00 97.19 772 ASP A C 1
ATOM 5894 O O . ASP A 1 772 ? -35.954 22.069 7.468 1.00 97.19 772 ASP A O 1
ATOM 5898 N N . LYS A 1 773 ? -34.947 20.118 7.925 1.00 96.81 773 LYS A N 1
ATOM 5899 C CA . LYS A 1 773 ? -34.439 20.543 9.247 1.00 96.81 773 LYS A CA 1
ATOM 5900 C C . LYS A 1 773 ? -33.526 21.770 9.167 1.00 96.81 773 LYS A C 1
ATOM 5902 O O . LYS A 1 773 ? -33.691 22.703 9.950 1.00 96.81 773 LYS A O 1
ATOM 5907 N N . LEU A 1 774 ? -32.601 21.821 8.204 1.00 96.19 774 LEU A N 1
ATOM 5908 C CA . LEU A 1 774 ? -31.760 23.010 7.988 1.00 96.19 774 LEU A CA 1
ATOM 5909 C C . LEU A 1 774 ? -32.586 24.238 7.578 1.00 96.19 774 LEU A C 1
ATOM 5911 O O . LEU A 1 774 ? -32.271 25.365 7.968 1.00 96.19 774 LEU A O 1
ATOM 5915 N N . THR A 1 775 ? -33.661 24.028 6.819 1.00 96.00 775 THR A N 1
ATOM 5916 C CA . THR A 1 775 ? -34.594 25.092 6.431 1.00 96.00 775 THR A CA 1
ATOM 5917 C C . THR A 1 775 ? -35.345 25.635 7.647 1.00 96.00 775 THR A C 1
ATOM 5919 O O . THR A 1 775 ? -35.442 26.852 7.813 1.00 96.00 775 THR A O 1
ATOM 5922 N N . GLU A 1 776 ? -35.816 24.763 8.538 1.00 95.62 776 GLU A N 1
ATOM 5923 C CA . GLU A 1 776 ? -36.437 25.167 9.802 1.00 95.62 776 GLU A CA 1
ATOM 5924 C C . GLU A 1 776 ? -35.466 25.940 10.701 1.00 95.62 776 GLU A C 1
ATOM 5926 O O . GLU A 1 776 ? -35.839 26.972 11.261 1.00 95.62 776 GLU A O 1
ATOM 5931 N N . GLU A 1 777 ? -34.217 25.481 10.834 1.00 93.94 777 GLU A N 1
ATOM 5932 C CA . GLU A 1 777 ? -33.183 26.194 11.595 1.00 93.94 777 GLU A CA 1
ATOM 5933 C C . GLU A 1 777 ? -32.932 27.596 11.040 1.00 93.94 777 GLU A C 1
ATOM 5935 O O . GLU A 1 777 ? -32.880 28.566 11.800 1.00 93.94 777 GLU A O 1
ATOM 5940 N N . LYS A 1 778 ? -32.838 27.724 9.711 1.00 94.00 778 LYS A N 1
ATOM 5941 C CA . LYS A 1 778 ? -32.707 29.020 9.044 1.00 94.00 778 LYS A CA 1
ATOM 5942 C C . LYS A 1 778 ? -33.867 29.945 9.401 1.00 94.00 778 LYS A C 1
ATOM 5944 O O . LYS A 1 778 ? -33.619 31.092 9.768 1.00 94.00 778 LYS A O 1
ATOM 5949 N N . LEU A 1 779 ? -35.108 29.460 9.321 1.00 92.38 779 LEU A N 1
ATOM 5950 C CA . LEU A 1 779 ? -36.300 30.248 9.649 1.00 92.38 779 LEU A CA 1
ATOM 5951 C C . LEU A 1 779 ? -36.310 30.681 11.122 1.00 92.38 779 LEU A C 1
ATOM 5953 O O . LEU A 1 779 ? -36.536 31.856 11.400 1.00 92.38 779 LEU A O 1
ATOM 5957 N N . LYS A 1 780 ? -35.963 29.779 12.050 1.00 91.69 780 LYS A N 1
ATOM 5958 C CA . LYS A 1 780 ? -35.824 30.096 13.484 1.00 91.69 780 LYS A CA 1
ATOM 5959 C C . LYS A 1 780 ? -34.758 31.166 13.730 1.00 91.69 780 LYS A C 1
ATOM 5961 O O . LYS A 1 780 ? -34.981 32.106 14.483 1.00 91.69 780 LYS A O 1
ATOM 5966 N N . SER A 1 781 ? -33.607 31.060 13.066 1.00 87.50 781 SER A N 1
ATOM 5967 C CA . SER A 1 781 ? -32.514 32.032 13.212 1.00 87.50 781 SER A CA 1
ATOM 5968 C C . SER A 1 781 ? -32.821 33.410 12.611 1.00 87.50 781 SER A C 1
ATOM 5970 O O . SER A 1 781 ? -32.227 34.404 13.024 1.00 87.50 781 SER A O 1
ATOM 5972 N N . ALA A 1 782 ? -33.750 33.477 11.651 1.00 81.88 782 ALA A N 1
ATOM 5973 C CA . ALA A 1 782 ? -34.169 34.706 10.984 1.00 81.88 782 ALA A CA 1
ATOM 5974 C C . ALA A 1 782 ? -35.281 35.472 11.734 1.00 81.88 782 ALA A C 1
ATOM 5976 O O . ALA A 1 782 ? -35.649 36.559 11.292 1.00 81.88 782 ALA A O 1
ATOM 5977 N N . GLY A 1 783 ? -35.781 34.949 12.863 1.00 65.94 783 GLY A N 1
ATOM 5978 C CA . GLY A 1 783 ? -36.784 35.616 13.701 1.00 65.94 783 GLY A CA 1
ATOM 5979 C C . GLY A 1 783 ? -38.238 35.346 13.303 1.00 65.94 783 GLY A C 1
ATOM 5980 O O . GLY A 1 783 ? -39.027 36.288 13.246 1.00 65.94 783 GLY A O 1
ATOM 5981 N N . ALA A 1 784 ? -38.578 34.082 13.027 1.00 49.25 784 ALA A N 1
ATOM 5982 C CA . ALA A 1 784 ? -39.959 33.595 13.104 1.00 49.25 784 ALA A CA 1
ATOM 5983 C C . ALA A 1 784 ? -40.336 33.234 14.548 1.00 49.25 784 ALA A C 1
ATOM 5985 O O . ALA A 1 784 ? -39.488 32.606 15.228 1.00 49.25 784 ALA A O 1
#

Foldseek 3Di:
DDPDDDPLAPQVPPPPDLVVVLVSLVVAQKKKAAWDWDDFLNFTATAGAFDADPNAGAGEIERDPVFFLHDIDIDGSLVVLLLLLQFPRHQKHKYQDPDNGTNDRGDIDIDGSLSSLLSNLSVVCVDQDPDLVVQLVVCVQLQVLSVNQNSLVVCCVPVNLVPRDLVNLVSCVLSVVLVVSCVSLVPDPDLSSLLSVLQSCVQQVNLVSSVVSLVSRDPPDPCNLSSLLSVLLSCLSVVHPDSLVSLVVCCVHLCNLASLQSQLVSLCPVDQPPPVSLVSSLVSLVVSLLRSNCVLSSLQSNLVSCVSVVVLVSSLVSLLLSCVSRVNLVSLLSSLVSCLSVVVLLQNLVSLNVSNHRCVPSSSVSVVSHDSVSSVVHHDPDPPDDNDPDPPPDDDDDDDDDDDDDDDRDRDHHDDNDDDDDDPDDDDDDDDDDDDDDDDDDDDDDDDDDDDDDDDDDDDDDDDDDDDDDDDDDDDDDDDDHDADDDDVVVVLVVQVPDDPVCLVVDPLLVLLVVVQVVLCVVVVDHQDLDLVNLLSLLVVLVVQLVPVPDDVVVNVSSLSSSLSSLLVSCCVPQVWGWADDPPDDLQLIWIGHRPDPDIARSSVQSCVCVVVVDRDDRCSSVVLSVVSVCCSVDVDPDQFAPRCLVVQPFDDPRLLVRVVSNLVVLLVVLCVDPLRVPQDLELVSLQSLLVSLVVPADQVDDQHPVRLSVLVSSLSSQVSSCCVPQVWGWGGDPDDLQRTWTAGPLGDIDRSSVVSVCCSNPVDRSSVVVVVVVVVSVVSVPD

Radius of gyration: 32.42 Å; chains: 1; bounding box: 91×88×107 Å

Sequence (784 aa):
MSPSGNDFNIFKLSSASLDEIMSCFRGFSSLSFPVSEKKSRGFALGTVQAVERDGDPCFPVITDEKIAAGPCLTIPVKDALSRLFYAPAAGNAVFNPEGPLVKEPGPEVKLDRMKLSLILGFLDTPQEPADLHAAAAGALAAGEFHKANYLFYRIFEREGQDKITALYPRVLMELGQHRQAYFMLKDLATPEAWCNLAFIYFETGDLPHAAEFLARVPAGTSLEDRRTLLTALLKASAGGSGFQDPLRAMIPGPLAAEASCGLAAILYRSAPGDRVALDEARTLASAAAARPGTAFKALSLLGSIKFSLGDFREAEENWTNAFALAPMPALLANAGAALISLRSYGEVLAAAADLSPWDAAAAEGLVSAVPDDAIAAGPAPRKTAAPAASPAAAPPRTATQAAGFGEKESVFDYFDAMKKEPAPGAAPSASLERADISSRAPTVSRRTQPPPPAEPSAATPAAAGAGAANEPAPEAKRARSSEVQFEDYGELFEAAAASKPDQARGDDFMNRALRLASSLEEETGRKIYFSVEGITEVEKKLRLTFIKEEGNPGETTEIILSAAAFLSYFFQERYRARLLKFADFDPWAWPLVLPGQDFLTYPVQRVWRLIWDRTLPEPGWLTRYAQWAESEIRSPSAKVTGADAVKRRVRSHPERLTDAETEHRHIVILAATLSETSEIAISRTGVARIGQALKERFKPDIPPTSDGWKLLRCYGHLFASILIKDFKGAWHNTDGSDGGWSLRFPWNTYSFPLGKIYKTASTGEDLLEYYDKLTEEKLKSAGA